Protein AF-0000000085039547 (afdb_homodimer)

Foldseek 3Di:
DPPPPPPPPPPPPPPPPPPDKDFLFAWFWADFAQFKTKIKTKIQAAWWKKKFKDLDPVRDDMWTFTWDDDPPHRMIMTITMDGGHHGQGKMWMWIDGVPDIDDIEIATHFDFLVVQDKAKEWEAEQQAADPVFRLQLLCQQVLNPVVVQCVPPNDDLNVHYAEYEYAENQYQALQDDVRCSPRHRVSNVNPRRYYPYQYAYDVRNVLHVCQVSNHDHDPPADPVDPSQWDWDDHHQEIEIEHEQDPPSDDLVSVLVRVLVVLVVVLVDLRHQEYEYEHAAACADQLAGVSHDVSVVSVQVSQQVSCVVRLRAYEYEYESQAWWWWFADQPGNYIYIYFHDSHHAWSDHPNHDGDQDQGIFDIGRFHHMKMKMWRSHSVKTKIKIWTFTQGHPVDGDRRDTDDMAMAISDAFEWAAKAWDDDAEEAAAQQKHKTFIDATGGPDPPWHFFKKKKFKALDQVRPGTPWIDIHTCFHQDPNDTPNPPPDRRMDITHGHDAFGKMKMWMWTAIRNGHIHDIHDIHMYTHD/DDPPPPPPPPPPPPPPPPPDKDFLFAWFWADFAQFKTKIKTKIQAAWWKKKFKDLDPVRPDMWTFTWDDDPPHRMIMTITMDGGHHGQGKMWMWIDGVPDIDDIEMATHFDFLVVQDKAKEWEAEQQAADPVFRLQLLCQQVLNPVVVQCVPPNDDLNVHYAEYEYQENQYQALQDDVRCSPRHRVSNVNPRRYYPYQYAYDVRNVLHVCQVSNHDHDPPADPVDPSQWDWDDHHQEIEIEHEQDPPSDDLVSVLVRVLVVLVVVLPPLRHQEYEYEHAAACADQLARVSHDVSVVSVQVSQQVSCVVRLRAYEYEYESQAWWWWFADQPGNYIYIYFHDSHHAWSDHPNHDGDQDQGIFDIGRFHHMKMKMWRSHSVKTKIKIWTFTQGHPVDGDRRDTDDMAMAISDAFEWAAKAWDDDAEEAAAQQKHKTFIDATGGPDPPWHFFKKWKFKALDPVRPGTPWIDIHTCFHQDPNDTPNPPPDRRIDITHGHDAQGKMKMWMWTAIRNGHIHPIHDIHMYTHD

Structure (mmCIF, N/CA/C/O backbone):
data_AF-0000000085039547-model_v1
#
loop_
_entity.id
_entity.type
_entity.pdbx_description
1 polymer Metallophosphoesterase
#
loop_
_atom_site.group_PDB
_atom_site.id
_atom_site.type_symbol
_atom_site.label_atom_id
_atom_site.label_alt_id
_atom_site.label_comp_id
_atom_site.label_asym_id
_atom_site.label_entity_id
_atom_site.label_seq_id
_atom_site.pdbx_PDB_ins_code
_atom_site.Cartn_x
_atom_site.Cartn_y
_atom_site.Cartn_z
_atom_site.occupancy
_atom_site.B_iso_or_equiv
_atom_site.auth_seq_id
_atom_site.auth_comp_id
_atom_site.auth_asym_id
_atom_site.auth_atom_id
_atom_site.pdbx_PDB_model_num
ATOM 1 N N . MET A 1 1 ? 60.531 15.797 51.344 1 30.7 1 MET A N 1
ATOM 2 C CA . MET A 1 1 ? 60.062 14.578 50.688 1 30.7 1 MET A CA 1
ATOM 3 C C . MET A 1 1 ? 58.781 14.828 49.938 1 30.7 1 MET A C 1
ATOM 5 O O . MET A 1 1 ? 57.719 15.023 50.531 1 30.7 1 MET A O 1
ATOM 9 N N . GLN A 1 2 ? 58.812 15.539 48.75 1 35.16 2 GLN A N 1
ATOM 10 C CA . GLN A 1 2 ? 57.844 16 47.781 1 35.16 2 GLN A CA 1
ATOM 11 C C . GLN A 1 2 ? 57.125 14.836 47.125 1 35.16 2 GLN A C 1
ATOM 13 O O . GLN A 1 2 ? 57.781 13.961 46.531 1 35.16 2 GLN A O 1
ATOM 18 N N . PHE A 1 3 ? 56.031 14.391 47.719 1 35.25 3 PHE A N 1
ATOM 19 C CA . PHE A 1 3 ? 55.156 13.344 47.219 1 35.25 3 PHE A CA 1
ATOM 20 C C . PHE A 1 3 ? 54.594 13.711 45.844 1 35.25 3 PHE A C 1
ATOM 22 O O . PHE A 1 3 ? 53.906 14.727 45.688 1 35.25 3 PHE A O 1
ATOM 29 N N . LYS A 1 4 ? 55.375 13.398 44.781 1 40.03 4 LYS A N 1
ATOM 30 C CA . LYS A 1 4 ? 54.906 13.461 43.375 1 40.03 4 LYS A CA 1
ATOM 31 C C . LYS A 1 4 ? 53.688 12.578 43.156 1 40.03 4 LYS A C 1
ATOM 33 O O . LYS A 1 4 ? 53.75 11.359 43.312 1 40.03 4 LYS A O 1
ATOM 38 N N . VAL A 1 5 ? 52.406 13.016 43.406 1 36.53 5 VAL A N 1
ATOM 39 C CA . VAL A 1 5 ? 51.156 12.344 43.062 1 36.53 5 VAL A CA 1
ATOM 40 C C . VAL A 1 5 ? 51.062 12.18 41.562 1 36.53 5 VAL A C 1
ATOM 42 O O . VAL A 1 5 ? 51.031 13.164 40.812 1 36.53 5 VAL A O 1
ATOM 45 N N . PHE A 1 6 ? 51.688 11.25 41.031 1 41.06 6 PHE A N 1
ATOM 46 C CA . PHE A 1 6 ? 51.469 10.938 39.625 1 41.06 6 PHE A CA 1
ATOM 47 C C . PHE A 1 6 ? 50.031 10.523 39.375 1 41.06 6 PHE A C 1
ATOM 49 O O . PHE A 1 6 ? 49.562 9.539 39.938 1 41.06 6 PHE A O 1
ATOM 56 N N . LEU A 1 7 ? 49.156 11.461 39 1 41.75 7 LEU A N 1
ATOM 57 C CA . LEU A 1 7 ? 47.844 11.195 38.469 1 41.75 7 LEU A CA 1
ATOM 58 C C . LEU A 1 7 ? 47.906 10.367 37.188 1 41.75 7 LEU A C 1
ATOM 60 O O . LEU A 1 7 ? 48.469 10.828 36.188 1 41.75 7 LEU A O 1
ATOM 64 N N . ALA A 1 8 ? 47.906 9.078 37.25 1 39.12 8 ALA A N 1
ATOM 65 C CA . ALA A 1 8 ? 47.719 8.195 36.125 1 39.12 8 ALA A CA 1
ATOM 66 C C . ALA A 1 8 ? 46.344 8.445 35.469 1 39.12 8 ALA A C 1
ATOM 68 O O . ALA A 1 8 ? 45.312 8.242 36.094 1 39.12 8 ALA A O 1
ATOM 69 N N . LEU A 1 9 ? 46.281 9.297 34.531 1 39 9 LEU A N 1
ATOM 70 C CA . LEU A 1 9 ? 45.125 9.391 33.656 1 39 9 LEU A CA 1
ATOM 71 C C . LEU A 1 9 ? 44.875 8.062 32.938 1 39 9 LEU A C 1
ATOM 73 O O . LEU A 1 9 ? 45.688 7.602 32.156 1 39 9 LEU A O 1
ATOM 77 N N . LEU A 1 10 ? 44.062 7.223 33.625 1 41.88 10 LEU A N 1
ATOM 78 C CA . LEU A 1 10 ? 43.5 6.062 32.906 1 41.88 10 LEU A CA 1
ATOM 79 C C . LEU A 1 10 ? 42.688 6.496 31.703 1 41.88 10 LEU A C 1
ATOM 81 O O . LEU A 1 10 ? 41.656 7.141 31.844 1 41.88 10 LEU A O 1
ATOM 85 N N . PHE A 1 11 ? 43.344 6.555 30.594 1 40.62 11 PHE A N 1
ATOM 86 C CA . PHE A 1 11 ? 42.594 6.637 29.344 1 40.62 11 PHE A CA 1
ATOM 87 C C . PHE A 1 11 ? 41.719 5.422 29.156 1 40.62 11 PHE A C 1
ATOM 89 O O . PHE A 1 11 ? 42.188 4.301 28.984 1 40.62 11 PHE A O 1
ATOM 96 N N . ALA A 1 12 ? 40.5 5.457 29.703 1 44.94 12 ALA A N 1
ATOM 97 C CA . ALA A 1 12 ? 39.5 4.492 29.297 1 44.94 12 ALA A CA 1
ATOM 98 C C . ALA A 1 12 ? 39.312 4.5 27.781 1 44.94 12 ALA A C 1
ATOM 100 O O . ALA A 1 12 ? 38.781 5.465 27.219 1 44.94 12 ALA A O 1
ATOM 101 N N . CYS A 1 13 ? 40.031 3.734 27.062 1 40.38 13 CYS A N 1
ATOM 102 C CA . CYS A 1 13 ? 39.75 3.395 25.672 1 40.38 13 CYS A CA 1
ATOM 103 C C . CYS A 1 13 ? 38.344 2.799 25.562 1 40.38 13 CYS A C 1
ATOM 105 O O . CYS A 1 13 ? 38.094 1.681 26.016 1 40.38 13 CYS A O 1
ATOM 107 N N . PHE A 1 14 ? 37.375 3.623 25.547 1 43.88 14 PHE A N 1
ATOM 108 C CA . PHE A 1 14 ? 36.094 3.113 25.062 1 43.88 14 PHE A CA 1
ATOM 109 C C . PHE A 1 14 ? 36.281 2.395 23.734 1 43.88 14 PHE A C 1
ATOM 111 O O . PHE A 1 14 ? 36.406 3.037 22.688 1 43.88 14 PHE A O 1
ATOM 118 N N . CYS A 1 15 ? 36.75 1.209 23.766 1 39.94 15 CYS A N 1
ATOM 119 C CA . CYS A 1 15 ? 36.562 0.348 22.609 1 39.94 15 CYS A CA 1
ATOM 120 C C . CYS A 1 15 ? 35.125 0.277 22.188 1 39.94 15 CYS A C 1
ATOM 122 O O . CYS A 1 15 ? 34.312 -0.357 22.875 1 39.94 15 CYS A O 1
ATOM 124 N N . SER A 1 16 ? 34.656 1.216 21.516 1 43.53 16 SER A N 1
ATOM 125 C CA . SER A 1 16 ? 33.406 0.926 20.812 1 43.53 16 SER A CA 1
ATOM 126 C C . SER A 1 16 ? 33.438 -0.457 20.172 1 43.53 16 SER A C 1
ATOM 128 O O . SER A 1 16 ? 34.188 -0.686 19.219 1 43.53 16 SER A O 1
ATOM 130 N N . GLN A 1 17 ? 33.25 -1.418 20.906 1 45.31 17 GLN A N 1
ATOM 131 C CA . GLN A 1 17 ? 33.031 -2.709 20.25 1 45.31 17 GLN A CA 1
ATOM 132 C C . GLN A 1 17 ? 32.094 -2.574 19.047 1 45.31 17 GLN A C 1
ATOM 134 O O . GLN A 1 17 ? 30.891 -2.414 19.203 1 45.31 17 GLN A O 1
ATOM 139 N N . SER A 1 18 ? 32.562 -2.023 18.062 1 52.78 18 SER A N 1
ATOM 140 C CA . SER A 1 18 ? 31.828 -2.131 16.797 1 52.78 18 SER A CA 1
ATOM 141 C C . SER A 1 18 ? 31.391 -3.566 16.531 1 52.78 18 SER A C 1
ATOM 143 O O . SER A 1 18 ? 32.219 -4.477 16.469 1 52.78 18 SER A O 1
ATOM 145 N N . MET A 1 19 ? 30.234 -3.992 16.984 1 63.38 19 MET A N 1
ATOM 146 C CA . MET A 1 19 ? 29.781 -5.312 16.562 1 63.38 19 MET A CA 1
ATOM 147 C C . MET A 1 19 ? 30.156 -5.602 15.117 1 63.38 19 MET A C 1
ATOM 149 O O . MET A 1 19 ? 29.984 -4.75 14.242 1 63.38 19 MET A O 1
ATOM 153 N N . ALA A 1 20 ? 30.969 -6.621 14.898 1 77.75 20 ALA A N 1
ATOM 154 C CA . ALA A 1 20 ? 31.453 -7.035 13.578 1 77.75 20 ALA A CA 1
ATOM 155 C C . ALA A 1 20 ? 30.281 -7.207 12.602 1 77.75 20 ALA A C 1
ATOM 157 O O . ALA A 1 20 ? 29.25 -7.77 12.953 1 77.75 20 ALA A O 1
ATOM 158 N N . GLN A 1 21 ? 30.344 -6.605 11.477 1 92.19 21 GLN A N 1
ATOM 159 C CA . GLN A 1 21 ? 29.406 -6.75 10.367 1 92.19 21 GLN A CA 1
ATOM 160 C C . GLN A 1 21 ? 29.094 -8.219 10.094 1 92.19 21 GLN A C 1
ATOM 162 O O . GLN A 1 21 ? 30 -9.062 10.109 1 92.19 21 GLN A O 1
ATOM 167 N N . VAL A 1 22 ? 27.859 -8.594 9.977 1 96.75 22 VAL A N 1
ATOM 168 C CA . VAL A 1 22 ? 27.469 -9.977 9.695 1 96.75 22 VAL A CA 1
ATOM 169 C C . VAL A 1 22 ? 26.438 -10 8.57 1 96.75 22 VAL A C 1
ATOM 171 O O . VAL A 1 22 ? 25.656 -9.062 8.414 1 96.75 22 VAL A O 1
ATOM 174 N N . ILE A 1 23 ? 26.453 -11.055 7.754 1 98.25 23 ILE A N 1
ATOM 175 C CA . ILE A 1 23 ? 25.359 -11.352 6.84 1 98.25 23 ILE A CA 1
ATOM 176 C C . ILE A 1 23 ? 24.219 -12 7.605 1 98.25 23 ILE A C 1
ATOM 178 O O . ILE A 1 23 ? 24.328 -13.141 8.062 1 98.25 23 ILE A O 1
ATOM 182 N N . GLU A 1 24 ? 23.109 -11.297 7.754 1 98.44 24 GLU A N 1
ATOM 183 C CA . GLU A 1 24 ? 21.984 -11.758 8.555 1 98.44 24 GLU A CA 1
ATOM 184 C C . GLU A 1 24 ? 21.047 -12.641 7.738 1 98.44 24 GLU A C 1
ATOM 186 O O . GLU A 1 24 ? 20.5 -13.617 8.25 1 98.44 24 GLU A O 1
ATOM 191 N N . ILE A 1 25 ? 20.734 -12.273 6.531 1 98.75 25 ILE A N 1
ATOM 192 C CA . ILE A 1 25 ? 20.016 -13.086 5.547 1 98.75 25 ILE A CA 1
ATOM 193 C C . ILE A 1 25 ? 20.969 -13.461 4.414 1 98.75 25 ILE A C 1
ATOM 195 O O . ILE A 1 25 ? 21.516 -12.586 3.738 1 98.75 25 ILE A O 1
ATOM 199 N N . LYS A 1 26 ? 21.188 -14.719 4.227 1 98.62 26 LYS A N 1
ATOM 200 C CA . LYS A 1 26 ? 22.078 -15.234 3.189 1 98.62 26 LYS A CA 1
ATOM 201 C C . LYS A 1 26 ? 21.594 -14.836 1.799 1 98.62 26 LYS A C 1
ATOM 203 O O . LYS A 1 26 ? 20.438 -14.445 1.626 1 98.62 26 LYS A O 1
ATOM 208 N N . PRO A 1 27 ? 22.531 -14.891 0.847 1 98.81 27 PRO A N 1
ATOM 209 C CA . PRO A 1 27 ? 22.125 -14.492 -0.498 1 98.81 27 PRO A CA 1
ATOM 210 C C . PRO A 1 27 ? 20.953 -15.328 -1.025 1 98.81 27 PRO A C 1
ATOM 212 O O . PRO A 1 27 ? 20.891 -16.531 -0.772 1 98.81 27 PRO A O 1
ATOM 215 N N . TYR A 1 28 ? 20.094 -14.75 -1.718 1 98.88 28 TYR A N 1
ATOM 216 C CA . TYR A 1 28 ? 18.984 -15.406 -2.4 1 98.88 28 TYR A CA 1
ATOM 217 C C . TYR A 1 28 ? 18.781 -14.82 -3.793 1 98.88 28 TYR A C 1
ATOM 219 O O . TYR A 1 28 ? 19.219 -13.703 -4.074 1 98.88 28 TYR A O 1
ATOM 227 N N . LEU A 1 29 ? 18.172 -15.578 -4.629 1 98.88 29 LEU A N 1
ATOM 228 C CA . LEU A 1 29 ? 18.109 -15.281 -6.055 1 98.88 29 LEU A CA 1
ATOM 229 C C . LEU A 1 29 ? 16.734 -14.758 -6.449 1 98.88 29 LEU A C 1
ATOM 231 O O . LEU A 1 29 ? 15.711 -15.273 -5.984 1 98.88 29 LEU A O 1
ATOM 235 N N . GLN A 1 30 ? 16.781 -13.719 -7.246 1 97.5 30 GLN A N 1
ATOM 236 C CA . GLN A 1 30 ? 15.578 -13.07 -7.766 1 97.5 30 GLN A CA 1
ATOM 237 C C . GLN A 1 30 ? 15.695 -12.812 -9.266 1 97.5 30 GLN A C 1
ATOM 239 O O . GLN A 1 30 ? 16.781 -12.508 -9.766 1 97.5 30 GLN A O 1
ATOM 244 N N . ASP A 1 31 ? 14.609 -12.969 -10 1 98.12 31 ASP A N 1
ATOM 245 C CA . ASP A 1 31 ? 14.438 -12.586 -11.398 1 98.12 31 ASP A CA 1
ATOM 246 C C . ASP A 1 31 ? 15.617 -13.062 -12.242 1 98.12 31 ASP A C 1
ATOM 248 O O . ASP A 1 31 ? 16.266 -12.266 -12.914 1 98.12 31 ASP A O 1
ATOM 252 N N . VAL A 1 32 ? 15.922 -14.344 -12.242 1 98.69 32 VAL A N 1
ATOM 253 C CA . VAL A 1 32 ? 16.984 -14.922 -13.055 1 98.69 32 VAL A CA 1
ATOM 254 C C . VAL A 1 32 ? 16.516 -15.062 -14.5 1 98.69 32 VAL A C 1
ATOM 256 O O . VAL A 1 32 ? 15.531 -15.758 -14.773 1 98.69 32 VAL A O 1
ATOM 259 N N . GLU A 1 33 ? 17.156 -14.43 -15.398 1 98.06 33 GLU A N 1
ATOM 260 C CA . GLU A 1 33 ? 16.891 -14.414 -16.828 1 98.06 33 GLU A CA 1
ATOM 261 C C . GLU A 1 33 ? 17.984 -15.164 -17.594 1 98.06 33 GLU A C 1
ATOM 263 O O . GLU A 1 33 ? 19 -15.547 -17.016 1 98.06 33 GLU A O 1
ATOM 268 N N . PRO A 1 34 ? 17.75 -15.367 -18.875 1 97.5 34 PRO A N 1
ATOM 269 C CA . PRO A 1 34 ? 18.766 -16.078 -19.656 1 97.5 34 PRO A CA 1
ATOM 270 C C . PRO A 1 34 ? 20.109 -15.352 -19.656 1 97.5 34 PRO A C 1
ATOM 272 O O . PRO A 1 34 ? 21.156 -15.984 -19.797 1 97.5 34 PRO A O 1
ATOM 275 N N . ASN A 1 35 ? 20.094 -14.031 -19.391 1 98.06 35 ASN A N 1
ATOM 276 C CA . ASN A 1 35 ? 21.344 -13.297 -19.516 1 98.06 35 ASN A CA 1
ATOM 277 C C . ASN A 1 35 ? 21.625 -12.461 -18.281 1 98.06 35 ASN A C 1
ATOM 279 O O . ASN A 1 35 ? 22.562 -11.648 -18.281 1 98.06 35 ASN A O 1
ATOM 283 N N . SER A 1 36 ? 20.828 -12.594 -17.281 1 98.5 36 SER A N 1
ATOM 284 C CA . SER A 1 36 ? 21.031 -11.797 -16.078 1 98.5 36 SER A CA 1
ATOM 285 C C . SER A 1 36 ? 20.422 -12.469 -14.852 1 98.5 36 SER A C 1
ATOM 287 O O . SER A 1 36 ? 19.625 -13.406 -14.984 1 98.5 36 SER A O 1
ATOM 289 N N . ALA A 1 37 ? 20.828 -12.086 -13.695 1 98.75 37 ALA A N 1
ATOM 290 C CA . ALA A 1 37 ? 20.297 -12.547 -12.414 1 98.75 37 ALA A CA 1
ATOM 291 C C . ALA A 1 37 ? 20.438 -11.469 -11.344 1 98.75 37 ALA A C 1
ATOM 293 O O . ALA A 1 37 ? 21.406 -10.711 -11.344 1 98.75 37 ALA A O 1
ATOM 294 N N . ILE A 1 38 ? 19.516 -11.406 -10.484 1 98.81 38 ILE A N 1
ATOM 295 C CA . ILE A 1 38 ? 19.609 -10.5 -9.344 1 98.81 38 ILE A CA 1
ATOM 296 C C . ILE A 1 38 ? 19.891 -11.305 -8.078 1 98.81 38 ILE A C 1
ATOM 298 O O . ILE A 1 38 ? 19.219 -12.297 -7.797 1 98.81 38 ILE A O 1
ATOM 302 N N . VAL A 1 39 ? 20.875 -10.922 -7.332 1 98.94 39 VAL A N 1
ATOM 303 C CA . VAL A 1 39 ? 21.234 -11.5 -6.039 1 98.94 39 VAL A CA 1
ATOM 304 C C . VAL A 1 39 ? 20.969 -10.484 -4.93 1 98.94 39 VAL A C 1
ATOM 306 O O . VAL A 1 39 ? 21.391 -9.328 -5.027 1 98.94 39 VAL A O 1
ATOM 309 N N . MET A 1 40 ? 20.312 -10.906 -3.904 1 98.94 40 MET A N 1
ATOM 310 C CA . MET A 1 40 ? 20.016 -10.039 -2.766 1 98.94 40 MET A CA 1
ATOM 311 C C . MET A 1 40 ? 20.484 -10.68 -1.463 1 98.94 40 MET A C 1
ATOM 313 O O . MET A 1 40 ? 20.609 -11.898 -1.374 1 98.94 40 MET A O 1
ATOM 317 N N . TRP A 1 41 ? 20.797 -9.93 -0.469 1 98.88 41 TRP A N 1
ATOM 318 C CA . TRP A 1 41 ? 21.125 -10.375 0.881 1 98.88 41 TRP A CA 1
ATOM 319 C C . TRP A 1 41 ? 20.984 -9.227 1.879 1 98.88 41 TRP A C 1
ATOM 321 O O . TRP A 1 41 ? 20.656 -8.102 1.499 1 98.88 41 TRP A O 1
ATOM 331 N N . GLN A 1 42 ? 21.016 -9.516 3.148 1 98.88 42 GLN A N 1
ATOM 332 C CA . GLN A 1 42 ? 20.891 -8.516 4.199 1 98.88 42 GLN A CA 1
ATOM 333 C C . GLN A 1 42 ? 22.094 -8.555 5.148 1 98.88 42 GLN A C 1
ATOM 335 O O . GLN A 1 42 ? 22.547 -9.633 5.543 1 98.88 42 GLN A O 1
ATOM 340 N N . THR A 1 43 ? 22.672 -7.434 5.473 1 98.69 43 THR A N 1
ATOM 341 C CA . THR A 1 43 ? 23.734 -7.328 6.461 1 98.69 43 THR A CA 1
ATOM 342 C C . THR A 1 43 ? 23.312 -6.434 7.621 1 98.69 43 THR A C 1
ATOM 344 O O . THR A 1 43 ? 22.375 -5.641 7.492 1 98.69 43 THR A O 1
ATOM 347 N N . SER A 1 44 ? 24.016 -6.574 8.719 1 98 44 SER A N 1
ATOM 348 C CA . SER A 1 44 ? 23.75 -5.758 9.906 1 98 44 SER A CA 1
ATOM 349 C C . SER A 1 44 ? 24.156 -4.309 9.68 1 98 44 SER A C 1
ATOM 351 O O . SER A 1 44 ? 23.656 -3.402 10.344 1 98 44 SER A O 1
ATOM 353 N N . GLU A 1 45 ? 25.094 -4.082 8.805 1 96.81 45 GLU A N 1
ATOM 354 C CA . GLU A 1 45 ? 25.578 -2.762 8.406 1 96.81 45 GLU A CA 1
ATOM 355 C C . GLU A 1 45 ? 26.453 -2.846 7.16 1 96.81 45 GLU A C 1
ATOM 357 O O . GLU A 1 45 ? 26.781 -3.939 6.691 1 96.81 45 GLU A O 1
ATOM 362 N N . GLY A 1 46 ? 26.797 -1.764 6.637 1 95.88 46 GLY A N 1
ATOM 363 C CA . GLY A 1 46 ? 27.672 -1.702 5.473 1 95.88 46 GLY A CA 1
ATOM 364 C C . GLY A 1 46 ? 26.922 -1.556 4.168 1 95.88 46 GLY A C 1
ATOM 365 O O . GLY A 1 46 ? 25.891 -2.215 3.959 1 95.88 46 GLY A O 1
ATOM 366 N N . GLU A 1 47 ? 27.453 -0.787 3.246 1 94.88 47 GLU A N 1
ATOM 367 C CA . GLU A 1 47 ? 26.688 -0.442 2.053 1 94.88 47 GLU A CA 1
ATOM 368 C C . GLU A 1 47 ? 27.312 -1.066 0.803 1 94.88 47 GLU A C 1
ATOM 370 O O . GLU A 1 47 ? 26.688 -1.082 -0.26 1 94.88 47 GLU A O 1
ATOM 375 N N . GLU A 1 48 ? 28.578 -1.549 0.968 1 96.75 48 GLU A N 1
ATOM 376 C CA . GLU A 1 48 ? 29.203 -2.166 -0.199 1 96.75 48 GLU A CA 1
ATOM 377 C C . GLU A 1 48 ? 28.422 -3.4 -0.649 1 96.75 48 GLU A C 1
ATOM 379 O O . GLU A 1 48 ? 28.094 -4.262 0.166 1 96.75 48 GLU A O 1
ATOM 384 N N . SER A 1 49 ? 28.078 -3.473 -1.861 1 98.12 49 SER A N 1
ATOM 385 C CA . SER A 1 49 ? 27.312 -4.578 -2.424 1 98.12 49 SER A CA 1
ATOM 386 C C . SER A 1 49 ? 28 -5.176 -3.641 1 98.12 49 SER A C 1
ATOM 388 O O . SER A 1 49 ? 27.906 -4.633 -4.746 1 98.12 49 SER A O 1
ATOM 390 N N . ILE A 1 50 ? 28.641 -6.281 -3.389 1 98.69 50 ILE A N 1
ATOM 391 C CA . ILE A 1 50 ? 29.422 -6.895 -4.457 1 98.69 50 ILE A CA 1
ATOM 392 C C . ILE A 1 50 ? 29.016 -8.359 -4.613 1 98.69 50 ILE A C 1
ATOM 394 O O . ILE A 1 50 ? 28.844 -9.07 -3.619 1 98.69 50 ILE A O 1
ATOM 398 N N . VAL A 1 51 ? 28.859 -8.812 -5.848 1 98.94 51 VAL A N 1
ATOM 399 C CA . VAL A 1 51 ? 28.703 -10.227 -6.18 1 98.94 51 VAL A CA 1
ATOM 400 C C . VAL A 1 51 ? 29.875 -10.68 -7.059 1 98.94 51 VAL A C 1
ATOM 402 O O . VAL A 1 51 ? 30.172 -10.055 -8.078 1 98.94 51 VAL A O 1
ATOM 405 N N . GLU A 1 52 ? 30.547 -11.68 -6.629 1 98.88 52 GLU A N 1
ATOM 406 C CA . GLU A 1 52 ? 31.531 -12.391 -7.449 1 98.88 52 GLU A CA 1
ATOM 407 C C . GLU A 1 52 ? 30.938 -13.648 -8.062 1 98.88 52 GLU A C 1
ATOM 409 O O . GLU A 1 52 ? 30.188 -14.375 -7.402 1 98.88 52 GLU A O 1
ATOM 414 N N . TRP A 1 53 ? 31.188 -13.859 -9.359 1 98.81 53 TRP A N 1
ATOM 415 C CA . TRP A 1 53 ? 30.547 -15 -10 1 98.81 53 TRP A CA 1
ATOM 416 C C . TRP A 1 53 ? 31.406 -15.555 -11.125 1 98.81 53 TRP A C 1
ATOM 418 O O . TRP A 1 53 ? 32.375 -14.938 -11.531 1 98.81 53 TRP A O 1
ATOM 428 N N . GLY A 1 54 ? 31.094 -16.703 -11.57 1 98.56 54 GLY A N 1
ATOM 429 C CA . GLY A 1 54 ? 31.781 -17.391 -12.664 1 98.56 54 GLY A CA 1
ATOM 430 C C . GLY A 1 54 ? 31.203 -18.75 -12.953 1 98.56 54 GLY A C 1
ATOM 431 O O . GLY A 1 54 ? 30.219 -19.172 -12.336 1 98.56 54 GLY A O 1
ATOM 432 N N . THR A 1 55 ? 31.812 -19.453 -13.898 1 97.94 55 THR A N 1
ATOM 433 C CA . THR A 1 55 ? 31.359 -20.781 -14.289 1 97.94 55 THR A CA 1
ATOM 434 C C . THR A 1 55 ? 32.094 -21.859 -13.5 1 97.94 55 THR A C 1
ATOM 436 O O . THR A 1 55 ? 31.922 -23.047 -13.758 1 97.94 55 THR A O 1
ATOM 439 N N . SER A 1 56 ? 32.938 -21.422 -12.594 1 97.5 56 SER A N 1
ATOM 440 C CA . SER A 1 56 ? 33.625 -22.312 -11.656 1 97.5 56 SER A CA 1
ATOM 441 C C . SER A 1 56 ? 33.781 -21.641 -10.289 1 97.5 56 SER A C 1
ATOM 443 O O . SER A 1 56 ? 33.562 -20.438 -10.148 1 97.5 56 SER A O 1
ATOM 445 N N . PRO A 1 57 ? 34.094 -22.406 -9.289 1 97.06 57 PRO A N 1
ATOM 446 C CA . PRO A 1 57 ? 34.25 -21.812 -7.957 1 97.06 57 PRO A CA 1
ATOM 447 C C . PRO A 1 57 ? 35.375 -20.75 -7.93 1 97.06 57 PRO A C 1
ATOM 449 O O . PRO A 1 57 ? 35.5 -20.016 -6.941 1 97.06 57 PRO A O 1
ATOM 452 N N . ASN A 1 58 ? 36.156 -20.781 -9.055 1 97.06 58 ASN A N 1
ATOM 453 C CA . ASN A 1 58 ? 37.031 -19.641 -9.227 1 97.06 58 ASN A CA 1
ATOM 454 C C . ASN A 1 58 ? 36.312 -18.438 -9.797 1 97.06 58 ASN A C 1
ATOM 456 O O . ASN A 1 58 ? 36.312 -18.203 -11.008 1 97.06 58 ASN A O 1
ATOM 460 N N . LEU A 1 59 ? 35.656 -17.75 -9.172 1 97.81 59 LEU A N 1
ATOM 461 C CA . LEU A 1 59 ? 34.781 -16.625 -9.484 1 97.81 59 LEU A CA 1
ATOM 462 C C . LEU A 1 59 ? 35.562 -15.516 -10.195 1 97.81 59 LEU A C 1
ATOM 464 O O . LEU A 1 59 ? 36.125 -14.633 -9.547 1 97.81 59 LEU A O 1
ATOM 468 N N . SER A 1 60 ? 35.438 -15.398 -11.461 1 96.56 60 SER A N 1
ATOM 469 C CA . SER A 1 60 ? 36.312 -14.555 -12.273 1 96.56 60 SER A CA 1
ATOM 470 C C . SER A 1 60 ? 35.688 -13.195 -12.539 1 96.56 60 SER A C 1
ATOM 472 O O . SER A 1 60 ? 36.344 -12.289 -13.062 1 96.56 60 SER A O 1
ATOM 474 N N . ASN A 1 61 ? 34.469 -13 -12.242 1 98.38 61 ASN A N 1
ATOM 475 C CA . ASN A 1 61 ? 33.719 -11.773 -12.539 1 98.38 61 ASN A CA 1
ATOM 476 C C . ASN A 1 61 ? 33.219 -11.109 -11.273 1 98.38 61 ASN A C 1
ATOM 478 O O . ASN A 1 61 ? 33.031 -11.773 -10.242 1 98.38 61 ASN A O 1
ATOM 482 N N . THR A 1 62 ? 33.031 -9.82 -11.367 1 98.44 62 THR A N 1
ATOM 483 C CA . THR A 1 62 ? 32.469 -9.055 -10.258 1 98.44 62 THR A CA 1
ATOM 484 C C . THR A 1 62 ? 31.375 -8.094 -10.75 1 98.44 62 THR A C 1
ATOM 486 O O . THR A 1 62 ? 31.484 -7.551 -11.852 1 98.44 62 THR A O 1
ATOM 489 N N . ALA A 1 63 ? 30.359 -7.945 -10 1 98.44 63 ALA A N 1
ATOM 490 C CA . ALA A 1 63 ? 29.328 -6.934 -10.203 1 98.44 63 ALA A CA 1
ATOM 491 C C . ALA A 1 63 ? 29.047 -6.168 -8.914 1 98.44 63 ALA A C 1
ATOM 493 O O . ALA A 1 63 ? 29.141 -6.727 -7.816 1 98.44 63 ALA A O 1
ATOM 494 N N . SER A 1 64 ? 28.734 -4.895 -9.055 1 97.19 64 SER A N 1
ATOM 495 C CA . SER A 1 64 ? 28.359 -4.059 -7.914 1 97.19 64 SER A CA 1
ATOM 496 C C . SER A 1 64 ? 26.891 -3.66 -7.988 1 97.19 64 SER A C 1
ATOM 498 O O . SER A 1 64 ? 26.297 -3.645 -9.07 1 97.19 64 SER A O 1
ATOM 500 N N . GLY A 1 65 ? 26.344 -3.385 -6.859 1 96.44 65 GLY A N 1
ATOM 501 C CA . GLY A 1 65 ? 24.953 -2.967 -6.793 1 96.44 65 GLY A CA 1
ATOM 502 C C . GLY A 1 65 ? 24.703 -1.927 -5.719 1 96.44 65 GLY A C 1
ATOM 503 O O . GLY A 1 65 ? 25.516 -1.032 -5.504 1 96.44 65 GLY A O 1
ATOM 504 N N . THR A 1 66 ? 23.516 -2 -5.172 1 94.88 66 THR A N 1
ATOM 505 C CA . THR A 1 66 ? 23.094 -0.968 -4.23 1 94.88 66 THR A CA 1
ATOM 506 C C . THR A 1 66 ? 22.734 -1.583 -2.883 1 94.88 66 THR A C 1
ATOM 508 O O . THR A 1 66 ? 22.469 -2.785 -2.793 1 94.88 66 THR A O 1
ATOM 511 N N . ALA A 1 67 ? 22.797 -0.824 -1.83 1 96.19 67 ALA A N 1
ATOM 512 C CA . ALA A 1 67 ? 22.328 -1.147 -0.487 1 96.19 67 ALA A CA 1
ATOM 513 C C . ALA A 1 67 ? 21.266 -0.153 -0.027 1 96.19 67 ALA A C 1
ATOM 515 O O . ALA A 1 67 ? 21.344 1.038 -0.336 1 96.19 67 ALA A O 1
ATOM 516 N N . GLU A 1 68 ? 20.281 -0.616 0.676 1 94.56 68 GLU A N 1
ATOM 517 C CA . GLU A 1 68 ? 19.234 0.249 1.212 1 94.56 68 GLU A CA 1
ATOM 518 C C . GLU A 1 68 ? 18.938 -0.081 2.672 1 94.56 68 GLU A C 1
ATOM 520 O O . GLU A 1 68 ? 18.766 -1.249 3.029 1 94.56 68 GLU A O 1
ATOM 525 N N . ALA A 1 69 ? 18.875 0.961 3.506 1 95.12 69 ALA A N 1
ATOM 526 C CA . ALA A 1 69 ? 18.406 0.767 4.875 1 95.12 69 ALA A CA 1
ATOM 527 C C . ALA A 1 69 ? 16.938 0.363 4.895 1 95.12 69 ALA A C 1
ATOM 529 O O . ALA A 1 69 ? 16.125 0.887 4.121 1 95.12 69 ALA A O 1
ATOM 530 N N . ILE A 1 70 ? 16.516 -0.507 5.863 1 95.69 70 ILE A N 1
ATOM 531 C CA . ILE A 1 70 ? 15.18 -1.059 5.727 1 95.69 70 ILE A CA 1
ATOM 532 C C . ILE A 1 70 ? 14.414 -0.897 7.039 1 95.69 70 ILE A C 1
ATOM 534 O O . ILE A 1 70 ? 13.18 -0.942 7.059 1 95.69 70 ILE A O 1
ATOM 538 N N . ASN A 1 71 ? 14.961 -0.667 8.148 1 97.06 71 ASN A N 1
ATOM 539 C CA . ASN A 1 71 ? 14.289 -0.704 9.445 1 97.06 71 ASN A CA 1
ATOM 540 C C . ASN A 1 71 ? 14.656 0.498 10.305 1 97.06 71 ASN A C 1
ATOM 542 O O . ASN A 1 71 ? 14.688 0.4 11.531 1 97.06 71 ASN A O 1
ATOM 546 N N . PHE A 1 72 ? 15.047 1.598 9.703 1 96.25 72 PHE A N 1
ATOM 547 C CA . PHE A 1 72 ? 15.438 2.844 10.352 1 96.25 72 PHE A CA 1
ATOM 548 C C . PHE A 1 72 ? 16.656 2.631 11.234 1 96.25 72 PHE A C 1
ATOM 550 O O . PHE A 1 72 ? 16.75 3.197 12.32 1 96.25 72 PHE A O 1
ATOM 557 N N . ASP A 1 73 ? 17.5 1.7 10.883 1 96.25 73 ASP A N 1
ATOM 558 C CA . ASP A 1 73 ? 18.766 1.406 11.562 1 96.25 73 ASP A CA 1
ATOM 559 C C . ASP A 1 73 ? 19.875 1.101 10.562 1 96.25 73 ASP A C 1
ATOM 561 O O . ASP A 1 73 ? 19.812 1.535 9.414 1 96.25 73 ASP A O 1
ATOM 565 N N . LYS A 1 74 ? 20.922 0.424 11.023 1 96.31 74 LYS A N 1
ATOM 566 C CA . LYS A 1 74 ? 22.109 0.238 10.203 1 96.31 74 LYS A CA 1
ATOM 567 C C . LYS A 1 74 ? 21.953 -0.955 9.266 1 96.31 74 LYS A C 1
ATOM 569 O O . LYS A 1 74 ? 22.781 -1.174 8.375 1 96.31 74 LYS A O 1
ATOM 574 N N . VAL A 1 75 ? 20.891 -1.747 9.438 1 97.81 75 VAL A N 1
ATOM 575 C CA . VAL A 1 75 ? 20.656 -2.945 8.641 1 97.81 75 VAL A CA 1
ATOM 576 C C . VAL A 1 75 ? 20.469 -2.559 7.172 1 97.81 75 VAL A C 1
ATOM 578 O O . VAL A 1 75 ? 19.766 -1.598 6.863 1 97.81 75 VAL A O 1
ATOM 581 N N . GLN A 1 76 ? 21.172 -3.264 6.289 1 97.81 76 GLN A N 1
ATOM 582 C CA . GLN A 1 76 ? 21.125 -2.969 4.859 1 97.81 76 GLN A CA 1
ATOM 583 C C . GLN A 1 76 ? 20.641 -4.18 4.066 1 97.81 76 GLN A C 1
ATOM 585 O O . GLN A 1 76 ? 21.078 -5.309 4.316 1 97.81 76 GLN A O 1
ATOM 590 N N . VAL A 1 77 ? 19.75 -3.992 3.145 1 98.5 77 VAL A N 1
ATOM 591 C CA . VAL A 1 77 ? 19.422 -4.977 2.121 1 98.5 77 VAL A CA 1
ATOM 592 C C . VAL A 1 77 ? 20.172 -4.66 0.832 1 98.5 77 VAL A C 1
ATOM 594 O O . VAL A 1 77 ? 20.172 -3.518 0.364 1 98.5 77 VAL A O 1
ATOM 597 N N . HIS A 1 78 ? 20.828 -5.625 0.31 1 98.5 78 HIS A N 1
ATOM 598 C CA . HIS A 1 78 ? 21.672 -5.453 -0.862 1 98.5 78 HIS A CA 1
ATOM 599 C C . HIS A 1 78 ? 21.031 -6.066 -2.104 1 98.5 78 HIS A C 1
ATOM 601 O O . HIS A 1 78 ? 20.422 -7.141 -2.029 1 98.5 78 HIS A O 1
ATOM 607 N N . THR A 1 79 ? 21.141 -5.395 -3.223 1 98.31 79 THR A N 1
ATOM 608 C CA . THR A 1 79 ? 20.656 -5.855 -4.52 1 98.31 79 THR A CA 1
ATOM 609 C C . THR A 1 79 ? 21.734 -5.688 -5.59 1 98.31 79 THR A C 1
ATOM 611 O O . THR A 1 79 ? 22.203 -4.574 -5.828 1 98.31 79 THR A O 1
ATOM 614 N N . VAL A 1 80 ? 22.125 -6.73 -6.215 1 98.69 80 VAL A N 1
ATOM 615 C CA . VAL A 1 80 ? 23.109 -6.676 -7.293 1 98.69 80 VAL A CA 1
ATOM 616 C C . VAL A 1 80 ? 22.562 -7.422 -8.516 1 98.69 80 VAL A C 1
ATOM 618 O O . VAL A 1 80 ? 22.172 -8.586 -8.414 1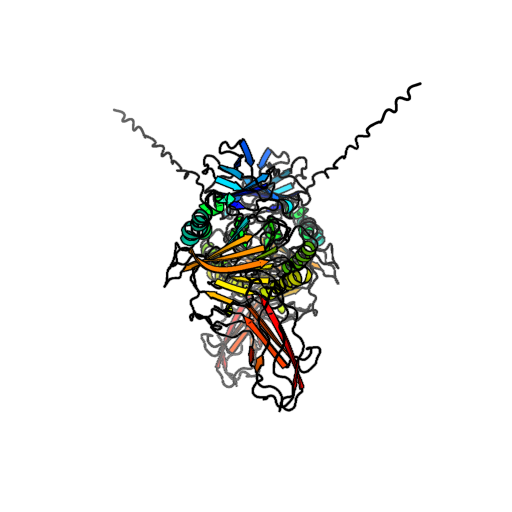 98.69 80 VAL A O 1
ATOM 621 N N . LYS A 1 81 ? 22.516 -6.773 -9.617 1 98.06 81 LYS A N 1
ATOM 622 C CA . LYS A 1 81 ? 22.188 -7.41 -10.891 1 98.06 81 LYS A CA 1
ATOM 623 C C . LYS A 1 81 ? 23.438 -7.816 -11.648 1 98.06 81 LYS A C 1
ATOM 625 O O . LYS A 1 81 ? 24.297 -6.977 -11.945 1 98.06 81 LYS A O 1
ATOM 630 N N . ILE A 1 82 ? 23.516 -9.07 -11.914 1 98.31 82 ILE A N 1
ATOM 631 C CA . ILE A 1 82 ? 24.594 -9.586 -12.766 1 98.31 82 ILE A CA 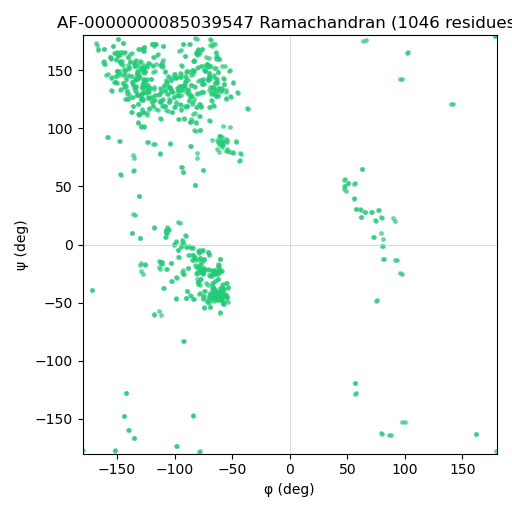1
ATOM 632 C C . ILE A 1 82 ? 24.109 -9.656 -14.211 1 98.31 82 ILE A C 1
ATOM 634 O O . ILE A 1 82 ? 22.984 -10.102 -14.477 1 98.31 82 ILE A O 1
ATOM 638 N N . THR A 1 83 ? 24.922 -9.234 -15.148 1 98.06 83 THR A N 1
ATOM 639 C CA . THR A 1 83 ? 24.562 -9.25 -16.562 1 98.06 83 THR A CA 1
ATOM 640 C C . THR A 1 83 ? 25.625 -9.977 -17.375 1 98.06 83 THR A C 1
ATOM 642 O O . THR A 1 83 ? 26.672 -10.359 -16.844 1 98.06 83 THR A O 1
ATOM 645 N N . GLY A 1 84 ? 25.266 -10.219 -18.641 1 97.75 84 GLY A N 1
ATOM 646 C CA . GLY A 1 84 ? 26.219 -10.867 -19.531 1 97.75 84 GLY A CA 1
ATOM 647 C C . GLY A 1 84 ? 26.281 -12.375 -19.344 1 97.75 84 GLY A C 1
ATOM 648 O O . GLY A 1 84 ? 27.312 -12.992 -19.609 1 97.75 84 GLY A O 1
ATOM 649 N N . LEU A 1 85 ? 25.297 -12.961 -18.828 1 98.38 85 LEU A N 1
ATOM 650 C CA . LEU A 1 85 ? 25.25 -14.398 -18.609 1 98.38 85 LEU A CA 1
ATOM 651 C C . LEU A 1 85 ? 24.828 -15.133 -19.875 1 98.38 85 LEU A C 1
ATOM 653 O O . LEU A 1 85 ? 24.219 -14.531 -20.781 1 98.38 85 LEU A O 1
ATOM 657 N N . ASP A 1 86 ? 25.188 -16.406 -19.922 1 97.56 86 ASP A N 1
ATOM 658 C CA . ASP A 1 86 ? 24.688 -17.281 -20.984 1 97.56 86 ASP A CA 1
ATOM 659 C C . ASP A 1 86 ? 23.453 -18.047 -20.531 1 97.56 86 ASP A C 1
ATOM 661 O O . ASP A 1 86 ? 23.312 -18.375 -19.344 1 97.56 86 ASP A O 1
ATOM 665 N N . ARG A 1 87 ? 22.594 -18.297 -21.453 1 95.56 87 ARG A N 1
ATOM 666 C CA . ARG A 1 87 ? 21.391 -19.031 -21.125 1 95.56 87 ARG A CA 1
ATOM 667 C C . ARG A 1 87 ? 21.703 -20.484 -20.781 1 95.56 87 ARG A C 1
ATOM 669 O O . ARG A 1 87 ? 22.688 -21.031 -21.266 1 95.56 87 ARG A O 1
ATOM 676 N N . PHE A 1 88 ? 20.812 -21.047 -19.969 1 95.38 88 PHE A N 1
ATOM 677 C CA . PHE A 1 88 ? 20.844 -22.453 -19.594 1 95.38 88 PHE A CA 1
ATOM 678 C C . PHE A 1 88 ? 22.25 -22.875 -19.156 1 95.38 88 PHE A C 1
ATOM 680 O O . PHE A 1 88 ? 22.781 -23.875 -19.641 1 95.38 88 PHE A O 1
ATOM 687 N N . THR A 1 89 ? 22.797 -22.109 -18.281 1 97.19 89 THR A N 1
ATOM 688 C CA . THR A 1 89 ? 24.172 -22.281 -17.812 1 97.19 89 THR A CA 1
ATOM 689 C C . THR A 1 89 ? 24.234 -22.188 -16.281 1 97.19 89 THR A C 1
ATOM 691 O O . THR A 1 89 ? 23.562 -21.328 -15.688 1 97.19 89 THR A O 1
ATOM 694 N N . GLU A 1 90 ? 24.969 -23.094 -15.703 1 97.44 90 GLU A N 1
ATOM 695 C CA . GLU A 1 90 ? 25.172 -23.047 -14.258 1 97.44 90 GLU A CA 1
ATOM 696 C C . GLU A 1 90 ? 26.281 -22.062 -13.891 1 97.44 90 GLU A C 1
ATOM 698 O O . GLU A 1 90 ? 27.344 -22.047 -14.523 1 97.44 90 GLU A O 1
ATOM 703 N N . TYR A 1 91 ? 26.094 -21.266 -12.93 1 98.56 91 TYR A N 1
ATOM 704 C CA . TYR A 1 91 ? 27.062 -20.312 -12.422 1 98.56 91 TYR A CA 1
ATOM 705 C C . TYR A 1 91 ? 27.281 -20.5 -10.922 1 98.56 91 TYR A C 1
ATOM 707 O O . TYR A 1 91 ? 26.391 -20.938 -10.203 1 98.56 91 TYR A O 1
ATOM 715 N N . TYR A 1 92 ? 28.484 -20.203 -10.492 1 98.75 92 TYR A N 1
ATOM 716 C CA . TYR A 1 92 ? 28.859 -20.078 -9.086 1 98.75 92 TYR A CA 1
ATOM 717 C C . TYR A 1 92 ? 28.891 -18.609 -8.656 1 98.75 92 TYR A C 1
ATOM 719 O O . TYR A 1 92 ? 29.25 -17.734 -9.453 1 98.75 92 TYR A O 1
ATOM 727 N N . TYR A 1 93 ? 28.531 -18.328 -7.387 1 98.88 93 TYR A N 1
ATOM 728 C CA . TYR A 1 93 ? 28.578 -16.938 -6.957 1 98.88 93 TYR A CA 1
ATOM 729 C C . TYR A 1 93 ? 28.75 -16.844 -5.449 1 98.88 93 TYR A C 1
ATOM 731 O O . TYR A 1 93 ? 28.5 -17.797 -4.723 1 98.88 93 TYR A O 1
ATOM 739 N N . ARG A 1 94 ? 29.203 -15.719 -4.945 1 98.75 94 ARG A N 1
ATOM 740 C CA . ARG A 1 94 ? 29.234 -15.312 -3.543 1 98.75 94 ARG A CA 1
ATOM 741 C C . ARG A 1 94 ? 29.047 -13.805 -3.402 1 98.75 94 ARG A C 1
ATOM 743 O O . ARG A 1 94 ? 29.281 -13.055 -4.348 1 98.75 94 ARG A O 1
ATOM 750 N N . VAL A 1 95 ? 28.609 -13.383 -2.273 1 98.88 95 VAL A N 1
ATOM 751 C CA . VAL A 1 95 ? 28.391 -11.961 -2.029 1 98.88 95 VAL A CA 1
ATOM 752 C C . VAL A 1 95 ? 29.422 -11.445 -1.03 1 98.88 95 VAL A C 1
ATOM 754 O O . VAL A 1 95 ? 29.922 -12.203 -0.202 1 98.88 95 VAL A O 1
ATOM 757 N N . ARG A 1 96 ? 29.688 -10.211 -1.125 1 98.5 96 ARG A N 1
ATOM 758 C CA . ARG A 1 96 ? 30.641 -9.555 -0.241 1 98.5 96 ARG A CA 1
ATOM 759 C C . ARG A 1 96 ? 30.172 -8.156 0.141 1 98.5 96 ARG A C 1
ATOM 761 O O . ARG A 1 96 ? 29.719 -7.395 -0.714 1 98.5 96 ARG A O 1
ATOM 768 N N . THR A 1 97 ? 30.219 -7.848 1.388 1 98.25 97 THR A N 1
ATOM 769 C CA . THR A 1 97 ? 30.047 -6.512 1.954 1 98.25 97 THR A CA 1
ATOM 770 C C . THR A 1 97 ? 31.172 -6.195 2.934 1 98.25 97 THR A C 1
ATOM 772 O O . THR A 1 97 ? 31.219 -6.758 4.031 1 98.25 97 THR A O 1
ATOM 775 N N . GLY A 1 98 ? 32 -5.238 2.551 1 96.44 98 GLY A N 1
ATOM 776 C CA . GLY A 1 98 ? 33.188 -5.039 3.377 1 96.44 98 GLY A CA 1
ATOM 777 C C . GLY A 1 98 ? 34.031 -6.289 3.52 1 96.44 98 GLY A C 1
ATOM 778 O O . GLY A 1 98 ? 34.438 -6.898 2.523 1 96.44 98 GLY A O 1
ATOM 779 N N . ASP A 1 99 ? 34.156 -6.695 4.801 1 95.38 99 ASP A N 1
ATOM 780 C CA . ASP A 1 99 ? 35.031 -7.828 5.066 1 95.38 99 ASP A CA 1
ATOM 781 C C . ASP A 1 99 ? 34.219 -9.125 5.164 1 95.38 99 ASP A C 1
ATOM 783 O O . ASP A 1 99 ? 34.812 -10.211 5.273 1 95.38 99 ASP A O 1
ATOM 787 N N . VAL A 1 100 ? 32.938 -9.016 5.094 1 97.56 100 VAL A N 1
ATOM 788 C CA . VAL A 1 100 ? 32.125 -10.227 5.254 1 97.56 100 VAL A CA 1
ATOM 789 C C . VAL A 1 100 ? 31.812 -10.812 3.883 1 97.56 100 VAL A C 1
ATOM 791 O O . VAL A 1 100 ? 31.438 -10.086 2.957 1 97.56 100 VAL A O 1
ATOM 794 N N . VAL A 1 101 ? 32 -12.125 3.779 1 97.81 101 VAL A N 1
ATOM 795 C CA . VAL A 1 101 ? 31.812 -12.852 2.527 1 97.81 101 VAL A CA 1
ATOM 796 C C . VAL A 1 101 ? 30.969 -14.086 2.779 1 97.81 101 VAL A C 1
ATOM 798 O O . VAL A 1 101 ? 31.078 -14.734 3.824 1 97.81 101 VAL A O 1
ATOM 801 N N . SER A 1 102 ? 30.141 -14.406 1.871 1 98.56 102 SER A N 1
ATOM 802 C CA . SER A 1 102 ? 29.328 -15.609 2.006 1 98.56 102 SER A CA 1
ATOM 803 C C . SER A 1 102 ? 30.062 -16.844 1.471 1 98.56 102 SER A C 1
ATOM 805 O O . SER A 1 102 ? 31.141 -16.719 0.9 1 98.56 102 SER A O 1
ATOM 807 N N . ASP A 1 103 ? 29.422 -18.047 1.718 1 98.31 103 ASP A N 1
ATOM 808 C CA . ASP A 1 103 ? 29.828 -19.25 0.997 1 98.31 103 ASP A CA 1
ATOM 809 C C . ASP A 1 103 ? 29.562 -19.094 -0.502 1 98.31 103 ASP A C 1
ATOM 811 O O . ASP A 1 103 ? 28.906 -18.156 -0.934 1 98.31 103 ASP A O 1
ATOM 815 N N . ILE A 1 104 ? 30.188 -20 -1.237 1 98.69 104 ILE A N 1
ATOM 816 C CA . ILE A 1 104 ? 29.938 -20.031 -2.674 1 98.69 104 ILE A CA 1
ATOM 817 C C . ILE A 1 104 ? 28.688 -20.875 -2.961 1 98.69 104 ILE A C 1
ATOM 819 O O . ILE A 1 104 ? 28.562 -22 -2.479 1 98.69 104 ILE A O 1
ATOM 823 N N . PHE A 1 105 ? 27.75 -20.312 -3.695 1 98.69 105 PHE A N 1
ATOM 824 C CA . PHE A 1 105 ? 26.516 -20.969 -4.113 1 98.69 105 PHE A CA 1
ATOM 825 C C . PHE A 1 105 ? 26.469 -21.094 -5.633 1 98.69 105 PHE A C 1
ATOM 827 O O . PHE A 1 105 ? 27.359 -20.625 -6.332 1 98.69 105 PHE A O 1
ATOM 834 N N . GLN A 1 106 ? 25.453 -21.812 -6.059 1 98.38 106 GLN A N 1
ATOM 835 C CA . GLN A 1 106 ? 25.266 -22 -7.492 1 98.38 106 GLN A CA 1
ATOM 836 C C . GLN A 1 106 ? 23.844 -21.656 -7.914 1 98.38 106 GLN A C 1
ATOM 838 O O . GLN A 1 106 ? 22.906 -21.734 -7.113 1 98.38 106 GLN A O 1
ATOM 843 N N . PHE A 1 107 ? 23.672 -21.234 -9.125 1 98.56 107 PHE A N 1
ATOM 844 C CA . PHE A 1 107 ? 22.359 -21.094 -9.758 1 98.56 107 PHE A CA 1
ATOM 845 C C . PHE A 1 107 ? 22.453 -21.375 -11.25 1 98.56 107 PHE A C 1
ATOM 847 O O . PHE A 1 107 ? 23.547 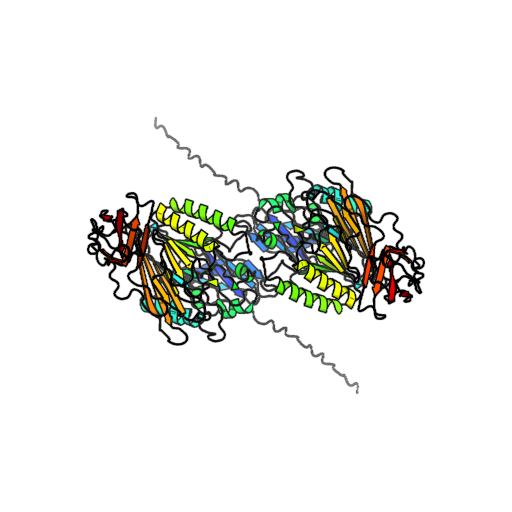-21.484 -11.805 1 98.56 107 PHE A O 1
ATOM 854 N N . LYS A 1 108 ? 21.328 -21.562 -11.867 1 98.31 108 LYS A N 1
ATOM 855 C CA . LYS A 1 108 ? 21.266 -21.875 -13.289 1 98.31 108 LYS A CA 1
ATOM 856 C C . LYS A 1 108 ? 20.328 -20.922 -14.031 1 98.31 108 LYS A C 1
ATOM 858 O O . LYS A 1 108 ? 19.219 -20.656 -13.562 1 98.31 108 LYS A O 1
ATOM 863 N N . THR A 1 109 ? 20.734 -20.344 -15.148 1 98.25 109 THR A N 1
ATOM 864 C CA . THR A 1 109 ? 19.922 -19.453 -15.969 1 98.25 109 THR A CA 1
ATOM 865 C C . THR A 1 109 ? 18.922 -20.25 -16.797 1 98.25 109 THR A C 1
ATOM 867 O O . THR A 1 109 ? 19.156 -21.406 -17.125 1 98.25 109 THR A O 1
ATOM 870 N N . PRO A 1 110 ? 17.812 -19.656 -17.172 1 97.12 110 PRO A N 1
ATOM 871 C CA . PRO A 1 110 ? 16.75 -20.359 -17.906 1 97.12 110 PRO A CA 1
ATOM 872 C C . PRO A 1 110 ? 17.141 -20.656 -19.359 1 97.12 110 PRO A C 1
ATOM 874 O O . PRO A 1 110 ? 17.938 -19.922 -19.938 1 97.12 110 PRO A O 1
ATOM 877 N N . PRO A 1 111 ? 16.5 -21.719 -19.906 1 95.31 111 PRO A N 1
ATOM 878 C CA . PRO A 1 111 ? 16.516 -21.922 -21.359 1 95.31 111 PRO A CA 1
ATOM 879 C C . PRO A 1 111 ? 15.492 -21.062 -22.094 1 95.31 111 PRO A C 1
ATOM 881 O O . PRO A 1 111 ? 14.609 -20.469 -21.453 1 95.31 111 PRO A O 1
ATOM 884 N N . PHE A 1 112 ? 15.625 -20.953 -23.406 1 93.38 112 PHE A N 1
ATOM 885 C CA . PHE A 1 112 ? 14.531 -20.484 -24.25 1 93.38 112 PHE A CA 1
ATOM 886 C C . PHE A 1 112 ? 13.562 -21.625 -24.547 1 93.38 112 PHE A C 1
ATOM 888 O O . PHE A 1 112 ? 13.883 -22.797 -24.312 1 93.38 112 PHE A O 1
ATOM 895 N N . SER A 1 113 ? 12.453 -21.234 -25 1 91.81 113 SER A N 1
ATOM 896 C CA . SER A 1 113 ? 11.453 -22.234 -25.344 1 91.81 113 SER A CA 1
ATOM 897 C C . SER A 1 113 ? 11.953 -23.172 -26.438 1 91.81 113 SER A C 1
ATOM 899 O O . SER A 1 113 ? 11.711 -24.375 -26.391 1 91.81 113 SER A O 1
ATOM 901 N N . ASN A 1 114 ? 12.625 -22.625 -27.406 1 92.88 114 ASN A N 1
ATOM 902 C CA . ASN A 1 114 ? 13.055 -23.406 -28.562 1 92.88 114 ASN A CA 1
ATOM 903 C C . ASN A 1 114 ? 14.156 -24.391 -28.203 1 92.88 114 ASN A C 1
ATOM 905 O O . ASN A 1 114 ? 14.477 -25.281 -29 1 92.88 114 ASN A O 1
ATOM 909 N N . ASP A 1 115 ? 14.664 -24.281 -26.969 1 93.06 115 ASP A N 1
ATOM 910 C CA . ASP A 1 115 ? 15.656 -25.25 -26.531 1 93.06 115 ASP A CA 1
ATOM 911 C C . ASP A 1 115 ? 15 -26.594 -26.203 1 93.06 115 ASP A C 1
ATOM 913 O O . ASP A 1 115 ? 15.68 -27.609 -26.141 1 93.06 115 ASP A O 1
ATOM 917 N N . GLY A 1 116 ? 13.75 -26.594 -25.859 1 94 116 GLY A N 1
ATOM 918 C CA . GLY A 1 116 ? 12.992 -27.812 -25.625 1 94 116 GLY A CA 1
ATOM 919 C C . GLY A 1 116 ? 13.398 -28.531 -24.344 1 94 116 GLY A C 1
ATOM 920 O O . GLY A 1 116 ? 13.297 -29.766 -24.266 1 94 116 GLY A O 1
ATOM 921 N N . GLU A 1 117 ? 13.891 -27.781 -23.344 1 95 117 GLU A N 1
ATOM 922 C CA . GLU A 1 117 ? 14.391 -28.375 -22.109 1 95 117 GLU A CA 1
ATOM 923 C C . GLU A 1 117 ? 13.258 -28.609 -21.109 1 95 117 GLU A C 1
ATOM 925 O O . GLU A 1 117 ? 12.367 -27.766 -20.969 1 95 117 GLU A O 1
ATOM 930 N N . ASP A 1 118 ? 13.281 -29.797 -20.453 1 96.69 118 ASP A N 1
ATOM 931 C CA . ASP A 1 118 ? 12.375 -30.047 -19.344 1 96.69 118 ASP A CA 1
ATOM 932 C C . ASP A 1 118 ? 12.797 -29.281 -18.094 1 96.69 118 ASP A C 1
ATOM 934 O O . ASP A 1 118 ? 13.984 -28.984 -17.922 1 96.69 118 ASP A O 1
ATOM 938 N N . PHE A 1 119 ? 11.898 -28.938 -17.297 1 97.38 119 PHE A N 1
ATOM 939 C CA . PHE A 1 119 ? 12.234 -28.281 -16.047 1 97.38 119 PHE A CA 1
ATOM 940 C C . PHE A 1 119 ? 11.164 -28.547 -14.992 1 97.38 119 PHE A C 1
ATOM 942 O O . PHE A 1 119 ? 10.094 -29.078 -15.305 1 97.38 119 PHE A O 1
ATOM 949 N N . LYS A 1 120 ? 11.516 -28.266 -13.773 1 98.5 120 LYS A N 1
ATOM 950 C CA . LYS A 1 120 ? 10.617 -28.453 -12.641 1 98.5 120 LYS A CA 1
ATOM 951 C C . LYS A 1 120 ? 10.492 -27.172 -11.82 1 98.5 120 LYS A C 1
ATOM 953 O O . LYS A 1 120 ? 11.422 -26.359 -11.773 1 98.5 120 LYS A O 1
ATOM 958 N N . MET A 1 121 ? 9.344 -26.984 -11.227 1 98.62 121 MET A N 1
ATOM 959 C CA . MET A 1 121 ? 9.055 -25.922 -10.273 1 98.62 121 MET A CA 1
ATOM 960 C C . MET A 1 121 ? 8.414 -26.469 -9.008 1 98.62 121 MET A C 1
ATOM 962 O O . MET A 1 121 ? 7.844 -27.562 -9.031 1 98.62 121 MET A O 1
ATOM 966 N N . VAL A 1 122 ? 8.531 -25.734 -8 1 98.94 122 VAL A N 1
ATOM 967 C CA . VAL A 1 122 ? 7.805 -26.078 -6.781 1 98.94 122 VAL A CA 1
ATOM 968 C C . VAL A 1 122 ? 6.922 -24.891 -6.359 1 98.94 122 VAL A C 1
ATOM 970 O O . VAL A 1 122 ? 7.32 -23.734 -6.492 1 98.94 122 VAL A O 1
ATOM 973 N N . ALA A 1 123 ? 5.695 -25.172 -5.996 1 98.94 123 ALA A N 1
ATOM 974 C CA . ALA A 1 123 ? 4.777 -24.188 -5.438 1 98.94 123 ALA A CA 1
ATOM 975 C C . ALA A 1 123 ? 4.383 -24.547 -4.008 1 98.94 123 ALA A C 1
ATOM 977 O O . ALA A 1 123 ? 4.047 -25.703 -3.725 1 98.94 123 ALA A O 1
ATOM 978 N N . MET A 1 124 ? 4.512 -23.641 -3.109 1 98.88 124 MET A N 1
ATOM 979 C CA . MET A 1 124 ? 4.098 -23.797 -1.719 1 98.88 124 MET A CA 1
ATOM 980 C C . MET A 1 124 ? 3.693 -22.453 -1.113 1 98.88 124 MET A C 1
ATOM 982 O O . MET A 1 124 ? 4.18 -21.406 -1.538 1 98.88 124 MET A O 1
ATOM 986 N N . SER A 1 125 ? 2.758 -22.453 -0.171 1 98.62 125 SER A N 1
ATOM 987 C CA . SER A 1 125 ? 2.25 -21.203 0.368 1 98.62 125 SER A CA 1
ATOM 988 C C . SER A 1 125 ? 1.928 -21.328 1.854 1 98.62 125 SER A C 1
ATOM 990 O O . SER A 1 125 ? 2.072 -22.406 2.438 1 98.62 125 SER A O 1
ATOM 992 N N . ASP A 1 126 ? 1.601 -20.234 2.453 1 98.81 126 ASP A N 1
ATOM 993 C CA . ASP A 1 126 ? 1.139 -20.156 3.836 1 98.81 126 ASP A CA 1
ATOM 994 C C . ASP A 1 126 ? 2.154 -20.781 4.789 1 98.81 126 ASP A C 1
ATOM 996 O O . ASP A 1 126 ? 1.811 -21.672 5.578 1 98.81 126 ASP A O 1
ATOM 1000 N N . MET A 1 127 ? 3.393 -20.297 4.641 1 98.75 127 MET A N 1
ATOM 1001 C CA . MET A 1 127 ? 4.457 -20.812 5.496 1 98.75 127 MET A CA 1
ATOM 1002 C C . MET A 1 127 ? 4.578 -20 6.773 1 98.75 127 MET A C 1
ATOM 1004 O O . MET A 1 127 ? 5.52 -20.188 7.547 1 98.75 127 MET A O 1
ATOM 1008 N N . GLN A 1 128 ? 3.633 -19.062 6.996 1 97.69 128 GLN A N 1
ATOM 1009 C CA . GLN A 1 128 ? 3.709 -18.219 8.172 1 97.69 128 GLN A CA 1
ATOM 1010 C C . GLN A 1 128 ? 3.871 -19.047 9.445 1 97.69 128 GLN A C 1
ATOM 1012 O O . GLN A 1 128 ? 3.34 -20.156 9.539 1 97.69 128 GLN A O 1
ATOM 1017 N N . TYR A 1 129 ? 4.508 -18.5 10.391 1 96.94 129 TYR A N 1
ATOM 1018 C CA . TYR A 1 129 ? 4.902 -19.156 11.633 1 96.94 129 TYR A CA 1
ATOM 1019 C C . TYR A 1 129 ? 3.682 -19.578 12.438 1 96.94 129 TYR A C 1
ATOM 1021 O O . TYR A 1 129 ? 2.742 -18.797 12.609 1 96.94 129 TYR A O 1
ATOM 1029 N N . ASP A 1 130 ? 3.713 -20.797 12.781 1 96.5 130 ASP A N 1
ATOM 1030 C CA . ASP A 1 130 ? 2.775 -21.344 13.758 1 96.5 130 ASP A CA 1
ATOM 1031 C C . ASP A 1 130 ? 3.492 -21.734 15.047 1 96.5 130 ASP A C 1
ATOM 1033 O O . ASP A 1 130 ? 4.34 -22.641 15.039 1 96.5 130 ASP A O 1
ATOM 1037 N N . HIS A 1 131 ? 3.074 -21.156 16.203 1 95.81 131 HIS A N 1
ATOM 1038 C CA . HIS A 1 131 ? 3.746 -21.391 17.484 1 95.81 131 HIS A CA 1
ATOM 1039 C C . HIS A 1 131 ? 3.674 -22.859 17.875 1 95.81 131 HIS A C 1
ATOM 1041 O O . HIS A 1 131 ? 4.551 -23.359 18.578 1 95.81 131 HIS A O 1
ATOM 1047 N N . ASN A 1 132 ? 2.646 -23.562 17.469 1 95.75 132 ASN A N 1
ATOM 1048 C CA . ASN A 1 132 ? 2.492 -24.969 17.812 1 95.75 132 ASN A CA 1
ATOM 1049 C C . ASN A 1 132 ? 3.391 -25.859 16.953 1 95.75 132 ASN A C 1
ATOM 1051 O O . ASN A 1 132 ? 3.652 -27.016 17.297 1 95.75 132 ASN A O 1
ATOM 1055 N N . GLN A 1 133 ? 3.816 -25.359 15.789 1 96.75 133 GLN A N 1
ATOM 1056 C CA . GLN A 1 133 ? 4.715 -26.047 14.867 1 96.75 133 GLN A CA 1
ATOM 1057 C C . GLN A 1 133 ? 5.801 -25.109 14.352 1 96.75 133 GLN A C 1
ATOM 1059 O O . GLN A 1 133 ? 5.898 -24.875 13.148 1 96.75 133 GLN A O 1
ATOM 1064 N N . PRO A 1 134 ? 6.645 -24.625 15.211 1 96.94 134 PRO A N 1
ATOM 1065 C CA . PRO A 1 134 ? 7.559 -23.516 14.891 1 96.94 134 PRO A CA 1
ATOM 1066 C C . PRO A 1 134 ? 8.547 -23.875 13.789 1 96.94 134 PRO A C 1
ATOM 1068 O O . PRO A 1 134 ? 9.055 -22.984 13.102 1 96.94 134 PRO A O 1
ATOM 1071 N N . ASP A 1 135 ? 8.875 -25.141 13.539 1 97.31 135 ASP A N 1
ATOM 1072 C CA . ASP A 1 135 ? 9.914 -25.531 12.586 1 97.31 135 ASP A CA 1
ATOM 1073 C C . ASP A 1 135 ? 9.305 -26.125 11.32 1 97.31 135 ASP A C 1
ATOM 1075 O O . ASP A 1 135 ? 10.008 -26.719 10.5 1 97.31 135 ASP A O 1
ATOM 1079 N N . LYS A 1 136 ? 7.996 -25.969 11.156 1 98.31 136 LYS A N 1
ATOM 1080 C CA . LYS A 1 136 ? 7.32 -26.703 10.086 1 98.31 136 LYS A CA 1
ATOM 1081 C C . LYS A 1 136 ? 7.785 -26.219 8.719 1 98.31 136 LYS A C 1
ATOM 1083 O O . LYS A 1 136 ? 8.008 -27.031 7.816 1 98.31 136 LYS A O 1
ATOM 1088 N N . PHE A 1 137 ? 7.844 -24.922 8.539 1 98.69 137 PHE A N 1
ATOM 1089 C CA . PHE A 1 137 ? 8.289 -24.422 7.246 1 98.69 137 PHE A CA 1
ATOM 1090 C C . PHE A 1 137 ? 9.695 -24.922 6.934 1 98.69 137 PHE A C 1
ATOM 1092 O O . PHE A 1 137 ? 9.969 -25.359 5.812 1 98.69 137 PHE A O 1
ATOM 1099 N N . SER A 1 138 ? 10.594 -24.828 7.852 1 98.81 138 SER A N 1
ATOM 1100 C CA . SER A 1 138 ? 11.945 -25.359 7.676 1 98.81 138 SER A CA 1
ATOM 1101 C C . SER A 1 138 ? 11.914 -26.828 7.293 1 98.81 138 SER A C 1
ATOM 1103 O O . SER A 1 138 ? 12.664 -27.266 6.418 1 98.81 138 SER A O 1
ATOM 1105 N N . GLU A 1 139 ? 11.109 -27.594 7.965 1 98.56 139 GLU A N 1
ATOM 1106 C CA . GLU A 1 139 ? 10.977 -29.016 7.668 1 98.56 139 GLU A CA 1
ATOM 1107 C C . GLU A 1 139 ? 10.508 -29.234 6.234 1 98.56 139 GLU A C 1
ATOM 1109 O O . GLU A 1 139 ? 11.07 -30.062 5.516 1 98.56 139 GLU A O 1
ATOM 1114 N N . VAL A 1 140 ? 9.461 -28.516 5.812 1 98.81 140 VAL A N 1
ATOM 1115 C CA . VAL A 1 140 ? 8.898 -28.688 4.477 1 98.81 140 VAL A CA 1
ATOM 1116 C C . VAL A 1 140 ? 9.969 -28.359 3.426 1 98.81 140 VAL A C 1
ATOM 1118 O O . VAL A 1 140 ? 10.047 -29.047 2.396 1 98.81 140 VAL A O 1
ATOM 1121 N N . VAL A 1 141 ? 10.789 -27.359 3.695 1 98.88 141 VAL A N 1
ATOM 1122 C CA . VAL A 1 141 ? 11.812 -26.969 2.732 1 98.88 141 VAL A CA 1
ATOM 1123 C C . VAL A 1 141 ? 12.953 -27.984 2.732 1 98.88 141 VAL A C 1
ATOM 1125 O O . VAL A 1 141 ? 13.266 -28.578 1.696 1 98.88 141 VAL A O 1
ATOM 1128 N N . ASN A 1 142 ? 13.547 -28.266 3.861 1 98.69 142 ASN A N 1
ATOM 1129 C CA . ASN A 1 142 ? 14.805 -29 3.945 1 98.69 142 ASN A CA 1
ATOM 1130 C C . ASN A 1 142 ? 14.578 -30.5 3.887 1 98.69 142 ASN A C 1
ATOM 1132 O O . ASN A 1 142 ? 15.266 -31.219 3.148 1 98.69 142 ASN A O 1
ATOM 1136 N N . GLU A 1 143 ? 13.609 -30.969 4.68 1 98.5 143 GLU A N 1
ATOM 1137 C CA . GLU A 1 143 ? 13.305 -32.375 4.695 1 98.5 143 GLU A CA 1
ATOM 1138 C C . GLU A 1 143 ? 12.273 -32.75 3.633 1 98.5 143 GLU A C 1
ATOM 1140 O O . GLU A 1 143 ? 12.125 -33.906 3.268 1 98.5 143 GLU A O 1
ATOM 1145 N N . GLY A 1 144 ? 11.539 -31.75 3.18 1 98.69 144 GLY A N 1
ATOM 1146 C CA . GLY A 1 144 ? 10.562 -31.969 2.125 1 98.69 144 GLY A CA 1
ATOM 1147 C C . GLY A 1 144 ? 11.125 -31.719 0.735 1 98.69 144 GLY A C 1
ATOM 1148 O O . GLY A 1 144 ? 11.688 -32.625 0.123 1 98.69 144 GLY A O 1
ATOM 1149 N N . VAL A 1 145 ? 11.164 -30.516 0.296 1 98.88 145 VAL A N 1
ATOM 1150 C CA . VAL A 1 145 ? 11.469 -30.109 -1.073 1 98.88 145 VAL A CA 1
ATOM 1151 C C . VAL A 1 145 ? 12.875 -30.578 -1.445 1 98.88 145 VAL A C 1
ATOM 1153 O O . VAL A 1 145 ? 13.055 -31.328 -2.41 1 98.88 145 VAL A O 1
ATOM 1156 N N . ILE A 1 146 ? 13.875 -30.156 -0.704 1 98.69 146 ILE A N 1
ATOM 1157 C CA . ILE A 1 146 ? 15.266 -30.422 -1.058 1 98.69 146 ILE A CA 1
ATOM 1158 C C . ILE A 1 146 ? 15.531 -31.938 -1.022 1 98.69 146 ILE A C 1
ATOM 1160 O O . ILE A 1 146 ? 16.109 -32.5 -1.957 1 98.69 146 ILE A O 1
ATOM 1164 N N . SER A 1 147 ? 15.047 -32.562 0.015 1 98.38 147 SER A N 1
ATOM 1165 C CA . SER A 1 147 ? 15.234 -34 0.144 1 98.38 147 SER A CA 1
ATOM 1166 C C . SER A 1 147 ? 14.523 -34.75 -0.972 1 98.38 147 SER A C 1
ATOM 1168 O O . SER A 1 147 ? 15.055 -35.75 -1.501 1 98.38 147 SER A O 1
ATOM 1170 N N . TYR A 1 148 ? 13.32 -34.375 -1.25 1 98.5 148 TYR A N 1
ATOM 1171 C CA . TYR A 1 148 ? 12.555 -35 -2.324 1 98.5 148 TYR A CA 1
ATOM 1172 C C . TYR A 1 148 ? 13.312 -34.938 -3.643 1 98.5 148 TYR A C 1
ATOM 1174 O O . TYR A 1 148 ? 13.422 -35.938 -4.355 1 98.5 148 TYR A O 1
ATOM 1182 N N . LEU A 1 149 ? 13.828 -33.812 -3.979 1 98.44 149 LEU A N 1
ATOM 1183 C CA . LEU A 1 149 ? 14.539 -33.625 -5.234 1 98.44 149 LEU A CA 1
ATOM 1184 C C . LEU A 1 149 ? 15.82 -34.438 -5.27 1 98.44 149 LEU A C 1
ATOM 1186 O O . LEU A 1 149 ? 16.156 -35.031 -6.305 1 98.44 149 LEU A O 1
ATOM 1190 N N . GLU A 1 150 ? 16.531 -34.438 -4.176 1 97.56 150 GLU A N 1
ATOM 1191 C CA . GLU A 1 150 ? 17.734 -35.25 -4.094 1 97.56 150 GLU A CA 1
ATOM 1192 C C . GLU A 1 150 ? 17.438 -36.719 -4.305 1 97.56 150 GLU A C 1
ATOM 1194 O O . GLU A 1 150 ? 18.156 -37.406 -5.039 1 97.56 150 GLU A O 1
ATOM 1199 N N . LYS A 1 151 ? 16.453 -37.188 -3.664 1 97.44 151 LYS A N 1
ATOM 1200 C CA . LYS A 1 151 ? 16.094 -38.625 -3.719 1 97.44 151 LYS A CA 1
ATOM 1201 C C . LYS A 1 151 ? 15.57 -39 -5.105 1 97.44 151 LYS A C 1
ATOM 1203 O O . LYS A 1 151 ? 15.945 -40.031 -5.641 1 97.44 151 LYS A O 1
ATOM 1208 N N . GLU A 1 152 ? 14.719 -38.188 -5.609 1 96.94 152 GLU A N 1
ATOM 1209 C CA . GLU A 1 152 ? 14.016 -38.562 -6.844 1 96.94 152 GLU A CA 1
ATOM 1210 C C . GLU A 1 152 ? 14.898 -38.312 -8.062 1 96.94 152 GLU A C 1
ATOM 1212 O O . GLU A 1 152 ? 14.789 -39.031 -9.062 1 96.94 152 GLU A O 1
ATOM 1217 N N . PHE A 1 153 ? 15.758 -37.344 -7.973 1 95.5 153 PHE A N 1
ATOM 1218 C CA . PHE A 1 153 ? 16.406 -36.969 -9.211 1 95.5 153 PHE A CA 1
ATOM 1219 C C . PHE A 1 153 ? 17.922 -36.938 -9.039 1 95.5 153 PHE A C 1
ATOM 1221 O O . PHE A 1 153 ? 18.672 -37.031 -10.023 1 95.5 153 PHE A O 1
ATOM 1228 N N . GLY A 1 154 ? 18.453 -36.781 -7.871 1 94.31 154 GLY A N 1
ATOM 1229 C CA . GLY A 1 154 ? 19.875 -36.625 -7.645 1 94.31 154 GLY A CA 1
ATOM 1230 C C . GLY A 1 154 ? 20.469 -35.375 -8.273 1 94.31 154 GLY A C 1
ATOM 1231 O O . GLY A 1 154 ? 19.734 -34.531 -8.766 1 94.31 154 GLY A O 1
ATOM 1232 N N . GLY A 1 155 ? 21.734 -35.125 -8.016 1 92.75 155 GLY A N 1
ATOM 1233 C CA . GLY A 1 155 ? 22.406 -34 -8.633 1 92.75 155 GLY A CA 1
ATOM 1234 C C . GLY A 1 155 ? 22.266 -32.688 -7.844 1 92.75 155 GLY A C 1
ATOM 1235 O O . GLY A 1 155 ? 21.875 -32.719 -6.672 1 92.75 155 GLY A O 1
ATOM 1236 N N . SER A 1 156 ? 22.594 -31.625 -8.594 1 94.56 156 SER A N 1
ATOM 1237 C CA . SER A 1 156 ? 22.578 -30.328 -7.93 1 94.56 156 SER A CA 1
ATOM 1238 C C . SER A 1 156 ? 21.172 -29.734 -7.922 1 94.56 156 SER A C 1
ATOM 1240 O O . SER A 1 156 ? 20.375 -30 -8.828 1 94.56 156 SER A O 1
ATOM 1242 N N . LEU A 1 157 ? 20.875 -29.016 -6.98 1 97.12 157 LEU A N 1
ATOM 1243 C CA . LEU A 1 157 ? 19.562 -28.391 -6.805 1 97.12 157 LEU A CA 1
ATOM 1244 C C . LEU A 1 157 ? 19.219 -27.5 -7.992 1 97.12 157 LEU A C 1
ATOM 1246 O O . LEU A 1 157 ? 18.109 -27.594 -8.547 1 97.12 157 LEU A O 1
ATOM 1250 N N . PRO A 1 158 ? 20.141 -26.656 -8.539 1 96.19 158 PRO A N 1
ATOM 1251 C CA . PRO A 1 158 ? 19.797 -25.797 -9.664 1 96.19 158 PRO A CA 1
ATOM 1252 C C . PRO A 1 158 ? 19.484 -26.578 -10.938 1 96.19 158 PRO A C 1
ATOM 1254 O O . PRO A 1 158 ? 18.766 -26.078 -11.82 1 96.19 158 PRO A O 1
ATOM 1257 N N . ASP A 1 159 ? 19.984 -27.781 -10.992 1 94.62 159 ASP A N 1
ATOM 1258 C CA . ASP A 1 159 ? 19.719 -28.609 -12.164 1 94.62 159 ASP A CA 1
ATOM 1259 C C . ASP A 1 159 ? 18.328 -29.234 -12.078 1 94.62 159 ASP A C 1
ATOM 1261 O O . ASP A 1 159 ? 17.734 -29.609 -13.094 1 94.62 159 ASP A O 1
ATOM 1265 N N . ASN A 1 160 ? 17.875 -29.328 -10.875 1 95.94 160 ASN A N 1
ATOM 1266 C CA . ASN A 1 160 ? 16.641 -30.078 -10.672 1 95.94 160 ASN A CA 1
ATOM 1267 C C . ASN A 1 160 ? 15.445 -29.156 -10.461 1 95.94 160 ASN A C 1
ATOM 1269 O O . ASN A 1 160 ? 14.297 -29.594 -10.562 1 95.94 160 ASN A O 1
ATOM 1273 N N . LEU A 1 161 ? 15.68 -27.938 -10.18 1 98.5 161 LEU A N 1
ATOM 1274 C CA . LEU A 1 161 ? 14.578 -27.047 -9.828 1 98.5 161 LEU A CA 1
ATOM 1275 C C . LEU A 1 161 ? 14.797 -25.656 -10.406 1 98.5 161 LEU A C 1
ATOM 1277 O O . LEU A 1 161 ? 15.805 -25.016 -10.109 1 98.5 161 LEU A O 1
ATOM 1281 N N . ALA A 1 162 ? 13.836 -25.203 -11.148 1 98.12 162 ALA A N 1
ATOM 1282 C CA . ALA A 1 162 ? 13.969 -23.953 -11.914 1 98.12 162 ALA A CA 1
ATOM 1283 C C . ALA A 1 162 ? 13.531 -22.75 -11.086 1 98.12 162 ALA A C 1
ATOM 1285 O O . ALA A 1 162 ? 14.125 -21.672 -11.188 1 98.12 162 ALA A O 1
ATOM 1286 N N . MET A 1 163 ? 12.461 -22.891 -10.305 1 98.25 163 MET A N 1
ATOM 1287 C CA . MET A 1 163 ? 11.945 -21.75 -9.562 1 98.25 163 MET A CA 1
ATOM 1288 C C . MET A 1 163 ? 11.055 -22.203 -8.414 1 98.25 163 MET A C 1
ATOM 1290 O O . MET A 1 163 ? 10.531 -23.312 -8.43 1 98.25 163 MET A O 1
ATOM 1294 N N . VAL A 1 164 ? 10.953 -21.391 -7.449 1 98.88 164 VAL A N 1
ATOM 1295 C CA . VAL A 1 164 ? 10.055 -21.531 -6.309 1 98.88 164 VAL A CA 1
ATOM 1296 C C . VAL A 1 164 ? 8.922 -20.5 -6.41 1 98.88 164 VAL A C 1
ATOM 1298 O O . VAL A 1 164 ? 9.172 -19.297 -6.469 1 98.88 164 VAL A O 1
ATOM 1301 N N . LEU A 1 165 ? 7.676 -20.969 -6.484 1 98.94 165 LEU A N 1
ATOM 1302 C CA . LEU A 1 165 ? 6.496 -20.109 -6.504 1 98.94 165 LEU A CA 1
ATOM 1303 C C . LEU A 1 165 ? 5.824 -20.078 -5.137 1 98.94 165 LEU A C 1
ATOM 1305 O O . LEU A 1 165 ? 5.613 -21.125 -4.516 1 98.94 165 LEU A O 1
ATOM 1309 N N . ILE A 1 166 ? 5.531 -18.875 -4.652 1 98.88 166 ILE A N 1
ATOM 1310 C CA . ILE A 1 166 ? 4.914 -18.734 -3.338 1 98.88 166 ILE A CA 1
ATOM 1311 C C . ILE A 1 166 ? 3.682 -17.828 -3.439 1 98.88 166 ILE A C 1
ATOM 1313 O O . ILE A 1 166 ? 3.791 -16.609 -3.363 1 98.88 166 ILE A O 1
ATOM 1317 N N . PRO A 1 167 ? 2.496 -18.422 -3.459 1 98.75 167 PRO A N 1
ATOM 1318 C CA . PRO A 1 167 ? 1.271 -17.625 -3.531 1 98.75 167 PRO A CA 1
ATOM 1319 C C . PRO A 1 167 ? 0.831 -17.094 -2.168 1 98.75 167 PRO A C 1
ATOM 1321 O O . PRO A 1 167 ? -0.312 -17.312 -1.758 1 98.75 167 PRO A O 1
ATOM 1324 N N . GLY A 1 168 ? 1.701 -16.453 -1.439 1 98.5 168 GLY A N 1
ATOM 1325 C CA . GLY A 1 168 ? 1.32 -15.547 -0.378 1 98.5 168 GLY A CA 1
ATOM 1326 C C . GLY A 1 168 ? 1.445 -16.156 1.008 1 98.5 168 GLY A C 1
ATOM 1327 O O . GLY A 1 168 ? 1.569 -17.359 1.149 1 98.5 168 GLY A O 1
ATOM 1328 N N . ASP A 1 169 ? 1.414 -15.281 2.051 1 98.69 169 ASP A N 1
ATOM 1329 C CA . ASP A 1 169 ? 1.533 -15.531 3.484 1 98.69 169 ASP A CA 1
ATOM 1330 C C . ASP A 1 169 ? 2.902 -16.125 3.824 1 98.69 169 ASP A C 1
ATOM 1332 O O . ASP A 1 169 ? 2.992 -17.234 4.359 1 98.69 169 ASP A O 1
ATOM 1336 N N . LEU A 1 170 ? 3.891 -15.328 3.594 1 98.88 170 LEU A N 1
ATOM 1337 C CA . LEU A 1 170 ? 5.285 -15.695 3.805 1 98.88 170 LEU A CA 1
ATOM 1338 C C . LEU A 1 170 ? 5.648 -15.625 5.285 1 98.88 170 LEU A C 1
ATOM 1340 O O . LEU A 1 170 ? 6.488 -16.391 5.762 1 98.88 170 LEU A O 1
ATOM 1344 N N . VAL A 1 171 ? 5.059 -14.664 5.973 1 98.69 171 VAL A N 1
ATOM 1345 C CA . VAL A 1 171 ? 5.258 -14.461 7.402 1 98.69 171 VAL A CA 1
ATOM 1346 C C . VAL A 1 171 ? 3.904 -14.305 8.094 1 98.69 171 VAL A C 1
ATOM 1348 O O . VAL A 1 171 ? 2.871 -14.172 7.434 1 98.69 171 VAL A O 1
ATOM 1351 N N . GLN A 1 172 ? 3.938 -14.352 9.414 1 98.19 172 GLN A N 1
ATOM 1352 C CA . GLN A 1 172 ? 2.707 -14.219 10.188 1 98.19 172 GLN A CA 1
ATOM 1353 C C . GLN A 1 172 ? 2.23 -12.766 10.219 1 98.19 172 GLN A C 1
ATOM 1355 O O . GLN A 1 172 ? 1.028 -12.5 10.133 1 98.19 172 GLN A O 1
ATOM 1360 N N . THR A 1 173 ? 3.117 -11.906 10.477 1 96.94 173 THR A N 1
ATOM 1361 C CA . THR A 1 173 ? 2.834 -10.477 10.539 1 96.94 173 THR A CA 1
ATOM 1362 C C . THR A 1 173 ? 3.859 -9.68 9.734 1 96.94 173 THR A C 1
ATOM 1364 O O . THR A 1 173 ? 4.949 -9.383 10.227 1 96.94 173 THR A O 1
ATOM 1367 N N . GLY A 1 174 ? 3.418 -9.211 8.555 1 97.12 174 GLY A N 1
ATOM 1368 C CA . GLY A 1 174 ? 4.316 -8.586 7.598 1 97.12 174 GLY A CA 1
ATOM 1369 C C . GLY A 1 174 ? 5.008 -7.348 8.148 1 97.12 174 GLY A C 1
ATOM 1370 O O . GLY A 1 174 ? 6.086 -6.977 7.684 1 97.12 174 GLY A O 1
ATOM 1371 N N . SER A 1 175 ? 4.465 -6.715 9.188 1 96 175 SER A N 1
ATOM 1372 C CA . SER A 1 175 ? 5.023 -5.48 9.727 1 96 175 SER A CA 1
ATOM 1373 C C . SER A 1 175 ? 6.055 -5.773 10.812 1 96 175 SER A C 1
ATOM 1375 O O . SER A 1 175 ? 6.648 -4.848 11.375 1 96 175 SER A O 1
ATOM 1377 N N . LYS A 1 176 ? 6.266 -7.016 11.141 1 97.44 176 LYS A N 1
ATOM 1378 C CA . LYS A 1 176 ? 7.289 -7.387 12.117 1 97.44 176 LYS A CA 1
ATOM 1379 C C . LYS A 1 176 ? 8.594 -7.754 11.422 1 97.44 176 LYS A C 1
ATOM 1381 O O . LYS A 1 176 ? 8.703 -8.828 10.82 1 97.44 176 LYS A O 1
ATOM 1386 N N . PHE A 1 177 ? 9.602 -7.023 11.664 1 98.31 177 PHE A N 1
ATOM 1387 C CA . PHE A 1 177 ? 10.859 -7.078 10.938 1 98.31 177 PHE A CA 1
ATOM 1388 C C . PHE A 1 177 ? 11.547 -8.43 11.133 1 98.31 177 PHE A C 1
ATOM 1390 O O . PHE A 1 177 ? 11.961 -9.062 10.164 1 98.31 177 PHE A O 1
ATOM 1397 N N . TYR A 1 178 ? 11.617 -8.898 12.344 1 98.38 178 TYR A N 1
ATOM 1398 C CA . TYR A 1 178 ? 12.391 -10.086 12.672 1 98.38 178 TYR A CA 1
ATOM 1399 C C . TYR A 1 178 ? 11.812 -11.32 12.008 1 98.38 178 TYR A C 1
ATOM 1401 O O . TYR A 1 178 ? 12.539 -12.297 11.758 1 98.38 178 TYR A O 1
ATOM 1409 N N . GLN A 1 179 ? 10.547 -11.352 11.688 1 98.62 179 GLN A N 1
ATOM 1410 C CA . GLN A 1 179 ? 9.906 -12.539 11.125 1 98.62 179 GLN A CA 1
ATOM 1411 C C . GLN A 1 179 ? 10.438 -12.836 9.727 1 98.62 179 GLN A C 1
ATOM 1413 O O . GLN A 1 179 ? 10.523 -14 9.32 1 98.62 179 GLN A O 1
ATOM 1418 N N . TRP A 1 180 ? 10.789 -11.836 8.977 1 98.81 180 TRP A N 1
ATOM 1419 C CA . TRP A 1 180 ? 11.305 -12.031 7.621 1 98.81 180 TRP A CA 1
ATOM 1420 C C . TRP A 1 180 ? 12.609 -12.812 7.641 1 98.81 180 TRP A C 1
ATOM 1422 O O . TRP A 1 180 ? 12.773 -13.789 6.902 1 98.81 180 TRP A O 1
ATOM 1432 N N . LYS A 1 181 ? 13.516 -12.414 8.508 1 98.69 181 LYS A N 1
ATOM 1433 C CA . LYS A 1 181 ? 14.773 -13.133 8.656 1 98.69 181 LYS A CA 1
ATOM 1434 C C . LYS A 1 181 ? 14.547 -14.508 9.289 1 98.69 181 LYS A C 1
ATOM 1436 O O . LYS A 1 181 ? 14.906 -15.531 8.703 1 98.69 181 LYS A O 1
ATOM 1441 N N . ASP A 1 182 ? 13.883 -14.547 10.445 1 98.62 182 ASP A N 1
ATOM 1442 C CA . ASP A 1 182 ? 13.859 -15.711 11.32 1 98.62 182 ASP A CA 1
ATOM 1443 C C . ASP A 1 182 ? 12.867 -16.766 10.82 1 98.62 182 ASP A C 1
ATOM 1445 O O . ASP A 1 182 ? 13.07 -17.969 11.023 1 98.62 182 ASP A O 1
ATOM 1449 N N . HIS A 1 183 ? 11.805 -16.281 10.203 1 98.69 183 HIS A N 1
ATOM 1450 C CA . HIS A 1 183 ? 10.719 -17.219 9.938 1 98.69 183 HIS A CA 1
ATOM 1451 C C . HIS A 1 183 ? 10.578 -17.5 8.445 1 98.69 183 HIS A C 1
ATOM 1453 O O . HIS A 1 183 ? 9.945 -18.484 8.047 1 98.69 183 HIS A O 1
ATOM 1459 N N . PHE A 1 184 ? 11.164 -16.703 7.621 1 98.81 184 PHE A N 1
ATOM 1460 C CA . PHE A 1 184 ? 10.984 -16.922 6.191 1 98.81 184 PHE A CA 1
ATOM 1461 C C . PHE A 1 184 ? 12.32 -17.234 5.52 1 98.81 184 PHE A C 1
ATOM 1463 O O . PHE A 1 184 ? 12.5 -18.312 4.953 1 98.81 184 PHE A O 1
ATOM 1470 N N . PHE A 1 185 ? 13.305 -16.312 5.59 1 98.88 185 PHE A N 1
ATOM 1471 C CA . PHE A 1 185 ? 14.531 -16.469 4.82 1 98.88 185 PHE A CA 1
ATOM 1472 C C . PHE A 1 185 ? 15.43 -17.531 5.445 1 98.88 185 PHE A C 1
ATOM 1474 O O . PHE A 1 185 ? 15.977 -18.375 4.738 1 98.88 185 PHE A O 1
ATOM 1481 N N . ASN A 1 186 ? 15.586 -17.516 6.758 1 98.56 186 ASN A N 1
ATOM 1482 C CA . ASN A 1 186 ? 16.5 -18.438 7.402 1 98.56 186 ASN A CA 1
ATOM 1483 C C . ASN A 1 186 ? 16.078 -19.891 7.184 1 98.56 186 ASN A C 1
ATOM 1485 O O . ASN A 1 186 ? 16.891 -20.734 6.793 1 98.56 186 ASN A O 1
ATOM 1489 N N . PRO A 1 187 ? 14.805 -20.188 7.367 1 98.69 187 PRO A N 1
ATOM 1490 C CA . PRO A 1 187 ? 14.383 -21.578 7.172 1 98.69 187 PRO A CA 1
ATOM 1491 C C . PRO A 1 187 ? 14.617 -22.062 5.746 1 98.69 187 PRO A C 1
ATOM 1493 O O . PRO A 1 187 ? 14.758 -23.266 5.52 1 98.69 187 PRO A O 1
ATOM 1496 N N . ALA A 1 188 ? 14.711 -21.172 4.77 1 98.81 188 ALA A N 1
ATOM 1497 C CA . ALA A 1 188 ? 14.766 -21.578 3.369 1 98.81 188 ALA A CA 1
ATOM 1498 C C . ALA A 1 188 ? 16.078 -21.156 2.725 1 98.81 188 ALA A C 1
ATOM 1500 O O . ALA A 1 188 ? 16.203 -21.141 1.496 1 98.81 188 ALA A O 1
ATOM 1501 N N . GLU A 1 189 ? 17.062 -20.781 3.465 1 98.44 189 GLU A N 1
ATOM 1502 C CA . GLU A 1 189 ? 18.297 -20.188 2.949 1 98.44 189 GLU A CA 1
ATOM 1503 C C . GLU A 1 189 ? 18.984 -21.109 1.957 1 98.44 189 GLU A C 1
ATOM 1505 O O . GLU A 1 189 ? 19.547 -20.656 0.954 1 98.44 189 GLU A O 1
ATOM 1510 N N . LYS A 1 190 ? 18.969 -22.484 2.168 1 98.44 190 LYS A N 1
ATOM 1511 C CA . LYS A 1 190 ? 19.609 -23.422 1.249 1 98.44 190 LYS A CA 1
ATOM 1512 C C . LYS A 1 190 ? 18.906 -23.438 -0.101 1 98.44 190 LYS A C 1
ATOM 1514 O O . LYS A 1 190 ? 19.547 -23.578 -1.145 1 98.44 190 LYS A O 1
ATOM 1519 N N . LEU A 1 191 ? 17.609 -23.375 -0.055 1 98.88 191 LEU A N 1
ATOM 1520 C CA . LEU A 1 191 ? 16.797 -23.391 -1.269 1 98.88 191 LEU A CA 1
ATOM 1521 C C . LEU A 1 191 ? 16.938 -22.078 -2.031 1 98.88 191 LEU A C 1
ATOM 1523 O O . LEU A 1 191 ? 17.219 -22.078 -3.229 1 98.88 191 LEU A O 1
ATOM 1527 N N . PHE A 1 192 ? 16.797 -20.938 -1.332 1 98.88 192 PHE A N 1
ATOM 1528 C CA . PHE A 1 192 ? 16.703 -19.641 -1.972 1 98.88 192 PHE A CA 1
ATOM 1529 C C . PHE A 1 192 ? 18.078 -19.188 -2.484 1 98.88 192 PHE A C 1
ATOM 1531 O O . PHE A 1 192 ? 18.156 -18.312 -3.35 1 98.88 192 PHE A O 1
ATOM 1538 N N . SER A 1 193 ? 19.172 -19.734 -1.965 1 98.88 193 SER A N 1
ATOM 1539 C CA . SER A 1 193 ? 20.5 -19.359 -2.43 1 98.88 193 SER A CA 1
ATOM 1540 C C . SER A 1 193 ? 20.812 -20.016 -3.773 1 98.88 193 SER A C 1
ATOM 1542 O O . SER A 1 193 ? 21.766 -19.625 -4.457 1 98.88 193 SER A O 1
ATOM 1544 N N . GLU A 1 194 ? 20 -21 -4.117 1 98.81 194 GLU A N 1
ATOM 1545 C CA . GLU A 1 194 ? 20.391 -21.734 -5.32 1 98.81 194 GLU A CA 1
ATOM 1546 C C . GLU A 1 194 ? 19.25 -21.766 -6.34 1 98.81 194 GLU A C 1
ATOM 1548 O O . GLU A 1 194 ? 19.469 -22.094 -7.508 1 98.81 194 GLU A O 1
ATOM 1553 N N . VAL A 1 195 ? 18.062 -21.484 -5.926 1 98.88 195 VAL A N 1
ATOM 1554 C CA . VAL A 1 195 ? 16.891 -21.469 -6.797 1 98.88 195 VAL A CA 1
ATOM 1555 C C . VAL A 1 195 ? 16.141 -20.141 -6.625 1 98.88 195 VAL A C 1
ATOM 1557 O O . VAL A 1 195 ? 15.828 -19.734 -5.504 1 98.88 195 VAL A O 1
ATOM 1560 N N . PRO A 1 196 ? 15.883 -19.406 -7.742 1 98.81 196 PRO A N 1
ATOM 1561 C CA . PRO A 1 196 ? 15.18 -18.125 -7.602 1 98.81 196 PRO A CA 1
ATOM 1562 C C . PRO A 1 196 ? 13.766 -18.297 -7.043 1 98.81 196 PRO A C 1
ATOM 1564 O O . PRO A 1 196 ? 13.062 -19.25 -7.398 1 98.81 196 PRO A O 1
ATOM 1567 N N . VAL A 1 197 ? 13.367 -17.422 -6.168 1 98.81 197 VAL A N 1
ATOM 1568 C CA . VAL A 1 197 ? 12.047 -17.438 -5.539 1 98.81 197 VAL A CA 1
ATOM 1569 C C . VAL A 1 197 ? 11.195 -16.297 -6.082 1 98.81 197 VAL A C 1
ATOM 1571 O O . VAL A 1 197 ? 11.68 -15.172 -6.234 1 98.81 197 VAL A O 1
ATOM 1574 N N . TYR A 1 198 ? 9.938 -16.562 -6.469 1 98.81 198 TYR A N 1
ATOM 1575 C CA . TYR A 1 198 ? 8.977 -15.625 -7.031 1 98.81 198 TYR A CA 1
ATOM 1576 C C . TYR A 1 198 ? 7.691 -15.602 -6.211 1 98.81 198 TYR A C 1
ATOM 1578 O O . TYR A 1 198 ? 6.727 -16.297 -6.543 1 98.81 198 TYR A O 1
ATOM 1586 N N . PRO A 1 199 ? 7.621 -14.766 -5.176 1 98.81 199 PRO A N 1
ATOM 1587 C CA . PRO A 1 199 ? 6.441 -14.711 -4.312 1 98.81 199 PRO A CA 1
ATOM 1588 C C . PRO A 1 199 ? 5.414 -13.688 -4.785 1 98.81 199 PRO A C 1
ATOM 1590 O O . PRO A 1 199 ? 5.707 -12.875 -5.672 1 98.81 199 PRO A O 1
ATOM 1593 N N . VAL A 1 200 ? 4.199 -13.805 -4.324 1 98.5 200 VAL A N 1
ATOM 1594 C CA . VAL A 1 200 ? 3.184 -12.75 -4.336 1 98.5 200 VAL A CA 1
ATOM 1595 C C . VAL A 1 200 ? 2.678 -12.508 -2.918 1 98.5 200 VAL A C 1
ATOM 1597 O O . VAL A 1 200 ? 2.811 -13.367 -2.047 1 98.5 200 VAL A O 1
ATOM 1600 N N . PRO A 1 201 ? 2.197 -11.312 -2.621 1 97.38 201 PRO A N 1
ATOM 1601 C CA . PRO A 1 201 ? 1.792 -11.031 -1.243 1 97.38 201 PRO A CA 1
ATOM 1602 C C . PRO A 1 201 ? 0.46 -11.68 -0.875 1 97.38 201 PRO A C 1
ATOM 1604 O O . PRO A 1 201 ? -0.447 -11.758 -1.709 1 97.38 201 PRO A O 1
ATOM 1607 N N . GLY A 1 202 ? 0.365 -12.227 0.313 1 97.69 202 GLY A N 1
ATOM 1608 C CA . GLY A 1 202 ? -0.892 -12.586 0.951 1 97.69 202 GLY A CA 1
ATOM 1609 C C . GLY A 1 202 ? -1.37 -11.547 1.947 1 97.69 202 GLY A C 1
ATOM 1610 O O . GLY A 1 202 ? -0.84 -10.43 1.994 1 97.69 202 GLY A O 1
ATOM 1611 N N . ASN A 1 203 ? -2.459 -11.852 2.684 1 95.81 203 ASN A N 1
ATOM 1612 C CA . ASN A 1 203 ? -3.016 -10.867 3.609 1 95.81 203 ASN A CA 1
ATOM 1613 C C . ASN A 1 203 ? -2.107 -10.656 4.816 1 95.81 203 ASN A C 1
ATOM 1615 O O . ASN A 1 203 ? -2.141 -9.602 5.445 1 95.81 203 ASN A O 1
ATOM 1619 N N . HIS A 1 204 ? -1.223 -11.578 5.137 1 97.06 204 HIS A N 1
ATOM 1620 C CA . HIS A 1 204 ? -0.359 -11.469 6.309 1 97.06 204 HIS A CA 1
ATOM 1621 C C . HIS A 1 204 ? 0.793 -10.5 6.055 1 97.06 204 HIS A C 1
ATOM 1623 O O . HIS A 1 204 ? 1.423 -10.016 6.996 1 97.06 204 HIS A O 1
ATOM 1629 N N . GLU A 1 205 ? 1.152 -10.266 4.852 1 96.81 205 GLU A N 1
ATOM 1630 C CA . GLU A 1 205 ? 2.217 -9.32 4.543 1 96.81 205 GLU A CA 1
ATOM 1631 C C . GLU A 1 205 ? 1.792 -7.891 4.867 1 96.81 205 GLU A C 1
ATOM 1633 O O . GLU A 1 205 ? 2.637 -7.02 5.09 1 96.81 205 GLU A O 1
ATOM 1638 N N . ARG A 1 206 ? 0.465 -7.59 4.93 1 91.56 206 ARG A N 1
ATOM 1639 C CA . ARG A 1 206 ? -0.143 -6.363 5.434 1 91.56 206 ARG A CA 1
ATOM 1640 C C . ARG A 1 206 ? 0.292 -5.16 4.609 1 91.56 206 ARG A C 1
ATOM 1642 O O . ARG A 1 206 ? 0.408 -4.051 5.133 1 91.56 206 ARG A O 1
ATOM 1649 N N . ASN A 1 207 ? 0.682 -5.422 3.373 1 93.25 207 ASN A N 1
ATOM 1650 C CA . ASN A 1 207 ? 1.182 -4.363 2.5 1 93.25 207 ASN A CA 1
ATOM 1651 C C . ASN A 1 207 ? 2.379 -3.646 3.115 1 93.25 207 ASN A C 1
ATOM 1653 O O . ASN A 1 207 ? 2.568 -2.449 2.898 1 93.25 207 ASN A O 1
ATOM 1657 N N . SER A 1 208 ? 3.162 -4.328 3.906 1 95.06 208 SER A N 1
ATOM 1658 C CA . SER A 1 208 ? 4.336 -3.764 4.566 1 95.06 208 SER A CA 1
ATOM 1659 C C . SER A 1 208 ? 5.449 -3.48 3.566 1 95.06 208 SER A C 1
ATOM 1661 O O . SER A 1 208 ? 5.672 -4.258 2.637 1 95.06 208 SER A O 1
ATOM 1663 N N . VAL A 1 209 ? 6.215 -2.455 3.826 1 95.25 209 VAL A N 1
ATOM 1664 C CA . VAL A 1 209 ? 7.316 -2.066 2.951 1 95.25 209 VAL A CA 1
ATOM 1665 C C . VAL A 1 209 ? 8.359 -3.182 2.904 1 95.25 209 VAL A C 1
ATOM 1667 O O . VAL A 1 209 ? 9.078 -3.328 1.911 1 95.25 209 VAL A O 1
ATOM 1670 N N . TYR A 1 210 ? 8.414 -3.99 3.953 1 97.62 210 TYR A N 1
ATOM 1671 C CA . TYR A 1 210 ? 9.414 -5.047 4.023 1 97.62 210 TYR A CA 1
ATOM 1672 C C . TYR A 1 210 ? 9.281 -6.004 2.842 1 97.62 210 TYR A C 1
ATOM 1674 O O . TYR A 1 210 ? 10.273 -6.355 2.207 1 97.62 210 TYR A O 1
ATOM 1682 N N . TYR A 1 211 ? 8.031 -6.402 2.504 1 97.62 211 TYR A N 1
ATOM 1683 C CA . TYR A 1 211 ? 7.848 -7.262 1.339 1 97.62 211 TYR A CA 1
ATOM 1684 C C . TYR A 1 211 ? 8.438 -6.621 0.088 1 97.62 211 TYR A C 1
ATOM 1686 O O . TYR A 1 211 ? 9.148 -7.277 -0.677 1 97.62 211 TYR A O 1
ATOM 1694 N N . PHE A 1 212 ? 8.234 -5.418 -0.104 1 95.62 212 PHE A N 1
ATOM 1695 C CA . PHE A 1 212 ? 8.578 -4.734 -1.344 1 95.62 212 PHE A CA 1
ATOM 1696 C C . PHE A 1 212 ? 10.062 -4.402 -1.381 1 95.62 212 PHE A C 1
ATOM 1698 O O . PHE A 1 212 ? 10.625 -4.168 -2.453 1 95.62 212 PHE A O 1
ATOM 1705 N N . LYS A 1 213 ? 10.68 -4.402 -0.242 1 96.5 213 LYS A N 1
ATOM 1706 C CA . LYS A 1 213 ? 12.125 -4.16 -0.185 1 96.5 213 LYS A CA 1
ATOM 1707 C C . LYS A 1 213 ? 12.898 -5.469 -0.241 1 96.5 213 LYS A C 1
ATOM 1709 O O . LYS A 1 213 ? 14.039 -5.5 -0.714 1 96.5 213 LYS A O 1
ATOM 1714 N N . TYR A 1 214 ? 12.281 -6.535 0.173 1 98.44 214 TYR A N 1
ATOM 1715 C CA . TYR A 1 214 ? 12.969 -7.816 0.235 1 98.44 214 TYR A CA 1
ATOM 1716 C C . TYR A 1 214 ? 12.945 -8.523 -1.116 1 98.44 214 TYR A C 1
ATOM 1718 O O . TYR A 1 214 ? 13.68 -9.484 -1.338 1 98.44 214 TYR A O 1
ATOM 1726 N N . PHE A 1 215 ? 12.125 -8.062 -2.039 1 98.38 215 PHE A N 1
ATOM 1727 C CA . PHE A 1 215 ? 12.023 -8.789 -3.301 1 98.38 215 PHE A CA 1
ATOM 1728 C C . PHE A 1 215 ? 12.234 -7.848 -4.48 1 98.38 215 PHE A C 1
ATOM 1730 O O . PHE A 1 215 ? 11.797 -6.695 -4.453 1 98.38 215 PHE A O 1
ATOM 1737 N N . SER A 1 216 ? 12.953 -8.297 -5.445 1 97.62 216 SER A N 1
ATOM 1738 C CA . SER A 1 216 ? 13.172 -7.66 -6.738 1 97.62 216 SER A CA 1
ATOM 1739 C C . SER A 1 216 ? 12.633 -8.523 -7.875 1 97.62 216 SER A C 1
ATOM 1741 O O . SER A 1 216 ? 13.391 -9.266 -8.508 1 97.62 216 SER A O 1
ATOM 1743 N N . LEU A 1 217 ? 11.375 -8.367 -8.172 1 98.12 217 LEU A N 1
ATOM 1744 C CA . LEU A 1 217 ? 10.656 -9.195 -9.125 1 98.12 217 LEU A CA 1
ATOM 1745 C C . LEU A 1 217 ? 10.68 -8.57 -10.516 1 98.12 217 LEU A C 1
ATOM 1747 O O . LEU A 1 217 ? 11.188 -7.469 -10.695 1 98.12 217 LEU A O 1
ATOM 1751 N N . PRO A 1 218 ? 10.188 -9.281 -11.531 1 98.12 218 PRO A N 1
ATOM 1752 C CA . PRO A 1 218 ? 10.273 -8.766 -12.898 1 98.12 218 PRO A CA 1
ATOM 1753 C C . PRO A 1 218 ? 9.609 -7.402 -13.055 1 98.12 218 PRO A C 1
ATOM 1755 O O . PRO A 1 218 ? 8.508 -7.184 -12.539 1 98.12 218 PRO A O 1
ATOM 1758 N N . GLU A 1 219 ? 10.227 -6.516 -13.773 1 97 219 GLU A N 1
ATOM 1759 C CA . GLU A 1 219 ? 9.734 -5.16 -13.992 1 97 219 GLU A CA 1
ATOM 1760 C C . GLU A 1 219 ? 8.906 -5.074 -15.266 1 97 219 GLU A C 1
ATOM 1762 O O . GLU A 1 219 ? 9.234 -4.312 -16.172 1 97 219 GLU A O 1
ATOM 1767 N N . ASN A 1 220 ? 7.852 -5.781 -15.281 1 97.75 220 ASN A N 1
ATOM 1768 C CA . ASN A 1 220 ? 7.012 -5.832 -16.469 1 97.75 220 ASN A CA 1
ATOM 1769 C C . ASN A 1 220 ? 5.527 -5.75 -16.109 1 97.75 220 ASN A C 1
ATOM 1771 O O . ASN A 1 220 ? 4.668 -6.07 -16.938 1 97.75 220 ASN A O 1
ATOM 1775 N N . GLY A 1 221 ? 5.242 -5.449 -14.875 1 96.81 221 GLY A N 1
ATOM 1776 C CA . GLY A 1 221 ? 3.902 -5.055 -14.461 1 96.81 221 GLY A CA 1
ATOM 1777 C C . GLY A 1 221 ? 3.621 -3.582 -14.68 1 96.81 221 GLY A C 1
ATOM 1778 O O . GLY A 1 221 ? 4.086 -2.994 -15.664 1 96.81 221 GLY A O 1
ATOM 1779 N N . THR A 1 222 ? 2.795 -3.023 -13.797 1 96 222 THR A N 1
ATOM 1780 C CA . THR A 1 222 ? 2.586 -1.58 -13.773 1 96 222 THR A CA 1
ATOM 1781 C C . THR A 1 222 ? 3.605 -0.905 -12.859 1 96 222 THR A C 1
ATOM 1783 O O . THR A 1 222 ? 3.67 -1.201 -11.664 1 96 222 THR A O 1
ATOM 1786 N N . PRO A 1 223 ? 4.426 -0.008 -13.438 1 96.5 223 PRO A N 1
ATOM 1787 C CA . PRO A 1 223 ? 5.484 0.587 -12.617 1 96.5 223 PRO A CA 1
ATOM 1788 C C . PRO A 1 223 ? 4.953 1.207 -11.328 1 96.5 223 PRO A C 1
ATOM 1790 O O . PRO A 1 223 ? 5.586 1.09 -10.273 1 96.5 223 PRO A O 1
ATOM 1793 N N . ALA A 1 224 ? 3.76 1.84 -11.328 1 96.19 224 ALA A N 1
ATOM 1794 C CA . ALA A 1 224 ? 3.154 2.488 -10.172 1 96.19 224 ALA A CA 1
ATOM 1795 C C . ALA A 1 224 ? 2.871 1.479 -9.062 1 96.19 224 ALA A C 1
ATOM 1797 O O . ALA A 1 224 ? 2.662 1.856 -7.906 1 96.19 224 ALA A O 1
ATOM 1798 N N . TYR A 1 225 ? 2.828 0.213 -9.391 1 95.69 225 TYR A N 1
ATOM 1799 C CA . TYR A 1 225 ? 2.535 -0.865 -8.453 1 95.69 225 TYR A CA 1
ATOM 1800 C C . TYR A 1 225 ? 3.564 -1.983 -8.562 1 95.69 225 TYR A C 1
ATOM 1802 O O . TYR A 1 225 ? 3.215 -3.166 -8.508 1 95.69 225 TYR A O 1
ATOM 1810 N N . ALA A 1 226 ? 4.812 -1.607 -8.695 1 94.69 226 ALA A N 1
ATOM 1811 C CA . ALA A 1 226 ? 5.93 -2.541 -8.797 1 94.69 226 ALA A CA 1
ATOM 1812 C C . ALA A 1 226 ? 5.871 -3.586 -7.684 1 94.69 226 ALA A C 1
ATOM 1814 O O . ALA A 1 226 ? 5.562 -3.264 -6.535 1 94.69 226 ALA A O 1
ATOM 1815 N N . GLU A 1 227 ? 6.164 -4.836 -7.984 1 94.44 227 GLU A N 1
ATOM 1816 C CA . GLU A 1 227 ? 6.27 -5.996 -7.102 1 94.44 227 GLU A CA 1
ATOM 1817 C C . GLU A 1 227 ? 4.898 -6.59 -6.801 1 94.44 227 GLU A C 1
ATOM 1819 O O . GLU A 1 227 ? 4.797 -7.711 -6.301 1 94.44 227 GLU A O 1
ATOM 1824 N N . HIS A 1 228 ? 3.777 -5.855 -7.148 1 96.31 228 HIS A N 1
ATOM 1825 C CA . HIS A 1 228 ? 2.449 -6.391 -6.879 1 96.31 228 HIS A CA 1
ATOM 1826 C C . HIS A 1 228 ? 2.055 -7.438 -7.918 1 96.31 228 HIS A C 1
ATOM 1828 O O . HIS A 1 228 ? 1.402 -8.43 -7.586 1 96.31 228 HIS A O 1
ATOM 1834 N N . TRP A 1 229 ? 2.371 -7.125 -9.172 1 97.69 229 TRP A N 1
ATOM 1835 C CA . TRP A 1 229 ? 2.105 -8.102 -10.219 1 97.69 229 TRP A CA 1
ATOM 1836 C C . TRP A 1 229 ? 3.195 -8.062 -11.289 1 97.69 229 TRP A C 1
ATOM 1838 O O . TRP A 1 229 ? 3.852 -7.035 -11.477 1 97.69 229 TRP A O 1
ATOM 1848 N N . TRP A 1 230 ? 3.395 -9.172 -11.875 1 98.56 230 TRP A N 1
ATOM 1849 C CA . TRP A 1 230 ? 4.504 -9.398 -12.797 1 98.56 230 TRP A CA 1
ATOM 1850 C C . TRP A 1 230 ? 4.309 -10.688 -13.578 1 98.56 230 TRP A C 1
ATOM 1852 O O . TRP A 1 230 ? 3.402 -11.469 -13.281 1 98.56 230 TRP A O 1
ATOM 1862 N N . TYR A 1 231 ? 5.105 -10.891 -14.617 1 98.75 231 TYR A N 1
ATOM 1863 C CA . TYR A 1 231 ? 5.172 -12.211 -15.234 1 98.75 231 TYR A CA 1
ATOM 1864 C C . TYR A 1 231 ? 6.613 -12.609 -15.508 1 98.75 231 TYR A C 1
ATOM 1866 O O . TYR A 1 231 ? 7.508 -11.758 -15.555 1 98.75 231 TYR A O 1
ATOM 1874 N N . LYS A 1 232 ? 6.863 -13.906 -15.594 1 98.38 232 LYS A N 1
ATOM 1875 C CA . LYS A 1 232 ? 8.164 -14.531 -15.82 1 98.38 232 LYS A CA 1
ATOM 1876 C C . LYS A 1 232 ? 8.039 -15.719 -16.766 1 98.38 232 LYS A C 1
ATOM 1878 O O . LYS A 1 232 ? 7.234 -16.625 -16.547 1 98.38 232 LYS A O 1
ATOM 1883 N N . ASP A 1 233 ? 8.836 -15.672 -17.828 1 97.94 233 ASP A N 1
ATOM 1884 C CA . ASP A 1 233 ? 8.875 -16.797 -18.75 1 97.94 233 ASP A CA 1
ATOM 1885 C C . ASP A 1 233 ? 10.031 -17.75 -18.406 1 97.94 233 ASP A C 1
ATOM 1887 O O . ASP A 1 233 ? 11.125 -17.297 -18.062 1 97.94 233 ASP A O 1
ATOM 1891 N N . TYR A 1 234 ? 9.828 -18.984 -18.422 1 97.81 234 TYR A N 1
ATOM 1892 C CA . TYR A 1 234 ? 10.82 -20.047 -18.344 1 97.81 234 TYR A CA 1
ATOM 1893 C C . TYR A 1 234 ? 10.5 -21.156 -19.328 1 97.81 234 TYR A C 1
ATOM 1895 O O . TYR A 1 234 ? 9.523 -21.891 -19.156 1 97.81 234 TYR A O 1
ATOM 1903 N N . GLY A 1 235 ? 11.352 -21.328 -20.312 1 96.94 235 GLY A N 1
ATOM 1904 C CA . GLY A 1 235 ? 11.023 -22.281 -21.375 1 96.94 235 GLY A CA 1
ATOM 1905 C C . GLY A 1 235 ? 9.711 -21.969 -22.062 1 96.94 235 GLY A C 1
ATOM 1906 O O . GLY A 1 235 ? 9.5 -20.844 -22.531 1 96.94 235 GLY A O 1
ATOM 1907 N N . ASN A 1 236 ? 8.867 -22.953 -22.125 1 97.75 236 ASN A N 1
ATOM 1908 C CA . ASN A 1 236 ? 7.605 -22.797 -22.844 1 97.75 236 ASN A CA 1
ATOM 1909 C C . ASN A 1 236 ? 6.465 -22.438 -21.891 1 97.75 236 ASN A C 1
ATOM 1911 O O . ASN A 1 236 ? 5.293 -22.641 -22.219 1 97.75 236 ASN A O 1
ATOM 1915 N N . THR A 1 237 ? 6.77 -21.938 -20.703 1 98.44 237 THR A N 1
ATOM 1916 C CA . THR A 1 237 ? 5.762 -21.641 -19.688 1 98.44 237 THR A CA 1
ATOM 1917 C C . THR A 1 237 ? 5.875 -20.188 -19.219 1 98.44 237 THR A C 1
ATOM 1919 O O . THR A 1 237 ? 6.977 -19.703 -18.953 1 98.44 237 THR A O 1
ATOM 1922 N N . ARG A 1 238 ? 4.789 -19.562 -19.203 1 98.5 238 ARG A N 1
ATOM 1923 C CA . ARG A 1 238 ? 4.711 -18.25 -18.594 1 98.5 238 ARG A CA 1
ATOM 1924 C C . ARG A 1 238 ? 4.102 -18.312 -17.203 1 98.5 238 ARG A C 1
ATOM 1926 O O . ARG A 1 238 ? 2.979 -18.797 -17.031 1 98.5 238 ARG A O 1
ATOM 1933 N N . VAL A 1 239 ? 4.809 -17.734 -16.188 1 98.88 239 VAL A N 1
ATOM 1934 C CA . VAL A 1 239 ? 4.324 -17.609 -14.82 1 98.88 239 VAL A CA 1
ATOM 1935 C C . VAL A 1 239 ? 3.867 -16.172 -14.562 1 98.88 239 VAL A C 1
ATOM 1937 O O . VAL A 1 239 ? 4.562 -15.219 -14.93 1 98.88 239 VAL A O 1
ATOM 1940 N N . ILE A 1 240 ? 2.674 -16.031 -13.977 1 98.94 240 ILE A N 1
ATOM 1941 C CA . ILE A 1 240 ? 2.115 -14.711 -13.695 1 98.94 240 ILE A CA 1
ATOM 1942 C C . ILE A 1 240 ? 1.894 -14.562 -12.188 1 98.94 240 ILE A C 1
ATOM 1944 O O . ILE A 1 240 ? 1.27 -15.422 -11.555 1 98.94 240 ILE A O 1
ATOM 1948 N N . GLY A 1 241 ? 2.494 -13.555 -11.586 1 98.81 241 GLY A N 1
ATOM 1949 C CA . GLY A 1 241 ? 2.211 -13.211 -10.203 1 98.81 241 GLY A CA 1
ATOM 1950 C C . GLY A 1 241 ? 1.193 -12.094 -10.062 1 98.81 241 GLY A C 1
ATOM 1951 O O . GLY A 1 241 ? 1.283 -11.078 -10.75 1 98.81 241 GLY A O 1
ATOM 1952 N N . LEU A 1 242 ? 0.19 -12.289 -9.188 1 98.62 242 LEU A N 1
ATOM 1953 C CA . LEU A 1 242 ? -0.896 -11.336 -8.984 1 98.62 242 LEU A CA 1
ATOM 1954 C C . LEU A 1 242 ? -1.126 -11.078 -7.5 1 98.62 242 LEU A C 1
ATOM 1956 O O . LEU A 1 242 ? -0.858 -11.945 -6.668 1 98.62 242 LEU A O 1
ATOM 1960 N N . ASP A 1 243 ? -1.561 -9.922 -7.191 1 97.25 243 ASP A N 1
ATOM 1961 C CA . ASP A 1 243 ? -1.924 -9.539 -5.832 1 97.25 243 ASP A CA 1
ATOM 1962 C C . ASP A 1 243 ? -3.439 -9.547 -5.645 1 97.25 243 ASP A C 1
ATOM 1964 O O . ASP A 1 243 ? -4.133 -8.664 -6.152 1 97.25 243 ASP A O 1
ATOM 1968 N N . SER A 1 244 ? -3.914 -10.445 -4.812 1 97.06 244 SER A N 1
ATOM 1969 C CA . SER A 1 244 ? -5.359 -10.586 -4.664 1 97.06 244 SER A CA 1
ATOM 1970 C C . SER A 1 244 ? -5.859 -9.852 -3.426 1 97.06 244 SER A C 1
ATOM 1972 O O . SER A 1 244 ? -7.031 -9.977 -3.055 1 97.06 244 SER A O 1
ATOM 1974 N N . ASN A 1 245 ? -4.977 -9.172 -2.693 1 94.25 245 ASN A N 1
ATOM 1975 C CA . ASN A 1 245 ? -5.406 -8.391 -1.538 1 94.25 245 ASN A CA 1
ATOM 1976 C C . ASN A 1 245 ? -6.223 -7.168 -1.956 1 94.25 245 ASN A C 1
ATOM 1978 O O . ASN A 1 245 ? -5.828 -6.434 -2.863 1 94.25 245 ASN A O 1
ATOM 1982 N N . ASP A 1 246 ? -7.27 -6.961 -1.284 1 86.25 246 ASP A N 1
ATOM 1983 C CA . ASP A 1 246 ? -8.117 -5.812 -1.579 1 86.25 246 ASP A CA 1
ATOM 1984 C C . ASP A 1 246 ? -7.707 -4.598 -0.75 1 86.25 246 ASP A C 1
ATOM 1986 O O . ASP A 1 246 ? -7.234 -4.742 0.379 1 86.25 246 ASP A O 1
ATOM 1990 N N . GLY A 1 247 ? -7.824 -3.426 -1.347 1 81.38 247 GLY A N 1
ATOM 1991 C CA . GLY A 1 247 ? -7.629 -2.189 -0.607 1 81.38 247 GLY A CA 1
ATOM 1992 C C . GLY A 1 247 ? -6.219 -1.639 -0.729 1 81.38 247 GLY A C 1
ATOM 1993 O O . GLY A 1 247 ? -5.992 -0.448 -0.504 1 81.38 247 GLY A O 1
ATOM 1994 N N . TYR A 1 248 ? -5.242 -2.525 -1.016 1 77.38 248 TYR A N 1
ATOM 1995 C CA . TYR A 1 248 ? -3.852 -2.092 -1.06 1 77.38 248 TYR A CA 1
ATOM 1996 C C . TYR A 1 248 ? -3.59 -1.223 -2.283 1 77.38 248 TYR A C 1
ATOM 1998 O O . TYR A 1 248 ? -2.795 -0.282 -2.227 1 77.38 248 TYR A O 1
ATOM 2006 N N . ARG A 1 249 ? -4.254 -1.556 -3.346 1 78.62 249 ARG A N 1
ATOM 2007 C CA . ARG A 1 249 ? -4.105 -0.907 -4.645 1 78.62 249 ARG A CA 1
ATOM 2008 C C . ARG A 1 249 ? -5.395 -0.999 -5.453 1 78.62 249 ARG A C 1
ATOM 2010 O O . ARG A 1 249 ? -6.414 -1.476 -4.953 1 78.62 249 ARG A O 1
ATOM 2017 N N . ASP A 1 250 ? -5.273 -0.471 -6.695 1 80.81 250 ASP A N 1
ATOM 2018 C CA . ASP A 1 250 ? -6.438 -0.554 -7.57 1 80.81 250 ASP A CA 1
ATOM 2019 C C . ASP A 1 250 ? -6.465 -1.882 -8.328 1 80.81 250 ASP A C 1
ATOM 2021 O O . ASP A 1 250 ? -5.707 -2.074 -9.281 1 80.81 250 ASP A O 1
ATOM 2025 N N . LEU A 1 251 ? -7.328 -2.777 -7.938 1 87.88 251 LEU A N 1
ATOM 2026 C CA . LEU A 1 251 ? -7.43 -4.105 -8.539 1 87.88 251 LEU A CA 1
ATOM 2027 C C . LEU A 1 251 ? -7.852 -4.008 -10 1 87.88 251 LEU A C 1
ATOM 2029 O O . LEU A 1 251 ? -7.574 -4.914 -10.789 1 87.88 251 LEU A O 1
ATOM 2033 N N . ARG A 1 252 ? -8.5 -2.945 -10.391 1 91.25 252 ARG A N 1
ATOM 2034 C CA . ARG A 1 252 ? -8.922 -2.773 -11.781 1 91.25 252 ARG A CA 1
ATOM 2035 C C . ARG A 1 252 ? -7.719 -2.621 -12.703 1 91.25 252 ARG A C 1
ATOM 2037 O O . ARG A 1 252 ? -7.719 -3.139 -13.82 1 91.25 252 ARG A O 1
ATOM 2044 N N . GLU A 1 253 ? -6.727 -1.932 -12.172 1 92.69 253 GLU A N 1
ATOM 2045 C CA . GLU A 1 253 ? -5.516 -1.752 -12.969 1 92.69 253 GLU A CA 1
ATOM 2046 C C . GLU A 1 253 ? -4.801 -3.082 -13.188 1 92.69 253 GLU A C 1
ATOM 2048 O O . GLU A 1 253 ? -4.266 -3.33 -14.273 1 92.69 253 GLU A O 1
ATOM 2053 N N . GLN A 1 254 ? -4.746 -3.881 -12.219 1 96.62 254 GLN A N 1
ATOM 2054 C CA . GLN A 1 254 ? -4.152 -5.207 -12.352 1 96.62 254 GLN A CA 1
ATOM 2055 C C . GLN A 1 254 ? -4.906 -6.051 -13.375 1 96.62 254 GLN A C 1
ATOM 2057 O O . GLN A 1 254 ? -4.293 -6.734 -14.195 1 96.62 254 GLN A O 1
ATOM 2062 N N . LEU A 1 255 ? -6.285 -6.039 -13.281 1 97.81 255 LEU A N 1
ATOM 2063 C CA . LEU A 1 255 ? -7.105 -6.824 -14.195 1 97.81 255 LEU A CA 1
ATOM 2064 C C . LEU A 1 255 ? -6.887 -6.375 -15.641 1 97.81 255 LEU A C 1
ATOM 2066 O O . LEU A 1 255 ? -6.793 -7.211 -16.547 1 97.81 255 LEU A O 1
ATOM 2070 N N . ASP A 1 256 ? -6.824 -5.047 -15.836 1 97.56 256 ASP A N 1
ATOM 2071 C CA . ASP A 1 256 ? -6.57 -4.52 -17.172 1 97.56 256 ASP A CA 1
ATOM 2072 C C . ASP A 1 256 ? -5.211 -4.973 -17.703 1 97.56 256 ASP A C 1
ATOM 2074 O O . ASP A 1 256 ? -5.082 -5.363 -18.859 1 97.56 256 ASP A O 1
ATOM 2078 N N . TRP A 1 257 ? -4.25 -4.898 -16.812 1 98.25 257 TRP A N 1
ATOM 2079 C CA . TRP A 1 257 ? -2.914 -5.367 -17.172 1 98.25 257 TRP A CA 1
ATOM 2080 C C . TRP A 1 257 ? -2.939 -6.844 -17.547 1 98.25 257 TRP A C 1
ATOM 2082 O O . TRP A 1 257 ? -2.334 -7.246 -18.547 1 98.25 257 TRP A O 1
ATOM 2092 N N . LEU A 1 258 ? -3.625 -7.645 -16.797 1 98.75 258 LEU A N 1
ATOM 2093 C CA . LEU A 1 258 ? -3.703 -9.078 -17.062 1 98.75 258 LEU A CA 1
ATOM 2094 C C . LEU A 1 258 ? -4.344 -9.352 -18.422 1 98.75 258 LEU A C 1
ATOM 2096 O O . LEU A 1 258 ? -3.865 -10.195 -19.172 1 98.75 258 LEU A O 1
ATOM 2100 N N . LYS A 1 259 ? -5.457 -8.695 -18.703 1 98.69 259 LYS A N 1
ATOM 2101 C CA . LYS A 1 259 ? -6.145 -8.867 -19.984 1 98.69 259 LYS A CA 1
ATOM 2102 C C . LYS A 1 259 ? -5.207 -8.578 -21.141 1 98.69 259 LYS A C 1
ATOM 2104 O O . LYS A 1 259 ? -5.172 -9.336 -22.125 1 98.69 259 LYS A O 1
ATOM 2109 N N . GLU A 1 260 ? -4.445 -7.52 -21.031 1 98.69 260 GLU A N 1
ATOM 2110 C CA . GLU A 1 260 ? -3.496 -7.16 -22.078 1 98.69 260 GLU A CA 1
ATOM 2111 C C . GLU A 1 260 ? -2.4 -8.211 -22.203 1 98.69 260 GLU A C 1
ATOM 2113 O O . GLU A 1 260 ? -2.018 -8.586 -23.328 1 98.69 260 GLU A O 1
ATOM 2118 N N . LEU A 1 261 ? -1.892 -8.641 -21.094 1 98.81 261 LEU A N 1
ATOM 2119 C CA . LEU A 1 261 ? -0.848 -9.656 -21.094 1 98.81 261 LEU A CA 1
ATOM 2120 C C . LEU A 1 261 ? -1.34 -10.938 -21.766 1 98.81 261 LEU A C 1
ATOM 2122 O O . LEU A 1 261 ? -0.629 -11.531 -22.578 1 98.81 261 LEU A O 1
ATOM 2126 N N . LEU A 1 262 ? -2.533 -11.375 -21.391 1 98.88 262 LEU A N 1
ATOM 2127 C CA . LEU A 1 262 ? -3.078 -12.602 -21.953 1 98.88 262 LEU A CA 1
ATOM 2128 C C . LEU A 1 262 ? -3.316 -12.453 -23.453 1 98.88 262 LEU A C 1
ATOM 2130 O O . LEU A 1 262 ? -3.074 -13.383 -24.219 1 98.88 262 LEU A O 1
ATOM 2134 N N . ALA A 1 263 ? -3.811 -11.312 -23.859 1 98.62 263 ALA A N 1
ATOM 2135 C CA . ALA A 1 263 ? -3.988 -11.055 -25.297 1 98.62 263 ALA A CA 1
ATOM 2136 C C . ALA A 1 263 ? -2.666 -11.188 -26.047 1 98.62 263 ALA A C 1
ATOM 2138 O O . ALA A 1 263 ? -2.617 -11.766 -27.125 1 98.62 263 ALA A O 1
ATOM 2139 N N . ASP A 1 264 ? -1.628 -10.648 -25.484 1 98.5 264 ASP A N 1
ATOM 2140 C CA . ASP A 1 264 ? -0.303 -10.766 -26.078 1 98.5 264 ASP A CA 1
ATOM 2141 C C . ASP A 1 264 ? 0.179 -12.211 -26.094 1 98.5 264 ASP A C 1
ATOM 2143 O O . ASP A 1 264 ? 0.821 -12.656 -27.047 1 98.5 264 ASP A O 1
ATOM 2147 N N . THR A 1 265 ? -0.081 -12.883 -25.031 1 98.62 265 THR A N 1
ATOM 2148 C CA . THR A 1 265 ? 0.344 -14.273 -24.891 1 98.62 265 THR A CA 1
ATOM 2149 C C . THR A 1 265 ? -0.356 -15.156 -25.906 1 98.62 265 THR A C 1
ATOM 2151 O O . THR A 1 265 ? 0.214 -16.156 -26.375 1 98.62 265 THR A O 1
ATOM 2154 N N . GLU A 1 266 ? -1.576 -14.828 -26.281 1 97.94 266 GLU A N 1
ATOM 2155 C CA . GLU A 1 266 ? -2.318 -15.555 -27.312 1 97.94 266 GLU A CA 1
ATOM 2156 C C . GLU A 1 266 ? -1.524 -15.641 -28.609 1 97.94 266 GLU A C 1
ATOM 2158 O O . GLU A 1 266 ? -1.589 -16.656 -29.312 1 97.94 266 GLU A O 1
ATOM 2163 N N . LYS A 1 267 ? -0.785 -14.609 -28.812 1 97.62 267 LYS A N 1
ATOM 2164 C CA . LYS A 1 267 ? -0.074 -14.5 -30.078 1 97.62 267 LYS A CA 1
ATOM 2165 C C . LYS A 1 267 ? 1.345 -15.047 -29.969 1 97.62 267 LYS A C 1
ATOM 2167 O O . LYS A 1 267 ? 2.08 -15.094 -30.953 1 97.62 267 LYS A O 1
ATOM 2172 N N . ASP A 1 268 ? 1.733 -15.469 -28.859 1 97.56 268 ASP A N 1
ATOM 2173 C CA . ASP A 1 268 ? 3.102 -15.922 -28.625 1 97.56 268 ASP A CA 1
ATOM 2174 C C . ASP A 1 268 ? 3.209 -17.438 -28.75 1 97.56 268 ASP A C 1
ATOM 2176 O O . ASP A 1 268 ? 2.918 -18.172 -27.797 1 97.56 268 ASP A O 1
ATOM 2180 N N . ASP A 1 269 ? 3.799 -17.891 -29.766 1 95.38 269 ASP A N 1
ATOM 2181 C CA . ASP A 1 269 ? 3.883 -19.328 -30.062 1 95.38 269 ASP A CA 1
ATOM 2182 C C . ASP A 1 269 ? 4.961 -20 -29.203 1 95.38 269 ASP A C 1
ATOM 2184 O O . ASP A 1 269 ? 5.051 -21.219 -29.156 1 95.38 269 ASP A O 1
ATOM 2188 N N . ASN A 1 270 ? 5.715 -19.172 -28.484 1 96.38 270 ASN A N 1
ATOM 2189 C CA . ASN A 1 270 ? 6.762 -19.734 -27.625 1 96.38 270 ASN A CA 1
ATOM 2190 C C . ASN A 1 270 ? 6.207 -20.219 -26.297 1 96.38 270 ASN A C 1
ATOM 2192 O O . ASN A 1 270 ? 6.887 -20.922 -25.547 1 96.38 270 ASN A O 1
ATOM 2196 N N . ILE A 1 271 ? 4.98 -19.875 -26.047 1 97.88 271 ILE A N 1
ATOM 2197 C CA . ILE A 1 271 ? 4.398 -20.219 -24.75 1 97.88 271 ILE A CA 1
ATOM 2198 C C . ILE A 1 271 ? 3.324 -21.281 -24.922 1 97.88 271 ILE A C 1
ATOM 2200 O O . ILE A 1 271 ? 2.367 -21.094 -25.688 1 97.88 271 ILE A O 1
ATOM 2204 N N . ASP A 1 272 ? 3.473 -22.406 -24.203 1 97.94 272 ASP A N 1
ATOM 2205 C CA . ASP A 1 272 ? 2.498 -23.484 -24.25 1 97.94 272 ASP A CA 1
ATOM 2206 C C . ASP A 1 272 ? 1.597 -23.469 -23.016 1 97.94 272 ASP A C 1
ATOM 2208 O O . ASP A 1 272 ? 0.445 -23.906 -23.078 1 97.94 272 ASP A O 1
ATOM 2212 N N . PHE A 1 273 ? 2.117 -23.031 -21.875 1 98.62 273 PHE A N 1
ATOM 2213 C CA . PHE A 1 273 ? 1.398 -23.109 -20.609 1 98.62 273 PHE A CA 1
ATOM 2214 C C . PHE A 1 273 ? 1.438 -21.766 -19.875 1 98.62 273 PHE A C 1
ATOM 2216 O O . PHE A 1 273 ? 2.443 -21.062 -19.938 1 98.62 273 PHE A O 1
ATOM 2223 N N . VAL A 1 274 ? 0.36 -21.406 -19.188 1 98.88 274 VAL A N 1
ATOM 2224 C CA . VAL A 1 274 ? 0.289 -20.203 -18.359 1 98.88 274 VAL A CA 1
ATOM 2225 C C . VAL A 1 274 ? -0.054 -20.594 -16.922 1 98.88 274 VAL A C 1
ATOM 2227 O O . VAL A 1 274 ? -1.107 -21.172 -16.656 1 98.88 274 VAL A O 1
ATOM 2230 N N . PHE A 1 275 ? 0.849 -20.312 -16 1 98.88 275 PHE A N 1
ATOM 2231 C CA . PHE A 1 275 ? 0.664 -20.578 -14.578 1 98.88 275 PHE A CA 1
ATOM 2232 C C . PHE A 1 275 ? 0.562 -19.281 -13.789 1 98.88 275 PHE A C 1
ATOM 2234 O O . PHE A 1 275 ? 1.564 -18.594 -13.586 1 98.88 275 PHE A O 1
ATOM 2241 N N . ALA A 1 276 ? -0.638 -18.969 -13.305 1 98.94 276 ALA A N 1
ATOM 2242 C CA . ALA A 1 276 ? -0.813 -17.797 -12.453 1 98.94 276 ALA A CA 1
ATOM 2243 C C . ALA A 1 276 ? -0.723 -18.172 -10.977 1 98.94 276 ALA A C 1
ATOM 2245 O O . ALA A 1 276 ? -0.922 -19.328 -10.609 1 98.94 276 ALA A O 1
ATOM 2246 N N . GLN A 1 277 ? -0.353 -17.25 -10.164 1 98.88 277 GLN A N 1
ATOM 2247 C CA . GLN A 1 277 ? -0.438 -17.406 -8.719 1 98.88 277 GLN A CA 1
ATOM 2248 C C . GLN A 1 277 ? -0.973 -16.141 -8.062 1 98.88 277 GLN A C 1
ATOM 2250 O O . GLN A 1 277 ? -0.667 -15.031 -8.5 1 98.88 277 GLN A O 1
ATOM 2255 N N . LEU A 1 278 ? -1.798 -16.266 -7.105 1 98.75 278 LEU A N 1
ATOM 2256 C CA . LEU A 1 278 ? -2.35 -15.266 -6.195 1 98.75 278 LEU A CA 1
ATOM 2257 C C . LEU A 1 278 ? -2.75 -15.898 -4.867 1 98.75 278 LEU A C 1
ATOM 2259 O O . LEU A 1 278 ? -2.82 -17.125 -4.762 1 98.75 278 LEU A O 1
ATOM 2263 N N . HIS A 1 279 ? -3.092 -15.117 -3.9 1 98.75 279 HIS A N 1
ATOM 2264 C CA . HIS A 1 279 ? -3.164 -15.695 -2.562 1 98.75 279 HIS A CA 1
ATOM 2265 C C . HIS A 1 279 ? -4.559 -16.234 -2.273 1 98.75 279 HIS A C 1
ATOM 2267 O O . HIS A 1 279 ? -4.699 -17.391 -1.834 1 98.75 279 HIS A O 1
ATOM 2273 N N . HIS A 1 280 ? -5.613 -15.562 -2.545 1 98.56 280 HIS A N 1
ATOM 2274 C CA . HIS A 1 280 ? -6.961 -15.883 -2.096 1 98.56 280 HIS A CA 1
ATOM 2275 C C . HIS A 1 280 ? -7.68 -16.766 -3.111 1 98.56 280 HIS A C 1
ATOM 2277 O O . HIS A 1 280 ? -7.57 -16.547 -4.32 1 98.56 280 HIS A O 1
ATOM 2283 N N . PRO A 1 281 ? -8.414 -17.719 -2.656 1 98.38 281 PRO A N 1
ATOM 2284 C CA . PRO A 1 281 ? -9.148 -18.609 -3.566 1 98.38 281 PRO A CA 1
ATOM 2285 C C . PRO A 1 281 ? -10.453 -17.984 -4.07 1 98.38 281 PRO A C 1
ATOM 2287 O O . PRO A 1 281 ? -11.062 -17.172 -3.369 1 98.38 281 PRO A O 1
ATOM 2290 N N . PHE A 1 282 ? -10.883 -18.375 -5.227 1 98.19 282 PHE A N 1
ATOM 2291 C CA . PHE A 1 282 ? -12.242 -18.125 -5.688 1 98.19 282 PHE A CA 1
ATOM 2292 C C . PHE A 1 282 ? -13.242 -18.969 -4.914 1 98.19 282 PHE A C 1
ATOM 2294 O O . PHE A 1 282 ? -14.242 -18.469 -4.41 1 98.19 282 PHE A O 1
ATOM 2301 N N . LYS A 1 283 ? -12.969 -20.266 -4.824 1 98 283 LYS A N 1
ATOM 2302 C CA . LYS A 1 283 ? -13.719 -21.234 -4.031 1 98 283 LYS A CA 1
ATOM 2303 C C . LYS A 1 283 ? -12.805 -22.016 -3.096 1 98 283 LYS A C 1
ATOM 2305 O O . LYS A 1 283 ? -11.664 -22.328 -3.455 1 98 283 LYS A O 1
ATOM 2310 N N . SER A 1 284 ? -13.273 -22.281 -1.885 1 96.62 284 SER A N 1
ATOM 2311 C CA . SER A 1 284 ? -12.5 -23.016 -0.886 1 96.62 284 SER A CA 1
ATOM 2312 C C . SER A 1 284 ? -13.352 -24.047 -0.172 1 96.62 284 SER A C 1
ATOM 2314 O O . SER A 1 284 ? -14.289 -23.703 0.553 1 96.62 284 SER A O 1
ATOM 2316 N N . GLU A 1 285 ? -12.984 -25.25 -0.284 1 96.56 285 GLU A N 1
ATOM 2317 C CA . GLU A 1 285 ? -13.781 -26.328 0.29 1 96.56 285 GLU A CA 1
ATOM 2318 C C . GLU A 1 285 ? -13.57 -26.438 1.798 1 96.56 285 GLU A C 1
ATOM 2320 O O . GLU A 1 285 ? -14.445 -26.906 2.521 1 96.56 285 GLU A O 1
ATOM 2325 N N . LEU A 1 286 ? -12.484 -25.969 2.299 1 96 286 LEU A N 1
ATOM 2326 C CA . LEU A 1 286 ? -12.141 -26.125 3.709 1 96 286 LEU A CA 1
ATOM 2327 C C . LEU A 1 286 ? -12.602 -24.922 4.52 1 96 286 LEU A C 1
ATOM 2329 O O . LEU A 1 286 ? -12.742 -25 5.742 1 96 286 LEU A O 1
ATOM 2333 N N . TRP A 1 287 ? -12.781 -23.781 3.893 1 96.38 287 TRP A N 1
ATOM 2334 C CA . TRP A 1 287 ? -13.055 -22.547 4.617 1 96.38 287 TRP A CA 1
ATOM 2335 C C . TRP A 1 287 ? -13.742 -21.531 3.717 1 96.38 287 TRP A C 1
ATOM 2337 O O . TRP A 1 287 ? -13.078 -20.672 3.109 1 96.38 287 TRP A O 1
ATOM 2347 N N . ILE A 1 288 ? -15.023 -21.469 3.686 1 95.44 288 ILE A N 1
ATOM 2348 C CA . ILE A 1 288 ? -15.836 -20.672 2.773 1 95.44 288 ILE A CA 1
ATOM 2349 C C . ILE A 1 288 ? -15.547 -19.188 2.977 1 95.44 288 ILE A C 1
ATOM 2351 O O . ILE A 1 288 ? -15.453 -18.422 2.008 1 95.44 288 ILE A O 1
ATOM 2355 N N . PRO A 1 289 ? -15.406 -18.703 4.191 1 94.81 289 PRO A N 1
ATOM 2356 C CA . PRO A 1 289 ? -15.164 -17.281 4.406 1 94.81 289 PRO A CA 1
ATOM 2357 C C . PRO A 1 289 ? -13.867 -16.797 3.771 1 94.81 289 PRO A C 1
ATOM 2359 O O . PRO A 1 289 ? -13.656 -15.594 3.617 1 94.81 289 PRO A O 1
ATOM 2362 N N . GLY A 1 290 ? -12.953 -17.688 3.426 1 95.44 290 GLY A N 1
ATOM 2363 C CA . GLY A 1 290 ? -11.695 -17.328 2.799 1 95.44 290 GLY A CA 1
ATOM 2364 C C . GLY A 1 290 ? -11.828 -17.047 1.314 1 95.44 290 GLY A C 1
ATOM 2365 O O . GLY A 1 290 ? -10.875 -16.594 0.677 1 95.44 290 GLY A O 1
ATOM 2366 N N . GLU A 1 291 ? -12.984 -17.266 0.722 1 96.88 291 GLU A N 1
ATOM 2367 C CA . GLU A 1 291 ? -13.203 -17.062 -0.707 1 96.88 291 GLU A CA 1
ATOM 2368 C C . GLU A 1 291 ? -13.195 -15.578 -1.064 1 96.88 291 GLU A C 1
ATOM 2370 O O . GLU A 1 291 ? -13.586 -14.734 -0.254 1 96.88 291 GLU A O 1
ATOM 2375 N N . GLU A 1 292 ? -12.664 -15.273 -2.23 1 95.69 292 GLU A N 1
ATOM 2376 C CA . GLU A 1 292 ? -12.594 -13.898 -2.703 1 95.69 292 GLU A CA 1
ATOM 2377 C C . GLU A 1 292 ? -13.164 -13.766 -4.113 1 95.69 292 GLU A C 1
ATOM 2379 O O . GLU A 1 292 ? -12.664 -14.391 -5.051 1 95.69 292 GLU A O 1
ATOM 2384 N N . ASP A 1 293 ? -14.07 -12.805 -4.324 1 94.5 293 ASP A N 1
ATOM 2385 C CA . ASP A 1 293 ? -14.75 -12.594 -5.598 1 94.5 293 ASP A CA 1
ATOM 2386 C C . ASP A 1 293 ? -13.773 -12.117 -6.672 1 94.5 293 ASP A C 1
ATOM 2388 O O . ASP A 1 293 ? -13.906 -12.477 -7.844 1 94.5 293 ASP A O 1
ATOM 2392 N N . PHE A 1 294 ? -12.859 -11.305 -6.309 1 94.94 294 PHE A N 1
ATOM 2393 C CA . PHE A 1 294 ? -11.898 -10.797 -7.281 1 94.94 294 PHE A CA 1
ATOM 2394 C C . PHE A 1 294 ? -11.148 -11.938 -7.949 1 94.94 294 PHE A C 1
ATOM 2396 O O . PHE A 1 294 ? -10.867 -11.891 -9.148 1 94.94 294 PHE A O 1
ATOM 2403 N N . THR A 1 295 ? -10.766 -12.938 -7.242 1 97.81 295 THR A N 1
ATOM 2404 C CA . THR A 1 295 ? -10.094 -14.102 -7.816 1 97.81 295 THR A CA 1
ATOM 2405 C C . THR A 1 295 ? -10.969 -14.758 -8.883 1 97.81 295 THR A C 1
ATOM 2407 O O . THR A 1 295 ? -10.453 -15.289 -9.867 1 97.81 295 THR A O 1
ATOM 2410 N N . GLY A 1 296 ? -12.273 -14.75 -8.703 1 98.19 296 GLY A N 1
ATOM 2411 C CA . GLY A 1 296 ? -13.188 -15.273 -9.711 1 98.19 296 GLY A CA 1
ATOM 2412 C C . GLY A 1 296 ? -13.039 -14.586 -11.062 1 98.19 296 GLY A C 1
ATOM 2413 O O . GLY A 1 296 ? -13.133 -15.234 -12.102 1 98.19 296 GLY A O 1
ATOM 2414 N N . LYS A 1 297 ? -12.812 -13.281 -11.023 1 97.94 297 LYS A N 1
ATOM 2415 C CA . LYS A 1 297 ? -12.586 -12.539 -12.258 1 97.94 297 LYS A CA 1
ATOM 2416 C C . LYS A 1 297 ? -11.305 -12.992 -12.945 1 97.94 297 LYS A C 1
ATOM 2418 O O . LYS A 1 297 ? -11.25 -13.086 -14.172 1 97.94 297 LYS A O 1
ATOM 2423 N N . ILE A 1 298 ? -10.305 -13.25 -12.141 1 98.56 298 ILE A N 1
ATOM 2424 C CA . ILE A 1 298 ? -9.031 -13.727 -12.672 1 98.56 298 ILE A CA 1
ATOM 2425 C C . ILE A 1 298 ? -9.227 -15.102 -13.312 1 98.56 298 ILE A C 1
ATOM 2427 O O . ILE A 1 298 ? -8.734 -15.352 -14.414 1 98.56 298 ILE A O 1
ATOM 2431 N N . VAL A 1 299 ? -9.922 -15.945 -12.625 1 98.62 299 VAL A N 1
ATOM 2432 C CA . VAL A 1 299 ? -10.195 -17.297 -13.125 1 98.62 299 VAL A CA 1
ATOM 2433 C C . VAL A 1 299 ? -10.922 -17.219 -14.461 1 98.62 299 VAL A C 1
ATOM 2435 O O . VAL A 1 299 ? -10.57 -17.922 -15.406 1 98.62 299 VAL A O 1
ATOM 2438 N N . THR A 1 300 ? -11.875 -16.344 -14.531 1 98.69 300 THR A N 1
ATOM 2439 C CA . THR A 1 300 ? -12.641 -16.172 -15.766 1 98.69 300 THR A CA 1
ATOM 2440 C C . THR A 1 300 ? -11.719 -15.781 -16.922 1 98.69 300 THR A C 1
ATOM 2442 O O . THR A 1 300 ? -11.852 -16.312 -18.031 1 98.69 300 THR A O 1
ATOM 2445 N N . GLU A 1 301 ? -10.82 -14.859 -16.656 1 98.81 301 GLU A N 1
ATOM 2446 C CA . GLU A 1 301 ? -9.883 -14.438 -17.688 1 98.81 301 GLU A CA 1
ATOM 2447 C C . GLU A 1 301 ? -9 -15.594 -18.141 1 98.81 301 GLU A C 1
ATOM 2449 O O . GLU A 1 301 ? -8.742 -15.758 -19.344 1 98.81 301 GLU A O 1
ATOM 2454 N N . LEU A 1 302 ? -8.531 -16.375 -17.266 1 98.88 302 LEU A N 1
ATOM 2455 C CA . LEU A 1 302 ? -7.656 -17.5 -17.578 1 98.88 302 LEU A CA 1
ATOM 2456 C C . LEU A 1 302 ? -8.422 -18.594 -18.312 1 98.88 302 LEU A C 1
ATOM 2458 O O . LEU A 1 302 ? -7.895 -19.203 -19.25 1 98.88 302 LEU A O 1
ATOM 2462 N N . GLU A 1 303 ? -9.625 -18.859 -17.875 1 98.62 303 GLU A N 1
ATOM 2463 C CA . GLU A 1 303 ? -10.492 -19.828 -18.547 1 98.62 303 GLU A CA 1
ATOM 2464 C C . GLU A 1 303 ? -10.727 -19.438 -20 1 98.62 303 GLU A C 1
ATOM 2466 O O . GLU A 1 303 ? -10.547 -20.266 -20.906 1 98.62 303 GLU A O 1
ATOM 2471 N N . GLN A 1 304 ? -11.109 -18.234 -20.188 1 98.56 304 GLN A N 1
ATOM 2472 C CA . GLN A 1 304 ? -11.352 -17.766 -21.531 1 98.56 304 GLN A CA 1
ATOM 2473 C C . GLN A 1 304 ? -10.094 -17.844 -22.391 1 98.56 304 GLN A C 1
ATOM 2475 O O . GLN A 1 304 ? -10.148 -18.25 -23.547 1 98.56 304 GLN A O 1
ATOM 2480 N N . PHE A 1 305 ? -9.008 -17.484 -21.812 1 98.69 305 PHE A N 1
ATOM 2481 C CA . PHE A 1 305 ? -7.719 -17.594 -22.5 1 98.69 305 PHE A CA 1
ATOM 2482 C C . PHE A 1 305 ? -7.445 -19.016 -22.938 1 98.69 305 PHE A C 1
ATOM 2484 O O . PHE A 1 305 ? -7.09 -19.266 -24.094 1 98.69 305 PHE A O 1
ATOM 2491 N N . SER A 1 306 ? -7.59 -19.938 -22 1 98.06 306 SER A N 1
ATOM 2492 C CA . SER A 1 306 ? -7.297 -21.328 -22.281 1 98.06 306 SER A CA 1
ATOM 2493 C C . SER A 1 306 ? -8.211 -21.875 -23.375 1 98.06 306 SER A C 1
ATOM 2495 O O . SER A 1 306 ? -7.766 -22.609 -24.266 1 98.06 306 SER A O 1
ATOM 2497 N N . THR A 1 307 ? -9.43 -21.531 -23.328 1 96.88 307 THR A N 1
ATOM 2498 C CA . THR A 1 307 ? -10.391 -22 -24.328 1 96.88 307 THR A CA 1
ATOM 2499 C C . THR A 1 307 ? -10.078 -21.406 -25.703 1 96.88 307 THR A C 1
ATOM 2501 O O . THR A 1 307 ? -10.086 -22.125 -26.703 1 96.88 307 THR A O 1
ATOM 2504 N N . LYS A 1 308 ? -9.766 -20.156 -25.703 1 97.31 308 LYS A N 1
ATOM 2505 C CA . LYS A 1 308 ? -9.523 -19.438 -26.969 1 97.31 308 LYS A CA 1
ATOM 2506 C C . LYS A 1 308 ? -8.258 -19.953 -27.656 1 97.31 308 LYS A C 1
ATOM 2508 O O . LYS A 1 308 ? -8.211 -20.047 -28.875 1 97.31 308 LYS A O 1
ATOM 2513 N N . THR A 1 309 ? -7.289 -20.297 -26.922 1 97.38 309 THR A N 1
ATOM 2514 C CA . THR A 1 309 ? -5.977 -20.562 -27.5 1 97.38 309 THR A CA 1
ATOM 2515 C C . THR A 1 309 ? -5.676 -22.062 -27.5 1 97.38 309 THR A C 1
ATOM 2517 O O . THR A 1 309 ? -4.777 -22.516 -28.219 1 97.38 309 THR A O 1
ATOM 2520 N N . GLY A 1 310 ? -6.387 -22.797 -26.625 1 95.88 310 GLY A N 1
ATOM 2521 C CA . GLY A 1 310 ? -6.051 -24.203 -26.406 1 95.88 310 GLY A CA 1
ATOM 2522 C C . GLY A 1 310 ? -4.875 -24.391 -25.469 1 95.88 310 GLY A C 1
ATOM 2523 O O . GLY A 1 310 ? -4.465 -25.516 -25.203 1 95.88 310 GLY A O 1
ATOM 2524 N N . LYS A 1 311 ? -4.25 -23.312 -24.953 1 97.5 311 LYS A N 1
ATOM 2525 C CA . LYS A 1 311 ? -3.15 -23.391 -23.984 1 97.5 311 LYS A CA 1
ATOM 2526 C C . LYS A 1 311 ? -3.67 -23.625 -22.578 1 97.5 311 LYS A C 1
ATOM 2528 O O . LYS A 1 311 ? -4.398 -22.797 -22.031 1 97.5 311 LYS A O 1
ATOM 2533 N N . PRO A 1 312 ? -3.281 -24.766 -21.969 1 98.38 312 PRO A N 1
ATOM 2534 C CA . PRO A 1 312 ? -3.727 -25 -20.578 1 98.38 312 PRO A CA 1
ATOM 2535 C C . PRO A 1 312 ? -3.197 -23.953 -19.609 1 98.38 312 PRO A C 1
ATOM 2537 O O . PRO A 1 312 ? -2.092 -23.422 -19.797 1 98.38 312 PRO A O 1
ATOM 2540 N N . SER A 1 313 ? -3.982 -23.688 -18.609 1 98.75 313 SER A N 1
ATOM 2541 C CA . SER A 1 313 ? -3.586 -22.719 -17.578 1 98.75 313 SER A CA 1
ATOM 2542 C C . SER A 1 313 ? -3.857 -23.266 -16.188 1 98.75 313 SER A C 1
ATOM 2544 O O . SER A 1 313 ? -4.594 -24.25 -16.031 1 98.75 313 SER A O 1
ATOM 2546 N N . ILE A 1 314 ? -3.17 -22.719 -15.227 1 98.75 314 ILE A N 1
ATOM 2547 C CA . ILE A 1 314 ? -3.322 -23 -13.805 1 98.75 314 ILE A CA 1
ATOM 2548 C C . ILE A 1 314 ? -3.385 -21.703 -13.023 1 98.75 314 ILE A C 1
ATOM 2550 O O . ILE A 1 314 ? -2.828 -20.688 -13.445 1 98.75 314 ILE A O 1
ATOM 2554 N N . HIS A 1 315 ? -4.121 -21.688 -11.984 1 98.81 315 HIS A N 1
ATOM 2555 C CA . HIS A 1 315 ? -3.82 -20.703 -10.945 1 98.81 315 HIS A CA 1
ATOM 2556 C C . HIS A 1 315 ? -3.549 -21.375 -9.609 1 98.81 315 HIS A C 1
ATOM 2558 O O . HIS A 1 315 ? -4.355 -22.188 -9.141 1 98.81 315 HIS A O 1
ATOM 2564 N N . PHE A 1 316 ? -2.41 -21.047 -9.039 1 98.94 316 PHE A N 1
ATOM 2565 C CA . PHE A 1 316 ? -2.035 -21.484 -7.699 1 98.94 316 PHE A CA 1
ATOM 2566 C C . PHE A 1 316 ? -2.523 -20.469 -6.66 1 98.94 316 PHE A C 1
ATOM 2568 O O . PHE A 1 316 ? -2.492 -19.266 -6.891 1 98.94 316 PHE A O 1
ATOM 2575 N N . PHE A 1 317 ? -2.977 -20.984 -5.523 1 98.81 317 PHE A N 1
ATOM 2576 C CA . PHE A 1 317 ? -3.4 -20.109 -4.441 1 98.81 317 PHE A CA 1
ATOM 2577 C C . PHE A 1 317 ? -3.152 -20.75 -3.084 1 98.81 317 PHE A C 1
ATOM 2579 O O . PHE A 1 317 ? -2.531 -21.812 -3.004 1 98.81 317 PHE A O 1
ATOM 2586 N N . GLY A 1 318 ? -3.426 -20.062 -1.958 1 98.69 318 GLY A N 1
ATOM 2587 C CA . GLY A 1 318 ? -3.352 -20.5 -0.573 1 98.69 318 GLY A CA 1
ATOM 2588 C C . GLY A 1 318 ? -4.465 -19.938 0.291 1 98.69 318 GLY A C 1
ATOM 2589 O O . GLY A 1 318 ? -5.645 -20.047 -0.052 1 98.69 318 GLY A O 1
ATOM 2590 N N . HIS A 1 319 ? -4.137 -19.328 1.421 1 98.31 319 HIS A N 1
ATOM 2591 C CA . HIS A 1 319 ? -5.066 -18.656 2.312 1 98.31 319 HIS A CA 1
ATOM 2592 C C . HIS A 1 319 ? -5.879 -19.656 3.129 1 98.31 319 HIS A C 1
ATOM 2594 O O . HIS A 1 319 ? -6.059 -19.469 4.336 1 98.31 319 HIS A O 1
ATOM 2600 N N . THR A 1 320 ? -6.438 -20.656 2.506 1 97.69 320 THR A N 1
ATOM 2601 C CA . THR A 1 320 ? -6.965 -21.844 3.18 1 97.69 320 THR A CA 1
ATOM 2602 C C . THR A 1 320 ? -5.875 -22.891 3.363 1 97.69 320 THR A C 1
ATOM 2604 O O . THR A 1 320 ? -5.258 -23.328 2.391 1 97.69 320 THR A O 1
ATOM 2607 N N . HIS A 1 321 ? -5.691 -23.297 4.645 1 97.94 321 HIS A N 1
ATOM 2608 C CA . HIS A 1 321 ? -4.512 -24.094 4.965 1 97.94 321 HIS A CA 1
ATOM 2609 C C . HIS A 1 321 ? -4.77 -25.578 4.738 1 97.94 321 HIS A C 1
ATOM 2611 O O . HIS A 1 321 ? -4.977 -26.328 5.695 1 97.94 321 HIS A O 1
ATOM 2617 N N . GLY A 1 322 ? -4.602 -25.984 3.57 1 97.5 322 GLY A N 1
ATOM 2618 C CA . GLY A 1 322 ? -4.727 -27.328 3.051 1 97.5 322 GLY A CA 1
ATOM 2619 C C . GLY A 1 322 ? -4.477 -27.422 1.558 1 97.5 322 GLY A C 1
ATOM 2620 O O . GLY A 1 322 ? -4.168 -26.422 0.912 1 97.5 322 GLY A O 1
ATOM 2621 N N . TYR A 1 323 ? -4.57 -28.641 1.053 1 98.38 323 TYR A N 1
ATOM 2622 C CA . TYR A 1 323 ? -4.391 -28.875 -0.375 1 98.38 323 TYR A CA 1
ATOM 2623 C C . TYR A 1 323 ? -5.73 -29.109 -1.062 1 98.38 323 TYR A C 1
ATOM 2625 O O . TYR A 1 323 ? -6.605 -29.781 -0.511 1 98.38 323 TYR A O 1
ATOM 2633 N N . SER A 1 324 ? -5.918 -28.5 -2.178 1 98.44 324 SER A N 1
ATOM 2634 C CA . SER A 1 324 ? -7.059 -28.812 -3.029 1 98.44 324 SER A CA 1
ATOM 2635 C C . SER A 1 324 ? -6.68 -28.75 -4.504 1 98.44 324 SER A C 1
ATOM 2637 O O . SER A 1 324 ? -5.91 -27.891 -4.926 1 98.44 324 SER A O 1
ATOM 2639 N N . ARG A 1 325 ? -7.145 -29.688 -5.246 1 98.62 325 ARG A N 1
ATOM 2640 C CA . ARG A 1 325 ? -7.074 -29.625 -6.703 1 98.62 325 ARG A CA 1
ATOM 2641 C C . ARG A 1 325 ? -8.469 -29.562 -7.316 1 98.62 325 ARG A C 1
ATOM 2643 O O . ARG A 1 325 ? -9.281 -30.469 -7.133 1 98.62 325 ARG A O 1
ATOM 2650 N N . GLY A 1 326 ? -8.727 -28.516 -7.949 1 98.06 326 GLY A N 1
ATOM 2651 C CA . GLY A 1 326 ? -9.922 -28.328 -8.75 1 98.06 326 GLY A CA 1
ATOM 2652 C C . GLY A 1 326 ? -9.633 -28.109 -10.219 1 98.06 326 GLY A C 1
ATOM 2653 O O . GLY A 1 326 ? -8.469 -28.016 -10.617 1 98.06 326 GLY A O 1
ATOM 2654 N N . GLN A 1 327 ? -10.664 -28.109 -11.047 1 97.75 327 GLN A N 1
ATOM 2655 C CA . GLN A 1 327 ? -10.594 -27.859 -12.484 1 97.75 327 GLN A CA 1
ATOM 2656 C C . GLN A 1 327 ? -11.859 -27.172 -12.984 1 97.75 327 GLN A C 1
ATOM 2658 O O . GLN A 1 327 ? -12.945 -27.406 -12.445 1 97.75 327 GLN A O 1
ATOM 2663 N N . SER A 1 328 ? -11.688 -26.391 -13.992 1 98.06 328 SER A N 1
ATOM 2664 C CA . SER A 1 328 ? -12.844 -25.828 -14.695 1 98.06 328 SER A CA 1
ATOM 2665 C C . SER A 1 328 ? -13.508 -26.875 -15.586 1 98.06 328 SER A C 1
ATOM 2667 O O . SER A 1 328 ? -12.82 -27.688 -16.219 1 98.06 328 SER A O 1
ATOM 2669 N N . ARG A 1 329 ? -14.766 -26.828 -15.648 1 97.56 329 ARG A N 1
ATOM 2670 C CA . ARG A 1 329 ? -15.5 -27.844 -16.406 1 97.56 329 ARG A CA 1
ATOM 2671 C C . ARG A 1 329 ? -15.219 -27.719 -17.891 1 97.56 329 ARG A C 1
ATOM 2673 O O . ARG A 1 329 ? -14.867 -28.703 -18.547 1 97.56 329 ARG A O 1
ATOM 2680 N N . ASP A 1 330 ? -15.289 -26.562 -18.422 1 96.94 330 ASP A N 1
ATOM 2681 C CA . ASP A 1 330 ? -15.312 -26.406 -19.875 1 96.94 330 ASP A CA 1
ATOM 2682 C C . ASP A 1 330 ? -14 -25.828 -20.391 1 96.94 330 ASP A C 1
ATOM 2684 O O . ASP A 1 330 ? -13.914 -25.422 -21.547 1 96.94 330 ASP A O 1
ATOM 2688 N N . HIS A 1 331 ? -13.023 -25.672 -19.531 1 96.62 331 HIS A N 1
ATOM 2689 C CA . HIS A 1 331 ? -11.727 -25.078 -19.859 1 96.62 331 HIS A CA 1
ATOM 2690 C C . HIS A 1 331 ? -10.578 -25.938 -19.328 1 96.62 331 HIS A C 1
ATOM 2692 O O . HIS A 1 331 ? -10.68 -26.5 -18.25 1 96.62 331 HIS A O 1
ATOM 2698 N N . LYS A 1 332 ? -9.477 -26.047 -20.062 1 96.88 332 LYS A N 1
ATOM 2699 C CA . LYS A 1 332 ? -8.281 -26.719 -19.562 1 96.88 332 LYS A CA 1
ATOM 2700 C C . LYS A 1 332 ? -7.547 -25.844 -18.547 1 96.88 332 LYS A C 1
ATOM 2702 O O . LYS A 1 332 ? -6.414 -25.422 -18.797 1 96.88 332 LYS A O 1
ATOM 2707 N N . HIS A 1 333 ? -8.227 -25.609 -17.484 1 98.31 333 HIS A N 1
ATOM 2708 C CA . HIS A 1 333 ? -7.734 -24.766 -16.406 1 98.31 333 HIS A CA 1
ATOM 2709 C C . HIS A 1 333 ? -7.812 -25.469 -15.062 1 98.31 333 HIS A C 1
ATOM 2711 O O . HIS A 1 333 ? -8.883 -25.938 -14.664 1 98.31 333 HIS A O 1
ATOM 2717 N N . LEU A 1 334 ? -6.699 -25.531 -14.383 1 98.75 334 LEU A N 1
ATOM 2718 C CA . LEU A 1 334 ? -6.645 -26.188 -13.078 1 98.75 334 LEU A CA 1
ATOM 2719 C C . LEU A 1 334 ? -6.668 -25.156 -11.961 1 98.75 334 LEU A C 1
ATOM 2721 O O . LEU A 1 334 ? -6.121 -24.047 -12.109 1 98.75 334 LEU A O 1
ATOM 2725 N N . TRP A 1 335 ? -7.316 -25.484 -10.867 1 98.75 335 TRP A N 1
ATOM 2726 C CA . TRP A 1 335 ? -7.324 -24.75 -9.602 1 98.75 335 TRP A CA 1
ATOM 2727 C C . TRP A 1 335 ? -6.512 -25.484 -8.539 1 98.75 335 TRP A C 1
ATOM 2729 O O . TRP A 1 335 ? -6.91 -26.562 -8.078 1 98.75 335 TRP A O 1
ATOM 2739 N N . ILE A 1 336 ? -5.445 -24.906 -8.078 1 98.88 336 ILE A N 1
ATOM 2740 C CA . ILE A 1 336 ? -4.605 -25.703 -7.184 1 98.88 336 ILE A CA 1
ATOM 2741 C C . ILE A 1 336 ? -4.262 -24.875 -5.941 1 98.88 336 ILE A C 1
ATOM 2743 O O . ILE A 1 336 ? -3.525 -23.891 -6.02 1 98.88 336 ILE A O 1
ATOM 2747 N N . ASN A 1 337 ? -4.758 -25.25 -4.793 1 98.81 337 ASN A N 1
ATOM 2748 C CA . ASN A 1 337 ? -4.297 -24.75 -3.502 1 98.81 337 ASN A CA 1
ATOM 2749 C C . ASN A 1 337 ? -3.008 -25.438 -3.064 1 98.81 337 ASN A C 1
ATOM 2751 O O . ASN A 1 337 ? -2.988 -26.656 -2.861 1 98.81 337 ASN A O 1
ATOM 2755 N N . VAL A 1 338 ? -1.979 -24.688 -2.85 1 98.88 338 VAL A N 1
ATOM 2756 C CA . VAL A 1 338 ? -0.682 -25.312 -2.611 1 98.88 338 VAL A CA 1
ATOM 2757 C C . VAL A 1 338 ? -0.309 -25.188 -1.137 1 98.88 338 VAL A C 1
ATOM 2759 O O . VAL A 1 338 ? 0.833 -25.453 -0.753 1 98.88 338 VAL A O 1
ATOM 2762 N N . ALA A 1 339 ? -1.211 -24.766 -0.294 1 98.19 339 ALA A N 1
ATOM 2763 C CA . ALA A 1 339 ? -1.012 -24.594 1.144 1 98.19 339 ALA A CA 1
ATOM 2764 C C . ALA A 1 339 ? -1.131 -25.938 1.869 1 98.19 339 ALA A C 1
ATOM 2766 O O . ALA A 1 339 ? -1.728 -26.875 1.35 1 98.19 339 ALA A O 1
ATOM 2767 N N . SER A 1 340 ? -0.683 -26.109 3.096 1 97.31 340 SER A N 1
ATOM 2768 C CA . SER A 1 340 ? 0.17 -25.172 3.803 1 97.31 340 SER A CA 1
ATOM 2769 C C . SER A 1 340 ? 1.608 -25.672 3.881 1 97.31 340 SER A C 1
ATOM 2771 O O . SER A 1 340 ? 1.849 -26.875 3.953 1 97.31 340 SER A O 1
ATOM 2773 N N . ALA A 1 341 ? 2.506 -24.797 3.807 1 98.62 341 ALA A N 1
ATOM 2774 C CA . ALA A 1 341 ? 3.914 -25.156 3.945 1 98.62 341 ALA A CA 1
ATOM 2775 C C . ALA A 1 341 ? 4.426 -24.844 5.348 1 98.62 341 ALA A C 1
ATOM 2777 O O . ALA A 1 341 ? 5.602 -25.062 5.648 1 98.62 341 ALA A O 1
ATOM 2778 N N . GLY A 1 342 ? 3.629 -24.312 6.254 1 98.12 342 GLY A N 1
ATOM 2779 C CA . GLY A 1 342 ? 4.078 -24.016 7.605 1 98.12 342 GLY A CA 1
ATOM 2780 C C . GLY A 1 342 ? 2.957 -23.594 8.531 1 98.12 342 GLY A C 1
ATOM 2781 O O . GLY A 1 342 ? 2.91 -24 9.695 1 98.12 342 GLY A O 1
ATOM 2782 N N . GLY A 1 343 ? 2.043 -22.828 8.055 1 97.62 343 GLY A N 1
ATOM 2783 C CA . GLY A 1 343 ? 0.944 -22.312 8.852 1 97.62 343 GLY A CA 1
ATOM 2784 C C . GLY A 1 343 ? 0.027 -23.391 9.383 1 97.62 343 GLY A C 1
ATOM 2785 O O . GLY A 1 343 ? -0.008 -24.5 8.852 1 97.62 343 GLY A O 1
ATOM 2786 N N . ALA A 1 344 ? -0.731 -23.078 10.414 1 97.19 344 ALA A N 1
ATOM 2787 C CA . ALA A 1 344 ? -1.609 -24.047 11.078 1 97.19 344 ALA A CA 1
ATOM 2788 C C . ALA A 1 344 ? -2.643 -24.609 10.109 1 97.19 344 ALA A C 1
ATOM 2790 O O . ALA A 1 344 ? -3.338 -23.859 9.422 1 97.19 344 ALA A O 1
ATOM 2791 N N . ILE A 1 345 ? -2.82 -25.891 10.078 1 97 345 ILE A N 1
ATOM 2792 C CA . ILE A 1 345 ? -3.719 -26.578 9.156 1 97 345 ILE A CA 1
ATOM 2793 C C . ILE A 1 345 ? -5.164 -26.219 9.484 1 97 345 ILE A C 1
ATOM 2795 O O . ILE A 1 345 ? -5.539 -26.125 10.656 1 97 345 ILE A O 1
ATOM 2799 N N . ASP A 1 346 ? -5.941 -25.938 8.477 1 96 346 ASP A N 1
ATOM 2800 C CA . ASP A 1 346 ? -7.395 -25.922 8.633 1 96 346 ASP A CA 1
ATOM 2801 C C . ASP A 1 346 ? -7.961 -27.344 8.641 1 96 346 ASP A C 1
ATOM 2803 O O . ASP A 1 346 ? -8.258 -27.906 7.582 1 96 346 ASP A O 1
ATOM 2807 N N . ASN A 1 347 ? -8.18 -27.781 9.758 1 94.25 347 ASN A N 1
ATOM 2808 C CA . ASN A 1 347 ? -8.609 -29.156 9.898 1 94.25 347 ASN A CA 1
ATOM 2809 C C . ASN A 1 347 ? -10.062 -29.344 9.477 1 94.25 347 ASN A C 1
ATOM 2811 O O . ASN A 1 347 ? -10.875 -28.422 9.633 1 94.25 347 ASN A O 1
ATOM 2815 N N . TRP A 1 348 ? -10.367 -30.578 8.961 1 93.69 348 TRP A N 1
ATOM 2816 C CA . TRP A 1 348 ? -11.758 -30.906 8.664 1 93.69 348 TRP A CA 1
ATOM 2817 C C . TRP A 1 348 ? -12.633 -30.719 9.891 1 93.69 348 TRP A C 1
ATOM 2819 O O . TRP A 1 348 ? -12.289 -31.172 10.984 1 93.69 348 TRP A O 1
ATOM 2829 N N . GLY A 1 349 ? -13.727 -30.031 9.719 1 90.31 349 GLY A N 1
ATOM 2830 C CA . GLY A 1 349 ? -14.672 -29.844 10.805 1 90.31 349 GLY A CA 1
ATOM 2831 C C . GLY A 1 349 ? -14.43 -28.562 11.586 1 90.31 349 GLY A C 1
ATOM 2832 O O . GLY A 1 349 ? -15.281 -28.125 12.359 1 90.31 349 GLY A O 1
ATOM 2833 N N . GLU A 1 350 ? -13.352 -27.953 11.414 1 91.19 350 GLU A N 1
ATOM 2834 C CA . GLU A 1 350 ? -13.016 -26.734 12.148 1 91.19 350 GLU A CA 1
ATOM 2835 C C . GLU A 1 350 ? -13.805 -25.531 11.633 1 91.19 350 GLU A C 1
ATOM 2837 O O . GLU A 1 350 ? -14.219 -24.672 12.414 1 91.19 350 GLU A O 1
ATOM 2842 N N . PHE A 1 351 ? -13.969 -25.453 10.305 1 91.81 351 PHE A N 1
ATOM 2843 C CA . PHE A 1 351 ? -14.672 -24.344 9.68 1 91.81 351 PHE A CA 1
ATOM 2844 C C . PHE A 1 351 ? -15.781 -24.859 8.766 1 91.81 351 PHE A C 1
ATOM 2846 O O . PHE A 1 351 ? -15.82 -26.031 8.422 1 91.81 351 PHE A O 1
ATOM 2853 N N . GLU A 1 352 ? -16.641 -23.875 8.398 1 91.75 352 GLU A N 1
ATOM 2854 C CA . GLU A 1 352 ? -17.672 -24.219 7.41 1 91.75 352 GLU A CA 1
ATOM 2855 C C . GLU A 1 352 ? -17.047 -24.484 6.043 1 91.75 352 GLU A C 1
ATOM 2857 O O . GLU A 1 352 ? -16.234 -23.703 5.555 1 91.75 352 GLU A O 1
ATOM 2862 N N . GLY A 1 353 ? -17.312 -25.703 5.445 1 92.56 353 GLY A N 1
ATOM 2863 C CA . GLY A 1 353 ? -16.828 -26.078 4.121 1 92.56 353 GLY A CA 1
ATOM 2864 C C . GLY A 1 353 ? -17.953 -26.375 3.146 1 92.56 353 GLY A C 1
ATOM 2865 O O . GLY A 1 353 ? -19.125 -26.266 3.496 1 92.56 353 GLY A O 1
ATOM 2866 N N . ARG A 1 354 ? -17.578 -26.562 1.947 1 94.94 354 ARG A N 1
ATOM 2867 C CA . ARG A 1 354 ? -18.531 -26.922 0.897 1 94.94 354 ARG A CA 1
ATOM 2868 C C . ARG A 1 354 ? -17.891 -27.844 -0.133 1 94.94 354 ARG A C 1
ATOM 2870 O O . ARG A 1 354 ? -16.75 -27.625 -0.539 1 94.94 354 ARG A O 1
ATOM 2877 N N . ASP A 1 355 ? -18.625 -28.875 -0.451 1 96.44 355 ASP A N 1
ATOM 2878 C CA . ASP A 1 355 ? -18.172 -29.812 -1.479 1 96.44 355 ASP A CA 1
ATOM 2879 C C . ASP A 1 355 ? -18.516 -29.281 -2.875 1 96.44 355 ASP A C 1
ATOM 2881 O O . ASP A 1 355 ? -19.625 -29.484 -3.369 1 96.44 355 ASP A O 1
ATOM 2885 N N . TYR A 1 356 ? -17.609 -28.688 -3.535 1 96.75 356 TYR A N 1
ATOM 2886 C CA . TYR A 1 356 ? -17.828 -28.094 -4.848 1 96.75 356 TYR A CA 1
ATOM 2887 C C . TYR A 1 356 ? -17.562 -29.109 -5.957 1 96.75 356 TYR A C 1
ATOM 2889 O O . TYR A 1 356 ? -16.641 -29.906 -5.859 1 96.75 356 TYR A O 1
ATOM 2897 N N . ASP A 1 357 ? -18.281 -29 -7.113 1 95.38 357 ASP A N 1
ATOM 2898 C CA . ASP A 1 357 ? -18.125 -29.891 -8.266 1 95.38 357 ASP A CA 1
ATOM 2899 C C . ASP A 1 357 ? -16.75 -29.719 -8.906 1 95.38 357 ASP A C 1
ATOM 2901 O O . ASP A 1 357 ? -16.234 -30.641 -9.516 1 95.38 357 ASP A O 1
ATOM 2905 N N . GLU A 1 358 ? -16.188 -28.578 -8.711 1 96.75 358 GLU A N 1
ATOM 2906 C CA . GLU A 1 358 ? -14.938 -28.234 -9.391 1 96.75 358 GLU A CA 1
ATOM 2907 C C . GLU A 1 358 ? -13.75 -28.969 -8.781 1 96.75 358 GLU A C 1
ATOM 2909 O O . GLU A 1 358 ? -12.719 -29.156 -9.438 1 96.75 358 GLU A O 1
ATOM 2914 N N . PHE A 1 359 ? -13.891 -29.391 -7.516 1 97.62 359 PHE A N 1
ATOM 2915 C CA . PHE A 1 359 ? -12.734 -29.953 -6.84 1 97.62 359 PHE A CA 1
ATOM 2916 C C . PHE A 1 359 ? -12.789 -31.484 -6.879 1 97.62 359 PHE A C 1
ATOM 2918 O O . PHE A 1 359 ? -13.859 -32.062 -6.75 1 97.62 359 PHE A O 1
ATOM 2925 N N . THR A 1 360 ? -11.625 -32.094 -7.02 1 97.12 360 THR A N 1
ATOM 2926 C CA . THR A 1 360 ? -11.484 -33.562 -7.047 1 97.12 360 THR A CA 1
ATOM 2927 C C . THR A 1 360 ? -10.82 -34.062 -5.77 1 97.12 360 THR A C 1
ATOM 2929 O O . THR A 1 360 ? -11.125 -35.156 -5.293 1 97.12 360 THR A O 1
ATOM 2932 N N . VAL A 1 361 ? -9.898 -33.312 -5.301 1 97.56 361 VAL A N 1
ATOM 2933 C CA . VAL A 1 361 ? -9.133 -33.719 -4.129 1 97.56 361 VAL A CA 1
ATOM 2934 C C . VAL A 1 361 ? -8.969 -32.562 -3.172 1 97.56 361 VAL A C 1
ATOM 2936 O O . VAL A 1 361 ? -8.492 -31.484 -3.568 1 97.56 361 VAL A O 1
ATOM 2939 N N . THR A 1 362 ? -9.32 -32.719 -1.919 1 97.94 362 THR A N 1
ATOM 2940 C CA . THR A 1 362 ? -9.031 -31.781 -0.839 1 97.94 362 THR A CA 1
ATOM 2941 C C . THR A 1 362 ? -8.469 -32.531 0.376 1 97.94 362 THR A C 1
ATOM 2943 O O . THR A 1 362 ? -9.031 -33.531 0.807 1 97.94 362 THR A O 1
ATOM 2946 N N . GLN A 1 363 ? -7.359 -32.031 0.852 1 96.56 363 GLN A N 1
ATOM 2947 C CA . GLN A 1 363 ? -6.668 -32.656 1.972 1 96.56 363 GLN A CA 1
ATOM 2948 C C . GLN A 1 363 ? -6.191 -31.625 2.98 1 96.56 363 GLN A C 1
ATOM 2950 O O . GLN A 1 363 ? -5.668 -30.578 2.598 1 96.56 363 GLN A O 1
ATOM 2955 N N . ASP A 1 364 ? -6.348 -31.906 4.266 1 97.25 364 ASP A N 1
ATOM 2956 C CA . ASP A 1 364 ? -5.871 -31.031 5.324 1 97.25 364 ASP A CA 1
ATOM 2957 C C . ASP A 1 364 ? -4.484 -31.438 5.805 1 97.25 364 ASP A C 1
ATOM 2959 O O . ASP A 1 364 ? -4.301 -31.797 6.973 1 97.25 364 ASP A O 1
ATOM 2963 N N . GLU A 1 365 ? -3.525 -31.297 4.949 1 97.81 365 GLU A N 1
ATOM 2964 C CA . GLU A 1 365 ? -2.16 -31.734 5.211 1 97.81 365 GLU A CA 1
ATOM 2965 C C . GLU A 1 365 ? -1.145 -30.688 4.797 1 97.81 365 GLU A C 1
ATOM 2967 O O . GLU A 1 365 ? -1.418 -29.859 3.922 1 97.81 365 GLU A O 1
ATOM 2972 N N . TYR A 1 366 ? 0.034 -30.734 5.473 1 98.62 366 TYR A N 1
ATOM 2973 C CA . TYR A 1 366 ? 1.185 -29.953 5.035 1 98.62 366 TYR A CA 1
ATOM 2974 C C . TYR A 1 366 ? 1.792 -30.531 3.766 1 98.62 366 TYR A C 1
ATOM 2976 O O . TYR A 1 366 ? 1.682 -31.734 3.516 1 98.62 366 TYR A O 1
ATOM 2984 N N . GLY A 1 367 ? 2.457 -29.719 3.006 1 98.69 367 GLY A N 1
ATOM 2985 C CA . GLY A 1 367 ? 3.182 -30.234 1.857 1 98.69 367 GLY A CA 1
ATOM 2986 C C . GLY A 1 367 ? 3.537 -29.156 0.844 1 98.69 367 GLY A C 1
ATOM 2987 O O . GLY A 1 367 ? 3.607 -27.984 1.184 1 98.69 367 GLY A O 1
ATOM 2988 N N . PHE A 1 368 ? 3.885 -29.594 -0.372 1 98.88 368 PHE A N 1
ATOM 2989 C CA . PHE A 1 368 ? 4.23 -28.734 -1.507 1 98.88 368 PHE A CA 1
ATOM 2990 C C . PHE A 1 368 ? 3.828 -29.406 -2.82 1 98.88 368 PHE A C 1
ATOM 2992 O O . PHE A 1 368 ? 3.473 -30.578 -2.844 1 98.88 368 PHE A O 1
ATOM 2999 N N . VAL A 1 369 ? 3.773 -28.594 -3.818 1 98.94 369 VAL A N 1
ATOM 3000 C CA . VAL A 1 369 ? 3.371 -29.078 -5.137 1 98.94 369 VAL A CA 1
ATOM 3001 C C . VAL A 1 369 ? 4.555 -29 -6.098 1 98.94 369 VAL A C 1
ATOM 3003 O O . VAL A 1 369 ? 5.141 -27.938 -6.285 1 98.94 369 VAL A O 1
ATOM 3006 N N . MET A 1 370 ? 4.879 -30.156 -6.668 1 98.81 370 MET A N 1
ATOM 3007 C CA . MET A 1 370 ? 5.875 -30.219 -7.738 1 98.81 370 MET A CA 1
ATOM 3008 C C . MET A 1 370 ? 5.207 -30.109 -9.102 1 98.81 370 MET A C 1
ATOM 3010 O O . MET A 1 370 ? 4.164 -30.719 -9.344 1 98.81 370 MET A O 1
ATOM 3014 N N . VAL A 1 371 ? 5.781 -29.312 -9.938 1 98.81 371 VAL A N 1
ATOM 3015 C CA . VAL A 1 371 ? 5.34 -29.219 -11.328 1 98.81 371 VAL A CA 1
ATOM 3016 C C . VAL A 1 371 ? 6.48 -29.625 -12.258 1 98.81 371 VAL A C 1
ATOM 3018 O O . VAL A 1 371 ? 7.551 -29.016 -12.234 1 98.81 371 VAL A O 1
ATOM 3021 N N . SER A 1 372 ? 6.305 -30.594 -13.008 1 98.5 372 SER A N 1
ATOM 3022 C CA . SER A 1 372 ? 7.238 -31 -14.055 1 98.5 372 SER A CA 1
ATOM 3023 C C . SER A 1 372 ? 6.719 -30.594 -15.438 1 98.5 372 SER A C 1
ATOM 3025 O O . SER A 1 372 ? 5.625 -31 -15.828 1 98.5 372 SER A O 1
ATOM 3027 N N . VAL A 1 373 ? 7.461 -29.875 -16.172 1 98.44 373 VAL A N 1
ATOM 3028 C CA . VAL A 1 373 ? 7.066 -29.406 -17.484 1 98.44 373 VAL A CA 1
ATOM 3029 C C . VAL A 1 373 ? 7.949 -30.062 -18.547 1 98.44 373 VAL A C 1
ATOM 3031 O O . VAL A 1 373 ? 9.18 -30.062 -18.438 1 98.44 373 VAL A O 1
ATOM 3034 N N . ASP A 1 374 ? 7.281 -30.609 -19.516 1 96.69 374 ASP A N 1
ATOM 3035 C CA . ASP A 1 374 ? 7.965 -31.141 -20.688 1 96.69 374 ASP A CA 1
ATOM 3036 C C . ASP A 1 374 ? 8.227 -30.047 -21.719 1 96.69 374 ASP A C 1
ATOM 3038 O O . ASP A 1 374 ? 7.289 -29.453 -22.25 1 96.69 374 ASP A O 1
ATOM 3042 N N . GLY A 1 375 ? 9.461 -29.812 -22.078 1 92.56 375 GLY A N 1
ATOM 3043 C CA . GLY A 1 375 ? 9.852 -28.734 -22.953 1 92.56 375 GLY A CA 1
ATOM 3044 C C . GLY A 1 375 ? 9.75 -29.094 -24.422 1 92.56 375 GLY A C 1
ATOM 3045 O O . GLY A 1 375 ? 9.922 -28.234 -25.297 1 92.56 375 GLY A O 1
ATOM 3046 N N . ASN A 1 376 ? 9.391 -30.344 -24.688 1 91.12 376 ASN A N 1
ATOM 3047 C CA . ASN A 1 376 ? 9.234 -30.766 -26.078 1 91.12 376 ASN A CA 1
ATOM 3048 C C . ASN A 1 376 ? 8.016 -30.109 -26.734 1 91.12 376 ASN A C 1
ATOM 3050 O O . ASN A 1 376 ? 6.879 -30.469 -26.422 1 91.12 376 ASN A O 1
ATOM 3054 N N . ARG A 1 377 ? 8.266 -29.359 -27.734 1 90.31 377 ARG A N 1
ATOM 3055 C CA . ARG A 1 377 ? 7.223 -28.516 -28.312 1 90.31 377 ARG A CA 1
ATOM 3056 C C . ARG A 1 377 ? 6.273 -29.344 -29.188 1 90.31 377 ARG A C 1
ATOM 3058 O O . ARG A 1 377 ? 5.176 -28.891 -29.516 1 90.31 377 ARG A O 1
ATOM 3065 N N . LYS A 1 378 ? 6.68 -30.484 -29.547 1 91.69 378 LYS A N 1
ATOM 3066 C CA . LYS A 1 378 ? 5.84 -31.328 -30.391 1 91.69 378 LYS A CA 1
ATOM 3067 C C . LYS A 1 378 ? 4.73 -31.984 -29.594 1 91.69 378 LYS A C 1
ATOM 3069 O O . LYS A 1 378 ? 3.672 -32.312 -30.141 1 91.69 378 LYS A O 1
ATOM 3074 N N . ASP A 1 379 ? 5.016 -32.219 -28.344 1 92.56 379 ASP A N 1
ATOM 3075 C CA . ASP A 1 379 ? 4.027 -32.844 -27.484 1 92.56 379 ASP A CA 1
ATOM 3076 C C . ASP A 1 379 ? 4.148 -32.344 -26.047 1 92.56 379 ASP A C 1
ATOM 3078 O O . ASP A 1 379 ? 4.367 -33.125 -25.125 1 92.56 379 ASP A O 1
ATOM 3082 N N . PRO A 1 380 ? 3.965 -31.047 -25.906 1 96.06 380 PRO A N 1
ATOM 3083 C CA . PRO A 1 380 ? 4.156 -30.438 -24.594 1 96.06 380 PRO A CA 1
ATOM 3084 C C . PRO A 1 380 ? 3.135 -30.922 -23.562 1 96.06 380 PRO A C 1
ATOM 3086 O O . PRO A 1 380 ? 1.963 -31.109 -23.906 1 96.06 380 PRO A O 1
ATOM 3089 N N . LYS A 1 381 ? 3.49 -31.188 -22.328 1 97.88 381 LYS A N 1
ATOM 3090 C CA . LYS A 1 381 ? 2.623 -31.516 -21.203 1 97.88 381 LYS A CA 1
ATOM 3091 C C . LYS A 1 381 ? 3.236 -31.078 -19.891 1 97.88 381 LYS A C 1
ATOM 3093 O O . LYS A 1 381 ? 4.426 -30.75 -19.828 1 97.88 381 LYS A O 1
ATOM 3098 N N . PHE A 1 382 ? 2.523 -30.922 -18.906 1 98.62 382 PHE A N 1
ATOM 3099 C CA . PHE A 1 382 ? 3.027 -30.75 -17.547 1 98.62 382 PHE A CA 1
ATOM 3100 C C . PHE A 1 382 ? 2.348 -31.719 -16.594 1 98.62 382 PHE A C 1
ATOM 3102 O O . PHE A 1 382 ? 1.234 -32.188 -16.859 1 98.62 382 PHE A O 1
ATOM 3109 N N . THR A 1 383 ? 3.02 -32.062 -15.547 1 98.69 383 THR A N 1
ATOM 3110 C CA . THR A 1 383 ? 2.502 -32.906 -14.484 1 98.69 383 THR A CA 1
ATOM 3111 C C . THR A 1 383 ? 2.588 -32.219 -13.133 1 98.69 383 THR A C 1
ATOM 3113 O O . THR A 1 383 ? 3.631 -31.656 -12.781 1 98.69 383 THR A O 1
ATOM 3116 N N . ILE A 1 384 ? 1.507 -32.25 -12.422 1 98.62 384 ILE A N 1
ATOM 3117 C CA . ILE A 1 384 ? 1.431 -31.719 -11.062 1 98.62 384 ILE A CA 1
ATOM 3118 C C . ILE A 1 384 ? 1.431 -32.875 -10.07 1 98.62 384 ILE A C 1
ATOM 3120 O O . ILE A 1 384 ? 0.72 -33.875 -10.258 1 98.62 384 ILE A O 1
ATOM 3124 N N . LYS A 1 385 ? 2.229 -32.719 -9.031 1 98.81 385 LYS A N 1
ATOM 3125 C CA . LYS A 1 385 ? 2.25 -33.719 -7.957 1 98.81 385 LYS A CA 1
ATOM 3126 C C . LYS A 1 385 ? 2.166 -33.031 -6.594 1 98.81 385 LYS A C 1
ATOM 3128 O O . LYS A 1 385 ? 2.928 -32.094 -6.305 1 98.81 385 LYS A O 1
ATOM 3133 N N . ARG A 1 386 ? 1.229 -33.5 -5.785 1 98.88 386 ARG A N 1
ATOM 3134 C CA . ARG A 1 386 ? 1.204 -33.094 -4.383 1 98.88 386 ARG A CA 1
ATOM 3135 C C . ARG A 1 386 ? 2.025 -34.062 -3.521 1 98.88 386 ARG A C 1
ATOM 3137 O O . ARG A 1 386 ? 1.709 -35.25 -3.428 1 98.88 386 ARG A O 1
ATOM 3144 N N . ILE A 1 387 ? 3.027 -33.5 -2.912 1 98.88 387 ILE A N 1
ATOM 3145 C CA . ILE A 1 387 ? 3.859 -34.25 -1.979 1 98.88 387 ILE A CA 1
ATOM 3146 C C . ILE A 1 387 ? 3.523 -33.844 -0.545 1 98.88 387 ILE A C 1
ATOM 3148 O O . ILE A 1 387 ? 3.648 -32.656 -0.179 1 98.88 387 ILE A O 1
ATOM 3152 N N . SER A 1 388 ? 3.148 -34.781 0.241 1 98.69 388 SER A N 1
ATOM 3153 C CA . SER A 1 388 ? 2.568 -34.5 1.55 1 98.69 388 SER A CA 1
ATOM 3154 C C . SER A 1 388 ? 3.572 -34.75 2.668 1 98.69 388 SER A C 1
ATOM 3156 O O . SER A 1 388 ? 4.363 -35.688 2.594 1 98.69 388 SER A O 1
ATOM 3158 N N . ARG A 1 389 ? 3.521 -33.906 3.641 1 98.38 389 ARG A N 1
ATOM 3159 C CA . ARG A 1 389 ? 4.258 -34.094 4.891 1 98.38 389 ARG A CA 1
ATOM 3160 C C . ARG A 1 389 ? 3.322 -34.469 6.031 1 98.38 389 ARG A C 1
ATOM 3162 O O . ARG A 1 389 ? 3.711 -34.406 7.203 1 98.38 389 ARG A O 1
ATOM 3169 N N . GLY A 1 390 ? 2.107 -34.781 5.699 1 97.75 390 GLY A N 1
ATOM 3170 C CA . GLY A 1 390 ? 1.127 -35.188 6.695 1 97.75 390 GLY A CA 1
ATOM 3171 C C . GLY A 1 390 ? 0.508 -34 7.434 1 97.75 390 GLY A C 1
ATOM 3172 O O . GLY A 1 390 ? 0.304 -32.938 6.852 1 97.75 390 GLY A O 1
ATOM 3173 N N . ASN A 1 391 ? -0.116 -34.25 8.578 1 96.38 391 ASN A N 1
ATOM 3174 C CA . ASN A 1 391 ? -0.686 -33.219 9.461 1 96.38 391 ASN A CA 1
ATOM 3175 C C . ASN A 1 391 ? -0.329 -33.5 10.922 1 96.38 391 ASN A C 1
ATOM 3177 O O . ASN A 1 391 ? 0.63 -34.219 11.211 1 96.38 391 ASN A O 1
ATOM 3181 N N . THR A 1 392 ? -0.971 -32.844 11.898 1 94.38 392 THR A N 1
ATOM 3182 C CA . THR A 1 392 ? -0.599 -32.938 13.305 1 94.38 392 THR A CA 1
ATOM 3183 C C . THR A 1 392 ? -1.034 -34.281 13.891 1 94.38 392 THR A C 1
ATOM 3185 O O . THR A 1 392 ? -0.593 -34.656 14.977 1 94.38 392 THR A O 1
ATOM 3188 N N . ILE A 1 393 ? -1.823 -34.969 13.211 1 93.19 393 ILE A N 1
ATOM 3189 C CA . ILE A 1 393 ? -2.34 -36.25 13.672 1 93.19 393 ILE A CA 1
ATOM 3190 C C . ILE A 1 393 ? -1.538 -37.375 13.039 1 93.19 393 ILE A C 1
ATOM 3192 O O . ILE A 1 393 ? -1.157 -38.344 13.727 1 93.19 393 ILE A O 1
ATOM 3196 N N . ALA A 1 394 ? -1.317 -37.281 11.727 1 93.88 394 ALA A N 1
ATOM 3197 C CA . ALA A 1 394 ? -0.604 -38.312 10.969 1 93.88 394 ALA A CA 1
ATOM 3198 C C . ALA A 1 394 ? 0.536 -37.688 10.156 1 93.88 394 ALA A C 1
ATOM 3200 O O . ALA A 1 394 ? 0.299 -36.906 9.234 1 93.88 394 ALA A O 1
ATOM 3201 N N . HIS A 1 395 ? 1.654 -38.062 10.523 1 94.44 395 HIS A N 1
ATOM 3202 C CA . HIS A 1 395 ? 2.84 -37.625 9.797 1 94.44 395 HIS A CA 1
ATOM 3203 C C . HIS A 1 395 ? 3.033 -38.406 8.516 1 94.44 395 HIS A C 1
ATOM 3205 O O . HIS A 1 395 ? 2.736 -39.625 8.469 1 94.44 395 HIS A O 1
ATOM 3211 N N . ARG A 1 396 ? 3.457 -37.781 7.438 1 97 396 ARG A N 1
ATOM 3212 C CA . ARG A 1 396 ? 3.844 -38.406 6.18 1 97 396 ARG A CA 1
ATOM 3213 C C . ARG A 1 396 ? 5.234 -37.938 5.746 1 97 396 ARG A C 1
ATOM 3215 O O . ARG A 1 396 ? 5.625 -36.812 5.988 1 97 396 ARG A O 1
ATOM 3222 N N . GLU A 1 397 ? 5.984 -38.812 5.203 1 97.81 397 GLU A N 1
ATOM 3223 C CA . GLU A 1 397 ? 7.32 -38.5 4.703 1 97.81 397 GLU A CA 1
ATOM 3224 C C . GLU A 1 397 ? 7.332 -38.406 3.18 1 97.81 397 GLU A C 1
ATOM 3226 O O . GLU A 1 397 ? 7.711 -39.375 2.496 1 97.81 397 GLU A O 1
ATOM 3231 N N . ASN A 1 398 ? 7.02 -37.25 2.652 1 98.56 398 ASN A N 1
ATOM 3232 C CA . ASN A 1 398 ? 7.027 -36.969 1.223 1 98.56 398 ASN A CA 1
ATOM 3233 C C . ASN A 1 398 ? 6.246 -38 0.435 1 98.56 398 ASN A C 1
ATOM 3235 O O . ASN A 1 398 ? 6.754 -38.562 -0.534 1 98.56 398 ASN A O 1
ATOM 3239 N N . GLU A 1 399 ? 5.055 -38.188 0.866 1 98.5 399 GLU A N 1
ATOM 3240 C CA . GLU A 1 399 ? 4.18 -39.156 0.188 1 98.5 399 GLU A CA 1
ATOM 3241 C C . GLU A 1 399 ? 3.436 -38.5 -0.969 1 98.5 399 GLU A C 1
ATOM 3243 O O . GLU A 1 399 ? 2.908 -37.375 -0.825 1 98.5 399 GLU A O 1
ATOM 3248 N N . LEU A 1 400 ? 3.486 -39.094 -2.119 1 98.5 400 LEU A N 1
ATOM 3249 C CA . LEU A 1 400 ? 2.67 -38.625 -3.238 1 98.5 400 LEU A CA 1
ATOM 3250 C C . LEU A 1 400 ? 1.187 -38.844 -2.947 1 98.5 400 LEU A C 1
ATOM 3252 O O . LEU A 1 400 ? 0.744 -39.969 -2.721 1 98.5 400 LEU A O 1
ATOM 3256 N N . ARG A 1 401 ? 0.423 -37.75 -2.926 1 97.38 401 ARG A N 1
ATOM 3257 C CA . ARG A 1 401 ? -0.978 -37.844 -2.527 1 97.38 401 ARG A CA 1
ATOM 3258 C C . ARG A 1 401 ? -1.902 -37.531 -3.697 1 97.38 401 ARG A C 1
ATOM 3260 O O . ARG A 1 401 ? -3.09 -37.875 -3.664 1 97.38 401 ARG A O 1
ATOM 3267 N N . ASP A 1 402 ? -1.458 -36.906 -4.672 1 97.88 402 ASP A N 1
ATOM 3268 C CA . ASP A 1 402 ? -2.242 -36.5 -5.836 1 97.88 402 ASP A CA 1
ATOM 3269 C C . ASP A 1 402 ? -1.341 -36.219 -7.039 1 97.88 402 ASP A C 1
ATOM 3271 O O . ASP A 1 402 ? -0.193 -35.812 -6.875 1 97.88 402 ASP A O 1
ATOM 3275 N N . SER A 1 403 ? -1.841 -36.531 -8.219 1 98.19 403 SER A N 1
ATOM 3276 C CA . SER A 1 403 ? -1.084 -36.25 -9.438 1 98.19 403 SER A CA 1
ATOM 3277 C C . SER A 1 403 ? -2.01 -36.094 -10.633 1 98.19 403 SER A C 1
ATOM 3279 O O . SER A 1 403 ? -3.02 -36.781 -10.75 1 98.19 403 SER A O 1
ATOM 3281 N N . ILE A 1 404 ? -1.681 -35.219 -11.539 1 98.19 404 ILE A N 1
ATOM 3282 C CA . ILE A 1 404 ? -2.424 -35.062 -12.781 1 98.19 404 ILE A CA 1
ATOM 3283 C C . ILE A 1 404 ? -1.48 -34.562 -13.883 1 98.19 404 ILE A C 1
ATOM 3285 O O . ILE A 1 404 ? -0.576 -33.75 -13.625 1 98.19 404 ILE A O 1
ATOM 3289 N N . THR A 1 405 ? -1.64 -35.062 -15.023 1 97.94 405 THR A N 1
ATOM 3290 C CA . THR A 1 405 ? -0.916 -34.625 -16.203 1 97.94 405 THR A CA 1
ATOM 3291 C C . THR A 1 405 ? -1.862 -33.938 -17.203 1 97.94 405 THR A C 1
ATOM 3293 O O . THR A 1 405 ? -2.959 -34.469 -17.453 1 97.94 405 THR A O 1
ATOM 3296 N N . VAL A 1 406 ? -1.498 -32.844 -17.734 1 97.94 406 VAL A N 1
ATOM 3297 C CA . VAL A 1 406 ? -2.289 -32.094 -18.734 1 97.94 406 VAL A CA 1
ATOM 3298 C C . VAL A 1 406 ? -1.462 -31.906 -20 1 97.94 406 VAL A C 1
ATOM 3300 O O . VAL A 1 406 ? -0.346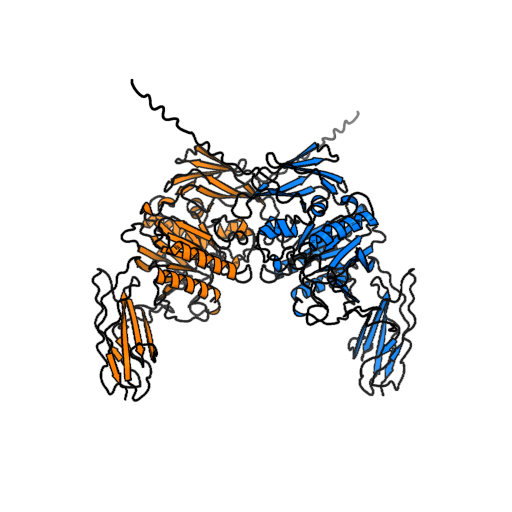 -31.375 -19.938 1 97.94 406 VAL A O 1
ATOM 3303 N N . TRP A 1 407 ? -2.016 -32.312 -21.109 1 96.19 407 TRP A N 1
ATOM 3304 C CA . TRP A 1 407 ? -1.37 -32.156 -22.406 1 96.19 407 TRP A CA 1
ATOM 3305 C C . TRP A 1 407 ? -1.838 -30.891 -23.109 1 96.19 407 TRP A C 1
ATOM 3307 O O . TRP A 1 407 ? -3.014 -30.516 -23.031 1 96.19 407 TRP A O 1
ATOM 3317 N N . ARG A 1 408 ? -0.97 -30.219 -23.828 1 96.38 408 ARG A N 1
ATOM 3318 C CA . ARG A 1 408 ? -1.274 -29 -24.578 1 96.38 408 ARG A CA 1
ATOM 3319 C C . ARG A 1 408 ? -2.158 -29.312 -25.781 1 96.38 408 ARG A C 1
ATOM 3321 O O . ARG A 1 408 ? -3.141 -28.609 -26.031 1 96.38 408 ARG A O 1
ATOM 3328 N N . LYS A 1 409 ? -1.84 -30.297 -26.453 1 92.88 409 LYS A N 1
ATOM 3329 C CA . LYS A 1 409 ? -2.568 -30.641 -27.672 1 92.88 409 LYS A CA 1
ATOM 3330 C C . LYS A 1 409 ? -3.824 -31.453 -27.344 1 92.88 409 LYS A C 1
ATOM 3332 O O . LYS A 1 409 ? -3.857 -32.188 -26.359 1 92.88 409 LYS A O 1
ATOM 3337 N N . GLU A 1 410 ? -4.777 -31.297 -28.156 1 88.12 410 GLU A N 1
ATOM 3338 C CA . GLU A 1 410 ? -6.055 -31.984 -27.953 1 88.12 410 GLU A CA 1
ATOM 3339 C C . GLU A 1 410 ? -5.902 -33.5 -28.109 1 88.12 410 GLU A C 1
ATOM 3341 O O . GLU A 1 410 ? -5.188 -33.969 -28.984 1 88.12 410 GLU A O 1
ATOM 3346 N N . ARG A 1 411 ? -6.461 -34.188 -27.219 1 92.94 411 ARG A N 1
ATOM 3347 C CA . ARG A 1 411 ? -6.512 -35.625 -27.188 1 92.94 411 ARG A CA 1
ATOM 3348 C C . ARG A 1 411 ? -7.91 -36.125 -26.828 1 92.94 411 ARG A C 1
ATOM 3350 O O . ARG A 1 411 ? -8.102 -36.75 -25.781 1 92.94 411 ARG A O 1
ATOM 3357 N N . LYS A 1 412 ? -8.781 -36.031 -27.719 1 96 412 LYS A N 1
ATOM 3358 C CA . LYS A 1 412 ? -10.188 -36.312 -27.438 1 96 412 LYS A CA 1
ATOM 3359 C C . LYS A 1 412 ? -10.453 -37.812 -27.359 1 96 412 LYS A C 1
ATOM 3361 O O . LYS A 1 412 ? -10.094 -38.562 -28.266 1 96 412 LYS A O 1
ATOM 3366 N N . PRO A 1 413 ? -11.117 -38.219 -26.344 1 98 413 PRO A N 1
ATOM 3367 C CA . PRO A 1 413 ? -11.688 -39.594 -26.359 1 98 413 PRO A CA 1
ATOM 3368 C C . PRO A 1 413 ? -12.828 -39.719 -27.375 1 98 413 PRO A C 1
ATOM 3370 O O . PRO A 1 413 ? -13.273 -38.719 -27.953 1 98 413 PRO A O 1
ATOM 3373 N N . SER A 1 414 ? -13.242 -41 -27.531 1 97.94 414 SER A N 1
ATOM 3374 C CA . SER A 1 414 ? -14.383 -41.219 -28.422 1 97.94 414 SER A CA 1
ATOM 3375 C C . SER A 1 414 ? -15.672 -40.719 -27.781 1 97.94 414 SER A C 1
ATOM 3377 O O . SER A 1 414 ? -15.883 -40.844 -26.578 1 97.94 414 SER A O 1
ATOM 3379 N N . ALA A 1 415 ? -16.5 -40.156 -28.625 1 98.31 415 ALA A N 1
ATOM 3380 C CA . ALA A 1 415 ? -17.812 -39.75 -28.125 1 98.31 415 ALA A CA 1
ATOM 3381 C C . ALA A 1 415 ? -18.609 -40.938 -27.625 1 98.31 415 ALA A C 1
ATOM 3383 O O . ALA A 1 415 ? -18.625 -42 -28.266 1 98.31 415 ALA A O 1
ATOM 3384 N N . PRO A 1 416 ? -19.203 -40.812 -26.5 1 98.44 416 PRO A N 1
ATOM 3385 C CA . PRO A 1 416 ? -20.062 -41.938 -26.047 1 98.44 416 PRO A CA 1
ATOM 3386 C C . PRO A 1 416 ? -21.359 -42.031 -26.828 1 98.44 416 PRO A C 1
ATOM 3388 O O . PRO A 1 416 ? -21.766 -41.062 -27.5 1 98.44 416 PRO A O 1
ATOM 3391 N N . GLU A 1 417 ? -21.938 -43.219 -26.719 1 98.25 417 GLU A N 1
ATOM 3392 C CA . GLU A 1 417 ? -23.266 -43.406 -27.297 1 98.25 417 GLU A CA 1
ATOM 3393 C C . GLU A 1 417 ? -24.359 -43.281 -26.25 1 98.25 417 GLU A C 1
ATOM 3395 O O . GLU A 1 417 ? -24.312 -43.938 -25.219 1 98.25 417 GLU A O 1
ATOM 3400 N N . ALA A 1 418 ? -25.266 -42.375 -26.484 1 98.25 418 ALA A N 1
ATOM 3401 C CA . ALA A 1 418 ? -26.438 -42.344 -25.625 1 98.25 418 ALA A CA 1
ATOM 3402 C C . ALA A 1 418 ? -27.328 -43.562 -25.844 1 98.25 418 ALA A C 1
ATOM 3404 O O . ALA A 1 418 ? -27.75 -43.844 -26.969 1 98.25 418 ALA A O 1
ATOM 3405 N N . LEU A 1 419 ? -27.703 -44.188 -24.75 1 98 419 LEU A N 1
ATOM 3406 C CA . LEU A 1 419 ? -28.406 -45.469 -24.906 1 98 419 LEU A CA 1
ATOM 3407 C C . LEU A 1 419 ? -29.859 -45.344 -24.469 1 98 419 LEU A C 1
ATOM 3409 O O . LEU A 1 419 ? -30.766 -45.719 -25.203 1 98 419 LEU A O 1
ATOM 3413 N N . SER A 1 420 ? -30.156 -45 -23.234 1 96.56 420 SER A N 1
ATOM 3414 C CA . SER A 1 420 ? -31.5 -44.906 -22.672 1 96.56 420 SER A CA 1
ATOM 3415 C C . SER A 1 420 ? -31.625 -43.781 -21.672 1 96.56 420 SER A C 1
ATOM 3417 O O . SER A 1 420 ? -30.641 -43.375 -21.062 1 96.56 420 SER A O 1
ATOM 3419 N N . PRO A 1 421 ? -32.719 -43.156 -21.359 1 95.88 421 PRO A N 1
ATOM 3420 C CA . PRO A 1 421 ? -34.031 -43.562 -21.922 1 95.88 421 PRO A CA 1
ATOM 3421 C C . PRO A 1 421 ? -34.25 -42.938 -23.297 1 95.88 421 PRO A C 1
ATOM 3423 O O . PRO A 1 421 ? -33.562 -42 -23.703 1 95.88 421 PRO A O 1
ATOM 3426 N N . SER A 1 422 ? -35.125 -43.562 -24.047 1 93.81 422 SER A N 1
ATOM 3427 C CA . SER A 1 422 ? -35.75 -43.062 -25.281 1 93.81 422 SER A CA 1
ATOM 3428 C C . SER A 1 422 ? -37.219 -43.438 -25.375 1 93.81 422 SER A C 1
ATOM 3430 O O . SER A 1 422 ? -37.625 -44.469 -24.828 1 93.81 422 SER A O 1
ATOM 3432 N N . GLY A 1 423 ? -38 -42.594 -25.953 1 91.25 423 GLY A N 1
ATOM 3433 C CA . GLY A 1 423 ? -39.406 -42.938 -26.156 1 91.25 423 GLY A CA 1
ATOM 3434 C C . GLY A 1 423 ? -40.312 -42.312 -25.141 1 91.25 423 GLY A C 1
ATOM 3435 O O . GLY A 1 423 ? -40.031 -41.219 -24.625 1 91.25 423 GLY A O 1
ATOM 3436 N N . GLU A 1 424 ? -41.5 -42.969 -24.844 1 90.75 424 GLU A N 1
ATOM 3437 C CA . GLU A 1 424 ? -42.531 -42.375 -23.984 1 90.75 424 GLU A CA 1
ATOM 3438 C C . GLU A 1 424 ? -42.625 -43.125 -22.656 1 90.75 424 GLU A C 1
ATOM 3440 O O . GLU A 1 424 ? -42.062 -44.219 -22.516 1 90.75 424 GLU A O 1
ATOM 3445 N N . GLY A 1 425 ? -43.156 -42.406 -21.656 1 91 425 GLY A N 1
ATOM 3446 C CA . GLY A 1 425 ? -43.5 -43.062 -20.406 1 91 425 GLY A CA 1
ATOM 3447 C C . GLY A 1 425 ? -42.375 -43.031 -19.391 1 91 425 GLY A C 1
ATOM 3448 O O . GLY A 1 425 ? -42.312 -43.875 -18.5 1 91 425 GLY A O 1
ATOM 3449 N N . VAL A 1 426 ? -41.469 -42.125 -19.562 1 94.44 426 VAL A N 1
ATOM 3450 C CA . VAL A 1 426 ? -40.375 -42.031 -18.625 1 94.44 426 VAL A CA 1
ATOM 3451 C C . VAL A 1 426 ? -40.844 -41.375 -17.344 1 94.44 426 VAL A C 1
ATOM 3453 O O . VAL A 1 426 ? -41.562 -40.375 -17.375 1 94.44 426 VAL A O 1
ATOM 3456 N N . SER A 1 427 ? -40.406 -41.906 -16.234 1 92.94 427 SER A N 1
ATOM 3457 C CA . SER A 1 427 ? -40.844 -41.438 -14.93 1 92.94 427 SER A CA 1
ATOM 3458 C C . SER A 1 427 ? -40.438 -40 -14.68 1 92.94 427 SER A C 1
ATOM 3460 O O . SER A 1 427 ? -39.344 -39.594 -15.031 1 92.94 427 SER A O 1
ATOM 3462 N N . ILE A 1 428 ? -41.312 -39.156 -14 1 92 428 ILE A N 1
ATOM 3463 C CA . ILE A 1 428 ? -41.031 -37.75 -13.68 1 92 428 ILE A CA 1
ATOM 3464 C C . ILE A 1 428 ? -40.156 -37.688 -12.422 1 92 428 ILE A C 1
ATOM 3466 O O . ILE A 1 428 ? -39.594 -36.625 -12.125 1 92 428 ILE A O 1
ATOM 3470 N N . LYS A 1 429 ? -40.094 -38.75 -11.578 1 89.69 429 LYS A N 1
ATOM 3471 C CA . LYS A 1 429 ? -39.375 -38.75 -10.305 1 89.69 429 LYS A CA 1
ATOM 3472 C C . LYS A 1 429 ? -37.875 -38.844 -10.523 1 89.69 429 LYS A C 1
ATOM 3474 O O . LYS A 1 429 ? -37.094 -38.688 -9.578 1 89.69 429 LYS A O 1
ATOM 3479 N N . GLY A 1 430 ? -37.531 -39 -11.828 1 87.38 430 GLY A N 1
ATOM 3480 C CA . GLY A 1 430 ? -36.125 -39.125 -12.164 1 87.38 430 GLY A CA 1
ATOM 3481 C C . GLY A 1 430 ? -35.844 -40.156 -13.242 1 87.38 430 GLY A C 1
ATOM 3482 O O . GLY A 1 430 ? -36.125 -41.344 -13.062 1 87.38 430 GLY A O 1
ATOM 3483 N N . ALA A 1 431 ? -35.281 -39.688 -14.258 1 91.44 431 ALA A N 1
ATOM 3484 C CA . ALA A 1 431 ? -34.875 -40.562 -15.344 1 91.44 431 ALA A CA 1
ATOM 3485 C C . ALA A 1 431 ? -33.438 -41.031 -15.164 1 91.44 431 ALA A C 1
ATOM 3487 O O . ALA A 1 431 ? -32.594 -40.281 -14.727 1 91.44 431 ALA A O 1
ATOM 3488 N N . VAL A 1 432 ? -33.25 -42.344 -15.43 1 96.06 432 VAL A N 1
ATOM 3489 C CA . VAL A 1 432 ? -31.859 -42.844 -15.43 1 96.06 432 VAL A CA 1
ATOM 3490 C C . VAL A 1 432 ? -31.281 -42.75 -16.844 1 96.06 432 VAL A C 1
ATOM 3492 O O . VAL A 1 432 ? -31.656 -43.531 -17.719 1 96.06 432 VAL A O 1
ATOM 3495 N N . LEU A 1 433 ? -30.391 -41.844 -17 1 97.81 433 LEU A N 1
ATOM 3496 C CA . LEU A 1 433 ? -29.672 -41.719 -18.25 1 97.81 433 LEU A CA 1
ATOM 3497 C C . LEU A 1 433 ? -28.531 -42.719 -18.344 1 97.81 433 LEU A C 1
ATOM 3499 O O . LEU A 1 433 ? -27.75 -42.844 -17.406 1 97.81 433 LEU A O 1
ATOM 3503 N N . LYS A 1 434 ? -28.453 -43.438 -19.406 1 98.19 434 LYS A N 1
ATOM 3504 C CA . LYS A 1 434 ? -27.406 -44.438 -19.594 1 98.19 434 LYS A CA 1
ATOM 3505 C C . LYS A 1 434 ? -26.688 -44.25 -20.922 1 98.19 434 LYS A C 1
ATOM 3507 O O . LYS A 1 434 ? -27.328 -44 -21.953 1 98.19 434 LYS A O 1
ATOM 3512 N N . ALA A 1 435 ? -25.422 -44.312 -20.938 1 98.44 435 ALA A N 1
ATOM 3513 C CA . ALA A 1 435 ? -24.594 -44.188 -22.141 1 98.44 435 ALA A CA 1
ATOM 3514 C C . ALA A 1 435 ? -23.625 -45.344 -22.281 1 98.44 435 ALA A C 1
ATOM 3516 O O . ALA A 1 435 ? -23.484 -46.156 -21.359 1 98.44 435 ALA A O 1
ATOM 3517 N N . GLY A 1 436 ? -23 -45.438 -23.469 1 98.38 436 GLY A N 1
ATOM 3518 C CA . GLY A 1 436 ? -22.047 -46.5 -23.75 1 98.38 436 GLY A CA 1
ATOM 3519 C C . GLY A 1 436 ? -20.766 -46.375 -22.969 1 98.38 436 GLY A C 1
ATOM 3520 O O . GLY A 1 436 ? -20.578 -45.406 -22.203 1 98.38 436 GLY A O 1
ATOM 3521 N N . GLU A 1 437 ? -19.906 -47.344 -23.141 1 98 437 GLU A N 1
ATOM 3522 C CA . GLU A 1 437 ? -18.641 -47.406 -22.406 1 98 437 GLU A CA 1
ATOM 3523 C C . GLU A 1 437 ? -17.656 -46.344 -22.891 1 98 437 GLU A C 1
ATOM 3525 O O . GLU A 1 437 ? -17.719 -45.938 -24.047 1 98 437 GLU A O 1
ATOM 3530 N N . PHE A 1 438 ? -16.766 -45.938 -22.016 1 98.12 438 PHE A N 1
ATOM 3531 C CA . PHE A 1 438 ? -15.664 -45.062 -22.375 1 98.12 438 PHE A CA 1
ATOM 3532 C C . PHE A 1 438 ? -14.68 -45.75 -23.312 1 98.12 438 PHE A C 1
ATOM 3534 O O . PHE A 1 438 ? -14.352 -46.906 -23.125 1 98.12 438 PHE A O 1
ATOM 3541 N N . ASN A 1 439 ? -14.289 -45.094 -24.312 1 97.44 439 ASN A N 1
ATOM 3542 C CA . ASN A 1 439 ? -13.273 -45.531 -25.25 1 97.44 439 ASN A CA 1
ATOM 3543 C C . ASN A 1 439 ? -12.375 -44.406 -25.719 1 97.44 439 ASN A C 1
ATOM 3545 O O . ASN A 1 439 ? -12.828 -43.25 -25.828 1 97.44 439 ASN A O 1
ATOM 3549 N N . SER A 1 440 ? -11.141 -44.688 -25.875 1 96.88 440 SER A N 1
ATOM 3550 C CA . SER A 1 440 ? -10.164 -43.719 -26.344 1 96.88 440 SER A CA 1
ATOM 3551 C C . SER A 1 440 ? -9.062 -44.375 -27.156 1 96.88 440 SER A C 1
ATOM 3553 O O . SER A 1 440 ? -8.688 -45.531 -26.891 1 96.88 440 SER A O 1
ATOM 3555 N N . GLU A 1 441 ? -8.5 -43.656 -28.188 1 95.38 441 GLU A N 1
ATOM 3556 C CA . GLU A 1 441 ? -7.387 -44.188 -28.984 1 95.38 441 GLU A CA 1
ATOM 3557 C C . GLU A 1 441 ? -6.055 -43.969 -28.266 1 95.38 441 GLU A C 1
ATOM 3559 O O . GLU A 1 441 ? -5.035 -44.531 -28.672 1 95.38 441 GLU A O 1
ATOM 3564 N N . PHE A 1 442 ? -6.035 -43.188 -27.266 1 94.25 442 PHE A N 1
ATOM 3565 C CA . PHE A 1 442 ? -4.805 -42.906 -26.547 1 94.25 442 PHE A CA 1
ATOM 3566 C C . PHE A 1 442 ? -4.566 -43.906 -25.438 1 94.25 442 PHE A C 1
ATOM 3568 O O . PHE A 1 442 ? -5.484 -44.25 -24.688 1 94.25 442 PHE A O 1
ATOM 3575 N N . THR A 1 443 ? -3.375 -44.375 -25.375 1 91.75 443 THR A N 1
ATOM 3576 C CA . THR A 1 443 ? -3.01 -45.406 -24.406 1 91.75 443 THR A CA 1
ATOM 3577 C C . THR A 1 443 ? -2.977 -44.844 -22.984 1 91.75 443 THR A C 1
ATOM 3579 O O . THR A 1 443 ? -2.508 -43.719 -22.781 1 91.75 443 THR A O 1
ATOM 3582 N N . GLY A 1 444 ? -3.441 -45.656 -22.062 1 92.69 444 GLY A N 1
ATOM 3583 C CA . GLY A 1 444 ? -3.34 -45.344 -20.656 1 92.69 444 GLY A CA 1
ATOM 3584 C C . GLY A 1 444 ? -4.406 -44.344 -20.203 1 92.69 444 GLY A C 1
ATOM 3585 O O . GLY A 1 444 ? -4.328 -43.812 -19.094 1 92.69 444 GLY A O 1
ATOM 3586 N N . THR A 1 445 ? -5.344 -44.062 -21.031 1 95.75 445 THR A N 1
ATOM 3587 C CA . THR A 1 445 ? -6.41 -43.125 -20.656 1 95.75 445 THR A CA 1
ATOM 3588 C C . THR A 1 445 ? -7.566 -43.875 -19.984 1 95.75 445 THR A C 1
ATOM 3590 O O . THR A 1 445 ? -7.789 -45.062 -20.266 1 95.75 445 THR A O 1
ATOM 3593 N N . PHE A 1 446 ? -8.242 -43.25 -19.094 1 96.62 446 PHE A N 1
ATOM 3594 C CA . PHE A 1 446 ? -9.414 -43.844 -18.453 1 96.62 446 PHE A CA 1
ATOM 3595 C C . PHE A 1 446 ? -10.523 -42.812 -18.312 1 96.62 446 PHE A C 1
ATOM 3597 O O . PHE A 1 446 ? -10.305 -41.625 -18.531 1 96.62 446 PHE A O 1
ATOM 3604 N N . HIS A 1 447 ? -11.75 -43.312 -18.047 1 97.81 447 HIS A N 1
ATOM 3605 C CA . HIS A 1 447 ? -12.953 -42.5 -17.875 1 97.81 447 HIS A CA 1
ATOM 3606 C C . HIS A 1 447 ? -12.883 -41.688 -16.578 1 97.81 447 HIS A C 1
ATOM 3608 O O . HIS A 1 447 ? -13.164 -42.219 -15.5 1 97.81 447 HIS A O 1
ATOM 3614 N N . ALA A 1 448 ? -12.648 -40.344 -16.719 1 97.25 448 ALA A N 1
ATOM 3615 C CA . ALA A 1 448 ? -12.359 -39.594 -15.516 1 97.25 448 ALA A CA 1
ATOM 3616 C C . ALA A 1 448 ? -13.508 -38.625 -15.188 1 97.25 448 ALA A C 1
ATOM 3618 O O . ALA A 1 448 ? -13.594 -38.125 -14.07 1 97.25 448 ALA A O 1
ATOM 3619 N N . ALA A 1 449 ? -14.406 -38.344 -16.109 1 97.75 449 ALA A N 1
ATOM 3620 C CA . ALA A 1 449 ? -15.555 -37.469 -15.812 1 97.75 449 ALA A CA 1
ATOM 3621 C C . ALA A 1 449 ? -16.656 -37.656 -16.859 1 97.75 449 ALA A C 1
ATOM 3623 O O . ALA A 1 449 ? -16.391 -38.125 -17.969 1 97.75 449 ALA A O 1
ATOM 3624 N N . SER A 1 450 ? -17.844 -37.312 -16.469 1 98.44 450 SER A N 1
ATOM 3625 C CA . SER A 1 450 ? -19 -37.25 -17.375 1 98.44 450 SER A CA 1
ATOM 3626 C C . SER A 1 450 ? -19.766 -35.969 -17.203 1 98.44 450 SER A C 1
ATOM 3628 O O . SER A 1 450 ? -19.875 -35.438 -16.078 1 98.44 450 SER A O 1
ATOM 3630 N N . HIS A 1 451 ? -20.25 -35.438 -18.234 1 98.56 451 HIS A N 1
ATOM 3631 C CA . HIS A 1 451 ? -21.094 -34.25 -18.281 1 98.56 451 HIS A CA 1
ATOM 3632 C C . HIS A 1 451 ? -22.422 -34.531 -18.984 1 98.56 451 HIS A C 1
ATOM 3634 O O . HIS A 1 451 ? -22.453 -34.75 -20.188 1 98.56 451 HIS A O 1
ATOM 3640 N N . TRP A 1 452 ? -23.484 -34.469 -18.172 1 98.44 452 TRP A N 1
ATOM 3641 C CA . TRP A 1 452 ? -24.812 -34.812 -18.656 1 98.44 452 TRP A CA 1
ATOM 3642 C C . TRP A 1 452 ? -25.688 -33.594 -18.812 1 98.44 452 TRP A C 1
ATOM 3644 O O . TRP A 1 452 ? -25.641 -32.688 -17.969 1 98.44 452 TRP A O 1
ATOM 3654 N N . GLN A 1 453 ? -26.484 -33.562 -19.891 1 98.38 453 GLN A N 1
ATOM 3655 C CA . GLN A 1 453 ? -27.453 -32.5 -20.078 1 98.38 453 GLN A CA 1
ATOM 3656 C C . GLN A 1 453 ? -28.812 -33.031 -20.5 1 98.38 453 GLN A C 1
ATOM 3658 O O . GLN A 1 453 ? -28.891 -33.969 -21.297 1 98.38 453 GLN A O 1
ATOM 3663 N N . VAL A 1 454 ? -29.875 -32.531 -19.891 1 98.06 454 VAL A N 1
ATOM 3664 C CA . VAL A 1 454 ? -31.266 -32.719 -20.281 1 98.06 454 VAL A CA 1
ATOM 3665 C C . VAL A 1 454 ? -31.922 -31.391 -20.594 1 98.06 454 VAL A C 1
ATOM 3667 O O . VAL A 1 454 ? -31.859 -30.453 -19.781 1 98.06 454 VAL A O 1
ATOM 3670 N N . SER A 1 455 ? -32.5 -31.297 -21.719 1 98.12 455 SER A N 1
ATOM 3671 C CA . SER A 1 455 ? -33.031 -30.016 -22.188 1 98.12 455 SER A CA 1
ATOM 3672 C C . SER A 1 455 ? -34.438 -30.141 -22.703 1 98.12 455 SER A C 1
ATOM 3674 O O . SER A 1 455 ? -34.844 -31.203 -23.156 1 98.12 455 SER A O 1
ATOM 3676 N N . LYS A 1 456 ? -35.125 -29.047 -22.656 1 97.56 456 LYS A N 1
ATOM 3677 C CA . LYS A 1 456 ? -36.469 -28.984 -23.234 1 97.56 456 LYS A CA 1
ATOM 3678 C C . LYS A 1 456 ? -36.438 -28.609 -24.703 1 97.56 456 LYS A C 1
ATOM 3680 O O . LYS A 1 456 ? -37.438 -28.688 -25.406 1 97.56 456 LYS A O 1
ATOM 3685 N N . SER A 1 457 ? -35.312 -28.234 -25.156 1 97.12 457 SER A N 1
ATOM 3686 C CA . SER A 1 457 ? -35.125 -27.891 -26.562 1 97.12 457 SER A CA 1
ATOM 3687 C C . SER A 1 457 ? -33.938 -28.672 -27.172 1 97.12 457 SER A C 1
ATOM 3689 O O . SER A 1 457 ? -32.969 -28.938 -26.484 1 97.12 457 SER A O 1
ATOM 3691 N N . GLU A 1 458 ? -34 -28.938 -28.469 1 95.69 458 GLU A N 1
ATOM 3692 C CA . GLU A 1 458 ? -33 -29.781 -29.141 1 95.69 458 GLU A CA 1
ATOM 3693 C C . GLU A 1 458 ? -31.641 -29.094 -29.203 1 95.69 458 GLU A C 1
ATOM 3695 O O . GLU A 1 458 ? -30.594 -29.75 -29.266 1 95.69 458 GLU A O 1
ATOM 3700 N N . ASP A 1 459 ? -31.672 -27.828 -29.188 1 96.25 459 ASP A N 1
ATOM 3701 C CA . ASP A 1 459 ? -30.422 -27.062 -29.281 1 96.25 459 ASP A CA 1
ATOM 3702 C C . ASP A 1 459 ? -29.766 -26.922 -27.906 1 96.25 459 ASP A C 1
ATOM 3704 O O . ASP A 1 459 ? -28.688 -26.312 -27.797 1 96.25 459 ASP A O 1
ATOM 3708 N N . PHE A 1 460 ? -30.391 -27.422 -26.844 1 97.81 460 PHE A N 1
ATOM 3709 C CA . PHE A 1 460 ? -29.906 -27.469 -25.484 1 97.81 460 PHE A CA 1
ATOM 3710 C C . PHE A 1 460 ? -29.75 -26.062 -24.906 1 97.81 460 PHE A C 1
ATOM 3712 O O . PHE A 1 460 ? -28.906 -25.812 -24.062 1 97.81 460 PHE A O 1
ATOM 3719 N N . GLU A 1 461 ? -30.516 -25.094 -25.359 1 96.88 461 GLU A N 1
ATOM 3720 C CA . GLU A 1 461 ? -30.562 -23.734 -24.812 1 96.88 461 GLU A CA 1
ATOM 3721 C C . GLU A 1 461 ? -31.453 -23.656 -23.578 1 96.88 461 GLU A C 1
ATOM 3723 O O . GLU A 1 461 ? -31.297 -22.75 -22.766 1 96.88 461 GLU A O 1
ATOM 3728 N N . ASN A 1 462 ? -32.344 -24.531 -23.484 1 97 462 ASN A N 1
ATOM 3729 C CA . ASN A 1 462 ? -33.25 -24.578 -22.359 1 97 462 ASN A CA 1
ATOM 3730 C C . ASN A 1 462 ? -33 -25.812 -21.5 1 97 462 ASN A C 1
ATOM 3732 O O . ASN A 1 462 ? -33.844 -26.734 -21.469 1 97 462 ASN A O 1
ATOM 3736 N N . LEU A 1 463 ? -32.031 -25.812 -20.688 1 97.75 463 LEU A N 1
ATOM 3737 C CA . LEU A 1 463 ? -31.641 -26.969 -19.891 1 97.75 463 LEU A CA 1
ATOM 3738 C C . LEU A 1 463 ? -32.594 -27.203 -18.734 1 97.75 463 LEU A C 1
ATOM 3740 O O . LEU A 1 463 ? -32.906 -26.266 -18 1 97.75 463 LEU A O 1
ATOM 3744 N N . ALA A 1 464 ? -33.031 -28.375 -18.578 1 96.75 464 ALA A N 1
ATOM 3745 C CA . ALA A 1 464 ? -33.875 -28.781 -17.453 1 96.75 464 ALA A CA 1
ATOM 3746 C C . ALA A 1 464 ? -33.031 -29.453 -16.375 1 96.75 464 ALA A C 1
ATOM 3748 O O . ALA A 1 464 ? -33.406 -29.484 -15.195 1 96.75 464 ALA A O 1
ATOM 3749 N N . TYR A 1 465 ? -31.938 -30.078 -16.766 1 97 465 TYR A N 1
ATOM 3750 C CA . TYR A 1 465 ? -31.031 -30.781 -15.859 1 97 465 TYR A CA 1
ATOM 3751 C C . TYR A 1 465 ? -29.609 -30.797 -16.406 1 97 465 TYR A C 1
ATOM 3753 O O . TYR A 1 465 ? -29.406 -30.922 -17.625 1 97 465 TYR A O 1
ATOM 3761 N N . GLU A 1 466 ? -28.672 -30.625 -15.578 1 97.69 466 GLU A N 1
ATOM 3762 C CA . GLU A 1 466 ? -27.25 -30.734 -15.914 1 97.69 466 GLU A CA 1
ATOM 3763 C C . GLU A 1 466 ? -26.453 -31.312 -14.758 1 97.69 466 GLU A C 1
ATOM 3765 O O . GLU A 1 466 ? -26.703 -31 -13.594 1 97.69 466 GLU A O 1
ATOM 3770 N N . SER A 1 467 ? -25.547 -32.156 -15.094 1 96.62 467 SER A N 1
ATOM 3771 C CA . SER A 1 467 ? -24.688 -32.781 -14.086 1 96.62 467 SER A CA 1
ATOM 3772 C C . SER A 1 467 ? -23.266 -32.969 -14.617 1 96.62 467 SER A C 1
ATOM 3774 O O . SER A 1 467 ? -23.078 -33.281 -15.797 1 96.62 467 SER A O 1
ATOM 3776 N N . TRP A 1 468 ? -22.312 -32.656 -13.828 1 96.31 468 TRP A N 1
ATOM 3777 C CA . TRP A 1 468 ? -20.891 -32.844 -14.086 1 96.31 468 TRP A CA 1
ATOM 3778 C C . TRP A 1 468 ? -20.234 -33.594 -12.93 1 96.31 468 TRP A C 1
ATOM 3780 O O . TRP A 1 468 ? -20.156 -33.094 -11.812 1 96.31 468 TRP A O 1
ATOM 3790 N N . GLN A 1 469 ? -19.766 -34.844 -13.18 1 94 469 GLN A N 1
ATOM 3791 C CA . GLN A 1 469 ? -19.188 -35.656 -12.125 1 94 469 GLN A CA 1
ATOM 3792 C C . GLN A 1 469 ? -17.797 -36.156 -12.492 1 94 469 GLN A C 1
ATOM 3794 O O . GLN A 1 469 ? -17.531 -36.469 -13.648 1 94 469 GLN A O 1
ATOM 3799 N N . GLN A 1 470 ? -16.922 -36.156 -11.508 1 95.69 470 GLN A N 1
ATOM 3800 C CA . GLN A 1 470 ? -15.578 -36.719 -11.648 1 95.69 470 GLN A CA 1
ATOM 3801 C C . GLN A 1 470 ? -15.516 -38.156 -11.164 1 95.69 470 GLN A C 1
ATOM 3803 O O . GLN A 1 470 ? -16.438 -38.625 -10.492 1 95.69 470 GLN A O 1
ATOM 3808 N N . PHE A 1 471 ? -14.414 -38.812 -11.5 1 95.44 471 PHE A N 1
ATOM 3809 C CA . PHE A 1 471 ? -14.266 -40.219 -11.117 1 95.44 471 PHE A CA 1
ATOM 3810 C C . PHE A 1 471 ? -13.945 -40.344 -9.633 1 95.44 471 PHE A C 1
ATOM 3812 O O . PHE A 1 471 ? -14.086 -41.406 -9.047 1 95.44 471 PHE A O 1
ATOM 3819 N N . GLU A 1 472 ? -13.438 -39.281 -9.062 1 95.69 472 GLU A N 1
ATOM 3820 C CA . GLU A 1 472 ? -13.188 -39.25 -7.621 1 95.69 472 GLU A CA 1
ATOM 3821 C C . GLU A 1 472 ? -13.547 -37.875 -7.047 1 95.69 472 GLU A C 1
ATOM 3823 O O . GLU A 1 472 ? -13.609 -36.875 -7.781 1 95.69 472 GLU A O 1
ATOM 3828 N N . ASN A 1 473 ? -13.867 -37.781 -5.859 1 97 473 ASN A N 1
ATOM 3829 C CA . ASN A 1 473 ? -14.156 -36.625 -5.059 1 97 473 ASN A CA 1
ATOM 3830 C C . ASN A 1 473 ? -13.773 -36.812 -3.596 1 97 473 ASN A C 1
ATOM 3832 O O . ASN A 1 473 ? -14.602 -37.25 -2.785 1 97 473 ASN A O 1
ATOM 3836 N N . TRP A 1 474 ? -12.539 -36.469 -3.326 1 96.44 474 TRP A N 1
ATOM 3837 C CA . TRP A 1 474 ? -12.062 -36.625 -1.952 1 96.44 474 TRP A CA 1
ATOM 3838 C C . TRP A 1 474 ? -12.438 -35.375 -1.128 1 96.44 474 TRP A C 1
ATOM 3840 O O . TRP A 1 474 ? -11.836 -34.312 -1.289 1 96.44 474 TRP A O 1
ATOM 3850 N N . TYR A 1 475 ? -13.375 -35.531 -0.26 1 94.62 475 TYR A N 1
ATOM 3851 C CA . TYR A 1 475 ? -13.914 -34.5 0.632 1 94.62 475 TYR A CA 1
ATOM 3852 C C . TYR A 1 475 ? -14.203 -35.094 2.012 1 94.62 475 TYR A C 1
ATOM 3854 O O . TYR A 1 475 ? -14.812 -36.156 2.131 1 94.62 475 TYR A O 1
ATOM 3862 N N . TYR A 1 476 ? -13.68 -34.406 3.076 1 91.88 476 TYR A N 1
ATOM 3863 C CA . TYR A 1 476 ? -13.852 -34.844 4.457 1 91.88 476 TYR A CA 1
ATOM 3864 C C . TYR A 1 476 ? -13.336 -36.281 4.645 1 91.88 476 TYR A C 1
ATOM 3866 O O . TYR A 1 476 ? -14.031 -37.125 5.203 1 91.88 476 TYR A O 1
ATOM 3874 N N . LYS A 1 477 ? -12.312 -36.625 4.086 1 85.06 477 LYS A N 1
ATOM 3875 C CA . LYS A 1 477 ? -11.523 -37.844 4.254 1 85.06 477 LYS A CA 1
ATOM 3876 C C . LYS A 1 477 ? -12.211 -39.031 3.611 1 85.06 477 LYS A C 1
ATOM 3878 O O . LYS A 1 477 ? -11.945 -40.188 3.977 1 85.06 477 LYS A O 1
ATOM 3883 N N . GLU A 1 478 ? -13.07 -38.688 2.707 1 93.19 478 GLU A N 1
ATOM 3884 C CA . GLU A 1 478 ? -13.75 -39.781 1.984 1 93.19 478 GLU A CA 1
ATOM 3885 C C . GLU A 1 478 ? -13.859 -39.438 0.496 1 93.19 478 GLU A C 1
ATOM 3887 O O . GLU A 1 478 ? -13.992 -38.281 0.112 1 93.19 478 GLU A O 1
ATOM 3892 N N . ASN A 1 479 ? -13.727 -40.531 -0.245 1 96.38 479 ASN A N 1
ATOM 3893 C CA . ASN A 1 479 ? -14.055 -40.406 -1.663 1 96.38 479 ASN A CA 1
ATOM 3894 C C . ASN A 1 479 ? -15.555 -40.5 -1.905 1 96.38 479 ASN A C 1
ATOM 3896 O O . ASN A 1 479 ? -16.109 -41.594 -1.983 1 96.38 479 ASN A O 1
ATOM 3900 N N . ARG A 1 480 ? -16.172 -39.469 -2.176 1 95 480 ARG A N 1
ATOM 3901 C CA . ARG A 1 480 ? -17.625 -39.375 -2.273 1 95 480 ARG A CA 1
ATOM 3902 C C . ARG A 1 480 ? -18.125 -39.938 -3.602 1 95 480 ARG A C 1
ATOM 3904 O O . ARG A 1 480 ? -19.312 -40.188 -3.773 1 95 480 ARG A O 1
ATOM 3911 N N . GLN A 1 481 ? -17.234 -40.156 -4.453 1 94.88 481 GLN A N 1
ATOM 3912 C CA . GLN A 1 481 ? -17.594 -40.719 -5.754 1 94.88 481 GLN A CA 1
ATOM 3913 C C . GLN A 1 481 ? -17.188 -42.188 -5.859 1 94.88 481 GLN A C 1
ATOM 3915 O O . GLN A 1 481 ? -17.219 -42.75 -6.949 1 94.88 481 GLN A O 1
ATOM 3920 N N . LYS A 1 482 ? -16.891 -42.688 -4.773 1 93.5 482 LYS A N 1
ATOM 3921 C CA . LYS A 1 482 ? -16.453 -44.094 -4.777 1 93.5 482 LYS A CA 1
ATOM 3922 C C . LYS A 1 482 ? -17.484 -45 -5.422 1 93.5 482 LYS A C 1
ATOM 3924 O O . LYS A 1 482 ? -18.672 -44.906 -5.09 1 93.5 482 LYS A O 1
ATOM 3929 N N . ASP A 1 483 ? -17.234 -45.812 -6.398 1 90.88 483 ASP A N 1
ATOM 3930 C CA . ASP A 1 483 ? -18.016 -46.844 -7.047 1 90.88 483 ASP A CA 1
ATOM 3931 C C . ASP A 1 483 ? -19.125 -46.25 -7.922 1 90.88 483 ASP A C 1
ATOM 3933 O O . ASP A 1 483 ? -20.062 -46.938 -8.32 1 90.88 483 ASP A O 1
ATOM 3937 N N . ASP A 1 484 ? -19.125 -45.031 -8.055 1 93.06 484 ASP A N 1
ATOM 3938 C CA . ASP A 1 484 ? -20.094 -44.406 -8.953 1 93.06 484 ASP A CA 1
ATOM 3939 C C . ASP A 1 484 ? -19.828 -44.812 -10.406 1 93.06 484 ASP A C 1
ATOM 3941 O O . ASP A 1 484 ? -18.688 -44.75 -10.867 1 93.06 484 ASP A O 1
ATOM 3945 N N . ASP A 1 485 ? -20.844 -45.219 -11.031 1 95.69 485 ASP A N 1
ATOM 3946 C CA . ASP A 1 485 ? -20.75 -45.531 -12.453 1 95.69 485 ASP A CA 1
ATOM 3947 C C . ASP A 1 485 ? -20.906 -44.281 -13.305 1 95.69 485 ASP A C 1
ATOM 3949 O O . ASP A 1 485 ? -22.016 -43.75 -13.438 1 95.69 485 ASP A O 1
ATOM 3953 N N . LEU A 1 486 ? -19.875 -43.812 -14 1 97.5 486 LEU A N 1
ATOM 3954 C CA . LEU A 1 486 ? -19.875 -42.562 -14.75 1 97.5 486 LEU A CA 1
ATOM 3955 C C . LEU A 1 486 ? -20.641 -42.719 -16.062 1 97.5 486 LEU A C 1
ATOM 3957 O O . LEU A 1 486 ? -20.859 -41.75 -16.781 1 97.5 486 LEU A O 1
ATOM 3961 N N . THR A 1 487 ? -21.078 -43.938 -16.375 1 98.06 487 THR A N 1
ATOM 3962 C CA . THR A 1 487 ? -21.766 -44.156 -17.641 1 98.06 487 THR A CA 1
ATOM 3963 C C . THR A 1 487 ? -23.281 -44.031 -17.453 1 98.06 487 THR A C 1
ATOM 3965 O O . THR A 1 487 ? -24.047 -44.219 -18.391 1 98.06 487 THR A O 1
ATOM 3968 N N . ASP A 1 488 ? -23.734 -43.75 -16.328 1 97.31 488 ASP A N 1
ATOM 3969 C CA . ASP A 1 488 ? -25.156 -43.469 -16.109 1 97.31 488 ASP A CA 1
ATOM 3970 C C . ASP A 1 488 ? -25.344 -42.312 -15.117 1 97.31 488 ASP A C 1
ATOM 3972 O O . ASP A 1 488 ? -24.391 -41.875 -14.477 1 97.31 488 ASP A O 1
ATOM 3976 N N . GLU A 1 489 ? -26.484 -41.719 -15.094 1 96.88 489 GLU A N 1
ATOM 3977 C CA . GLU A 1 489 ? -26.844 -40.594 -14.25 1 96.88 489 GLU A CA 1
ATOM 3978 C C . GLU A 1 489 ? -28.344 -40.531 -14.016 1 96.88 489 GLU A C 1
ATOM 3980 O O . GLU A 1 489 ? -29.125 -40.688 -14.961 1 96.88 489 GLU A O 1
ATOM 3985 N N . LYS A 1 490 ? -28.688 -40.344 -12.75 1 95.88 490 LYS A N 1
ATOM 3986 C CA . LYS A 1 490 ? -30.109 -40.156 -12.438 1 95.88 490 LYS A CA 1
ATOM 3987 C C . LYS A 1 490 ? -30.469 -38.688 -12.344 1 95.88 490 LYS A C 1
ATOM 3989 O O . LYS A 1 490 ? -29.812 -37.906 -11.625 1 95.88 490 LYS A O 1
ATOM 3994 N N . THR A 1 491 ? -31.484 -38.281 -13.062 1 96.38 491 THR A N 1
ATOM 3995 C CA . THR A 1 491 ? -31.891 -36.875 -13.039 1 96.38 491 THR A CA 1
ATOM 3996 C C . THR A 1 491 ? -32.719 -36.594 -11.789 1 96.38 491 THR A C 1
ATOM 3998 O O . THR A 1 491 ? -33.156 -37.5 -11.086 1 96.38 491 THR A O 1
ATOM 4001 N N . GLU A 1 492 ? -32.906 -35.312 -11.57 1 95.44 492 GLU A N 1
ATOM 4002 C CA . GLU A 1 492 ? -33.906 -34.875 -10.602 1 95.44 492 GLU A CA 1
ATOM 4003 C C . GLU A 1 492 ? -35.312 -34.969 -11.18 1 95.44 492 GLU A C 1
ATOM 4005 O O . GLU A 1 492 ? -35.5 -35.469 -12.297 1 95.44 492 GLU A O 1
ATOM 4010 N N . ARG A 1 493 ? -36.25 -34.531 -10.352 1 96.19 493 ARG A N 1
ATOM 4011 C CA . ARG A 1 493 ? -37.656 -34.5 -10.812 1 96.19 493 ARG A CA 1
ATOM 4012 C C . ARG A 1 493 ? -37.812 -33.625 -12.047 1 96.19 493 ARG A C 1
ATOM 4014 O O . ARG A 1 493 ? -37.281 -32.531 -12.094 1 96.19 493 ARG A O 1
ATOM 4021 N N . LEU A 1 494 ? -38.531 -34.156 -13.039 1 96.44 494 LEU A N 1
ATOM 4022 C CA . LEU A 1 494 ? -38.781 -33.469 -14.289 1 96.44 494 LEU A CA 1
ATOM 4023 C C . LEU A 1 494 ? -40.281 -33.156 -14.445 1 96.44 494 LEU A C 1
ATOM 4025 O O . LEU A 1 494 ? -41.125 -33.688 -13.695 1 96.44 494 LEU A O 1
ATOM 4029 N N . ASN A 1 495 ? -40.562 -32.281 -15.344 1 96.19 495 ASN A N 1
ATOM 4030 C CA . ASN A 1 495 ? -41.938 -31.906 -15.578 1 96.19 495 ASN A CA 1
ATOM 4031 C C . ASN A 1 495 ? -42.719 -33.062 -16.234 1 96.19 495 ASN A C 1
ATOM 4033 O O . ASN A 1 495 ? -42.188 -33.781 -17.062 1 96.19 495 ASN A O 1
ATOM 4037 N N . PRO A 1 496 ? -44.094 -33.188 -15.836 1 95.62 496 PRO A N 1
ATOM 4038 C CA . PRO A 1 496 ? -44.938 -34.25 -16.453 1 95.62 496 PRO A CA 1
ATOM 4039 C C . PRO A 1 496 ? -45.281 -33.906 -17.906 1 95.62 496 PRO A C 1
ATOM 4041 O O . PRO A 1 496 ? -45.375 -32.75 -18.281 1 95.62 496 PRO A O 1
ATOM 4044 N N . ASN A 1 497 ? -45.531 -34.969 -18.656 1 96.12 497 ASN A N 1
ATOM 4045 C CA . ASN A 1 497 ? -45.969 -34.875 -20.031 1 96.12 497 ASN A CA 1
ATOM 4046 C C . ASN A 1 497 ? -45.125 -33.875 -20.828 1 96.12 497 ASN A C 1
ATOM 4048 O O . ASN A 1 497 ? -45.656 -33 -21.5 1 96.12 497 ASN A O 1
ATOM 4052 N N . THR A 1 498 ? -43.844 -33.969 -20.719 1 97.19 498 THR A N 1
ATOM 4053 C CA . THR A 1 498 ? -42.906 -33.062 -21.375 1 97.19 498 THR A CA 1
ATOM 4054 C C . THR A 1 498 ? -41.875 -33.844 -22.172 1 97.19 498 THR A C 1
ATOM 4056 O O . THR A 1 498 ? -41.344 -34.844 -21.703 1 97.19 498 THR A O 1
ATOM 4059 N N . THR A 1 499 ? -41.531 -33.438 -23.391 1 97.44 499 THR A N 1
ATOM 4060 C CA . THR A 1 499 ? -40.5 -34.031 -24.219 1 97.44 499 THR A CA 1
ATOM 4061 C C . THR A 1 499 ? -39.125 -33.406 -23.875 1 97.44 499 THR A C 1
ATOM 4063 O O . THR A 1 499 ? -39 -32.188 -23.875 1 97.44 499 THR A O 1
ATOM 4066 N N . TYR A 1 500 ? -38.219 -34.25 -23.594 1 98 500 TYR A N 1
ATOM 4067 C CA . TYR A 1 500 ? -36.875 -33.812 -23.266 1 98 500 TYR A CA 1
ATOM 4068 C C . TYR A 1 500 ? -35.844 -34.375 -24.266 1 98 500 TYR A C 1
ATOM 4070 O O . TYR A 1 500 ? -36.062 -35.438 -24.844 1 98 500 TYR A O 1
ATOM 4078 N N . TYR A 1 501 ? -34.812 -33.656 -24.5 1 98.25 501 TYR A N 1
ATOM 4079 C CA . TYR A 1 501 ? -33.625 -34.031 -25.234 1 98.25 501 TYR A CA 1
ATOM 4080 C C . TYR A 1 501 ? -32.438 -34.188 -24.297 1 98.25 501 TYR A C 1
ATOM 4082 O O . TYR A 1 501 ? -32.25 -33.406 -23.359 1 98.25 501 TYR A O 1
ATOM 4090 N N . TRP A 1 502 ? -31.609 -35.281 -24.469 1 98.19 502 TRP A N 1
ATOM 4091 C CA . TRP A 1 502 ? -30.469 -35.406 -23.562 1 98.19 502 TRP A CA 1
ATOM 4092 C C . TRP A 1 502 ? -29.219 -35.875 -24.297 1 98.19 502 TRP A C 1
ATOM 4094 O O . TRP A 1 502 ? -29.328 -36.5 -25.359 1 98.19 502 TRP A O 1
ATOM 4104 N N . ARG A 1 503 ? -28.062 -35.5 -23.797 1 98.5 503 ARG A N 1
ATOM 4105 C CA . ARG A 1 503 ? -26.75 -35.844 -24.328 1 98.5 503 ARG A CA 1
ATOM 4106 C C . ARG A 1 503 ? -25.719 -35.938 -23.219 1 98.5 503 ARG A C 1
ATOM 4108 O O . ARG A 1 503 ? -25.969 -35.531 -22.078 1 98.5 503 ARG A O 1
ATOM 4115 N N . VAL A 1 504 ? -24.578 -36.594 -23.516 1 98.69 504 VAL A N 1
ATOM 4116 C CA . VAL A 1 504 ? -23.484 -36.75 -22.547 1 98.69 504 VAL A CA 1
ATOM 4117 C C . VAL A 1 504 ? -22.141 -36.688 -23.281 1 98.69 504 VAL A C 1
ATOM 4119 O O . VAL A 1 504 ? -22.047 -37.031 -24.453 1 98.69 504 VAL A O 1
ATOM 4122 N N . ARG A 1 505 ? -21.141 -36.156 -22.672 1 98.62 505 ARG A N 1
ATOM 4123 C CA . ARG A 1 505 ? -19.75 -36.25 -23.109 1 98.62 505 ARG A CA 1
ATOM 4124 C C . ARG A 1 505 ? -18.859 -36.75 -21.984 1 98.62 505 ARG A C 1
ATOM 4126 O O . ARG A 1 505 ? -19.188 -36.594 -20.797 1 98.62 505 ARG A O 1
ATOM 4133 N N . TYR A 1 506 ? -17.797 -37.469 -22.359 1 98.62 506 TYR A N 1
ATOM 4134 C CA . TYR A 1 506 ? -16.859 -38.062 -21.422 1 98.62 506 TYR A CA 1
ATOM 4135 C C . TYR A 1 506 ? -15.523 -37.312 -21.453 1 98.62 506 TYR A C 1
ATOM 4137 O O . TYR A 1 506 ? -15.156 -36.719 -22.469 1 98.62 506 TYR A O 1
ATOM 4145 N N . ARG A 1 507 ? -14.867 -37.281 -20.328 1 98 507 ARG A N 1
ATOM 4146 C CA . ARG A 1 507 ? -13.547 -36.688 -20.203 1 98 507 ARG A CA 1
ATOM 4147 C C . ARG A 1 507 ? -12.539 -37.688 -19.656 1 98 507 ARG A C 1
ATOM 4149 O O . ARG A 1 507 ? -12.852 -38.469 -18.75 1 98 507 ARG A O 1
ATOM 4156 N N . ASP A 1 508 ? -11.289 -37.75 -20.203 1 97.5 508 ASP A N 1
ATOM 4157 C CA . ASP A 1 508 ? -10.227 -38.594 -19.641 1 97.5 508 ASP A CA 1
ATOM 4158 C C . ASP A 1 508 ? -9.539 -37.875 -18.469 1 97.5 508 ASP A C 1
ATOM 4160 O O . ASP A 1 508 ? -9.914 -36.781 -18.094 1 97.5 508 ASP A O 1
ATOM 4164 N N . GLN A 1 509 ? -8.562 -38.562 -17.812 1 96.56 509 GLN A N 1
ATOM 4165 C CA . GLN A 1 509 ? -7.926 -38.094 -16.594 1 96.56 509 GLN A CA 1
ATOM 4166 C C . GLN A 1 509 ? -7.012 -36.906 -16.891 1 96.56 509 GLN A C 1
ATOM 4168 O O . GLN A 1 509 ? -6.531 -36.219 -15.969 1 96.56 509 GLN A O 1
ATOM 4173 N N . ASN A 1 510 ? -6.785 -36.531 -18.156 1 96.56 510 ASN A N 1
ATOM 4174 C CA . ASN A 1 510 ? -5.898 -35.438 -18.562 1 96.56 510 ASN A CA 1
ATOM 4175 C C . ASN A 1 510 ? -6.684 -34.219 -19.031 1 96.56 510 ASN A C 1
ATOM 4177 O O . ASN A 1 510 ? -6.141 -33.344 -19.719 1 96.56 510 ASN A O 1
ATOM 4181 N N . LEU A 1 511 ? -7.973 -34.125 -18.766 1 96.19 511 LEU A N 1
ATOM 4182 C CA . LEU A 1 511 ? -8.883 -33 -18.969 1 96.19 511 LEU A CA 1
ATOM 4183 C C . LEU A 1 511 ? -9.273 -32.875 -20.438 1 96.19 511 LEU A C 1
ATOM 4185 O O . LEU A 1 511 ? -9.453 -31.781 -20.953 1 96.19 511 LEU A O 1
ATOM 4189 N N . ASN A 1 512 ? -9.305 -33.938 -21.141 1 96.75 512 ASN A N 1
ATOM 4190 C CA . ASN A 1 512 ? -9.75 -33.938 -22.516 1 96.75 512 ASN A CA 1
ATOM 4191 C C . ASN A 1 512 ? -11.188 -34.406 -22.656 1 96.75 512 ASN A C 1
ATOM 4193 O O . ASN A 1 512 ? -11.484 -35.594 -22.375 1 96.75 512 ASN A O 1
ATOM 4197 N N . TRP A 1 513 ? -12.047 -33.594 -23.141 1 97.31 513 TRP A N 1
ATOM 4198 C CA . TRP A 1 513 ? -13.438 -33.969 -23.375 1 97.31 513 TRP A CA 1
ATOM 4199 C C . TRP A 1 513 ? -13.586 -34.625 -24.734 1 97.31 513 TRP A C 1
ATOM 4201 O O . TRP A 1 513 ? -12.922 -34.25 -25.703 1 97.31 513 TRP A O 1
ATOM 4211 N N . SER A 1 514 ? -14.492 -35.562 -24.797 1 98.06 514 SER A N 1
ATOM 4212 C CA . SER A 1 514 ? -14.984 -36.031 -26.078 1 98.06 514 SER A CA 1
ATOM 4213 C C . SER A 1 514 ? -15.961 -35.062 -26.703 1 98.06 514 SER A C 1
ATOM 4215 O O . SER A 1 514 ? -16.375 -34.094 -26.047 1 98.06 514 SER A O 1
ATOM 4217 N N . ASP A 1 515 ? -16.25 -35.344 -28 1 97.94 515 ASP A N 1
ATOM 4218 C CA . ASP A 1 515 ? -17.453 -34.719 -28.516 1 97.94 515 ASP A CA 1
ATOM 4219 C C . ASP A 1 515 ? -18.688 -35.219 -27.781 1 97.94 515 ASP A C 1
ATOM 4221 O O . ASP A 1 515 ? -18.641 -36.219 -27.062 1 97.94 515 ASP A O 1
ATOM 4225 N N . TRP A 1 516 ? -19.812 -34.469 -27.875 1 98.38 516 TRP A N 1
ATOM 4226 C CA . TRP A 1 516 ? -21.078 -34.875 -27.297 1 98.38 516 TRP A CA 1
ATOM 4227 C C . TRP A 1 516 ? -21.578 -36.156 -27.969 1 98.38 516 TRP A C 1
ATOM 4229 O O . TRP A 1 516 ? -21.312 -36.375 -29.156 1 98.38 516 TRP A O 1
ATOM 4239 N N . SER A 1 517 ? -22.328 -36.938 -27.266 1 98.44 517 SER A N 1
ATOM 4240 C CA . SER A 1 517 ? -23 -38.125 -27.812 1 98.44 517 SER A CA 1
ATOM 4241 C C . SER A 1 517 ? -24.062 -37.719 -28.828 1 98.44 517 SER A C 1
ATOM 4243 O O . SER A 1 517 ? -24.359 -36.531 -28.984 1 98.44 517 SER A O 1
ATOM 4245 N N . ASN A 1 518 ? -24.625 -38.781 -29.516 1 97.69 518 ASN A N 1
ATOM 4246 C CA . ASN A 1 518 ? -25.891 -38.562 -30.188 1 97.69 518 ASN A CA 1
ATOM 4247 C C . ASN A 1 518 ? -26.969 -38.062 -29.219 1 97.69 518 ASN A C 1
ATOM 4249 O O . ASN A 1 518 ? -26.906 -38.344 -28.016 1 97.69 518 ASN A O 1
ATOM 4253 N N . VAL A 1 519 ? -27.922 -37.344 -29.75 1 98.19 519 VAL A N 1
ATOM 4254 C CA . VAL A 1 519 ? -29.016 -36.844 -28.938 1 98.19 519 VAL A CA 1
ATOM 4255 C C . VAL A 1 519 ? -30.141 -37.875 -28.891 1 98.19 519 VAL A C 1
ATOM 4257 O O . VAL A 1 519 ? -30.531 -38.406 -29.922 1 98.19 519 VAL A O 1
ATOM 4260 N N . ARG A 1 520 ? -30.641 -38.125 -27.703 1 97.56 520 ARG A N 1
ATOM 4261 C CA . ARG A 1 520 ? -31.828 -38.969 -27.547 1 97.56 520 ARG A CA 1
ATOM 4262 C C . ARG A 1 520 ? -32.969 -38.156 -26.969 1 97.56 520 ARG A C 1
ATOM 4264 O O . ARG A 1 520 ? -32.75 -37.125 -26.297 1 97.56 520 ARG A O 1
ATOM 4271 N N . THR A 1 521 ? -34.125 -38.719 -27.312 1 97.31 521 THR A N 1
ATOM 4272 C CA . THR A 1 521 ? -35.344 -38 -26.891 1 97.31 521 THR A CA 1
ATOM 4273 C C . THR A 1 521 ? -36.25 -38.938 -26.062 1 97.31 521 THR A C 1
ATOM 4275 O O . THR A 1 521 ? -36.344 -40.125 -26.359 1 97.31 521 THR A O 1
ATOM 4278 N N . PHE A 1 522 ? -36.875 -38.312 -24.984 1 97.19 522 PHE A N 1
ATOM 4279 C CA . PHE A 1 522 ? -37.875 -39.062 -24.234 1 97.19 522 PHE A CA 1
ATOM 4280 C C . PHE A 1 522 ? -38.969 -38.125 -23.75 1 97.19 522 PHE A C 1
ATOM 4282 O O . PHE A 1 522 ? -38.812 -36.906 -23.703 1 97.19 522 PHE A O 1
ATOM 4289 N N . LYS A 1 523 ? -40.094 -38.688 -23.484 1 97.19 523 LYS A N 1
ATOM 4290 C CA . LYS A 1 523 ? -41.25 -37.969 -22.938 1 97.19 523 LYS A CA 1
ATOM 4291 C C . LYS A 1 523 ? -41.625 -38.531 -21.562 1 97.19 523 LYS A C 1
ATOM 4293 O O . LYS A 1 523 ? -41.719 -39.75 -21.391 1 97.19 523 LYS A O 1
ATOM 4298 N N . THR A 1 524 ? -41.844 -37.656 -20.688 1 96.12 524 THR A N 1
ATOM 4299 C CA . THR A 1 524 ? -42.25 -38.062 -19.344 1 96.12 524 THR A CA 1
ATOM 4300 C C . THR A 1 524 ? -43.719 -38.438 -19.297 1 96.12 524 THR A C 1
ATOM 4302 O O . THR A 1 524 ? -44.5 -38.031 -20.172 1 96.12 524 THR A O 1
ATOM 4305 N N . GLU A 1 525 ? -44.094 -39.094 -18.219 1 93.25 525 GLU A N 1
ATOM 4306 C CA . GLU A 1 525 ? -45.5 -39.469 -18 1 93.25 525 GLU A CA 1
ATOM 4307 C C . GLU A 1 525 ? -46.344 -38.25 -17.656 1 93.25 525 GLU A C 1
ATOM 4309 O O . GLU A 1 525 ? -45.844 -37.281 -17.062 1 93.25 525 GLU A O 1
ATOM 4314 N N . MET B 1 1 ? 40.469 -3.053 -70.5 1 31.06 1 MET B N 1
ATOM 4315 C CA . MET B 1 1 ? 40.219 -1.937 -69.562 1 31.06 1 MET B CA 1
ATOM 4316 C C . MET B 1 1 ? 39.312 -2.346 -68.438 1 31.06 1 MET B C 1
ATOM 4318 O O . MET B 1 1 ? 38.156 -2.672 -68.688 1 31.06 1 MET B O 1
ATOM 4322 N N . GLN B 1 2 ? 39.875 -2.969 -67.312 1 35.47 2 GLN B N 1
ATOM 4323 C CA . GLN B 1 2 ? 39.375 -3.574 -66.125 1 35.47 2 GLN B CA 1
ATOM 4324 C C . GLN B 1 2 ? 38.719 -2.525 -65.188 1 35.47 2 GLN B C 1
ATOM 4326 O O . GLN B 1 2 ? 39.344 -1.519 -64.875 1 35.47 2 GLN B O 1
ATOM 4331 N N . PHE B 1 3 ? 37.438 -2.32 -65.375 1 34.44 3 PHE B N 1
ATOM 4332 C CA . PHE B 1 3 ? 36.594 -1.418 -64.625 1 34.44 3 PHE B CA 1
ATOM 4333 C C . PHE B 1 3 ? 36.594 -1.799 -63.125 1 34.44 3 PHE B C 1
ATOM 4335 O O . PHE B 1 3 ? 36.25 -2.924 -62.781 1 34.44 3 PHE B O 1
ATOM 4342 N N . LYS B 1 4 ? 37.562 -1.224 -62.406 1 41.22 4 LYS B N 1
ATOM 4343 C CA . LYS B 1 4 ? 37.656 -1.3 -60.969 1 41.22 4 LYS B CA 1
ATOM 4344 C C . LYS B 1 4 ? 36.406 -0.734 -60.281 1 41.22 4 LYS B C 1
ATOM 4346 O O . LYS B 1 4 ? 36.125 0.459 -60.406 1 41.22 4 LYS B O 1
ATOM 4351 N N . VAL B 1 5 ? 35.25 -1.452 -60.062 1 35.97 5 VAL B N 1
ATOM 4352 C CA . VAL B 1 5 ? 34.062 -1.065 -59.312 1 35.97 5 VAL B CA 1
ATOM 4353 C C . VAL B 1 5 ? 34.438 -0.86 -57.844 1 35.97 5 VAL B C 1
ATOM 4355 O O . VAL B 1 5 ? 34.875 -1.793 -57.188 1 35.97 5 VAL B O 1
ATOM 4358 N N . PHE B 1 6 ? 34.938 0.211 -57.5 1 41.09 6 PHE B N 1
ATOM 4359 C CA . PHE B 1 6 ? 35.156 0.519 -56.094 1 41.09 6 PHE B CA 1
ATOM 4360 C C . PHE B 1 6 ? 33.844 0.592 -55.344 1 41.09 6 PHE B C 1
ATOM 4362 O O . PHE B 1 6 ? 33 1.432 -55.625 1 41.09 6 PHE B O 1
ATOM 4369 N N . LEU B 1 7 ? 33.344 -0.508 -54.781 1 41.97 7 LEU B N 1
ATOM 4370 C CA . LEU B 1 7 ? 32.25 -0.544 -53.812 1 41.97 7 LEU B CA 1
ATOM 4371 C C . LEU B 1 7 ? 32.562 0.297 -52.594 1 41.97 7 LEU B C 1
ATOM 4373 O O . LEU B 1 7 ? 33.5 -0.011 -51.844 1 41.97 7 LEU B O 1
ATOM 4377 N N . ALA B 1 8 ? 32.281 1.556 -52.531 1 38.97 8 ALA B N 1
ATOM 4378 C CA . ALA B 1 8 ? 32.312 2.379 -51.344 1 38.97 8 ALA B CA 1
ATOM 4379 C C . ALA B 1 8 ? 31.328 1.844 -50.281 1 38.97 8 ALA B C 1
ATOM 4381 O O . ALA B 1 8 ? 30.125 1.8 -50.5 1 38.97 8 ALA B O 1
ATOM 4382 N N . LEU B 1 9 ? 31.75 1.046 -49.406 1 39.59 9 LEU B N 1
ATOM 4383 C CA . LEU B 1 9 ? 31.047 0.693 -48.188 1 39.59 9 LEU B CA 1
ATOM 4384 C C . LEU B 1 9 ? 30.703 1.939 -47.375 1 39.59 9 LEU B C 1
ATOM 4386 O O . LEU B 1 9 ? 31.609 2.633 -46.875 1 39.59 9 LEU B O 1
ATOM 4390 N N . LEU B 1 10 ? 29.516 2.504 -47.625 1 42.31 10 LEU B N 1
ATOM 4391 C CA . LEU B 1 10 ? 28.969 3.52 -46.75 1 42.31 10 LEU B CA 1
ATOM 4392 C C . LEU B 1 10 ? 28.781 2.961 -45.344 1 42.31 10 LEU B C 1
ATOM 4394 O O . LEU B 1 10 ? 27.969 2.064 -45.125 1 42.31 10 LEU B O 1
ATOM 4398 N N . PHE B 1 11 ? 29.734 3.135 -44.5 1 41.38 11 PHE B N 1
ATOM 4399 C CA . PHE B 1 11 ? 29.547 2.936 -43.062 1 41.38 11 PHE B CA 1
ATOM 4400 C C . PHE B 1 11 ? 28.484 3.871 -42.531 1 41.38 11 PHE B C 1
ATOM 4402 O O . PHE B 1 11 ? 28.672 5.09 -42.5 1 41.38 11 PHE B O 1
ATOM 4409 N N . ALA B 1 12 ? 27.203 3.477 -42.594 1 46.19 12 ALA B N 1
ATOM 4410 C CA . ALA B 1 12 ? 26.188 4.156 -41.812 1 46.19 12 ALA B CA 1
ATOM 4411 C C . ALA B 1 12 ? 26.562 4.176 -40.344 1 46.19 12 ALA B C 1
ATOM 4413 O O . ALA B 1 12 ? 26.547 3.133 -39.656 1 46.19 12 ALA B O 1
ATOM 4414 N N . CYS B 1 13 ? 27.266 5.129 -39.906 1 41.38 13 CYS B N 1
ATOM 4415 C CA . CYS B 1 13 ? 27.391 5.434 -38.469 1 41.38 13 CYS B CA 1
ATOM 4416 C C . CYS B 1 13 ? 26.031 5.629 -37.844 1 41.38 13 CYS B C 1
ATOM 4418 O O . CYS B 1 13 ? 25.344 6.621 -38.094 1 41.38 13 CYS B O 1
ATOM 4420 N N . PHE B 1 14 ? 25.391 4.582 -37.5 1 44 14 PHE B N 1
ATOM 4421 C CA . PHE B 1 14 ? 24.281 4.758 -36.562 1 44 14 PHE B CA 1
ATOM 4422 C C . PHE B 1 14 ? 24.719 5.598 -35.344 1 44 14 PHE B C 1
ATOM 4424 O O . PHE B 1 14 ? 25.422 5.102 -34.469 1 44 14 PHE B O 1
ATOM 4431 N N . CYS B 1 15 ? 24.766 6.871 -35.531 1 40.06 15 CYS B N 1
ATOM 4432 C CA . CYS B 1 15 ? 24.797 7.742 -34.344 1 40.06 15 CYS B CA 1
ATOM 4433 C C . CYS B 1 15 ? 23.641 7.441 -33.406 1 40.06 15 CYS B C 1
ATOM 4435 O O . CYS B 1 15 ? 22.5 7.777 -33.719 1 40.06 15 CYS B O 1
ATOM 4437 N N . SER B 1 16 ? 23.75 6.461 -32.625 1 43.78 16 SER B N 1
ATOM 4438 C CA . SER B 1 16 ? 22.844 6.445 -31.5 1 43.78 16 SER B CA 1
ATOM 4439 C C . SER B 1 16 ? 22.734 7.828 -30.859 1 43.78 16 SER B C 1
ATOM 4441 O O . SER B 1 16 ? 23.688 8.297 -30.219 1 43.78 16 SER B O 1
ATOM 4443 N N . GLN B 1 17 ? 22.016 8.656 -31.422 1 45.31 17 GLN B N 1
ATOM 4444 C CA . GLN B 1 17 ? 21.719 9.883 -30.688 1 45.31 17 GLN B CA 1
ATOM 4445 C C . GLN B 1 17 ? 21.375 9.578 -29.234 1 45.31 17 GLN B C 1
ATOM 4447 O O . GLN B 1 17 ? 20.281 9.109 -28.938 1 45.31 17 GLN B O 1
ATOM 4452 N N . SER B 1 18 ? 22.281 9.227 -28.484 1 53 18 SER B N 1
ATOM 4453 C CA . SER B 1 18 ? 22.062 9.203 -27.047 1 53 18 SER B CA 1
ATOM 4454 C C . SER B 1 18 ? 21.391 10.484 -26.578 1 53 18 SER B C 1
ATOM 4456 O O . SER B 1 18 ? 21.922 11.578 -26.781 1 53 18 SER B O 1
ATOM 4458 N N . MET B 1 19 ? 20.094 10.586 -26.562 1 63.06 19 MET B N 1
ATOM 4459 C CA . MET B 1 19 ? 19.484 11.75 -25.938 1 63.06 19 MET B CA 1
ATOM 4460 C C . MET B 1 19 ? 20.266 12.195 -24.703 1 63.06 19 MET B C 1
ATOM 4462 O O . MET B 1 19 ? 20.625 11.375 -23.859 1 63.06 19 MET B O 1
ATOM 4466 N N . ALA B 1 20 ? 20.812 13.391 -24.75 1 77 20 ALA B N 1
ATOM 4467 C CA . ALA B 1 20 ? 21.609 13.977 -23.672 1 77 20 ALA B CA 1
ATOM 4468 C C . ALA B 1 20 ? 20.875 13.898 -22.344 1 77 20 ALA B C 1
ATOM 4470 O O . ALA B 1 20 ? 19.672 14.164 -22.266 1 77 20 ALA B O 1
ATOM 4471 N N . GLN B 1 21 ? 21.469 13.367 -21.344 1 92.06 21 GLN B N 1
ATOM 4472 C CA . GLN B 1 21 ? 20.984 13.328 -19.969 1 92.06 21 GLN B CA 1
ATOM 4473 C C . GLN B 1 21 ? 20.438 14.68 -19.531 1 92.06 21 GLN B C 1
ATOM 4475 O O . GLN B 1 21 ? 21.031 15.719 -19.828 1 92.06 21 GLN B O 1
ATOM 4480 N N . VAL B 1 22 ? 19.266 14.75 -18.969 1 96.69 22 VAL B N 1
ATOM 4481 C CA . VAL B 1 22 ? 18.672 16 -18.5 1 96.69 22 VAL B CA 1
ATOM 4482 C C . VAL B 1 22 ? 18.141 15.82 -17.078 1 96.69 22 VAL B C 1
ATOM 4484 O O . VAL B 1 22 ? 17.734 14.719 -16.703 1 96.69 22 VAL B O 1
ATOM 4487 N N . ILE B 1 23 ? 18.188 16.875 -16.281 1 98.25 23 ILE B N 1
ATOM 4488 C CA . ILE B 1 23 ? 17.453 16.922 -15.016 1 98.25 23 ILE B CA 1
ATOM 4489 C C . ILE B 1 23 ? 15.984 17.219 -15.281 1 98.25 23 ILE B C 1
ATOM 4491 O O . ILE B 1 23 ? 15.633 18.328 -15.68 1 98.25 23 ILE B O 1
ATOM 4495 N N . GLU B 1 24 ? 15.133 16.25 -15.062 1 98.44 24 GLU B N 1
ATOM 4496 C CA . GLU B 1 24 ? 13.711 16.375 -15.383 1 98.44 24 GLU B CA 1
ATOM 4497 C C . GLU B 1 24 ? 12.945 17.031 -14.242 1 98.44 24 GLU B C 1
ATOM 4499 O O . GLU B 1 24 ? 12.016 17.812 -14.477 1 98.44 24 GLU B O 1
ATOM 4504 N N . ILE B 1 25 ? 13.18 16.641 -13.023 1 98.75 25 ILE B N 1
ATOM 4505 C CA . ILE B 1 25 ? 12.695 17.297 -11.812 1 98.75 25 ILE B CA 1
ATOM 4506 C C . ILE B 1 25 ? 13.859 17.953 -11.078 1 98.75 25 ILE B C 1
ATOM 4508 O O . ILE B 1 25 ? 14.82 17.281 -10.688 1 98.75 25 ILE B O 1
ATOM 4512 N N . LYS B 1 26 ? 13.797 19.25 -10.914 1 98.62 26 LYS B N 1
ATOM 4513 C CA . LYS B 1 26 ? 14.836 20.016 -10.242 1 98.62 26 LYS B CA 1
ATOM 4514 C C . LYS B 1 26 ? 15.008 19.578 -8.797 1 98.62 26 LYS B C 1
ATOM 4516 O O . LYS B 1 26 ? 14.133 18.906 -8.234 1 98.62 26 LYS B O 1
ATOM 4521 N N . PRO B 1 27 ? 16.172 19.906 -8.242 1 98.81 27 PRO B N 1
ATOM 4522 C CA . PRO B 1 27 ? 16.391 19.484 -6.859 1 98.81 27 PRO B CA 1
ATOM 4523 C C . PRO B 1 27 ? 15.312 20.016 -5.91 1 98.81 27 PRO B C 1
ATOM 4525 O O . PRO B 1 27 ? 14.859 21.156 -6.066 1 98.81 27 PRO B O 1
ATOM 4528 N N . TYR B 1 28 ? 14.938 19.266 -4.992 1 98.88 28 TYR B N 1
ATOM 4529 C CA . TYR B 1 28 ? 14.023 19.656 -3.93 1 98.88 28 TYR B CA 1
ATOM 4530 C C . TYR B 1 28 ? 14.484 19.109 -2.584 1 98.88 28 TYR B C 1
ATOM 4532 O O . TYR B 1 28 ? 15.258 18.156 -2.531 1 98.88 28 TYR B O 1
ATOM 4540 N N . LEU B 1 29 ? 14.039 19.719 -1.544 1 98.88 29 LEU B N 1
ATOM 4541 C CA . LEU B 1 29 ? 14.578 19.484 -0.207 1 98.88 29 LEU B CA 1
ATOM 4542 C C . LEU B 1 29 ? 13.609 18.656 0.628 1 98.88 29 LEU B C 1
ATOM 4544 O O . LEU B 1 29 ? 12.398 18.875 0.583 1 98.88 29 LEU B O 1
ATOM 4548 N N . GLN B 1 30 ? 14.195 17.688 1.299 1 97.44 30 GLN B N 1
ATOM 4549 C CA . GLN B 1 30 ? 13.469 16.797 2.184 1 97.44 30 GLN B CA 1
ATOM 4550 C C . GLN B 1 30 ? 14.18 16.641 3.523 1 97.44 30 GLN B C 1
ATOM 4552 O O . GLN B 1 30 ? 15.414 16.656 3.586 1 97.44 30 GLN B O 1
ATOM 4557 N N . ASP B 1 31 ? 13.422 16.531 4.602 1 98.12 31 ASP B N 1
ATOM 4558 C CA . ASP B 1 31 ? 13.867 16.188 5.945 1 98.12 31 ASP B CA 1
ATOM 4559 C C . ASP B 1 31 ? 15.102 17 6.34 1 98.12 31 ASP B C 1
ATOM 4561 O O . ASP B 1 31 ? 16.141 16.422 6.688 1 98.12 31 ASP B O 1
ATOM 4565 N N . VAL B 1 32 ? 15.062 18.297 6.293 1 98.69 32 VAL B N 1
ATOM 4566 C CA . VAL B 1 32 ? 16.156 19.172 6.695 1 98.69 32 VAL B CA 1
ATOM 4567 C C . VAL B 1 32 ? 16.219 19.266 8.219 1 98.69 32 VAL B C 1
ATOM 4569 O O . VAL B 1 32 ? 15.258 19.688 8.859 1 98.69 32 VAL B O 1
ATOM 4572 N N . GLU B 1 33 ? 17.281 18.859 8.805 1 98 33 GLU B N 1
ATOM 4573 C CA . GLU B 1 33 ? 17.562 18.859 10.234 1 98 33 GLU B CA 1
ATOM 4574 C C . GLU B 1 33 ? 18.625 19.891 10.586 1 98 33 GLU B C 1
ATOM 4576 O O . GLU B 1 33 ? 19.234 20.5 9.703 1 98 33 GLU B O 1
ATOM 4581 N N . PRO B 1 34 ? 18.812 20.094 11.867 1 97.38 34 PRO B N 1
ATOM 4582 C CA . PRO B 1 34 ? 19.828 21.062 12.266 1 97.38 34 PRO B CA 1
ATOM 4583 C C . PRO B 1 34 ? 21.219 20.719 11.75 1 97.38 34 PRO B C 1
ATOM 4585 O O . PRO B 1 34 ? 22.047 21.609 11.555 1 97.38 34 PRO B O 1
ATOM 4588 N N . ASN B 1 35 ? 21.453 19.422 11.445 1 98 35 ASN B N 1
ATOM 4589 C CA . ASN B 1 35 ? 22.812 19.047 11.086 1 98 35 ASN B CA 1
ATOM 4590 C C . ASN B 1 35 ? 22.828 18.25 9.781 1 98 35 ASN B C 1
ATOM 4592 O O . ASN B 1 35 ? 23.875 17.703 9.398 1 98 35 ASN B O 1
ATOM 4596 N N . SER B 1 36 ? 21.734 18.125 9.148 1 98.5 36 SER B N 1
ATOM 4597 C CA . SER B 1 36 ? 21.688 17.344 7.91 1 98.5 36 SER B CA 1
ATOM 4598 C C . SER B 1 36 ? 20.516 17.781 7.027 1 98.5 36 SER B C 1
ATOM 4600 O O . SER B 1 36 ? 19.609 18.484 7.484 1 98.5 36 SER B O 1
ATOM 4602 N N . ALA B 1 37 ? 20.562 17.453 5.785 1 98.75 37 ALA B N 1
ATOM 4603 C CA . ALA B 1 37 ? 19.516 17.703 4.809 1 98.75 37 ALA B CA 1
ATOM 4604 C C . ALA B 1 37 ? 19.516 16.641 3.707 1 98.75 37 ALA B C 1
ATOM 4606 O O . ALA B 1 37 ? 20.594 16.156 3.312 1 98.75 37 ALA B O 1
ATOM 4607 N N . ILE B 1 38 ? 18.406 16.297 3.234 1 98.81 38 ILE B N 1
ATOM 4608 C CA . ILE B 1 38 ? 18.297 15.398 2.094 1 98.81 38 ILE B CA 1
ATOM 4609 C C . ILE B 1 38 ? 17.906 16.188 0.847 1 98.81 38 ILE B C 1
ATOM 4611 O O . ILE B 1 38 ? 16.953 16.969 0.878 1 98.81 38 ILE B O 1
ATOM 4615 N N . VAL B 1 39 ? 18.609 16.031 -0.218 1 98.94 39 VAL B N 1
ATOM 4616 C CA . VAL B 1 39 ? 18.328 16.625 -1.522 1 98.94 39 VAL B CA 1
ATOM 4617 C C . VAL B 1 39 ? 17.953 15.523 -2.516 1 98.94 39 VAL B C 1
ATOM 4619 O O . VAL B 1 39 ? 18.656 14.516 -2.627 1 98.94 39 VAL B O 1
ATOM 4622 N N . MET B 1 40 ? 16.875 15.711 -3.211 1 98.94 40 MET B N 1
ATOM 4623 C CA . MET B 1 40 ? 16.438 14.742 -4.215 1 98.94 40 MET B CA 1
ATOM 4624 C C . MET B 1 40 ? 16.219 15.422 -5.566 1 98.94 40 MET B C 1
ATOM 4626 O O . MET B 1 40 ? 15.992 16.625 -5.629 1 98.94 40 MET B O 1
ATOM 4630 N N . TRP B 1 41 ? 16.328 14.734 -6.641 1 98.88 41 TRP B N 1
ATOM 4631 C CA . TRP B 1 41 ? 16.031 15.18 -7.996 1 98.88 41 TRP B CA 1
ATOM 4632 C C . TRP B 1 41 ? 15.844 13.992 -8.93 1 98.88 41 TRP B C 1
ATOM 4634 O O . TRP B 1 41 ? 15.961 12.844 -8.516 1 98.88 41 TRP B O 1
ATOM 4644 N N . GLN B 1 42 ? 15.344 14.219 -10.117 1 98.88 42 GLN B N 1
ATOM 4645 C CA . GLN B 1 42 ? 15.109 13.172 -11.102 1 98.88 42 GLN B CA 1
ATOM 4646 C C . GLN B 1 42 ? 15.836 13.469 -12.406 1 98.88 42 GLN B C 1
ATOM 4648 O O . GLN B 1 42 ? 15.82 14.609 -12.883 1 98.88 42 GLN B O 1
ATOM 4653 N N . THR B 1 43 ? 16.531 12.516 -12.977 1 98.69 43 THR B N 1
ATOM 4654 C CA . THR B 1 43 ? 17.156 12.633 -14.289 1 98.69 43 THR B CA 1
ATOM 4655 C C . THR B 1 43 ? 16.578 11.609 -15.258 1 98.69 43 THR B C 1
ATOM 4657 O O . THR B 1 43 ? 15.992 10.617 -14.844 1 98.69 43 THR B O 1
ATOM 4660 N N . SER B 1 44 ? 16.781 11.875 -16.516 1 98 44 SER B N 1
ATOM 4661 C CA . SER B 1 44 ? 16.328 10.961 -17.578 1 98 44 SER B CA 1
ATOM 4662 C C . SER B 1 44 ? 17.141 9.68 -17.578 1 98 44 SER B C 1
ATOM 4664 O O . SER B 1 44 ? 16.688 8.641 -18.062 1 98 44 SER B O 1
ATOM 4666 N N . GLU B 1 45 ? 18.359 9.734 -17.109 1 96.75 45 GLU B N 1
ATOM 4667 C CA . GLU B 1 45 ? 19.266 8.602 -16.969 1 96.75 45 GLU B CA 1
ATOM 4668 C C . GLU B 1 45 ? 20.484 8.961 -16.125 1 96.75 45 GLU B C 1
ATOM 4670 O O . GLU B 1 45 ? 20.656 10.117 -15.742 1 96.75 45 GLU B O 1
ATOM 4675 N N . GLY B 1 46 ? 21.266 8.023 -15.828 1 95.88 46 GLY B N 1
ATOM 4676 C CA . GLY B 1 46 ? 22.484 8.242 -15.055 1 95.88 46 GLY B CA 1
ATOM 4677 C C . GLY B 1 46 ? 22.297 7.969 -13.57 1 95.88 46 GLY B C 1
ATOM 4678 O O . GLY B 1 46 ? 21.297 8.367 -12.977 1 95.88 46 GLY B O 1
ATOM 4679 N N . GLU B 1 47 ? 23.297 7.398 -12.938 1 94.88 47 GLU B N 1
ATOM 4680 C CA . GLU B 1 47 ? 23.125 6.926 -11.57 1 94.88 47 GLU B CA 1
ATOM 4681 C C . GLU B 1 47 ? 23.969 7.746 -10.594 1 94.88 47 GLU B C 1
ATOM 4683 O O . GLU B 1 47 ? 23.766 7.656 -9.375 1 94.88 47 GLU B O 1
ATOM 4688 N N . GLU B 1 48 ? 24.938 8.523 -11.18 1 96.81 48 GLU B N 1
ATOM 4689 C CA . GLU B 1 48 ? 25.75 9.336 -10.281 1 96.81 48 GLU B CA 1
ATOM 4690 C C . GLU B 1 48 ? 24.906 10.352 -9.523 1 96.81 48 GLU B C 1
ATOM 4692 O O . GLU B 1 48 ? 24.094 11.062 -10.125 1 96.81 48 GLU B O 1
ATOM 4697 N N . SER B 1 49 ? 25.016 10.398 -8.266 1 98.12 49 SER B N 1
ATOM 4698 C CA . SER B 1 49 ? 24.25 11.297 -7.418 1 98.12 49 SER B CA 1
ATOM 4699 C C . SER B 1 49 ? 25.156 12.109 -6.504 1 98.12 49 SER B C 1
ATOM 4701 O O . SER B 1 49 ? 25.609 11.609 -5.469 1 98.12 49 SER B O 1
ATOM 4703 N N . ILE B 1 50 ? 25.344 13.328 -6.91 1 98.69 50 ILE B N 1
ATOM 4704 C CA . ILE B 1 50 ? 26.281 14.172 -6.164 1 98.69 50 ILE B CA 1
ATOM 4705 C C . ILE B 1 50 ? 25.594 15.492 -5.805 1 98.69 50 ILE B C 1
ATOM 4707 O O . ILE B 1 50 ? 24.906 16.094 -6.629 1 98.69 50 ILE B O 1
ATOM 4711 N N . VAL B 1 51 ? 25.797 15.953 -4.57 1 98.94 51 VAL B N 1
ATOM 4712 C CA . VAL B 1 51 ? 25.422 17.297 -4.137 1 98.94 51 VAL B CA 1
ATOM 4713 C C . VAL B 1 51 ? 26.656 18.062 -3.711 1 98.94 51 VAL B C 1
ATOM 4715 O O . VAL B 1 51 ? 27.453 17.578 -2.902 1 98.94 51 VAL B O 1
ATOM 4718 N N . GLU B 1 52 ? 26.875 19.188 -4.305 1 98.88 52 GLU B N 1
ATOM 4719 C CA . GLU B 1 52 ? 27.875 20.156 -3.857 1 98.88 52 GLU B CA 1
ATOM 4720 C C . GLU B 1 52 ? 27.234 21.25 -3.008 1 98.88 52 GLU B C 1
ATOM 4722 O O . GLU B 1 52 ? 26.141 21.734 -3.326 1 98.88 52 GLU B O 1
ATOM 4727 N N . TRP B 1 53 ? 27.875 21.578 -1.88 1 98.81 53 TRP B N 1
ATOM 4728 C CA . TRP B 1 53 ? 27.219 22.547 -1 1 98.81 53 TRP B CA 1
ATOM 4729 C C . TRP B 1 53 ? 28.266 23.359 -0.226 1 98.81 53 TRP B C 1
ATOM 4731 O O . TRP B 1 53 ? 29.438 23.016 -0.225 1 98.81 53 TRP B O 1
ATOM 4741 N N . GLY B 1 54 ? 27.859 24.422 0.343 1 98.56 54 GLY B N 1
ATOM 4742 C CA . GLY B 1 54 ? 28.688 25.297 1.156 1 98.56 54 GLY B CA 1
ATOM 4743 C C . GLY B 1 54 ? 27.922 26.484 1.701 1 98.56 54 GLY B C 1
ATOM 4744 O O . GLY B 1 54 ? 26.703 26.609 1.495 1 98.56 54 GLY B O 1
ATOM 4745 N N . THR B 1 55 ? 28.641 27.359 2.396 1 97.94 55 THR B N 1
ATOM 4746 C CA . THR B 1 55 ? 28.016 28.547 2.986 1 97.94 55 THR B CA 1
ATOM 4747 C C . THR B 1 55 ? 28.125 29.734 2.041 1 97.94 55 THR B C 1
ATOM 4749 O O . THR B 1 55 ? 27.766 30.859 2.4 1 97.94 55 THR B O 1
ATOM 4752 N N . SER B 1 56 ? 28.672 29.484 0.868 1 97.5 56 SER B N 1
ATOM 4753 C CA . SER B 1 56 ? 28.734 30.453 -0.213 1 97.5 56 SER B CA 1
ATOM 4754 C C . SER B 1 56 ? 28.547 29.797 -1.572 1 97.5 56 SER B C 1
ATOM 4756 O O . SER B 1 56 ? 28.609 28.562 -1.683 1 97.5 56 SER B O 1
ATOM 4758 N N . PRO B 1 57 ? 28.297 30.547 -2.576 1 97.06 57 PRO B N 1
ATOM 4759 C CA . PRO B 1 57 ? 28.125 29.953 -3.904 1 97.06 57 PRO B CA 1
ATOM 4760 C C . PRO B 1 57 ? 29.375 29.203 -4.379 1 97.06 57 PRO B C 1
ATOM 4762 O O . PRO B 1 57 ? 29.328 28.484 -5.383 1 97.06 57 PRO B O 1
ATOM 4765 N N . ASN B 1 58 ? 30.469 29.484 -3.592 1 96.94 58 ASN B N 1
ATOM 4766 C CA . ASN B 1 58 ? 31.641 28.625 -3.807 1 96.94 58 ASN B CA 1
ATOM 4767 C C . ASN B 1 58 ? 31.484 27.297 -3.086 1 96.94 58 ASN B C 1
ATOM 4769 O O . ASN B 1 58 ? 32 27.125 -1.979 1 96.94 58 ASN B O 1
ATOM 4773 N N . LEU B 1 59 ? 30.797 26.469 -3.447 1 97.75 59 LEU B N 1
ATOM 4774 C CA . LEU B 1 59 ? 30.422 25.156 -2.916 1 97.75 59 LEU B CA 1
ATOM 4775 C C . LEU B 1 59 ? 31.656 24.328 -2.58 1 97.75 59 LEU B C 1
ATOM 4777 O O . LEU B 1 59 ? 32.156 23.578 -3.422 1 97.75 59 LEU B O 1
ATOM 4781 N N . SER B 1 60 ? 32.031 24.25 -1.355 1 96.5 60 SER B N 1
ATOM 4782 C CA . SER B 1 60 ? 33.312 23.703 -0.949 1 96.5 60 SER B CA 1
ATOM 4783 C C . SER B 1 60 ? 33.188 22.234 -0.545 1 96.5 60 SER B C 1
ATOM 4785 O O . SER B 1 60 ? 34.219 21.547 -0.336 1 96.5 60 SER B O 1
ATOM 4787 N N . ASN B 1 61 ? 32.031 21.719 -0.4 1 98.38 61 ASN B N 1
ATOM 4788 C CA . ASN B 1 61 ? 31.797 20.359 0.074 1 98.38 61 ASN B CA 1
ATOM 4789 C C . ASN B 1 61 ? 31.047 19.531 -0.958 1 98.38 61 ASN B C 1
ATOM 4791 O O . ASN B 1 61 ? 30.359 20.078 -1.818 1 98.38 61 ASN B O 1
ATOM 4795 N N . THR B 1 62 ? 31.25 18.234 -0.856 1 98.44 62 THR B N 1
ATOM 4796 C CA . THR B 1 62 ? 30.547 17.297 -1.731 1 98.44 62 THR B CA 1
ATOM 4797 C C . THR B 1 62 ? 30 16.125 -0.933 1 98.44 62 THR B C 1
ATOM 4799 O O . THR B 1 62 ? 30.625 15.68 0.035 1 98.44 62 THR B O 1
ATOM 4802 N N . ALA B 1 63 ? 28.844 15.68 -1.288 1 98.5 63 ALA B N 1
ATOM 4803 C CA . ALA B 1 63 ? 28.25 14.453 -0.775 1 98.5 63 ALA B CA 1
ATOM 4804 C C . ALA B 1 63 ? 27.719 13.586 -1.913 1 98.5 63 ALA B C 1
ATOM 4806 O O . ALA B 1 63 ? 27.281 14.094 -2.943 1 98.5 63 ALA B O 1
ATOM 4807 N N . SER B 1 64 ? 27.828 12.281 -1.734 1 97.25 64 SER B N 1
ATOM 4808 C CA . SER B 1 64 ? 27.281 11.328 -2.699 1 97.25 64 SER B CA 1
ATOM 4809 C C . SER B 1 64 ? 26.094 10.57 -2.121 1 97.25 64 SER B C 1
ATOM 4811 O O . SER B 1 64 ? 25.953 10.453 -0.902 1 97.25 64 SER B O 1
ATOM 4813 N N . GLY B 1 65 ? 25.266 10.117 -2.994 1 96.44 65 GLY B N 1
ATOM 4814 C CA . GLY B 1 65 ? 24.094 9.359 -2.578 1 96.44 65 GLY B CA 1
ATOM 4815 C C . GLY B 1 65 ? 23.75 8.234 -3.537 1 96.44 65 GLY B C 1
ATOM 4816 O O . GLY B 1 65 ? 24.625 7.57 -4.082 1 96.44 65 GLY B O 1
ATOM 4817 N N . THR B 1 66 ? 22.469 7.98 -3.625 1 94.88 66 THR B N 1
ATOM 4818 C CA . THR B 1 66 ? 22.016 6.832 -4.398 1 94.88 66 THR B CA 1
ATOM 4819 C C . THR B 1 66 ? 21.047 7.266 -5.492 1 94.88 66 THR B C 1
ATOM 4821 O O . THR B 1 66 ? 20.469 8.359 -5.426 1 94.88 66 THR B O 1
ATOM 4824 N N . ALA B 1 67 ? 20.922 6.492 -6.531 1 96.19 67 ALA B N 1
ATOM 4825 C CA . ALA B 1 67 ? 19.938 6.621 -7.598 1 96.19 67 ALA B CA 1
ATOM 4826 C C . ALA B 1 67 ? 19.062 5.371 -7.695 1 96.19 67 ALA B C 1
ATOM 4828 O O . ALA B 1 67 ? 19.547 4.254 -7.496 1 96.19 67 ALA B O 1
ATOM 4829 N N . GLU B 1 68 ? 17.812 5.539 -7.973 1 94.62 68 GLU B N 1
ATOM 4830 C CA . GLU B 1 68 ? 16.891 4.414 -8.148 1 94.62 68 GLU B CA 1
ATOM 4831 C C . GLU B 1 68 ? 16.031 4.594 -9.383 1 94.62 68 GLU B C 1
ATOM 4833 O O . GLU B 1 68 ? 15.453 5.664 -9.594 1 94.62 68 GLU B O 1
ATOM 4838 N N . ALA B 1 69 ? 15.945 3.537 -10.195 1 95.06 69 ALA B N 1
ATOM 4839 C CA . ALA B 1 69 ? 14.984 3.545 -11.297 1 95.06 69 ALA B CA 1
ATOM 4840 C C . ALA B 1 69 ? 13.555 3.549 -10.773 1 95.06 69 ALA B C 1
ATOM 4842 O O . ALA B 1 69 ? 13.242 2.859 -9.797 1 95.06 69 ALA B O 1
ATOM 4843 N N . ILE B 1 70 ? 12.602 4.258 -11.461 1 95.62 70 ILE B N 1
ATOM 4844 C CA . ILE B 1 70 ? 11.312 4.441 -10.82 1 95.62 70 ILE B CA 1
ATOM 4845 C C . ILE B 1 70 ? 10.188 4.039 -11.773 1 95.62 70 ILE B C 1
ATOM 4847 O O . ILE B 1 70 ? 9.062 3.791 -11.352 1 95.62 70 ILE B O 1
ATOM 4851 N N . ASN B 1 71 ? 10.367 3.889 -13.031 1 97.12 71 ASN B N 1
ATOM 4852 C CA . ASN B 1 71 ? 9.281 3.693 -13.984 1 97.12 71 ASN B CA 1
ATOM 4853 C C . ASN B 1 71 ? 9.609 2.582 -14.984 1 97.12 71 ASN B C 1
ATOM 4855 O O . ASN B 1 71 ? 9.172 2.623 -16.125 1 97.12 71 ASN B O 1
ATOM 4859 N N . PHE B 1 72 ? 10.453 1.638 -14.609 1 96.19 72 PHE B N 1
ATOM 4860 C CA . PHE B 1 72 ? 10.891 0.503 -15.414 1 96.19 72 PHE B CA 1
ATOM 4861 C C . PHE B 1 72 ? 11.617 0.977 -16.672 1 96.19 72 PHE B C 1
ATOM 4863 O O . PHE B 1 72 ? 11.445 0.406 -17.75 1 96.19 72 PHE B O 1
ATOM 4870 N N . ASP B 1 73 ? 12.266 2.105 -16.578 1 96.25 73 ASP B N 1
ATOM 4871 C CA . ASP B 1 73 ? 13.07 2.674 -17.656 1 96.25 73 ASP B CA 1
ATOM 4872 C C . ASP B 1 73 ? 14.344 3.305 -17.109 1 96.25 73 ASP B C 1
ATOM 4874 O O . ASP B 1 73 ? 14.82 2.93 -16.047 1 96.25 73 ASP B O 1
ATOM 4878 N N . LYS B 1 74 ? 14.961 4.215 -17.891 1 96.25 74 LYS B N 1
ATOM 4879 C CA . LYS B 1 74 ? 16.281 4.742 -17.547 1 96.25 74 LYS B CA 1
ATOM 4880 C C . LYS B 1 74 ? 16.156 5.898 -16.562 1 96.25 74 LYS B C 1
ATOM 4882 O O . LYS B 1 74 ? 17.172 6.363 -16.016 1 96.25 74 LYS B O 1
ATOM 4887 N N . VAL B 1 75 ? 14.938 6.387 -16.297 1 97.81 75 VAL B N 1
ATOM 4888 C CA . VAL B 1 75 ? 14.719 7.527 -15.414 1 97.81 75 VAL B CA 1
ATOM 4889 C C . VAL B 1 75 ? 15.164 7.176 -14 1 97.81 75 VAL B C 1
ATOM 4891 O O . VAL B 1 75 ? 14.875 6.086 -13.5 1 97.81 75 VAL B O 1
ATOM 4894 N N . GLN B 1 76 ? 15.938 8.078 -13.398 1 97.81 76 GLN B N 1
ATOM 4895 C CA . GLN B 1 76 ? 16.484 7.84 -12.062 1 97.81 76 GLN B CA 1
ATOM 4896 C C . GLN B 1 76 ? 16.031 8.93 -11.094 1 97.81 76 GLN B C 1
ATOM 4898 O O . GLN B 1 76 ? 16.047 10.109 -11.422 1 97.81 76 GLN B O 1
ATOM 4903 N N . VAL B 1 77 ? 15.602 8.562 -9.93 1 98.5 77 VAL B N 1
ATOM 4904 C CA . VAL B 1 77 ? 15.422 9.477 -8.805 1 98.5 77 VAL B CA 1
ATOM 4905 C C . VAL B 1 77 ? 16.641 9.422 -7.887 1 98.5 77 VAL B C 1
ATOM 4907 O O . VAL B 1 77 ? 17.078 8.336 -7.5 1 98.5 77 VAL B O 1
ATOM 4910 N N . HIS B 1 78 ? 17.172 10.539 -7.582 1 98.5 78 HIS B N 1
ATOM 4911 C CA . HIS B 1 78 ? 18.391 10.648 -6.805 1 98.5 78 HIS B CA 1
ATOM 4912 C C . HIS B 1 78 ? 18.109 11.133 -5.387 1 98.5 78 HIS B C 1
ATOM 4914 O O . HIS B 1 78 ? 17.266 12.016 -5.188 1 98.5 78 HIS B O 1
ATOM 4920 N N . THR B 1 79 ? 18.781 10.562 -4.41 1 98.31 79 THR B N 1
ATOM 4921 C CA . THR B 1 79 ? 18.688 10.945 -3.006 1 98.31 79 THR B CA 1
ATOM 4922 C C . THR B 1 79 ? 20.078 11.109 -2.404 1 98.31 79 THR B C 1
ATOM 4924 O O . THR B 1 79 ? 20.875 10.164 -2.402 1 98.31 79 THR B O 1
ATOM 4927 N N . VAL B 1 80 ? 20.391 12.242 -1.911 1 98.69 80 VAL B N 1
ATOM 4928 C CA . VAL B 1 80 ? 21.672 12.5 -1.261 1 98.69 80 VAL B CA 1
ATOM 4929 C C . VAL B 1 80 ? 21.438 13.141 0.106 1 98.69 80 VAL B C 1
ATOM 4931 O O . VAL B 1 80 ? 20.75 14.156 0.213 1 98.69 80 VAL B O 1
ATOM 4934 N N . LYS B 1 81 ? 21.953 12.555 1.129 1 98.06 81 LYS B N 1
ATOM 4935 C CA . LYS B 1 81 ? 21.953 13.141 2.463 1 98.06 81 LYS B CA 1
ATOM 4936 C C . LYS B 1 81 ? 23.25 13.891 2.74 1 98.06 81 LYS B C 1
ATOM 4938 O O . LYS B 1 81 ? 24.328 13.312 2.682 1 98.06 81 LYS B O 1
ATOM 4943 N N . ILE B 1 82 ? 23.109 15.141 2.998 1 98.31 82 ILE B N 1
ATOM 4944 C CA . ILE B 1 82 ? 24.234 15.953 3.436 1 98.31 82 ILE B CA 1
ATOM 4945 C C . ILE B 1 82 ? 24.297 15.969 4.961 1 98.31 82 ILE B C 1
ATOM 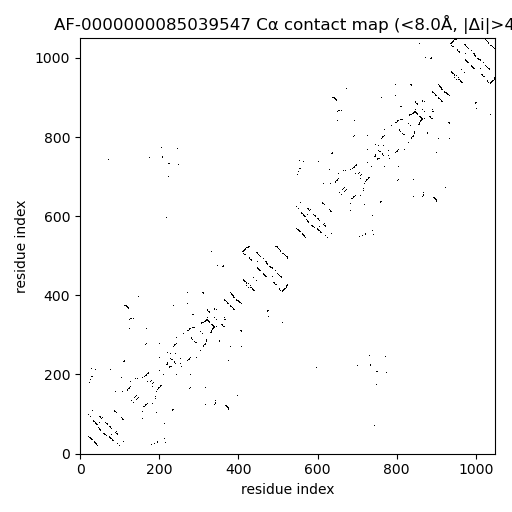4947 O O . ILE B 1 82 ? 23.281 16.125 5.629 1 98.31 82 ILE B O 1
ATOM 4951 N N . THR B 1 83 ? 25.484 15.812 5.523 1 98.06 83 THR B N 1
ATOM 4952 C CA . THR B 1 83 ? 25.656 15.805 6.969 1 98.06 83 THR B CA 1
ATOM 4953 C C . THR B 1 83 ? 26.719 16.812 7.391 1 98.06 83 THR B C 1
ATOM 4955 O O . THR B 1 83 ? 27.375 17.422 6.539 1 98.06 83 THR B O 1
ATOM 4958 N N . GLY B 1 84 ? 26.797 17.016 8.695 1 97.75 84 GLY B N 1
ATOM 4959 C CA . GLY B 1 84 ? 27.797 17.938 9.227 1 97.75 84 GLY B CA 1
ATOM 4960 C C . GLY B 1 84 ? 27.406 19.391 9.094 1 97.75 84 GLY B C 1
ATOM 4961 O O . GLY B 1 84 ? 28.266 20.266 9.008 1 97.75 84 GLY B O 1
ATOM 4962 N N . LEU B 1 85 ? 26.203 19.672 9.008 1 98.31 85 LEU B N 1
ATOM 4963 C CA . LEU B 1 85 ? 25.703 21.047 8.891 1 98.31 85 LEU B CA 1
ATOM 4964 C C . LEU B 1 85 ? 25.594 21.703 10.258 1 98.31 85 LEU B C 1
ATOM 4966 O O . LEU B 1 85 ? 25.531 21.016 11.281 1 98.31 85 LEU B O 1
ATOM 4970 N N . ASP B 1 86 ? 25.609 23.016 10.25 1 97.5 86 ASP B N 1
ATOM 4971 C CA . ASP B 1 86 ? 25.312 23.797 11.453 1 97.5 86 ASP B CA 1
ATOM 4972 C C . ASP B 1 86 ? 23.844 24.203 11.508 1 97.5 86 ASP B C 1
ATOM 4974 O O . ASP B 1 86 ? 23.219 24.438 10.469 1 97.5 86 ASP B O 1
ATOM 4978 N N . ARG B 1 87 ? 23.344 24.266 12.688 1 95.44 87 ARG B N 1
ATOM 4979 C CA . ARG B 1 87 ? 21.953 24.656 12.852 1 95.44 87 ARG B CA 1
ATOM 4980 C C . ARG B 1 87 ? 21.75 26.125 12.492 1 95.44 87 ARG B C 1
ATOM 4982 O O . ARG B 1 87 ? 22.656 26.938 12.625 1 95.44 87 ARG B O 1
ATOM 4989 N N . PHE B 1 88 ? 20.516 26.406 12.078 1 95.19 88 PHE B N 1
ATOM 4990 C CA . PHE B 1 88 ? 20.047 27.75 11.773 1 95.19 88 PHE B CA 1
ATOM 4991 C C . PHE B 1 88 ? 21.047 28.484 10.891 1 95.19 88 PHE B C 1
ATOM 4993 O O . PHE B 1 88 ? 21.438 29.625 11.195 1 95.19 88 PHE B O 1
ATOM 5000 N N . THR B 1 89 ? 21.438 27.844 9.836 1 97.12 89 THR B N 1
ATOM 5001 C CA . THR B 1 89 ? 22.453 28.344 8.906 1 97.12 89 THR B CA 1
ATOM 5002 C C . THR B 1 89 ? 21.984 28.188 7.465 1 97.12 89 THR B C 1
ATOM 5004 O O . THR B 1 89 ? 21.391 27.172 7.098 1 97.12 89 THR B O 1
ATOM 5007 N N . GLU B 1 90 ? 22.219 29.219 6.707 1 97.44 90 GLU B N 1
ATOM 5008 C CA . GLU B 1 90 ? 21.891 29.156 5.285 1 97.44 90 GLU B CA 1
ATOM 5009 C C . GLU B 1 90 ? 23 28.469 4.496 1 97.44 90 GLU B C 1
ATOM 5011 O O . GLU B 1 90 ? 24.188 28.75 4.711 1 97.44 90 GLU B O 1
ATOM 5016 N N . TYR B 1 91 ? 22.688 27.625 3.627 1 98.56 91 TYR B N 1
ATOM 5017 C CA . TYR B 1 91 ? 23.609 26.922 2.76 1 98.56 91 TYR B CA 1
ATOM 5018 C C . TYR B 1 91 ? 23.234 27.094 1.295 1 98.56 91 TYR B C 1
ATOM 5020 O O . TYR B 1 91 ? 22.062 27.25 0.968 1 98.56 91 TYR B O 1
ATOM 5028 N N . TYR B 1 92 ? 24.25 27.078 0.45 1 98.75 92 TYR B N 1
ATOM 5029 C CA . TYR B 1 92 ? 24.109 26.984 -1 1 98.75 92 TYR B CA 1
ATOM 5030 C C . TYR B 1 92 ? 24.359 25.562 -1.484 1 98.75 92 TYR B C 1
ATOM 5032 O O . TYR B 1 92 ? 25.172 24.844 -0.91 1 98.75 92 TYR B O 1
ATOM 5040 N N . TYR B 1 93 ? 23.641 25.141 -2.559 1 98.88 93 TYR B N 1
ATOM 5041 C CA . TYR B 1 93 ? 23.875 23.781 -3.043 1 98.88 93 TYR B CA 1
ATOM 5042 C C . TYR B 1 93 ? 23.516 23.656 -4.516 1 98.88 93 TYR B C 1
ATOM 5044 O O . TYR B 1 93 ? 22.781 24.5 -5.055 1 98.88 93 TYR B O 1
ATOM 5052 N N . ARG B 1 94 ? 24.031 22.656 -5.191 1 98.75 94 ARG B N 1
ATOM 5053 C CA . ARG B 1 94 ? 23.656 22.219 -6.527 1 98.75 94 ARG B CA 1
ATOM 5054 C C . ARG B 1 94 ? 23.812 20.703 -6.664 1 98.75 94 ARG B C 1
ATOM 5056 O O . ARG B 1 94 ? 24.562 20.078 -5.91 1 98.75 94 ARG B O 1
ATOM 5063 N N . VAL B 1 95 ? 23.125 20.125 -7.59 1 98.88 95 VAL B N 1
ATOM 5064 C CA . VAL B 1 95 ? 23.203 18.688 -7.809 1 98.88 95 VAL B CA 1
ATOM 5065 C C . VAL B 1 95 ? 23.891 18.406 -9.133 1 98.88 95 VAL B C 1
ATOM 5067 O O . VAL B 1 95 ? 23.859 19.234 -10.055 1 98.88 95 VAL B O 1
ATOM 5070 N N . ARG B 1 96 ? 24.484 17.297 -9.203 1 98.5 96 ARG B N 1
ATOM 5071 C CA . ARG B 1 96 ? 25.203 16.859 -10.406 1 98.5 96 ARG B CA 1
ATOM 5072 C C . ARG B 1 96 ? 25 15.375 -10.656 1 98.5 96 ARG B C 1
ATOM 5074 O O . ARG B 1 96 ? 25.094 14.562 -9.734 1 98.5 96 ARG B O 1
ATOM 5081 N N . THR B 1 97 ? 24.672 15.016 -11.852 1 98.25 97 THR B N 1
ATOM 5082 C CA . THR B 1 97 ? 24.656 13.656 -12.383 1 98.25 97 THR B CA 1
ATOM 5083 C C . THR B 1 97 ? 25.391 13.594 -13.719 1 98.25 97 THR B C 1
ATOM 5085 O O . THR B 1 97 ? 24.906 14.094 -14.734 1 98.25 97 THR B O 1
ATOM 5088 N N . GLY B 1 98 ? 26.531 12.898 -13.711 1 96.44 98 GLY B N 1
ATOM 5089 C CA . GLY B 1 98 ? 27.344 12.969 -14.914 1 96.44 98 GLY B CA 1
ATOM 5090 C C . GLY B 1 98 ? 27.734 14.383 -15.297 1 96.44 98 GLY B C 1
ATOM 5091 O O . GLY B 1 98 ? 28.281 15.117 -14.477 1 96.44 98 GLY B O 1
ATOM 5092 N N . ASP B 1 99 ? 27.266 14.742 -16.516 1 95.38 99 ASP B N 1
ATOM 5093 C CA . ASP B 1 99 ? 27.672 16.047 -17.016 1 95.38 99 ASP B CA 1
ATOM 5094 C C . ASP B 1 99 ? 26.594 17.094 -16.75 1 95.38 99 ASP B C 1
ATOM 5096 O O . ASP B 1 99 ? 26.797 18.281 -17 1 95.38 99 ASP B O 1
ATOM 5100 N N . VAL B 1 100 ? 25.469 16.672 -16.234 1 97.56 100 VAL B N 1
ATOM 5101 C CA . VAL B 1 100 ? 24.391 17.625 -16.031 1 97.56 100 VAL B CA 1
ATOM 5102 C C . VAL B 1 100 ? 24.453 18.172 -14.609 1 97.56 100 VAL B C 1
ATOM 5104 O O . VAL B 1 100 ? 24.641 17.422 -13.648 1 97.56 100 VAL B O 1
ATOM 5107 N N . VAL B 1 101 ? 24.344 19.5 -14.516 1 97.81 101 VAL B N 1
ATOM 5108 C CA . VAL B 1 101 ? 24.422 20.203 -13.242 1 97.81 101 VAL B CA 1
ATOM 5109 C C . VAL B 1 101 ? 23.25 21.172 -13.109 1 97.81 101 VAL B C 1
ATOM 5111 O O . VAL B 1 101 ? 22.828 21.781 -14.094 1 97.81 101 VAL B O 1
ATOM 5114 N N . SER B 1 102 ? 22.766 21.312 -11.953 1 98.56 102 SER B N 1
ATOM 5115 C CA . SER B 1 102 ? 21.672 22.266 -11.727 1 98.56 102 SER B CA 1
ATOM 5116 C C . SER B 1 102 ? 22.219 23.672 -11.43 1 98.56 102 SER B C 1
ATOM 5118 O O . SER B 1 102 ? 23.438 23.844 -11.297 1 98.56 102 SER B O 1
ATOM 5120 N N . ASP B 1 103 ? 21.25 24.656 -11.375 1 98.31 103 ASP B N 1
ATOM 5121 C CA . ASP B 1 103 ? 21.578 25.953 -10.789 1 98.31 103 ASP B CA 1
ATOM 5122 C C . ASP B 1 103 ? 21.922 25.828 -9.305 1 98.31 103 ASP B C 1
ATOM 5124 O O . ASP B 1 103 ? 21.719 24.766 -8.711 1 98.31 103 ASP B O 1
ATOM 5128 N N . ILE B 1 104 ? 22.516 26.891 -8.797 1 98.69 104 ILE B N 1
ATOM 5129 C CA . ILE B 1 104 ? 22.797 26.922 -7.367 1 98.69 104 ILE B CA 1
ATOM 5130 C C . ILE B 1 104 ? 21.562 27.422 -6.617 1 98.69 104 ILE B C 1
ATOM 5132 O O . ILE B 1 104 ? 20.984 28.469 -6.965 1 98.69 104 ILE B O 1
ATOM 5136 N N . PHE B 1 105 ? 21.125 26.688 -5.625 1 98.69 105 PHE B N 1
ATOM 5137 C CA . PHE B 1 105 ? 20 27.031 -4.762 1 98.69 105 PHE B CA 1
ATOM 5138 C C . PHE B 1 105 ? 20.453 27.203 -3.318 1 98.69 105 PHE B C 1
ATOM 5140 O O . PHE B 1 105 ? 21.641 27.016 -3.012 1 98.69 105 PHE B O 1
ATOM 5147 N N . GLN B 1 106 ? 19.516 27.656 -2.529 1 98.38 106 GLN B N 1
ATOM 5148 C CA . GLN B 1 106 ? 19.812 27.859 -1.116 1 98.38 106 GLN B CA 1
ATOM 5149 C C . GLN B 1 106 ? 18.766 27.188 -0.231 1 98.38 106 GLN B C 1
ATOM 5151 O O . GLN B 1 106 ? 17.625 27 -0.64 1 98.38 106 GLN B O 1
ATOM 5156 N N . PHE B 1 107 ? 19.156 26.781 0.941 1 98.56 107 PHE B N 1
ATOM 5157 C CA . PHE B 1 107 ? 18.25 26.344 1.99 1 98.56 107 PHE B CA 1
ATOM 5158 C C . PHE B 1 107 ? 18.781 26.719 3.367 1 98.56 107 PHE B C 1
ATOM 5160 O O . PHE B 1 107 ? 19.938 27.125 3.496 1 98.56 107 PHE B O 1
ATOM 5167 N N . LYS B 1 108 ? 17.953 26.641 4.355 1 98.31 108 LYS B N 1
ATOM 5168 C CA . LYS B 1 108 ? 18.328 27 5.719 1 98.31 108 LYS B CA 1
ATOM 5169 C C . LYS B 1 108 ? 17.984 25.891 6.699 1 98.31 108 LYS B C 1
ATOM 5171 O O . LYS B 1 108 ? 16.891 25.328 6.652 1 98.31 108 LYS B O 1
ATOM 5176 N N . THR B 1 109 ? 18.906 25.469 7.566 1 98.19 109 THR B N 1
ATOM 5177 C CA . THR B 1 109 ? 18.703 24.438 8.578 1 98.19 109 THR B CA 1
ATOM 5178 C C . THR B 1 109 ? 17.891 25 9.75 1 98.19 109 THR B C 1
ATOM 5180 O O . THR B 1 109 ? 17.922 26.203 10.016 1 98.19 109 THR B O 1
ATOM 5183 N N . PRO B 1 110 ? 17.172 24.172 10.461 1 96.94 110 PRO B N 1
ATOM 5184 C CA . PRO B 1 110 ? 16.312 24.609 11.562 1 96.94 110 PRO B CA 1
ATOM 5185 C C . PRO B 1 110 ? 17.109 25.062 12.781 1 96.94 110 PRO B C 1
ATOM 5187 O O . PRO B 1 110 ? 18.234 24.578 13.008 1 96.94 110 PRO B O 1
ATOM 5190 N N . PRO B 1 111 ? 16.453 25.969 13.586 1 95.06 111 PRO B N 1
ATOM 5191 C CA . PRO B 1 111 ? 16.953 26.234 14.938 1 95.06 111 PRO B CA 1
ATOM 5192 C C . PRO B 1 111 ? 16.516 25.172 15.945 1 95.06 111 PRO B C 1
ATOM 5194 O O . PRO B 1 111 ? 15.641 24.344 15.641 1 95.06 111 PRO B O 1
ATOM 5197 N N . PHE B 1 112 ? 17.125 25.172 17.109 1 93.12 112 PHE B N 1
ATOM 5198 C CA . PHE B 1 112 ? 16.562 24.484 18.266 1 93.12 112 PHE B CA 1
ATOM 5199 C C . PHE B 1 112 ? 15.5 25.344 18.938 1 93.12 112 PHE B C 1
ATOM 5201 O O . PHE B 1 112 ? 15.414 26.547 18.688 1 93.12 112 PHE B O 1
ATOM 5208 N N . SER B 1 113 ? 14.766 24.703 19.75 1 91.25 113 SER B N 1
ATOM 5209 C CA . SER B 1 113 ? 13.734 25.422 20.484 1 91.25 113 SER B CA 1
ATOM 5210 C C . SER B 1 113 ? 14.336 26.5 21.375 1 91.25 113 SER B C 1
ATOM 5212 O O . SER B 1 113 ? 13.789 27.609 21.484 1 91.25 113 SER B O 1
ATOM 5214 N N . ASN B 1 114 ? 15.414 26.203 22 1 92.56 114 ASN B N 1
ATOM 5215 C CA . ASN B 1 114 ? 16.016 27.094 22.969 1 92.56 114 ASN B CA 1
ATOM 5216 C C . ASN B 1 114 ? 16.625 28.328 22.297 1 92.56 114 ASN B C 1
ATOM 5218 O O . ASN B 1 114 ? 16.969 29.297 22.953 1 92.56 114 ASN B O 1
ATOM 5222 N N . ASP B 1 115 ? 16.672 28.281 20.953 1 92.94 115 ASP B N 1
ATOM 5223 C CA . ASP B 1 115 ? 17.156 29.469 20.234 1 92.94 115 ASP B CA 1
ATOM 5224 C C . ASP B 1 115 ? 16.109 30.578 20.219 1 92.94 115 ASP B C 1
ATOM 5226 O O . ASP B 1 115 ? 16.438 31.734 19.969 1 92.94 115 ASP B O 1
ATOM 5230 N N . GLY B 1 116 ? 14.859 30.25 20.359 1 93.88 116 GLY B N 1
ATOM 5231 C CA . GLY B 1 116 ? 13.789 31.219 20.469 1 93.88 116 GLY B CA 1
ATOM 5232 C C . GLY B 1 116 ? 13.516 31.953 19.172 1 93.88 116 GLY B C 1
ATOM 5233 O O . GLY B 1 116 ? 13.078 33.125 19.188 1 93.88 116 GLY B O 1
ATOM 5234 N N . GLU B 1 117 ? 13.797 31.312 18.031 1 94.88 117 GLU B N 1
ATOM 5235 C CA . GLU B 1 117 ? 13.656 31.969 16.719 1 94.88 117 GLU B CA 1
ATOM 5236 C C . GLU B 1 117 ? 12.219 31.844 16.203 1 94.88 117 GLU B C 1
ATOM 5238 O O . GLU B 1 117 ? 11.586 30.812 16.359 1 94.88 117 GLU B O 1
ATOM 5243 N N . ASP B 1 118 ? 11.711 32.969 15.648 1 96.62 118 ASP B N 1
ATOM 5244 C CA . ASP B 1 118 ? 10.438 32.938 14.945 1 96.62 118 ASP B CA 1
ATOM 5245 C C . ASP B 1 118 ? 10.57 32.25 13.594 1 96.62 118 ASP B C 1
ATOM 5247 O O . ASP B 1 118 ? 11.641 32.25 12.992 1 96.62 118 ASP B O 1
ATOM 5251 N N . PHE B 1 119 ? 9.57 31.641 13.156 1 97.31 119 PHE B N 1
ATOM 5252 C CA . PHE B 1 119 ? 9.586 31.031 11.828 1 97.31 119 PHE B CA 1
ATOM 5253 C C . PHE B 1 119 ? 8.18 30.969 11.242 1 97.31 119 PHE B C 1
ATOM 5255 O O . PHE B 1 119 ? 7.195 31.234 11.945 1 97.31 119 PHE B O 1
ATOM 5262 N N . LYS B 1 120 ? 8.133 30.734 9.977 1 98.44 120 LYS B N 1
ATOM 5263 C CA . LYS B 1 120 ? 6.875 30.641 9.242 1 98.44 120 LYS B CA 1
ATOM 5264 C C . LYS B 1 120 ? 6.789 29.328 8.461 1 98.44 120 LYS B C 1
ATOM 5266 O O . LYS B 1 120 ? 7.812 28.781 8.047 1 98.44 120 LYS B O 1
ATOM 5271 N N . MET B 1 121 ? 5.582 28.812 8.312 1 98.62 121 MET B N 1
ATOM 5272 C CA . MET B 1 121 ? 5.254 27.656 7.477 1 98.62 121 MET B CA 1
ATOM 5273 C C . MET B 1 121 ? 4.082 27.969 6.551 1 98.62 121 MET B C 1
ATOM 5275 O O . MET B 1 121 ? 3.301 28.891 6.82 1 98.62 121 MET B O 1
ATOM 5279 N N . VAL B 1 122 ? 4.012 27.25 5.531 1 98.94 122 VAL B N 1
ATOM 5280 C CA . VAL B 1 122 ? 2.838 27.328 4.668 1 98.94 122 VAL B CA 1
ATOM 5281 C C . VAL B 1 122 ? 2.193 25.953 4.531 1 98.94 122 VAL B C 1
ATOM 5283 O O . VAL B 1 122 ? 2.891 24.938 4.453 1 98.94 122 VAL B O 1
ATOM 5286 N N . ALA B 1 123 ? 0.894 25.891 4.648 1 98.94 123 ALA B N 1
ATOM 5287 C CA . ALA B 1 123 ? 0.119 24.672 4.41 1 98.94 123 ALA B CA 1
ATOM 5288 C C . ALA B 1 123 ? -0.841 24.859 3.238 1 98.94 123 ALA B C 1
ATOM 5290 O O . ALA B 1 123 ? -1.534 25.875 3.148 1 98.94 123 ALA B O 1
ATOM 5291 N N . MET B 1 124 ? -0.812 23.969 2.307 1 98.88 124 MET B N 1
ATOM 5292 C CA . MET B 1 124 ? -1.722 23.953 1.165 1 98.88 124 MET B CA 1
ATOM 5293 C C . MET B 1 124 ? -1.961 22.531 0.681 1 98.88 124 MET B C 1
ATOM 5295 O O . MET B 1 124 ? -1.108 21.656 0.857 1 98.88 124 MET B O 1
ATOM 5299 N N . SER B 1 125 ? -3.135 22.234 0.138 1 98.62 125 SER B N 1
ATOM 5300 C CA . SER B 1 125 ? -3.461 20.875 -0.246 1 98.62 125 SER B CA 1
ATOM 5301 C C . SER B 1 125 ? -4.324 20.844 -1.504 1 98.62 125 SER B C 1
ATOM 5303 O O . SER B 1 125 ? -4.68 21.891 -2.045 1 98.62 125 SER B O 1
ATOM 5305 N N . ASP B 1 126 ? -4.555 19.656 -2.002 1 98.81 126 ASP B N 1
ATOM 5306 C CA . ASP B 1 126 ? -5.449 19.406 -3.129 1 98.81 126 ASP B CA 1
ATOM 5307 C C . ASP B 1 126 ? -5.035 20.219 -4.352 1 98.81 126 ASP B C 1
ATOM 5309 O O . ASP B 1 126 ? -5.848 20.953 -4.926 1 98.81 126 ASP B O 1
ATOM 5313 N N . MET B 1 127 ? -3.758 20.062 -4.68 1 98.75 127 MET B N 1
ATOM 5314 C CA .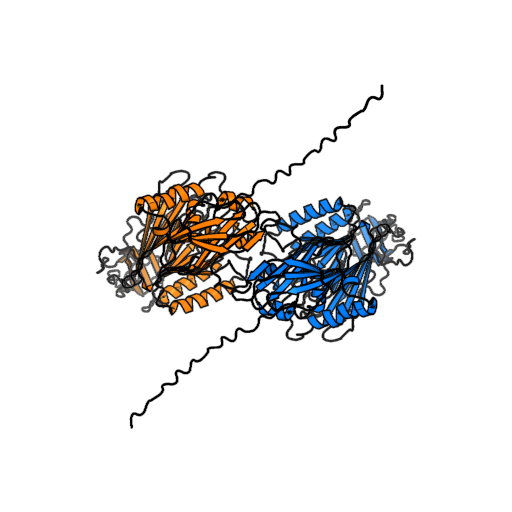 MET B 1 127 ? -3.236 20.797 -5.832 1 98.75 127 MET B CA 1
ATOM 5315 C C . MET B 1 127 ? -3.377 19.969 -7.109 1 98.75 127 MET B C 1
ATOM 5317 O O . MET B 1 127 ? -2.842 20.344 -8.156 1 98.75 127 MET B O 1
ATOM 5321 N N . GLN B 1 128 ? -4.078 18.828 -7.023 1 97.75 128 GLN B N 1
ATOM 5322 C CA . GLN B 1 128 ? -4.219 17.969 -8.195 1 97.75 128 GLN B CA 1
ATOM 5323 C C . GLN B 1 128 ? -4.734 18.75 -9.398 1 97.75 128 GLN B C 1
ATOM 5325 O O . GLN B 1 128 ? -5.52 19.688 -9.242 1 97.75 128 GLN B O 1
ATOM 5330 N N . TYR B 1 129 ? -4.359 18.344 -10.531 1 97.06 129 TYR B N 1
ATOM 5331 C CA . TYR B 1 129 ? -4.613 19.016 -11.797 1 97.06 129 TYR B CA 1
ATOM 5332 C C . TYR B 1 129 ? -6.105 19.078 -12.102 1 97.06 129 TYR B C 1
ATOM 5334 O O . TYR B 1 129 ? -6.809 18.078 -11.969 1 97.06 129 TYR B O 1
ATOM 5342 N N . ASP B 1 130 ? -6.512 20.25 -12.367 1 96.56 130 ASP B N 1
ATOM 5343 C CA . ASP B 1 130 ? -7.844 20.484 -12.922 1 96.56 130 ASP B CA 1
ATOM 5344 C C . ASP B 1 130 ? -7.758 21 -14.359 1 96.56 130 ASP B C 1
ATOM 5346 O O . ASP B 1 130 ? -7.215 22.078 -14.609 1 96.56 130 ASP B O 1
ATOM 5350 N N . HIS B 1 131 ? -8.398 20.281 -15.32 1 95.94 131 HIS B N 1
ATOM 5351 C CA . HIS B 1 131 ? -8.305 20.625 -16.734 1 95.94 131 HIS B CA 1
ATOM 5352 C C . HIS B 1 131 ? -8.883 22 -17 1 95.94 131 HIS B C 1
ATOM 5354 O O . HIS B 1 131 ? -8.477 22.672 -17.953 1 95.94 131 HIS B O 1
ATOM 5360 N N . ASN B 1 132 ? -9.852 22.438 -16.234 1 95.75 132 ASN B N 1
ATOM 5361 C CA . ASN B 1 132 ? -10.469 23.75 -16.422 1 95.75 132 ASN B CA 1
ATOM 5362 C C . ASN B 1 132 ? -9.578 24.875 -15.891 1 95.75 132 ASN B C 1
ATOM 5364 O O . ASN B 1 132 ? -9.766 26.031 -16.25 1 95.75 132 ASN B O 1
ATOM 5368 N N . GLN B 1 133 ? -8.656 24.562 -14.992 1 96.75 133 GLN B N 1
ATOM 5369 C CA . GLN B 1 133 ? -7.688 25.5 -14.422 1 96.75 133 GLN B CA 1
ATOM 5370 C C . GLN B 1 133 ? -6.293 24.875 -14.375 1 96.75 133 GLN B C 1
ATOM 5372 O O . GLN B 1 133 ? -5.711 24.719 -13.305 1 96.75 133 GLN B O 1
ATOM 5377 N N . PRO B 1 134 ? -5.719 24.562 -15.5 1 96.88 134 PRO B N 1
ATOM 5378 C CA . PRO B 1 134 ? -4.508 23.75 -15.586 1 96.88 134 PRO B CA 1
ATOM 5379 C C . PRO B 1 134 ? -3.309 24.391 -14.891 1 96.88 134 PRO B C 1
ATOM 5381 O O . PRO B 1 134 ? -2.381 23.703 -14.477 1 96.88 134 PRO B O 1
ATOM 5384 N N . ASP B 1 135 ? -3.244 25.719 -14.711 1 97.31 135 ASP B N 1
ATOM 5385 C CA . ASP B 1 135 ? -2.066 26.391 -14.172 1 97.31 135 ASP B CA 1
ATOM 5386 C C . ASP B 1 135 ? -2.312 26.875 -12.742 1 97.31 135 ASP B C 1
ATOM 5388 O O . ASP B 1 135 ? -1.534 27.656 -12.203 1 97.31 135 ASP B O 1
ATOM 5392 N N . LYS B 1 136 ? -3.389 26.406 -12.133 1 98.31 136 LYS B N 1
ATOM 5393 C CA . LYS B 1 136 ? -3.797 27 -10.867 1 98.31 136 LYS B CA 1
ATOM 5394 C C . LYS B 1 136 ? -2.768 26.719 -9.773 1 98.31 136 LYS B C 1
ATOM 5396 O O . LYS B 1 136 ? -2.451 27.609 -8.977 1 98.31 136 LYS B O 1
ATOM 5401 N N . PHE B 1 137 ? -2.326 25.484 -9.688 1 98.69 137 PHE B N 1
ATOM 5402 C CA . PHE B 1 137 ? -1.333 25.188 -8.664 1 98.69 137 PHE B CA 1
ATOM 5403 C C . PHE B 1 137 ? -0.083 26.031 -8.852 1 98.69 137 PHE B C 1
ATOM 5405 O O . PHE B 1 137 ? 0.447 26.594 -7.883 1 98.69 137 PHE B O 1
ATOM 5412 N N . SER B 1 138 ? 0.416 26.125 -10.031 1 98.81 138 SER B N 1
ATOM 5413 C CA . SER B 1 138 ? 1.558 26.984 -10.328 1 98.81 138 SER B CA 1
ATOM 5414 C C . SER B 1 138 ? 1.294 28.422 -9.891 1 98.81 138 SER B C 1
ATOM 5416 O O . SER B 1 138 ? 2.174 29.078 -9.328 1 98.81 138 SER B O 1
ATOM 5418 N N . GLU B 1 139 ? 0.139 28.922 -10.195 1 98.56 139 GLU B N 1
ATOM 5419 C CA . GLU B 1 139 ? -0.24 30.281 -9.812 1 98.56 139 GLU B CA 1
ATOM 5420 C C . GLU B 1 139 ? -0.206 30.453 -8.289 1 98.56 139 GLU B C 1
ATOM 5422 O O . GLU B 1 139 ? 0.341 31.422 -7.785 1 98.56 139 GLU B O 1
ATOM 5427 N N . VAL B 1 140 ? -0.805 29.516 -7.562 1 98.81 140 VAL B N 1
ATOM 5428 C CA . VAL B 1 140 ? -0.874 29.594 -6.105 1 98.81 140 VAL B CA 1
ATOM 5429 C C . VAL B 1 140 ? 0.537 29.609 -5.523 1 98.81 140 VAL B C 1
ATOM 5431 O O . VAL B 1 140 ? 0.809 30.328 -4.562 1 98.81 140 VAL B O 1
ATOM 5434 N N . VAL B 1 141 ? 1.436 28.828 -6.113 1 98.88 141 VAL B N 1
ATOM 5435 C CA . VAL B 1 141 ? 2.797 28.75 -5.594 1 98.88 141 VAL B CA 1
ATOM 5436 C C . VAL B 1 141 ? 3.564 30.016 -5.953 1 98.88 141 VAL B C 1
ATOM 5438 O O . VAL B 1 141 ? 4.07 30.719 -5.07 1 98.88 141 VAL B O 1
ATOM 5441 N N . ASN B 1 142 ? 3.627 30.406 -7.203 1 98.69 142 ASN B N 1
ATOM 5442 C CA . ASN B 1 142 ? 4.539 31.422 -7.695 1 98.69 142 ASN B CA 1
ATOM 5443 C C . ASN B 1 142 ? 3.973 32.844 -7.484 1 98.69 142 ASN B C 1
ATOM 5445 O O . ASN B 1 142 ? 4.672 33.719 -7.004 1 98.69 142 ASN B O 1
ATOM 5449 N N . GLU B 1 143 ? 2.701 33 -7.852 1 98.5 143 GLU B N 1
ATOM 5450 C CA . GLU B 1 143 ? 2.064 34.281 -7.691 1 98.5 143 GLU B CA 1
ATOM 5451 C C . GLU B 1 143 ? 1.424 34.438 -6.312 1 98.5 143 GLU B C 1
ATOM 5453 O O . GLU B 1 143 ? 1.133 35.531 -5.863 1 98.5 143 GLU B O 1
ATOM 5458 N N . GLY B 1 144 ? 1.184 33.312 -5.688 1 98.69 144 GLY B N 1
ATOM 5459 C CA . GLY B 1 144 ? 0.63 33.312 -4.344 1 98.69 144 GLY B CA 1
ATOM 5460 C C . GLY B 1 144 ? 1.693 33.281 -3.262 1 98.69 144 GLY B C 1
ATOM 5461 O O . GLY B 1 144 ? 2.186 34.344 -2.848 1 98.69 144 GLY B O 1
ATOM 5462 N N . VAL B 1 145 ? 2.193 32.125 -2.928 1 98.81 145 VAL B N 1
ATOM 5463 C CA . VAL B 1 145 ? 3.059 31.891 -1.777 1 98.81 145 VAL B CA 1
ATOM 5464 C C . VAL B 1 145 ? 4.336 32.719 -1.91 1 98.81 145 VAL B C 1
ATOM 5466 O O . VAL B 1 145 ? 4.656 33.531 -1.034 1 98.81 145 VAL B O 1
ATOM 5469 N N . ILE B 1 146 ? 5.078 32.531 -2.975 1 98.69 146 ILE B N 1
ATOM 5470 C CA . ILE B 1 146 ? 6.383 33.156 -3.129 1 98.69 146 ILE B CA 1
ATOM 5471 C C . ILE B 1 146 ? 6.227 34.688 -3.18 1 98.69 146 ILE B C 1
ATOM 5473 O O . ILE B 1 146 ? 6.941 35.406 -2.49 1 98.69 146 ILE B O 1
ATOM 5477 N N . SER B 1 147 ? 5.266 35.125 -3.943 1 98.31 147 SER B N 1
ATOM 5478 C CA . SER B 1 147 ? 5.027 36.562 -4.062 1 98.31 147 SER B CA 1
ATOM 5479 C C . SER B 1 147 ? 4.594 37.156 -2.73 1 98.31 147 SER B C 1
ATOM 5481 O O . SER B 1 147 ? 5.012 38.25 -2.377 1 98.31 147 SER B O 1
ATOM 5483 N N . TYR B 1 148 ? 3.713 36.5 -2.066 1 98.5 148 TYR B N 1
ATOM 5484 C CA . TYR B 1 148 ? 3.252 36.938 -0.761 1 98.5 148 TYR B CA 1
ATOM 5485 C C . TYR B 1 148 ? 4.426 37.156 0.194 1 98.5 148 TYR B C 1
ATOM 5487 O O . TYR B 1 148 ? 4.523 38.156 0.866 1 98.5 148 TYR B O 1
ATOM 5495 N N . LEU B 1 149 ? 5.281 36.219 0.267 1 98.44 149 LEU B N 1
ATOM 5496 C CA . LEU B 1 149 ? 6.422 36.25 1.174 1 98.44 149 LEU B CA 1
ATOM 5497 C C . LEU B 1 149 ? 7.371 37.375 0.791 1 98.44 149 LEU B C 1
ATOM 5499 O O . LEU B 1 149 ? 7.902 38.094 1.662 1 98.44 149 LEU B O 1
ATOM 5503 N N . GLU B 1 150 ? 7.625 37.5 -0.479 1 97.5 150 GLU B N 1
ATOM 5504 C CA . GLU B 1 150 ? 8.484 38.594 -0.952 1 97.5 150 GLU B CA 1
ATOM 5505 C C . GLU B 1 150 ? 7.914 39.969 -0.578 1 97.5 150 GLU B C 1
ATOM 5507 O O . GLU B 1 150 ? 8.641 40.844 -0.113 1 97.5 150 GLU B O 1
ATOM 5512 N N . LYS B 1 151 ? 6.684 40.125 -0.799 1 97.44 151 LYS B N 1
ATOM 5513 C CA . LYS B 1 151 ? 6.023 41.406 -0.554 1 97.44 151 LYS B CA 1
ATOM 5514 C C . LYS B 1 151 ? 5.957 41.719 0.939 1 97.44 151 LYS B C 1
ATOM 5516 O O . LYS B 1 151 ? 6.215 42.844 1.357 1 97.44 151 LYS B O 1
ATOM 5521 N N . GLU B 1 152 ? 5.574 40.75 1.675 1 96.88 152 GLU B N 1
ATOM 5522 C CA . GLU B 1 152 ? 5.301 40.969 3.092 1 96.88 152 GLU B CA 1
ATOM 5523 C C . GLU B 1 152 ? 6.594 41.031 3.9 1 96.88 152 GLU B C 1
ATOM 5525 O O . GLU B 1 152 ? 6.672 41.75 4.906 1 96.88 152 GLU B O 1
ATOM 5530 N N . PHE B 1 153 ? 7.566 40.312 3.459 1 95.5 153 PHE B N 1
ATOM 5531 C CA . PHE B 1 153 ? 8.703 40.156 4.359 1 95.5 153 PHE B CA 1
ATOM 5532 C C . PHE B 1 153 ? 10.008 40.531 3.654 1 95.5 153 PHE B C 1
ATOM 5534 O O . PHE B 1 153 ? 11.008 40.812 4.305 1 95.5 153 PHE B O 1
ATOM 5541 N N . GLY B 1 154 ? 10.094 40.438 2.377 1 94.44 154 GLY B N 1
ATOM 5542 C CA . GLY B 1 154 ? 11.336 40.656 1.649 1 94.44 154 GLY B CA 1
ATOM 5543 C C . GLY B 1 154 ? 12.398 39.594 1.96 1 94.44 154 GLY B C 1
ATOM 5544 O O . GLY B 1 154 ? 12.117 38.594 2.605 1 94.44 154 GLY B O 1
ATOM 5545 N N . GLY B 1 155 ? 13.523 39.688 1.277 1 92.81 155 GLY B N 1
ATOM 5546 C CA . GLY B 1 155 ? 14.633 38.781 1.556 1 92.81 155 GLY B CA 1
ATOM 5547 C C . GLY B 1 155 ? 14.539 37.469 0.804 1 92.81 155 GLY B C 1
ATOM 5548 O O . GLY B 1 155 ? 13.766 37.344 -0.153 1 92.81 155 GLY B O 1
ATOM 5549 N N . SER B 1 156 ? 15.367 36.531 1.325 1 94.62 156 SER B N 1
ATOM 5550 C CA . SER B 1 156 ? 15.43 35.25 0.646 1 94.62 156 SER B CA 1
ATOM 5551 C C . SER B 1 156 ? 14.312 34.312 1.115 1 94.62 156 SER B C 1
ATOM 5553 O O . SER B 1 156 ? 13.852 34.438 2.252 1 94.62 156 SER B O 1
ATOM 5555 N N . LEU B 1 157 ? 13.898 33.5 0.317 1 97.12 157 LEU B N 1
ATOM 5556 C CA . LEU B 1 157 ? 12.812 32.562 0.595 1 97.12 157 LEU B CA 1
ATOM 5557 C C . LEU B 1 157 ? 13.156 31.672 1.782 1 97.12 157 LEU B C 1
ATOM 5559 O O . LEU B 1 157 ? 12.352 31.5 2.697 1 97.12 157 LEU B O 1
ATOM 5563 N N . PRO B 1 158 ? 14.406 31.109 1.923 1 96.25 158 PRO B N 1
ATOM 5564 C CA . PRO B 1 15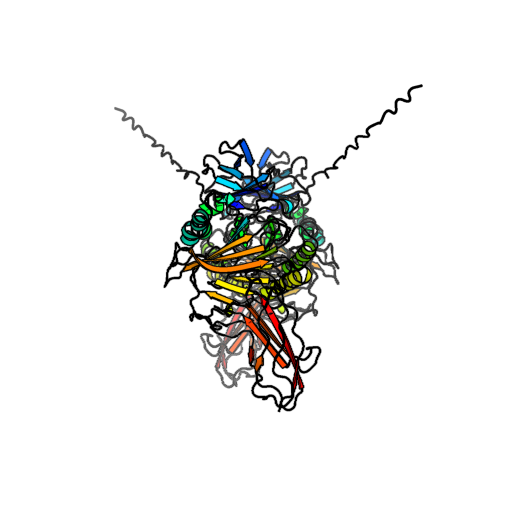8 ? 14.719 30.25 3.059 1 96.25 158 PRO B CA 1
ATOM 5565 C C . PRO B 1 158 ? 14.695 30.984 4.395 1 96.25 158 PRO B C 1
ATOM 5567 O O . PRO B 1 158 ? 14.484 30.359 5.441 1 96.25 158 PRO B O 1
ATOM 5570 N N . ASP B 1 159 ? 14.859 32.281 4.316 1 94.69 159 ASP B N 1
ATOM 5571 C CA . ASP B 1 159 ? 14.82 33.062 5.543 1 94.69 159 ASP B CA 1
ATOM 5572 C C . ASP B 1 159 ? 13.375 33.312 5.98 1 94.69 159 ASP B C 1
ATOM 5574 O O . ASP B 1 159 ? 13.117 33.562 7.16 1 94.69 159 ASP B O 1
ATOM 5578 N N . ASN B 1 160 ? 12.516 33.219 5.02 1 95.94 160 ASN B N 1
ATOM 5579 C CA . ASN B 1 160 ? 11.141 33.625 5.301 1 95.94 160 ASN B CA 1
ATOM 5580 C C . ASN B 1 160 ? 10.227 32.438 5.496 1 95.94 160 ASN B C 1
ATOM 5582 O O . ASN B 1 160 ? 9.125 32.562 6.027 1 95.94 160 ASN B O 1
ATOM 5586 N N . LEU B 1 161 ? 10.648 31.297 5.102 1 98.5 161 LEU B N 1
ATOM 5587 C CA . LEU B 1 161 ? 9.758 30.141 5.133 1 98.5 161 LEU B CA 1
ATOM 5588 C C . LEU B 1 161 ? 10.516 28.875 5.523 1 98.5 161 LEU B C 1
ATOM 5590 O O . LEU B 1 161 ? 11.484 28.5 4.855 1 98.5 161 LEU B O 1
ATOM 5594 N N . ALA B 1 162 ? 10.039 28.234 6.535 1 98.12 162 ALA B N 1
ATOM 5595 C CA . ALA B 1 162 ? 10.75 27.109 7.145 1 98.12 162 ALA B CA 1
ATOM 5596 C C . ALA B 1 162 ? 10.367 25.781 6.473 1 98.12 162 ALA B C 1
ATOM 5598 O O . ALA B 1 162 ? 11.203 24.906 6.305 1 98.12 162 ALA B O 1
ATOM 5599 N N . MET B 1 163 ? 9.078 25.609 6.137 1 98.25 163 MET B N 1
ATOM 5600 C CA . MET B 1 163 ? 8.641 24.328 5.574 1 98.25 163 MET B CA 1
ATOM 5601 C C . MET B 1 163 ? 7.316 24.484 4.84 1 98.25 163 MET B C 1
ATOM 5603 O O . MET B 1 163 ? 6.562 25.422 5.102 1 98.25 163 MET B O 1
ATOM 5607 N N . VAL B 1 164 ? 7.086 23.625 3.941 1 98.88 164 VAL B N 1
ATOM 5608 C CA . VAL B 1 164 ? 5.836 23.484 3.205 1 98.88 164 VAL B CA 1
ATOM 5609 C C . VAL B 1 164 ? 5.117 22.219 3.654 1 98.88 164 VAL B C 1
ATOM 5611 O O . VAL B 1 164 ? 5.668 21.125 3.566 1 98.88 164 VAL B O 1
ATOM 5614 N N . LEU B 1 165 ? 3.904 22.359 4.191 1 98.94 165 LEU B N 1
ATOM 5615 C CA . LEU B 1 165 ? 3.076 21.219 4.598 1 98.94 165 LEU B CA 1
ATOM 5616 C C . LEU B 1 165 ? 1.987 20.953 3.564 1 98.94 165 LEU B C 1
ATOM 5618 O O . LEU B 1 165 ? 1.307 21.875 3.115 1 98.94 165 LEU B O 1
ATOM 5622 N N . ILE B 1 166 ? 1.861 19.688 3.154 1 98.88 166 ILE B N 1
ATOM 5623 C CA . ILE B 1 166 ? 0.869 19.328 2.146 1 98.88 166 ILE B CA 1
ATOM 5624 C C . ILE B 1 166 ? 0.029 18.156 2.641 1 98.88 166 ILE B C 1
ATOM 5626 O O . ILE B 1 166 ? 0.41 17 2.467 1 98.88 166 ILE B O 1
ATOM 5630 N N . PRO B 1 167 ? -1.177 18.422 3.111 1 98.75 167 PRO B N 1
ATOM 5631 C CA . PRO B 1 167 ? -2.047 17.328 3.582 1 98.75 167 PRO B CA 1
ATOM 5632 C C . PRO B 1 167 ? -2.795 16.641 2.445 1 98.75 167 PRO B C 1
ATOM 5634 O O . PRO B 1 167 ? -4.023 16.531 2.486 1 98.75 167 PRO B O 1
ATOM 5637 N N . GLY B 1 168 ? -2.121 16.234 1.421 1 98.56 168 GLY B N 1
ATOM 5638 C CA . GLY B 1 168 ? -2.609 15.195 0.521 1 98.56 168 GLY B CA 1
ATOM 5639 C C . GLY B 1 168 ? -3.148 15.75 -0.785 1 98.56 168 GLY B C 1
ATOM 5640 O O . GLY B 1 168 ? -3.396 16.953 -0.901 1 98.56 168 GLY B O 1
ATOM 5641 N N . ASP B 1 169 ? -3.332 14.852 -1.79 1 98.69 169 ASP B N 1
ATOM 5642 C CA . ASP B 1 169 ? -3.803 15.062 -3.156 1 98.69 169 ASP B CA 1
ATOM 5643 C C . ASP B 1 169 ? -2.844 15.961 -3.934 1 98.69 169 ASP B C 1
ATOM 5645 O O . ASP B 1 169 ? -3.232 17.031 -4.406 1 98.69 169 ASP B O 1
ATOM 5649 N N . LEU B 1 170 ? -1.679 15.445 -4.113 1 98.88 170 LEU B N 1
ATOM 5650 C CA . LEU B 1 170 ? -0.593 16.156 -4.789 1 98.88 170 LEU B CA 1
ATOM 5651 C C . LEU B 1 170 ? -0.776 16.094 -6.305 1 98.88 170 LEU B C 1
ATOM 5653 O O . LEU B 1 170 ? -0.374 17.031 -7.012 1 98.88 170 LEU B O 1
ATOM 5657 N N . VAL B 1 171 ? -1.304 15 -6.781 1 98.69 171 VAL B N 1
ATOM 5658 C CA . VAL B 1 171 ? -1.587 14.781 -8.195 1 98.69 171 VAL B CA 1
ATOM 5659 C C . VAL B 1 171 ? -3.01 14.258 -8.367 1 98.69 171 VAL B C 1
ATOM 5661 O O . VAL B 1 171 ? -3.67 13.906 -7.383 1 98.69 171 VAL B O 1
ATOM 5664 N N . GLN B 1 172 ? -3.465 14.25 -9.609 1 98.19 172 GLN B N 1
ATOM 5665 C CA . GLN B 1 172 ? -4.812 13.773 -9.891 1 98.19 172 GLN B CA 1
ATOM 5666 C C . GLN B 1 172 ? -4.887 12.25 -9.82 1 98.19 172 GLN B C 1
ATOM 5668 O O . GLN B 1 172 ? -5.871 11.695 -9.328 1 98.19 172 GLN B O 1
ATOM 5673 N N . THR B 1 173 ? -3.961 11.617 -10.414 1 96.94 173 THR B N 1
ATOM 5674 C CA . THR B 1 173 ? -3.879 10.164 -10.445 1 96.94 173 THR B CA 1
ATOM 5675 C C . THR B 1 173 ? -2.467 9.695 -10.094 1 96.94 173 THR B C 1
ATOM 5677 O O . THR B 1 173 ? -1.592 9.656 -10.961 1 96.94 173 THR B O 1
ATOM 5680 N N . GLY B 1 174 ? -2.324 9.172 -8.859 1 97.12 174 GLY B N 1
ATOM 5681 C CA . GLY B 1 174 ? -1.016 8.836 -8.32 1 97.12 174 GLY B CA 1
ATOM 5682 C C . GLY B 1 174 ? -0.278 7.797 -9.141 1 97.12 174 GLY B C 1
ATOM 5683 O O . GLY B 1 174 ? 0.953 7.738 -9.125 1 97.12 174 GLY B O 1
ATOM 5684 N N . SER B 1 175 ? -0.98 7 -9.945 1 95.94 175 SER B N 1
ATOM 5685 C CA . SER B 1 175 ? -0.354 5.93 -10.719 1 95.94 175 SER B CA 1
ATOM 5686 C C . SER B 1 175 ? 0.106 6.426 -12.086 1 95.94 175 SER B C 1
ATOM 5688 O O . SER B 1 175 ? 0.671 5.66 -12.867 1 95.94 175 SER B O 1
ATOM 5690 N N . LYS B 1 176 ? -0.146 7.668 -12.406 1 97.44 176 LYS B N 1
ATOM 5691 C CA . LYS B 1 176 ? 0.333 8.242 -13.656 1 97.44 176 LYS B CA 1
ATOM 5692 C C . LYS B 1 176 ? 1.665 8.961 -13.461 1 97.44 176 LYS B C 1
ATOM 5694 O O . LYS B 1 176 ? 1.709 10.055 -12.891 1 97.44 176 LYS B O 1
ATOM 5699 N N . PHE B 1 177 ? 2.666 8.484 -14.078 1 98.25 177 PHE B N 1
ATOM 5700 C CA . PHE B 1 177 ? 4.047 8.891 -13.852 1 98.25 177 PHE B CA 1
ATOM 5701 C C . PHE B 1 177 ? 4.254 10.359 -14.211 1 98.25 177 PHE B C 1
ATOM 5703 O O . PHE B 1 177 ? 4.816 11.125 -13.43 1 98.25 177 PHE B O 1
ATOM 5710 N N . TYR B 1 178 ? 3.764 10.789 -15.336 1 98.31 178 TYR B N 1
ATOM 5711 C CA . TYR B 1 178 ? 4.047 12.117 -15.867 1 98.31 178 TYR B CA 1
ATOM 5712 C C . TYR B 1 178 ? 3.453 13.203 -14.977 1 98.31 178 TYR B C 1
ATOM 5714 O O . TYR B 1 178 ? 3.938 14.336 -14.961 1 98.31 178 TYR B O 1
ATOM 5722 N N . GLN B 1 179 ? 2.414 12.922 -14.227 1 98.62 179 GLN B N 1
ATOM 5723 C CA . GLN B 1 179 ? 1.743 13.93 -13.414 1 98.62 179 GLN B CA 1
ATOM 5724 C C . GLN B 1 179 ? 2.646 14.414 -12.289 1 98.62 179 GLN B C 1
ATOM 5726 O O . GLN B 1 179 ? 2.572 15.578 -11.883 1 98.62 179 GLN B O 1
ATOM 5731 N N . TRP B 1 180 ? 3.482 13.57 -11.766 1 98.81 180 TRP B N 1
ATOM 5732 C CA . TRP B 1 180 ? 4.379 13.953 -10.672 1 98.81 180 TRP B CA 1
ATOM 5733 C C . TRP B 1 180 ? 5.348 15.039 -11.125 1 98.81 180 TRP B C 1
ATOM 5735 O O . TRP B 1 180 ? 5.508 16.062 -10.445 1 98.81 180 TRP B O 1
ATOM 5745 N N . LYS B 1 181 ? 5.957 14.844 -12.281 1 98.69 181 LYS B N 1
ATOM 5746 C CA . LYS B 1 181 ? 6.852 15.859 -12.836 1 98.69 181 LYS B CA 1
ATOM 5747 C C . LYS B 1 181 ? 6.074 17.094 -13.273 1 98.69 181 LYS B C 1
ATOM 5749 O O . LYS B 1 181 ? 6.336 18.203 -12.805 1 98.69 181 LYS B O 1
ATOM 5754 N N . ASP B 1 182 ? 5.039 16.906 -14.117 1 98.56 182 ASP B N 1
ATOM 5755 C CA . ASP B 1 182 ? 4.41 17.984 -14.867 1 98.56 182 ASP B CA 1
ATOM 5756 C C . ASP B 1 182 ? 3.436 18.781 -13.992 1 98.56 182 ASP B C 1
ATOM 5758 O O . ASP B 1 182 ? 3.242 19.969 -14.195 1 98.56 182 ASP B O 1
ATOM 5762 N N . HIS B 1 183 ? 2.824 18.078 -13.055 1 98.69 183 HIS B N 1
ATOM 5763 C CA . HIS B 1 183 ? 1.704 18.719 -12.375 1 98.69 183 HIS B CA 1
ATOM 5764 C C . HIS B 1 183 ? 2.045 19.016 -10.922 1 98.69 183 HIS B C 1
ATOM 5766 O O . HIS B 1 183 ? 1.368 19.828 -10.281 1 98.69 183 HIS B O 1
ATOM 5772 N N . PHE B 1 184 ? 3.074 18.438 -10.398 1 98.81 184 PHE B N 1
ATOM 5773 C CA . PHE B 1 184 ? 3.369 18.672 -8.992 1 98.81 184 PHE B CA 1
ATOM 5774 C C . PHE B 1 184 ? 4.73 19.344 -8.828 1 98.81 184 PHE B C 1
ATOM 5776 O O . PHE B 1 184 ? 4.824 20.453 -8.32 1 98.81 184 PHE B O 1
ATOM 5783 N N . PHE B 1 185 ? 5.824 18.688 -9.289 1 98.88 185 PHE B N 1
ATOM 5784 C CA . PHE B 1 185 ? 7.168 19.188 -9.008 1 98.88 185 PHE B CA 1
ATOM 5785 C C . PHE B 1 185 ? 7.48 20.406 -9.859 1 98.88 185 PHE B C 1
ATOM 5787 O O . PHE B 1 185 ? 8.008 21.406 -9.359 1 98.88 185 PHE B O 1
ATOM 5794 N N . ASN B 1 186 ? 7.156 20.375 -11.141 1 98.56 186 ASN B N 1
ATOM 5795 C CA . ASN B 1 186 ? 7.512 21.484 -12.023 1 98.56 186 ASN B CA 1
ATOM 5796 C C . ASN B 1 186 ? 6.84 22.781 -11.602 1 98.56 186 ASN B C 1
ATOM 5798 O O . ASN B 1 186 ? 7.492 23.812 -11.5 1 98.56 186 ASN B O 1
ATOM 5802 N N . PRO B 1 187 ? 5.551 22.734 -11.305 1 98.69 187 PRO B N 1
ATOM 5803 C CA . PRO B 1 187 ? 4.895 23.984 -10.914 1 98.69 187 PRO B CA 1
ATOM 5804 C C . PRO B 1 187 ? 5.488 24.578 -9.641 1 98.69 187 PRO B C 1
ATOM 5806 O O . PRO B 1 187 ? 5.395 25.797 -9.43 1 98.69 187 PRO B O 1
ATOM 5809 N N . ALA B 1 188 ? 6.145 23.797 -8.812 1 98.81 188 ALA B N 1
ATOM 5810 C CA . ALA B 1 188 ? 6.594 24.266 -7.508 1 98.81 188 ALA B CA 1
ATOM 5811 C C . ALA B 1 188 ? 8.117 24.219 -7.398 1 98.81 188 ALA B C 1
ATOM 5813 O O . ALA B 1 188 ? 8.664 24.297 -6.297 1 98.81 188 ALA B O 1
ATOM 5814 N N . GLU B 1 189 ? 8.836 24.078 -8.453 1 98.44 189 GLU B N 1
ATOM 5815 C CA . GLU B 1 189 ? 10.273 23.828 -8.445 1 98.44 189 GLU B CA 1
ATOM 5816 C C . GLU B 1 189 ? 11.023 24.953 -7.727 1 98.44 189 GLU B C 1
ATOM 5818 O O . GLU B 1 189 ? 11.992 24.703 -7.012 1 98.44 189 GLU B O 1
ATOM 5823 N N . LYS B 1 190 ? 10.578 26.266 -7.852 1 98.44 190 LYS B N 1
ATOM 5824 C CA . LYS B 1 190 ? 11.242 27.375 -7.18 1 98.44 190 LYS B CA 1
ATOM 5825 C C . LYS B 1 190 ? 11.086 27.281 -5.664 1 98.44 190 LYS B C 1
ATOM 5827 O O . LYS B 1 190 ? 12.008 27.625 -4.918 1 98.44 190 LYS B O 1
ATOM 5832 N N . LEU B 1 191 ? 9.922 26.891 -5.25 1 98.88 191 LEU B N 1
ATOM 5833 C CA . LEU B 1 191 ? 9.625 26.766 -3.826 1 98.88 191 LEU B CA 1
ATOM 5834 C C . LEU B 1 191 ? 10.352 25.562 -3.227 1 98.88 191 LEU B C 1
ATOM 5836 O O . LEU B 1 191 ? 11.047 25.688 -2.217 1 98.88 191 LEU B O 1
ATOM 5840 N N . PHE B 1 192 ? 10.273 24.391 -3.887 1 98.88 192 PHE B N 1
ATOM 5841 C CA . PHE B 1 192 ? 10.742 23.141 -3.32 1 98.88 192 PHE B CA 1
ATOM 5842 C C . PHE B 1 192 ? 12.266 23.078 -3.35 1 98.88 192 PHE B C 1
ATOM 5844 O O . PHE B 1 192 ? 12.875 22.297 -2.611 1 98.88 192 PHE B O 1
ATOM 5851 N N . SER B 1 193 ? 12.922 23.844 -4.199 1 98.81 193 SER B N 1
ATOM 5852 C CA . SER B 1 193 ? 14.383 23.859 -4.258 1 98.81 193 SER B CA 1
ATOM 5853 C C . SER B 1 193 ? 14.977 24.641 -3.086 1 98.81 193 SER B C 1
ATOM 5855 O O . SER B 1 193 ? 16.172 24.516 -2.801 1 98.81 193 SER B O 1
ATOM 5857 N N . GLU B 1 194 ? 14.125 25.391 -2.42 1 98.81 194 GLU B N 1
ATOM 5858 C CA . GLU B 1 194 ? 14.711 26.266 -1.4 1 98.81 194 GLU B CA 1
ATOM 5859 C C . GLU B 1 194 ? 14.047 26.047 -0.044 1 98.81 194 GLU B C 1
ATOM 5861 O O . GLU B 1 194 ? 14.57 26.469 0.986 1 98.81 194 GLU B O 1
ATOM 5866 N N . VAL B 1 195 ? 12.914 25.453 -0.02 1 98.88 195 VAL B N 1
ATOM 5867 C CA . VAL B 1 195 ? 12.172 25.172 1.208 1 98.88 195 VAL B CA 1
ATOM 5868 C C . VAL B 1 195 ? 11.773 23.703 1.255 1 98.88 195 VAL B C 1
ATOM 5870 O O . VAL B 1 195 ? 11.188 23.188 0.304 1 98.88 195 VAL B O 1
ATOM 5873 N N . PRO B 1 196 ? 12.125 22.984 2.355 1 98.81 196 PRO B N 1
ATOM 5874 C CA . PRO B 1 196 ? 11.766 21.562 2.418 1 98.81 196 PRO B CA 1
ATOM 5875 C C . PRO B 1 196 ? 10.258 21.328 2.412 1 98.81 196 PRO B C 1
ATOM 5877 O O . PRO B 1 196 ? 9.508 22.094 3.039 1 98.81 196 PRO B O 1
ATOM 5880 N N . VAL B 1 197 ? 9.805 20.344 1.688 1 98.81 197 VAL B N 1
ATOM 5881 C CA . VAL B 1 197 ? 8.398 20 1.57 1 98.81 197 VAL B CA 1
ATOM 5882 C C . VAL B 1 197 ? 8.117 18.703 2.326 1 98.81 197 VAL B C 1
ATOM 5884 O O . VAL B 1 197 ? 8.883 17.75 2.238 1 98.81 197 VAL B O 1
ATOM 5887 N N . TYR B 1 198 ? 7.059 18.672 3.162 1 98.81 198 TYR B N 1
ATOM 5888 C CA . TYR B 1 198 ? 6.633 17.547 3.984 1 98.81 198 TYR B CA 1
ATOM 5889 C C . TYR B 1 198 ? 5.188 17.156 3.678 1 98.81 198 TYR B C 1
ATOM 5891 O O . TYR B 1 198 ? 4.262 17.609 4.359 1 98.81 198 TYR B O 1
ATOM 5899 N N . PRO B 1 199 ? 4.973 16.281 2.699 1 98.81 199 PRO B N 1
ATOM 5900 C CA . PRO B 1 199 ? 3.613 15.883 2.318 1 98.81 199 PRO B CA 1
ATOM 5901 C C . PRO B 1 199 ? 3.121 14.648 3.078 1 98.81 199 PRO B C 1
ATOM 5903 O O . PRO B 1 199 ? 3.904 13.992 3.766 1 98.81 199 PRO B O 1
ATOM 5906 N N . VAL B 1 200 ? 1.829 14.43 3.088 1 98.5 200 VAL B N 1
ATOM 5907 C CA . VAL B 1 200 ? 1.19 13.156 3.412 1 98.5 200 VAL B CA 1
ATOM 5908 C C . VAL B 1 200 ? 0.292 12.727 2.258 1 98.5 200 VAL B C 1
ATOM 5910 O O . VAL B 1 200 ? -0.123 13.547 1.439 1 98.5 200 VAL B O 1
ATOM 5913 N N . PRO B 1 201 ? 0.072 11.43 2.092 1 97.38 201 PRO B N 1
ATOM 5914 C CA . PRO B 1 201 ? -0.715 10.984 0.939 1 97.38 201 PRO B CA 1
ATOM 5915 C C . PRO B 1 201 ? -2.209 11.258 1.104 1 97.38 201 PRO B C 1
ATOM 5917 O O . PRO B 1 201 ? -2.744 11.133 2.209 1 97.38 201 PRO B O 1
ATOM 5920 N N . GLY B 1 202 ? -2.863 11.711 0.068 1 97.62 202 GLY B N 1
ATOM 5921 C CA . GLY B 1 202 ? -4.312 11.711 -0.058 1 97.62 202 GLY B CA 1
ATOM 5922 C C . GLY B 1 202 ? -4.84 10.531 -0.862 1 97.62 202 GLY B C 1
ATOM 5923 O O . GLY B 1 202 ? -4.102 9.594 -1.149 1 97.62 202 GLY B O 1
ATOM 5924 N N . ASN B 1 203 ? -6.156 10.523 -1.146 1 95.81 203 ASN B N 1
ATOM 5925 C CA . ASN B 1 203 ? -6.742 9.398 -1.856 1 95.81 203 ASN B CA 1
ATOM 5926 C C . ASN B 1 203 ? -6.305 9.359 -3.318 1 95.81 203 ASN B C 1
ATOM 5928 O O . ASN B 1 203 ? -6.273 8.297 -3.938 1 95.81 203 ASN B O 1
ATOM 5932 N N . HIS B 1 204 ? -5.871 10.453 -3.896 1 97.06 204 HIS B N 1
ATOM 5933 C CA . HIS B 1 204 ? -5.488 10.508 -5.301 1 97.06 204 HIS B CA 1
ATOM 5934 C C . HIS B 1 204 ? -4.121 9.875 -5.527 1 97.06 204 HIS B C 1
ATOM 5936 O O . HIS B 1 204 ? -3.775 9.516 -6.652 1 97.06 204 HIS B O 1
ATOM 5942 N N . GLU B 1 205 ? -3.311 9.805 -4.547 1 96.75 205 GLU B N 1
ATOM 5943 C CA . GLU B 1 205 ? -2.002 9.172 -4.684 1 96.75 205 GLU B CA 1
ATOM 5944 C C . GLU B 1 205 ? -2.141 7.668 -4.902 1 96.75 205 GLU B C 1
ATOM 5946 O O . GLU B 1 205 ? -1.24 7.031 -5.453 1 96.75 205 GLU B O 1
ATOM 5951 N N . ARG B 1 206 ? -3.277 7.039 -4.496 1 91.38 206 ARG B N 1
ATOM 5952 C CA . ARG B 1 206 ? -3.689 5.672 -4.797 1 91.38 206 ARG B CA 1
ATOM 5953 C C . ARG B 1 206 ? -2.688 4.664 -4.246 1 91.38 206 ARG B C 1
ATOM 5955 O O . ARG B 1 206 ? -2.482 3.6 -4.832 1 91.38 206 ARG B O 1
ATOM 5962 N N . ASN B 1 207 ? -1.957 5.074 -3.238 1 93.06 207 ASN B N 1
ATOM 5963 C CA . ASN B 1 207 ? -0.92 4.23 -2.652 1 93.06 207 ASN B CA 1
ATOM 5964 C C . ASN B 1 207 ? 0.115 3.812 -3.693 1 93.06 207 ASN B C 1
ATOM 5966 O O . ASN B 1 207 ? 0.676 2.717 -3.611 1 93.06 207 ASN B O 1
ATOM 5970 N N . SER B 1 208 ? 0.354 4.629 -4.684 1 95 208 SER B N 1
ATOM 5971 C CA . SER B 1 208 ? 1.315 4.344 -5.746 1 95 208 SER B CA 1
ATOM 5972 C C . SER B 1 208 ? 2.748 4.398 -5.223 1 95 208 SER B C 1
ATOM 5974 O O . SER B 1 208 ? 3.08 5.246 -4.391 1 95 208 SER B O 1
ATOM 5976 N N . VAL B 1 209 ? 3.607 3.596 -5.781 1 95.25 209 VAL B N 1
ATOM 5977 C CA . VAL B 1 209 ? 5.008 3.539 -5.375 1 95.25 209 VAL B CA 1
ATOM 5978 C C . VAL B 1 209 ? 5.68 4.883 -5.652 1 95.25 209 VAL B C 1
ATOM 5980 O O . VAL B 1 209 ? 6.641 5.254 -4.973 1 95.25 209 VAL B O 1
ATOM 5983 N N . TYR B 1 210 ? 5.145 5.629 -6.613 1 97.56 210 TYR B N 1
ATOM 5984 C CA . TYR B 1 210 ? 5.754 6.902 -6.984 1 97.56 210 TYR B CA 1
ATOM 5985 C C . TYR B 1 210 ? 5.816 7.848 -5.789 1 97.56 210 TYR B C 1
ATOM 5987 O O . TYR B 1 210 ? 6.852 8.461 -5.531 1 97.56 210 TYR B O 1
ATOM 5995 N N . TYR B 1 211 ? 4.699 7.938 -5.012 1 97.56 211 TYR B N 1
ATOM 5996 C CA . TYR B 1 211 ? 4.73 8.773 -3.818 1 97.56 211 TYR B CA 1
ATOM 5997 C C . TYR B 1 211 ? 5.867 8.367 -2.893 1 97.56 211 TYR B C 1
ATOM 5999 O O . TYR B 1 211 ? 6.613 9.219 -2.4 1 97.56 211 TYR B O 1
ATOM 6007 N N . PHE B 1 212 ? 6.062 7.16 -2.695 1 95.5 212 PHE B N 1
ATOM 6008 C CA . PHE B 1 212 ? 6.992 6.645 -1.696 1 95.5 212 PHE B CA 1
ATOM 6009 C C . PHE B 1 212 ? 8.422 6.703 -2.211 1 95.5 212 PHE B C 1
ATOM 6011 O O . PHE B 1 212 ? 9.375 6.672 -1.425 1 95.5 212 PHE B O 1
ATOM 6018 N N . LYS B 1 213 ? 8.57 6.812 -3.486 1 96.38 213 LYS B N 1
ATOM 6019 C CA . LYS B 1 213 ? 9.906 6.938 -4.066 1 96.38 213 LYS B CA 1
ATOM 6020 C C . LYS B 1 213 ? 10.297 8.406 -4.234 1 96.38 213 LYS B C 1
ATOM 6022 O O . LYS B 1 213 ? 11.484 8.742 -4.203 1 96.38 213 LYS B O 1
ATOM 6027 N N . TYR B 1 214 ? 9.312 9.258 -4.344 1 98.38 214 TYR B N 1
ATOM 6028 C CA . TYR B 1 214 ? 9.586 10.672 -4.59 1 98.38 214 TYR B CA 1
ATOM 6029 C C . TYR B 1 214 ? 9.867 11.406 -3.287 1 98.38 214 TYR B C 1
ATOM 6031 O O . TYR B 1 214 ? 10.367 12.539 -3.299 1 98.38 214 TYR B O 1
ATOM 6039 N N . PHE B 1 215 ? 9.578 10.797 -2.154 1 98.31 215 PHE B N 1
ATOM 6040 C CA . PHE B 1 215 ? 9.766 11.531 -0.908 1 98.31 215 PHE B CA 1
ATOM 6041 C C . PHE B 1 215 ? 10.617 10.727 0.067 1 98.31 215 PHE B C 1
ATOM 6043 O O . PHE B 1 215 ? 10.516 9.5 0.128 1 98.31 215 PHE B O 1
ATOM 6050 N N . SER B 1 216 ? 11.492 11.391 0.742 1 97.56 216 SER B N 1
ATOM 6051 C CA . SER B 1 216 ? 12.305 10.883 1.844 1 97.56 216 SER B CA 1
ATOM 6052 C C . SER B 1 216 ? 12.016 11.641 3.137 1 97.56 216 SER B C 1
ATOM 6054 O O . SER B 1 216 ? 12.742 12.57 3.498 1 97.56 216 SER B O 1
ATOM 6056 N N . LEU B 1 217 ? 11.023 11.188 3.842 1 98.06 217 LEU B N 1
ATOM 6057 C CA . LEU B 1 217 ? 10.508 11.859 5.031 1 98.06 217 LEU B CA 1
ATOM 6058 C C . LEU B 1 217 ? 11.18 11.32 6.289 1 98.06 217 LEU B C 1
ATOM 6060 O O . LEU B 1 217 ? 11.984 10.383 6.223 1 98.06 217 LEU B O 1
ATOM 6064 N N . PRO B 1 218 ? 10.93 11.938 7.441 1 98.12 218 PRO B N 1
ATOM 6065 C CA . PRO B 1 218 ? 11.633 11.531 8.656 1 98.12 218 PRO B CA 1
ATOM 6066 C C . PRO B 1 218 ? 11.43 10.047 8.984 1 98.12 218 PRO B C 1
ATOM 6068 O O . PRO B 1 218 ? 10.312 9.539 8.883 1 98.12 218 PRO B O 1
ATOM 6071 N N . GLU B 1 219 ? 12.469 9.375 9.383 1 97 219 GLU B N 1
ATOM 6072 C CA . GLU B 1 219 ? 12.445 7.949 9.703 1 97 219 GLU B CA 1
ATOM 6073 C C . GLU B 1 219 ? 12.18 7.719 11.188 1 97 219 GLU B C 1
ATOM 6075 O O . GLU B 1 219 ? 13 7.113 11.883 1 97 219 GLU B O 1
ATOM 6080 N N . ASN B 1 220 ? 11.055 8.133 11.609 1 97.75 220 ASN B N 1
ATOM 6081 C CA . ASN B 1 220 ? 10.719 8.023 13.023 1 97.75 220 ASN B CA 1
ATOM 6082 C C . ASN B 1 220 ? 9.281 7.551 13.227 1 97.75 220 ASN B C 1
ATOM 6084 O O . ASN B 1 220 ? 8.719 7.68 14.312 1 97.75 220 ASN B O 1
ATOM 6088 N N . GLY B 1 221 ? 8.656 7.129 12.164 1 96.81 221 GLY B N 1
ATOM 6089 C CA . GLY B 1 221 ? 7.402 6.391 12.242 1 96.81 221 GLY B CA 1
ATOM 6090 C C . GLY B 1 221 ? 7.598 4.906 12.477 1 96.81 221 GLY B C 1
ATOM 6091 O O . GLY B 1 221 ? 8.508 4.5 13.203 1 96.81 221 GLY B O 1
ATOM 6092 N N . THR B 1 222 ? 6.695 4.121 11.914 1 96 222 THR B N 1
ATOM 6093 C CA . THR B 1 222 ? 6.859 2.672 11.891 1 96 222 THR B CA 1
ATOM 6094 C C . THR B 1 222 ? 7.621 2.232 10.641 1 96 222 THR B C 1
ATOM 6096 O O . THR B 1 222 ? 7.176 2.477 9.516 1 96 222 THR B O 1
ATOM 6099 N N . PRO B 1 223 ? 8.789 1.602 10.852 1 96.56 223 PRO B N 1
ATOM 6100 C CA . PRO B 1 223 ? 9.602 1.256 9.68 1 96.56 223 PRO B CA 1
ATOM 6101 C C . PRO B 1 223 ? 8.82 0.461 8.633 1 96.56 223 PRO B C 1
ATOM 6103 O O . PRO B 1 223 ? 8.984 0.686 7.434 1 96.56 223 PRO B O 1
ATOM 6106 N N . ALA B 1 224 ? 7.91 -0.453 9.039 1 96.31 224 ALA B N 1
ATOM 6107 C CA . ALA B 1 224 ? 7.113 -1.29 8.141 1 96.31 224 ALA B CA 1
ATOM 6108 C C . ALA B 1 224 ? 6.207 -0.44 7.258 1 96.31 224 ALA B C 1
ATOM 6110 O O . ALA B 1 224 ? 5.711 -0.912 6.23 1 96.31 224 ALA B O 1
ATOM 6111 N N . TYR B 1 225 ? 5.961 0.779 7.633 1 95.69 225 TYR B N 1
ATOM 6112 C CA . TYR B 1 225 ? 5.09 1.701 6.91 1 95.69 225 TYR B CA 1
ATOM 6113 C C . TYR B 1 225 ? 5.773 3.049 6.707 1 95.69 225 TYR B C 1
ATOM 6115 O O . TYR B 1 225 ? 5.137 4.098 6.832 1 95.6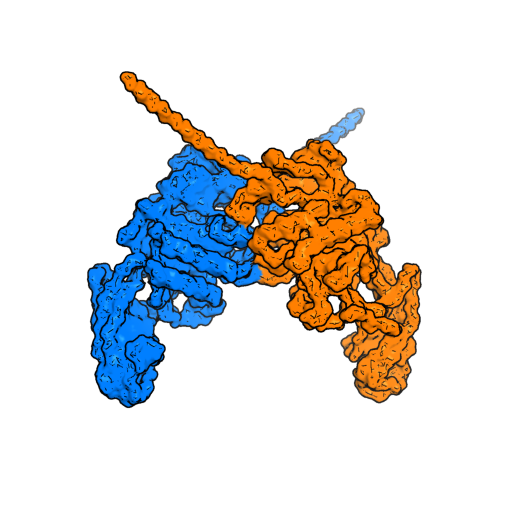9 225 TYR B O 1
ATOM 6123 N N . ALA B 1 226 ? 7.027 3.016 6.371 1 94.62 226 ALA B N 1
ATOM 6124 C CA . ALA B 1 226 ? 7.832 4.207 6.113 1 94.62 226 ALA B CA 1
ATOM 6125 C C . ALA B 1 226 ? 7.121 5.148 5.145 1 94.62 226 ALA B C 1
ATOM 6127 O O . ALA B 1 226 ? 6.512 4.703 4.172 1 94.62 226 ALA B O 1
ATOM 6128 N N . GLU B 1 227 ? 7.191 6.441 5.375 1 94.25 227 GLU B N 1
ATOM 6129 C CA . GLU B 1 227 ? 6.68 7.543 4.562 1 94.25 227 GLU B CA 1
ATOM 6130 C C . GLU B 1 227 ? 5.191 7.766 4.801 1 94.25 227 GLU B C 1
ATOM 6132 O O . GLU B 1 227 ? 4.645 8.805 4.426 1 94.25 227 GLU B O 1
ATOM 6137 N N . HIS B 1 228 ? 4.488 6.785 5.492 1 96.25 228 HIS B N 1
ATOM 6138 C CA . HIS B 1 228 ? 3.062 6.961 5.734 1 96.25 228 HIS B CA 1
ATOM 6139 C C . HIS B 1 228 ? 2.814 7.918 6.895 1 96.25 228 HIS B C 1
ATOM 6141 O O . HIS B 1 228 ? 1.862 8.703 6.867 1 96.25 228 HIS B O 1
ATOM 6147 N N . TRP B 1 229 ? 3.613 7.754 7.949 1 97.62 229 TRP B N 1
ATOM 6148 C CA . TRP B 1 229 ? 3.502 8.68 9.07 1 97.62 229 TRP B CA 1
ATOM 6149 C C . TRP B 1 229 ? 4.871 8.969 9.68 1 97.62 229 TRP B C 1
ATOM 6151 O O . TRP B 1 229 ? 5.789 8.148 9.578 1 97.62 229 TRP B O 1
ATOM 6161 N N . TRP B 1 230 ? 4.98 10.125 10.195 1 98.56 230 TRP B N 1
ATOM 6162 C CA . TRP B 1 230 ? 6.254 10.664 10.664 1 98.56 230 TRP B CA 1
ATOM 6163 C C . TRP B 1 230 ? 6.031 11.906 11.531 1 98.56 230 TRP B C 1
ATOM 6165 O O . TRP B 1 230 ? 4.91 12.414 11.617 1 98.56 230 TRP B O 1
ATOM 6175 N N . TYR B 1 231 ? 7.066 12.352 12.227 1 98.75 231 TYR B N 1
ATOM 6176 C CA . TYR B 1 231 ? 7.012 13.672 12.836 1 98.75 231 TYR B CA 1
ATOM 6177 C C . TYR B 1 231 ? 8.305 14.438 12.602 1 98.75 231 TYR B C 1
ATOM 6179 O O . TYR B 1 231 ? 9.336 13.844 12.281 1 98.75 231 TYR B O 1
ATOM 6187 N N . LYS B 1 232 ? 8.234 15.758 12.648 1 98.31 232 LYS B N 1
ATOM 6188 C CA . LYS B 1 232 ? 9.328 16.703 12.43 1 98.31 232 LYS B CA 1
ATOM 6189 C C . LYS B 1 232 ? 9.258 17.859 13.414 1 98.31 232 LYS B C 1
ATOM 6191 O O . LYS B 1 232 ? 8.227 18.531 13.531 1 98.31 232 LYS B O 1
ATOM 6196 N N . ASP B 1 233 ? 10.359 18.078 14.109 1 97.88 233 ASP B N 1
ATOM 6197 C CA . ASP B 1 233 ? 10.438 19.219 15.008 1 97.88 233 ASP B CA 1
ATOM 6198 C C . ASP B 1 233 ? 11.117 20.406 14.32 1 97.88 233 ASP B C 1
ATOM 6200 O O . ASP B 1 233 ? 12.086 20.234 13.586 1 97.88 233 ASP B O 1
ATOM 6204 N N . TYR B 1 234 ? 10.633 21.547 14.461 1 97.75 234 TYR B N 1
ATOM 6205 C CA . TYR B 1 234 ? 11.227 22.828 14.086 1 97.75 234 TYR B CA 1
ATOM 6206 C C . TYR B 1 234 ? 11.008 23.859 15.172 1 97.75 234 TYR B C 1
ATOM 6208 O O . TYR B 1 234 ? 9.875 24.297 15.398 1 97.75 234 TYR B O 1
ATOM 6216 N N . GLY B 1 235 ? 12.078 24.297 15.789 1 96.81 235 GLY B N 1
ATOM 6217 C CA . GLY B 1 235 ? 11.914 25.188 16.938 1 96.81 235 GLY B CA 1
ATOM 6218 C C . GLY B 1 235 ? 11.062 24.578 18.031 1 96.81 235 GLY B C 1
ATOM 6219 O O . GLY B 1 235 ? 11.328 23.453 18.484 1 96.81 235 GLY B O 1
ATOM 6220 N N . ASN B 1 236 ? 10.086 25.312 18.453 1 97.69 236 ASN B N 1
ATOM 6221 C CA . ASN B 1 236 ? 9.242 24.875 19.562 1 97.69 236 ASN B CA 1
ATOM 6222 C C . ASN B 1 236 ? 7.973 24.188 19.062 1 97.69 236 ASN B C 1
ATOM 6224 O O . ASN B 1 236 ? 6.98 24.125 19.797 1 97.69 236 ASN B O 1
ATOM 6228 N N . THR B 1 237 ? 7.945 23.734 17.828 1 98.44 237 THR B N 1
ATOM 6229 C CA . THR B 1 237 ? 6.754 23.141 17.219 1 98.44 237 THR B CA 1
ATOM 6230 C C . THR B 1 237 ? 7.051 21.75 16.672 1 98.44 237 THR B C 1
ATOM 6232 O O . THR B 1 237 ? 8.07 21.547 16.016 1 98.44 237 THR B O 1
ATOM 6235 N N . ARG B 1 238 ? 6.23 20.875 17.031 1 98.5 238 ARG B N 1
ATOM 6236 C CA . ARG B 1 238 ? 6.281 19.547 16.422 1 98.5 238 ARG B CA 1
ATOM 6237 C C . ARG B 1 238 ? 5.215 19.391 15.344 1 98.5 238 ARG B C 1
ATOM 6239 O O . ARG B 1 238 ? 4.023 19.562 15.609 1 98.5 238 ARG B O 1
ATOM 6246 N N . VAL B 1 239 ? 5.633 18.969 14.125 1 98.88 239 VAL B N 1
ATOM 6247 C CA . VAL B 1 239 ? 4.738 18.656 13.016 1 98.88 239 VAL B CA 1
ATOM 6248 C C . VAL B 1 239 ? 4.602 17.141 12.875 1 98.88 239 VAL B C 1
ATOM 6250 O O . VAL B 1 239 ? 5.598 16.406 12.922 1 98.88 239 VAL B O 1
ATOM 6253 N N . ILE B 1 240 ? 3.354 16.672 12.742 1 98.94 240 ILE B N 1
ATOM 6254 C CA . ILE B 1 240 ? 3.084 15.25 12.609 1 98.94 240 ILE B CA 1
ATOM 6255 C C . ILE B 1 240 ? 2.381 14.977 11.281 1 98.94 240 ILE B C 1
ATOM 6257 O O . ILE B 1 240 ? 1.374 15.609 10.961 1 98.94 240 ILE B O 1
ATOM 6261 N N . GLY B 1 241 ? 2.959 14.125 10.461 1 98.81 241 GLY B N 1
ATOM 6262 C CA . GLY B 1 241 ? 2.295 13.648 9.258 1 98.81 241 GLY B CA 1
ATOM 6263 C C . GLY B 1 241 ? 1.613 12.305 9.438 1 98.81 241 GLY B C 1
ATOM 6264 O O . GLY B 1 241 ? 2.199 11.375 10 1 98.81 241 GLY B O 1
ATOM 6265 N N . LEU B 1 242 ? 0.351 12.195 8.992 1 98.56 242 LEU B N 1
ATOM 6266 C CA . LEU B 1 242 ? -0.455 10.992 9.148 1 98.56 242 LEU B CA 1
ATOM 6267 C C . LEU B 1 242 ? -1.128 10.617 7.832 1 98.56 242 LEU B C 1
ATOM 6269 O O . LEU B 1 242 ? -1.406 11.484 7 1 98.56 242 LEU B O 1
ATOM 6273 N N . ASP B 1 243 ? -1.335 9.367 7.648 1 97.19 243 ASP B N 1
ATOM 6274 C CA . ASP B 1 243 ? -2.049 8.844 6.488 1 97.19 243 ASP B CA 1
ATOM 6275 C C . ASP B 1 243 ? -3.48 8.453 6.855 1 97.19 243 ASP B C 1
ATOM 6277 O O . ASP B 1 243 ? -3.699 7.453 7.547 1 97.19 243 ASP B O 1
ATOM 6281 N N . SER B 1 244 ? -4.438 9.164 6.289 1 97 244 SER B N 1
ATOM 6282 C CA . SER B 1 244 ? -5.824 8.93 6.672 1 97 244 SER B CA 1
ATOM 6283 C C . SER B 1 244 ? -6.531 8.031 5.664 1 97 244 SER B C 1
ATOM 6285 O O . SER B 1 244 ? -7.746 7.84 5.734 1 97 244 SER B O 1
ATOM 6287 N N . ASN B 1 245 ? -5.82 7.539 4.633 1 94.12 245 ASN B N 1
ATOM 6288 C CA . ASN B 1 245 ? -6.418 6.617 3.676 1 94.12 245 ASN B CA 1
ATOM 6289 C C . ASN B 1 245 ? -6.676 5.25 4.301 1 94.12 245 ASN B C 1
ATOM 6291 O O . ASN B 1 245 ? -5.785 4.668 4.922 1 94.12 245 ASN B O 1
ATOM 6295 N N . ASP B 1 246 ? -7.812 4.773 4.082 1 86.31 246 ASP B N 1
ATOM 6296 C CA . ASP B 1 246 ? -8.172 3.465 4.625 1 86.31 246 ASP B CA 1
ATOM 6297 C C . ASP B 1 246 ? -7.816 2.348 3.645 1 86.31 246 ASP B C 1
ATOM 6299 O O . ASP B 1 246 ? -7.871 2.539 2.428 1 86.31 246 ASP B O 1
ATOM 6303 N N . GLY B 1 247 ? -7.383 1.212 4.184 1 81.12 247 GLY B N 1
ATOM 6304 C CA . GLY B 1 247 ? -7.188 0.023 3.369 1 81.12 247 GLY B CA 1
ATOM 6305 C C . GLY B 1 247 ? -5.746 -0.177 2.941 1 81.12 247 GLY B C 1
ATOM 6306 O O . GLY B 1 247 ? -5.34 -1.291 2.604 1 81.12 247 GLY B O 1
ATOM 6307 N N . TYR B 1 248 ? -4.977 0.919 2.881 1 77.38 248 TYR B N 1
ATOM 6308 C CA . TYR B 1 248 ? -3.605 0.821 2.389 1 77.38 248 TYR B CA 1
ATOM 6309 C C . TYR B 1 248 ? -2.709 0.135 3.412 1 77.38 248 TYR B C 1
ATOM 6311 O O . TYR B 1 248 ? -1.763 -0.567 3.047 1 77.38 248 TYR B O 1
ATOM 6319 N N . ARG B 1 249 ? -3.018 0.363 4.648 1 78.38 249 ARG B N 1
ATOM 6320 C CA . ARG B 1 249 ? -2.252 -0.132 5.789 1 78.38 249 ARG B CA 1
ATOM 6321 C C . ARG B 1 249 ? -3.146 -0.328 7.004 1 78.38 249 ARG B C 1
ATOM 6323 O O . ARG B 1 249 ? -4.363 -0.16 6.922 1 78.38 249 ARG B O 1
ATOM 6330 N N . ASP B 1 250 ? -2.453 -0.744 8.094 1 81 250 ASP B N 1
ATOM 6331 C CA . ASP B 1 250 ? -3.209 -0.903 9.336 1 81 250 ASP B CA 1
ATOM 6332 C C . ASP B 1 250 ? -3.287 0.414 10.102 1 81 250 ASP B C 1
ATOM 6334 O O . ASP B 1 250 ? -2.311 0.829 10.734 1 81 250 ASP B O 1
ATOM 6338 N N . LEU B 1 251 ? -4.414 1.047 10.086 1 88.31 251 LEU B N 1
ATOM 6339 C CA . LEU B 1 251 ? -4.613 2.338 10.734 1 88.31 251 LEU B CA 1
ATOM 6340 C C . LEU B 1 251 ? -4.465 2.211 12.25 1 88.31 251 LEU B C 1
ATOM 6342 O O . LEU B 1 251 ? -4.18 3.195 12.93 1 88.31 251 LEU B O 1
ATOM 6346 N N . ARG B 1 252 ? -4.656 1.042 12.789 1 91.31 252 ARG B N 1
ATOM 6347 C CA . ARG B 1 252 ? -4.496 0.84 14.227 1 91.31 252 ARG B CA 1
ATOM 6348 C C . ARG B 1 252 ? -3.045 1.037 14.656 1 91.31 252 ARG B C 1
ATOM 6350 O O . ARG B 1 252 ? -2.775 1.584 15.727 1 91.31 252 ARG B O 1
ATOM 6357 N N . GLU B 1 253 ? -2.178 0.587 13.773 1 92.81 253 GLU B N 1
ATOM 6358 C CA . GLU B 1 253 ? -0.759 0.757 14.07 1 92.81 253 GLU B CA 1
ATOM 6359 C C . GLU B 1 253 ? -0.371 2.234 14.086 1 92.81 253 GLU B C 1
ATOM 6361 O O . GLU B 1 253 ? 0.433 2.662 14.914 1 92.81 253 GLU B O 1
ATOM 6366 N N . GLN B 1 254 ? -0.872 2.971 13.188 1 96.56 254 GLN B N 1
ATOM 6367 C CA . GLN B 1 254 ? -0.627 4.41 13.164 1 96.56 254 GLN B CA 1
ATOM 6368 C C . GLN B 1 254 ? -1.154 5.082 14.422 1 96.56 254 GLN B C 1
ATOM 6370 O O . GLN B 1 254 ? -0.484 5.941 15.008 1 96.56 254 GLN B O 1
ATOM 6375 N N . LEU B 1 255 ? -2.414 4.715 14.828 1 97.81 255 LEU B N 1
ATOM 6376 C CA . LEU B 1 255 ? -3.023 5.309 16.016 1 97.81 255 LEU B CA 1
ATOM 6377 C C . LEU B 1 255 ? -2.199 5.004 17.266 1 97.81 255 LEU B C 1
ATOM 6379 O O . LEU B 1 255 ? -2.002 5.879 18.109 1 97.81 255 LEU B O 1
ATOM 6383 N N . ASP B 1 256 ? -1.74 3.752 17.375 1 97.56 256 ASP B N 1
ATOM 6384 C CA . ASP B 1 256 ? -0.901 3.371 18.5 1 97.56 256 ASP B CA 1
ATOM 6385 C C . ASP B 1 256 ? 0.394 4.18 18.516 1 97.56 256 ASP B C 1
ATOM 6387 O O . ASP B 1 256 ? 0.828 4.641 19.578 1 97.56 256 ASP B O 1
ATOM 6391 N N . TRP B 1 257 ? 0.964 4.301 17.344 1 98.25 257 TRP B N 1
ATOM 6392 C CA . TRP B 1 257 ? 2.172 5.109 17.234 1 98.25 257 TRP B CA 1
ATOM 6393 C C . TRP B 1 257 ? 1.91 6.547 17.656 1 98.25 257 TRP B C 1
ATOM 6395 O O . TRP B 1 257 ? 2.707 7.141 18.391 1 98.25 257 TRP B O 1
ATOM 6405 N N . LEU B 1 258 ? 0.823 7.113 17.234 1 98.75 258 LEU B N 1
ATOM 6406 C CA . LEU B 1 258 ? 0.48 8.492 17.578 1 98.75 258 LEU B CA 1
ATOM 6407 C C . LEU B 1 258 ? 0.322 8.656 19.078 1 98.75 258 LEU B C 1
ATOM 6409 O O . LEU B 1 258 ? 0.807 9.633 19.656 1 98.75 258 LEU B O 1
ATOM 6413 N N . LYS B 1 259 ? -0.412 7.762 19.719 1 98.69 259 LYS B N 1
ATOM 6414 C CA . LYS B 1 259 ? -0.613 7.82 21.156 1 98.69 259 LYS B CA 1
ATOM 6415 C C . LYS B 1 259 ? 0.722 7.836 21.906 1 98.69 259 LYS B C 1
ATOM 6417 O O . LYS B 1 259 ? 0.91 8.617 22.844 1 98.69 259 LYS B O 1
ATOM 6422 N N . GLU B 1 260 ? 1.633 6.992 21.469 1 98.69 260 GLU B N 1
ATOM 6423 C CA . GLU B 1 260 ? 2.953 6.938 22.094 1 98.69 260 GLU B CA 1
ATOM 6424 C C . GLU B 1 260 ? 3.721 8.242 21.859 1 98.69 260 GLU B C 1
ATOM 6426 O O . GLU B 1 260 ? 4.371 8.75 22.781 1 98.69 260 GLU B O 1
ATOM 6431 N N . LEU B 1 261 ? 3.666 8.719 20.672 1 98.81 261 LEU B N 1
ATOM 6432 C CA . LEU B 1 261 ? 4.348 9.969 20.344 1 98.81 261 LEU B CA 1
ATOM 6433 C C . LEU B 1 261 ? 3.818 11.117 21.203 1 98.81 261 LEU B C 1
ATOM 6435 O O . LEU B 1 261 ? 4.598 11.906 21.734 1 98.81 261 LEU B O 1
ATOM 6439 N N . LEU B 1 262 ? 2.508 11.219 21.297 1 98.88 262 LEU B N 1
ATOM 6440 C CA . LEU B 1 262 ? 1.908 12.297 22.078 1 98.88 262 LEU B CA 1
ATOM 6441 C C . LEU B 1 262 ? 2.268 12.164 23.547 1 98.88 262 LEU B C 1
ATOM 6443 O O . LEU B 1 262 ? 2.52 13.164 24.219 1 98.88 262 LEU B O 1
ATOM 6447 N N . ALA B 1 263 ? 2.262 10.961 24.062 1 98.62 263 ALA B N 1
ATOM 6448 C CA . ALA B 1 263 ? 2.678 10.734 25.438 1 98.62 263 ALA B CA 1
ATOM 6449 C C . ALA B 1 263 ? 4.102 11.234 25.672 1 98.62 263 ALA B C 1
ATOM 6451 O O . ALA B 1 263 ? 4.391 11.852 26.703 1 98.62 263 ALA B O 1
ATOM 6452 N N . ASP B 1 264 ? 4.965 10.945 24.766 1 98.44 264 ASP B N 1
ATOM 6453 C CA . ASP B 1 264 ? 6.344 11.414 24.844 1 98.44 264 ASP B CA 1
ATOM 6454 C C . ASP B 1 264 ? 6.41 12.938 24.75 1 98.44 264 ASP B C 1
ATOM 6456 O O . ASP B 1 264 ? 7.219 13.578 25.422 1 98.44 264 ASP B O 1
ATOM 6460 N N . THR B 1 265 ? 5.633 13.469 23.891 1 98.62 265 THR B N 1
ATOM 6461 C CA . THR B 1 265 ? 5.609 14.914 23.672 1 98.62 265 THR B CA 1
ATOM 6462 C C . THR B 1 265 ? 5.121 15.641 24.906 1 98.62 265 THR B C 1
ATOM 6464 O O . THR B 1 265 ? 5.551 16.766 25.188 1 98.62 265 THR B O 1
ATOM 6467 N N . GLU B 1 266 ? 4.25 15.031 25.688 1 97.88 266 GLU B N 1
ATOM 6468 C CA . GLU B 1 266 ? 3.764 15.594 26.938 1 97.88 266 GLU B CA 1
ATOM 6469 C C . GLU B 1 266 ? 4.922 15.945 27.875 1 97.88 266 GLU B C 1
ATOM 6471 O O . GLU B 1 266 ? 4.863 16.938 28.594 1 97.88 266 GLU B O 1
ATOM 6476 N N . LYS B 1 267 ? 5.914 15.141 27.75 1 97.56 267 LYS B N 1
ATOM 6477 C CA . LYS B 1 267 ? 7.035 15.273 28.672 1 97.56 267 LYS B CA 1
ATOM 6478 C C . LYS B 1 267 ? 8.133 16.156 28.078 1 97.56 267 LYS B C 1
ATOM 6480 O O . LYS B 1 267 ? 9.133 16.438 28.75 1 97.56 267 LYS B O 1
ATOM 6485 N N . ASP B 1 268 ? 7.977 16.609 26.938 1 97.5 268 ASP B N 1
ATOM 6486 C CA . ASP B 1 268 ? 9.008 17.375 26.25 1 97.5 268 ASP B CA 1
ATOM 6487 C C . ASP B 1 268 ? 8.766 18.875 26.391 1 97.5 268 ASP B C 1
ATOM 6489 O O . ASP B 1 268 ? 7.98 19.469 25.656 1 97.5 268 ASP B O 1
ATOM 6493 N N . ASP B 1 269 ? 9.547 19.516 27.156 1 95.25 269 ASP B N 1
ATOM 6494 C CA . ASP B 1 269 ? 9.359 20.938 27.469 1 95.25 269 ASP B CA 1
ATOM 6495 C C . ASP B 1 269 ? 9.859 21.812 26.328 1 95.25 269 ASP B C 1
ATOM 6497 O O . ASP B 1 269 ? 9.609 23.016 26.312 1 95.25 269 ASP B O 1
ATOM 6501 N N . ASN B 1 270 ? 10.477 21.188 25.328 1 96.25 270 ASN B N 1
ATOM 6502 C CA . ASN B 1 270 ? 10.969 21.953 24.188 1 96.25 270 ASN B CA 1
ATOM 6503 C C . ASN B 1 270 ? 9.875 22.203 23.172 1 96.25 270 ASN B C 1
ATOM 6505 O O . ASN B 1 270 ? 10.039 23.031 22.266 1 96.25 270 ASN B O 1
ATOM 6509 N N . ILE B 1 271 ? 8.773 21.547 23.344 1 97.81 271 ILE B N 1
ATOM 6510 C CA . ILE B 1 271 ? 7.699 21.656 22.359 1 97.81 271 ILE B CA 1
ATOM 6511 C C . ILE B 1 271 ? 6.527 22.438 22.969 1 97.81 271 ILE B C 1
ATOM 6513 O O . ILE B 1 271 ? 5.988 22.047 24 1 97.81 271 ILE B O 1
ATOM 6517 N N . ASP B 1 272 ? 6.113 23.516 22.281 1 97.94 272 ASP B N 1
ATOM 6518 C CA . ASP B 1 272 ? 4.98 24.312 22.734 1 97.94 272 ASP B CA 1
ATOM 6519 C C . ASP B 1 272 ? 3.734 24.016 21.906 1 97.94 272 ASP B C 1
ATOM 6521 O O . ASP B 1 272 ? 2.611 24.141 22.391 1 97.94 272 ASP B O 1
ATOM 6525 N N . PHE B 1 273 ? 3.91 23.672 20.641 1 98.62 273 PHE B N 1
ATOM 6526 C CA . PHE B 1 273 ? 2.791 23.5 19.719 1 98.62 273 PHE B CA 1
ATOM 6527 C C . PHE B 1 273 ? 2.906 22.172 18.953 1 98.62 273 PHE B C 1
ATOM 6529 O O . PHE B 1 273 ? 4.008 21.75 18.609 1 98.62 273 PHE B O 1
ATOM 6536 N N . VAL B 1 274 ? 1.777 21.516 18.672 1 98.88 274 VAL B N 1
ATOM 6537 C CA . VAL B 1 274 ? 1.72 20.297 17.875 1 98.88 274 VAL B CA 1
ATOM 6538 C C . VAL B 1 274 ? 0.802 20.516 16.672 1 98.88 274 VAL B C 1
ATOM 6540 O O . VAL B 1 274 ? -0.385 20.812 16.828 1 98.88 274 VAL B O 1
ATOM 6543 N N . PHE B 1 275 ? 1.354 20.438 15.477 1 98.88 275 PHE B N 1
ATOM 6544 C CA . PHE B 1 275 ? 0.612 20.594 14.227 1 98.88 275 PHE B CA 1
ATOM 6545 C C . PHE B 1 275 ? 0.566 19.266 13.469 1 98.88 275 PHE B C 1
ATOM 6547 O O . PHE B 1 275 ? 1.566 18.844 12.883 1 98.88 275 PHE B O 1
ATOM 6554 N N . ALA B 1 276 ? -0.605 18.625 13.43 1 98.94 276 ALA B N 1
ATOM 6555 C CA . ALA B 1 276 ? -0.772 17.406 12.648 1 98.94 276 ALA B CA 1
ATOM 6556 C C . ALA B 1 276 ? -1.316 17.719 11.258 1 98.94 276 ALA B C 1
ATOM 6558 O O . ALA B 1 276 ? -1.922 18.781 11.039 1 98.94 276 ALA B O 1
ATOM 6559 N N . GLN B 1 277 ? -1.051 16.906 10.328 1 98.88 277 GLN B N 1
ATOM 6560 C CA . GLN B 1 277 ? -1.687 16.969 9.016 1 98.88 277 GLN B CA 1
ATOM 6561 C C . GLN B 1 277 ? -2.082 15.57 8.539 1 98.88 277 GLN B C 1
ATOM 6563 O O . GLN B 1 277 ? -1.368 14.594 8.781 1 98.88 277 GLN B O 1
ATOM 6568 N N . LEU B 1 278 ? -3.191 15.422 7.945 1 98.75 278 LEU B N 1
ATOM 6569 C CA . LEU B 1 278 ? -3.76 14.273 7.25 1 98.75 278 LEU B CA 1
ATOM 6570 C C . LEU B 1 278 ? -4.758 14.727 6.184 1 98.75 278 LEU B C 1
ATOM 6572 O O . LEU B 1 278 ? -5.16 15.891 6.16 1 98.75 278 LEU B O 1
ATOM 6576 N N . HIS B 1 279 ? -5.215 13.828 5.367 1 98.75 279 HIS B N 1
ATOM 6577 C CA . HIS B 1 279 ? -5.902 14.305 4.172 1 98.75 279 HIS B CA 1
ATOM 6578 C C . HIS B 1 279 ? -7.398 14.461 4.426 1 98.75 279 HIS B C 1
ATOM 6580 O O . HIS B 1 279 ? -7.977 15.508 4.113 1 98.75 279 HIS B O 1
ATOM 6586 N N . HIS B 1 280 ? -8.07 13.547 5.023 1 98.56 280 HIS B N 1
ATOM 6587 C CA . HIS B 1 280 ? -9.531 13.5 5.102 1 98.56 280 HIS B CA 1
ATOM 6588 C C . HIS B 1 280 ? -10.039 14.211 6.348 1 98.56 280 HIS B C 1
ATOM 6590 O O . HIS B 1 280 ? -9.453 14.086 7.426 1 98.56 280 HIS B O 1
ATOM 6596 N N . PRO B 1 281 ? -11.102 14.938 6.234 1 98.38 281 PRO B N 1
ATOM 6597 C CA . PRO B 1 281 ? -11.664 15.641 7.387 1 98.38 281 PRO B CA 1
ATOM 6598 C C . PRO B 1 281 ? -12.492 14.734 8.289 1 98.38 281 PRO B C 1
ATOM 6600 O O . PRO B 1 281 ? -13.094 13.766 7.812 1 98.38 281 PRO B O 1
ATOM 6603 N N . PHE B 1 282 ? -12.57 15.07 9.547 1 98.19 282 PHE B N 1
ATOM 6604 C CA . PHE B 1 282 ? -13.57 14.5 10.445 1 98.19 282 PHE B CA 1
ATOM 6605 C C . PHE B 1 282 ? -14.961 15.039 10.125 1 98.19 282 PHE B C 1
ATOM 6607 O O . PHE B 1 282 ? -15.914 14.266 10 1 98.19 282 PHE B O 1
ATOM 6614 N N . LYS B 1 283 ? -15.07 16.359 10.016 1 97.94 283 LYS B N 1
ATOM 6615 C CA . LYS B 1 283 ? -16.281 17.062 9.586 1 97.94 283 LYS B CA 1
ATOM 6616 C C . LYS B 1 283 ? -15.977 18 8.422 1 97.94 283 LYS B C 1
ATOM 6618 O O . LYS B 1 283 ? -14.906 18.609 8.359 1 97.94 283 LYS B O 1
ATOM 6623 N N . SER B 1 284 ? -16.906 18.062 7.469 1 96.62 284 SER B N 1
ATOM 6624 C CA . SER B 1 284 ? -16.75 18.922 6.289 1 96.62 284 SER B CA 1
ATOM 6625 C C . SER B 1 284 ? -18.031 19.672 5.977 1 96.62 284 SER B C 1
ATOM 6627 O O . SER B 1 284 ? -19.047 19.062 5.621 1 96.62 284 SER B O 1
ATOM 6629 N N . GLU B 1 285 ? -17.984 20.953 6.012 1 96.5 285 GLU B N 1
ATOM 6630 C CA . GLU B 1 285 ? -19.172 21.75 5.816 1 96.5 285 GLU B CA 1
ATOM 6631 C C . GLU B 1 285 ? -19.562 21.828 4.34 1 96.5 285 GLU B C 1
ATOM 6633 O O . GLU B 1 285 ? -20.734 22.016 4 1 96.5 285 GLU B O 1
ATOM 6638 N N . LEU B 1 286 ? -18.625 21.641 3.451 1 96.06 286 LEU B N 1
ATOM 6639 C CA . LEU B 1 286 ? -18.875 21.812 2.023 1 96.06 286 LEU B CA 1
ATOM 6640 C C . LEU B 1 286 ? -19.266 20.484 1.374 1 96.06 286 LEU B C 1
ATOM 6642 O O . LEU B 1 286 ? -19.844 20.469 0.284 1 96.06 286 LEU B O 1
ATOM 6646 N N . TRP B 1 287 ? -18.922 19.375 1.985 1 96.44 287 TRP B N 1
ATOM 6647 C CA . TRP B 1 287 ? -19.109 18.078 1.346 1 96.44 287 TRP B CA 1
ATOM 6648 C C . TRP B 1 287 ? -19.141 16.953 2.383 1 96.44 287 TRP B C 1
ATOM 6650 O O . TRP B 1 287 ? -18.109 16.344 2.672 1 96.44 287 TRP B O 1
ATOM 6660 N N . ILE B 1 288 ? -20.266 16.562 2.865 1 95.44 288 ILE B N 1
ATOM 6661 C CA . ILE B 1 288 ? -20.469 15.633 3.971 1 95.44 288 ILE B CA 1
ATOM 6662 C C . ILE B 1 288 ? -19.891 14.266 3.605 1 95.44 288 ILE B C 1
ATOM 6664 O O . ILE B 1 288 ? -19.281 13.602 4.438 1 95.44 288 ILE B O 1
ATOM 6668 N N . PRO B 1 289 ? -20.078 13.789 2.398 1 94.81 289 PRO B N 1
ATOM 6669 C CA . PRO B 1 289 ? -19.578 12.461 2.041 1 94.81 289 PRO B CA 1
ATOM 6670 C C . PRO B 1 289 ? -18.062 12.359 2.143 1 94.81 289 PRO B C 1
ATOM 6672 O O . PRO B 1 289 ? -17.5 11.258 2.152 1 94.81 289 PRO B O 1
ATOM 6675 N N . GLY B 1 290 ? -17.344 13.461 2.188 1 95.44 290 GLY B N 1
ATOM 6676 C CA . GLY B 1 290 ? -15.898 13.461 2.301 1 95.44 290 GLY B CA 1
ATOM 6677 C C . GLY B 1 290 ? -15.406 13.227 3.719 1 95.44 290 GLY B C 1
ATOM 6678 O O . GLY B 1 290 ? -14.211 13.055 3.949 1 95.44 290 GLY B O 1
ATOM 6679 N N . GLU B 1 291 ? -16.281 13.172 4.691 1 96.94 291 GLU B N 1
ATOM 6680 C CA . GLU B 1 291 ? -15.922 12.992 6.094 1 96.94 291 GLU B CA 1
ATOM 6681 C C . GLU B 1 291 ? -15.406 11.578 6.355 1 96.94 291 GLU B C 1
ATOM 6683 O O . GLU B 1 291 ? -15.828 10.625 5.695 1 96.94 291 GLU B O 1
ATOM 6688 N N . GLU B 1 292 ? -14.438 11.477 7.238 1 95.62 292 GLU B N 1
ATOM 6689 C CA . GLU B 1 292 ? -13.859 10.18 7.594 1 95.62 292 GLU B CA 1
ATOM 6690 C C . GLU B 1 292 ? -13.836 9.984 9.102 1 95.62 292 GLU B C 1
ATOM 6692 O O . GLU B 1 292 ? -13.211 10.758 9.828 1 95.62 292 GLU B O 1
ATOM 6697 N N . ASP B 1 293 ? -14.344 8.836 9.586 1 94.44 293 ASP B N 1
ATOM 6698 C CA . ASP B 1 293 ? -14.438 8.523 11.008 1 94.44 293 ASP B CA 1
ATOM 6699 C C . ASP B 1 293 ? -13.055 8.367 11.633 1 94.44 293 ASP B C 1
ATOM 6701 O O . ASP B 1 293 ? -12.852 8.734 12.797 1 94.44 293 ASP B O 1
ATOM 6705 N N . PHE B 1 294 ? -12.156 7.801 10.93 1 94.88 294 PHE B N 1
ATOM 6706 C CA . PHE B 1 294 ? -10.82 7.598 11.469 1 94.88 294 PHE B CA 1
ATOM 6707 C C . PHE B 1 294 ? -10.195 8.922 11.883 1 94.88 294 PHE B C 1
ATOM 6709 O O . PHE B 1 294 ? -9.5 9 12.898 1 94.88 294 PHE B O 1
ATOM 6716 N N . THR B 1 295 ? -10.359 9.961 11.133 1 97.75 295 THR B N 1
ATOM 6717 C CA . THR B 1 295 ? -9.852 11.273 11.484 1 97.75 295 THR B CA 1
ATOM 6718 C C . THR B 1 295 ? -10.414 11.742 12.82 1 97.75 295 THR B C 1
ATOM 6720 O O . THR B 1 295 ? -9.734 12.43 13.586 1 97.75 295 THR B O 1
ATOM 6723 N N . GLY B 1 296 ? -11.648 11.391 13.125 1 98.19 296 GLY B N 1
ATOM 6724 C CA . GLY B 1 296 ? -12.234 11.703 14.414 1 98.19 296 GLY B CA 1
ATOM 6725 C C . GLY B 1 296 ? -11.445 11.148 15.586 1 98.19 296 GLY B C 1
ATOM 6726 O O . GLY B 1 296 ? -11.32 11.797 16.625 1 98.19 296 GLY B O 1
ATOM 6727 N N . LYS B 1 297 ? -10.922 9.945 15.398 1 97.94 297 LYS B N 1
ATOM 6728 C CA . LYS B 1 297 ? -10.086 9.344 16.438 1 97.94 297 LYS B CA 1
ATOM 6729 C C . LYS B 1 297 ? -8.797 10.141 16.641 1 97.94 297 LYS B C 1
ATOM 6731 O O . LYS B 1 297 ? -8.336 10.305 17.766 1 97.94 297 LYS B O 1
ATOM 6736 N N . ILE B 1 298 ? -8.258 10.602 15.547 1 98.56 298 ILE B N 1
ATOM 6737 C CA . ILE B 1 298 ? -7.047 11.414 15.609 1 98.56 298 ILE B CA 1
ATOM 6738 C C . ILE B 1 298 ? -7.34 12.727 16.344 1 98.56 298 ILE B C 1
ATOM 6740 O O . ILE B 1 298 ? -6.566 13.141 17.203 1 98.56 298 ILE B O 1
ATOM 6744 N N . VAL B 1 299 ? -8.43 13.32 16 1 98.62 299 VAL B N 1
ATOM 6745 C CA . VAL B 1 299 ? -8.844 14.578 16.625 1 98.62 299 VAL B CA 1
ATOM 6746 C C . VAL B 1 299 ? -9 14.383 18.125 1 98.62 299 VAL B C 1
ATOM 6748 O O . VAL B 1 299 ? -8.523 15.195 18.922 1 98.62 299 VAL B O 1
ATOM 6751 N N . THR B 1 300 ? -9.602 13.305 18.484 1 98.69 300 THR B N 1
ATOM 6752 C CA . THR B 1 300 ? -9.805 13 19.906 1 98.69 300 THR B CA 1
ATOM 6753 C C . THR B 1 300 ? -8.461 12.914 20.625 1 98.69 300 THR B C 1
ATOM 6755 O O . THR B 1 300 ? -8.312 13.445 21.734 1 98.69 300 THR B O 1
ATOM 6758 N N . GLU B 1 301 ? -7.508 12.242 20.016 1 98.81 301 GLU B N 1
ATOM 6759 C CA . GLU B 1 301 ? -6.188 12.125 20.625 1 98.81 301 GLU B CA 1
ATOM 6760 C C . GLU B 1 301 ? -5.527 13.492 20.781 1 98.81 301 GLU B C 1
ATOM 6762 O O . GLU B 1 301 ? -4.906 13.773 21.812 1 98.81 301 GLU B O 1
ATOM 6767 N N . LEU B 1 302 ? -5.629 14.32 19.828 1 98.88 302 LEU B N 1
ATOM 6768 C CA . LEU B 1 302 ? -5.016 15.641 19.859 1 98.88 302 LEU B CA 1
ATOM 6769 C C . LEU B 1 302 ? -5.719 16.531 20.875 1 98.88 302 LEU B C 1
ATOM 6771 O O . LEU B 1 302 ? -5.066 17.312 21.578 1 98.88 302 LEU B O 1
ATOM 6775 N N . GLU B 1 303 ? -7.023 16.469 20.906 1 98.62 303 GLU B N 1
ATOM 6776 C CA . GLU B 1 303 ? -7.805 17.219 21.891 1 98.62 303 GLU B CA 1
ATOM 6777 C C . GLU B 1 303 ? -7.395 16.859 23.312 1 98.62 303 GLU B C 1
ATOM 6779 O O . GLU B 1 303 ? -7.125 17.75 24.141 1 98.62 303 GLU B O 1
ATOM 6784 N N . GLN B 1 304 ? -7.375 15.617 23.562 1 98.5 304 GLN B N 1
ATOM 6785 C CA . GLN B 1 304 ? -6.984 15.148 24.891 1 98.5 304 GLN B CA 1
ATOM 6786 C C . GLN B 1 304 ? -5.566 15.594 25.234 1 98.5 304 GLN B C 1
ATOM 6788 O O . GLN B 1 304 ? -5.301 16.016 26.359 1 98.5 304 GLN B O 1
ATOM 6793 N N . PHE B 1 305 ? -4.707 15.492 24.297 1 98.69 305 PHE B N 1
ATOM 6794 C CA . PHE B 1 305 ? -3.33 15.945 24.484 1 98.69 305 PHE B CA 1
ATOM 6795 C C . PHE B 1 305 ? -3.287 17.422 24.859 1 98.69 305 PHE B C 1
ATOM 6797 O O . PHE B 1 305 ? -2.617 17.797 25.828 1 98.69 305 PHE B O 1
ATOM 6804 N N . SER B 1 306 ? -3.99 18.219 24.078 1 98.06 306 SER B N 1
ATOM 6805 C CA . SER B 1 306 ? -3.977 19.656 24.312 1 98.06 306 SER B CA 1
ATOM 6806 C C . SER B 1 306 ? -4.547 20 25.688 1 98.06 306 SER B C 1
ATOM 6808 O O . SER B 1 306 ? -4.016 20.875 26.375 1 98.06 306 SER B O 1
ATOM 6810 N N . THR B 1 307 ? -5.57 19.359 26.047 1 96.81 307 THR B N 1
ATOM 6811 C CA . THR B 1 307 ? -6.199 19.625 27.344 1 96.81 307 THR B CA 1
ATOM 6812 C C . THR B 1 307 ? -5.277 19.203 28.484 1 96.81 307 THR B C 1
ATOM 6814 O O . THR B 1 307 ? -5.117 19.938 29.453 1 96.81 307 THR B O 1
ATOM 6817 N N . LYS B 1 308 ? -4.676 18.062 28.328 1 97.25 308 LYS B N 1
ATOM 6818 C CA . LYS B 1 308 ? -3.828 17.5 29.375 1 97.25 308 LYS B CA 1
ATOM 6819 C C . LYS B 1 308 ? -2.58 18.359 29.594 1 97.25 308 LYS B C 1
ATOM 6821 O O . LYS B 1 308 ? -2.115 18.516 30.719 1 97.25 308 LYS B O 1
ATOM 6826 N N . THR B 1 309 ? -2.051 18.891 28.578 1 97.31 309 THR B N 1
ATOM 6827 C CA . THR B 1 309 ? -0.728 19.5 28.656 1 97.31 309 THR B CA 1
ATOM 6828 C C . THR B 1 309 ? -0.832 21.031 28.625 1 97.31 309 THR B C 1
ATOM 6830 O O . THR B 1 309 ? 0.115 21.719 28.984 1 97.31 309 THR B O 1
ATOM 6833 N N . GLY B 1 310 ? -1.976 21.531 28.094 1 95.81 310 GLY B N 1
ATOM 6834 C CA . GLY B 1 310 ? -2.104 22.953 27.844 1 95.81 310 GLY B CA 1
ATOM 6835 C C . GLY B 1 310 ? -1.43 23.391 26.547 1 95.81 310 GLY B C 1
ATOM 6836 O O . GLY B 1 310 ? -1.452 24.578 26.203 1 95.81 310 GLY B O 1
ATOM 6837 N N . LYS B 1 311 ? -0.783 22.484 25.797 1 97.44 311 LYS B N 1
ATOM 6838 C CA . LYS B 1 311 ? -0.157 22.797 24.516 1 97.44 311 LYS B CA 1
ATOM 6839 C C . LYS B 1 311 ? -1.19 22.812 23.391 1 97.44 311 LYS B C 1
ATOM 6841 O O . LYS B 1 311 ? -1.827 21.797 23.094 1 97.44 311 LYS B O 1
ATOM 6846 N N . PRO B 1 312 ? -1.349 23.984 22.734 1 98.31 312 PRO B N 1
ATOM 6847 C CA . PRO B 1 312 ? -2.299 24.031 21.609 1 98.31 312 PRO B CA 1
ATOM 6848 C C . PRO B 1 312 ? -1.906 23.094 20.469 1 98.31 312 PRO B C 1
ATOM 6850 O O . PRO B 1 312 ? -0.716 22.891 20.219 1 98.31 312 PRO B O 1
ATOM 6853 N N . SER B 1 313 ? -2.902 22.594 19.797 1 98.75 313 SER B N 1
ATOM 6854 C CA . SER B 1 313 ? -2.674 21.719 18.656 1 98.75 313 SER B CA 1
ATOM 6855 C C . SER B 1 313 ? -3.555 22.109 17.484 1 98.75 313 SER B C 1
ATOM 6857 O O . SER B 1 313 ? -4.523 22.859 17.641 1 98.75 313 SER B O 1
ATOM 6859 N N . ILE B 1 314 ? -3.148 21.719 16.312 1 98.75 314 ILE B N 1
ATOM 6860 C CA . ILE B 1 314 ? -3.869 21.891 15.055 1 98.75 314 ILE B CA 1
ATOM 6861 C C . ILE B 1 314 ? -3.871 20.562 14.281 1 98.75 314 ILE B C 1
ATOM 6863 O O . ILE B 1 314 ? -2.965 19.75 14.438 1 98.75 314 ILE B O 1
ATOM 6867 N N . HIS B 1 315 ? -4.898 20.312 13.57 1 98.81 315 HIS B N 1
ATOM 6868 C CA . HIS B 1 315 ? -4.75 19.391 12.453 1 98.81 315 HIS B CA 1
ATOM 6869 C C . HIS B 1 315 ? -5.156 20.047 11.141 1 98.81 315 HIS B C 1
ATOM 6871 O O . HIS B 1 315 ? -6.254 20.594 11.031 1 98.81 315 HIS B O 1
ATOM 6877 N N . PHE B 1 316 ? -4.258 20 10.188 1 98.94 316 PHE B N 1
ATOM 6878 C CA . PHE B 1 316 ? -4.508 20.438 8.82 1 98.94 316 PHE B CA 1
ATOM 6879 C C . PHE B 1 316 ? -5.07 19.297 7.977 1 98.94 316 PHE B C 1
ATOM 6881 O O . PHE B 1 316 ? -4.656 18.141 8.125 1 98.94 316 PHE B O 1
ATOM 6888 N N . PHE B 1 317 ? -6.012 19.625 7.105 1 98.81 317 PHE B N 1
ATOM 6889 C CA . PHE B 1 317 ? -6.559 18.609 6.211 1 98.81 317 PHE B CA 1
ATOM 6890 C C . PHE B 1 317 ? -6.988 19.234 4.887 1 98.81 317 PHE B C 1
ATOM 6892 O O . PHE B 1 317 ? -6.73 20.406 4.641 1 98.81 317 PHE B O 1
ATOM 6899 N N . GLY B 1 318 ? -7.457 18.438 3.9 1 98.69 318 GLY B N 1
ATOM 6900 C CA . GLY B 1 318 ? -8 18.812 2.604 1 98.69 318 GLY B CA 1
ATOM 6901 C C . GLY B 1 318 ? -9.172 17.938 2.176 1 98.69 318 GLY B C 1
ATOM 6902 O O . GLY B 1 318 ? -10.133 17.766 2.926 1 98.69 318 GLY B O 1
ATOM 6903 N N . HIS B 1 319 ? -9.117 17.375 0.965 1 98.38 319 HIS B N 1
ATOM 6904 C CA . HIS B 1 319 ? -10.109 16.453 0.438 1 98.38 319 HIS B CA 1
ATOM 6905 C C . HIS B 1 319 ? -11.383 17.172 0.017 1 98.38 319 HIS B C 1
ATOM 6907 O O . HIS B 1 319 ? -11.93 16.891 -1.051 1 98.38 319 HIS B O 1
ATOM 6913 N N . THR B 1 320 ? -11.922 18.031 0.85 1 97.69 320 THR B N 1
ATOM 6914 C CA . THR B 1 320 ? -12.938 19.016 0.468 1 97.69 320 THR B CA 1
ATOM 6915 C C . THR B 1 320 ? -12.281 20.297 -0.046 1 97.69 320 THR B C 1
ATOM 6917 O O . THR B 1 320 ? -11.484 20.906 0.658 1 97.69 320 THR B O 1
ATOM 6920 N N . HIS B 1 321 ? -12.672 20.656 -1.297 1 97.94 321 HIS B N 1
ATOM 6921 C CA . HIS B 1 321 ? -11.93 21.719 -1.979 1 97.94 321 HIS B CA 1
ATOM 6922 C C . HIS B 1 321 ? -12.461 23.094 -1.605 1 97.94 321 HIS B C 1
ATOM 6924 O O . HIS B 1 321 ? -13.18 23.719 -2.385 1 97.94 321 HIS B O 1
ATOM 6930 N N . GLY B 1 322 ? -11.992 23.594 -0.552 1 97.5 322 GLY B N 1
ATOM 6931 C CA . GLY B 1 322 ? -12.266 24.891 0.044 1 97.5 322 GLY B CA 1
ATOM 6932 C C . GLY B 1 322 ? -11.523 25.109 1.349 1 97.5 322 GLY B C 1
ATOM 6933 O O . GLY B 1 322 ? -10.758 24.25 1.789 1 97.5 322 GLY B O 1
ATOM 6934 N N . TYR B 1 323 ? -11.742 26.281 1.907 1 98.31 323 TYR B N 1
ATOM 6935 C CA . TYR B 1 323 ? -11.125 26.641 3.186 1 98.31 323 TYR B CA 1
ATOM 6936 C C . TYR B 1 323 ? -12.148 26.562 4.316 1 98.31 323 TYR B C 1
ATOM 6938 O O . TYR B 1 323 ? -13.305 26.953 4.145 1 98.31 323 TYR B O 1
ATOM 6946 N N . SER B 1 324 ? -11.75 25.969 5.395 1 98.44 324 SER B N 1
ATOM 6947 C CA . SER B 1 324 ? -12.555 26.016 6.613 1 98.44 324 SER B CA 1
ATOM 6948 C C . SER B 1 324 ? -11.672 26.141 7.852 1 98.44 324 SER B C 1
ATOM 6950 O O . SER B 1 324 ? -10.609 25.516 7.93 1 98.44 324 SER B O 1
ATOM 6952 N N . ARG B 1 325 ? -12.055 26.969 8.742 1 98.62 325 ARG B N 1
ATOM 6953 C CA . ARG B 1 325 ? -11.461 27 10.078 1 98.62 325 ARG B CA 1
ATOM 6954 C C . ARG B 1 325 ? -12.477 26.609 11.141 1 98.62 325 ARG B C 1
ATOM 6956 O O . ARG B 1 325 ? -13.508 27.266 11.305 1 98.62 325 ARG B O 1
ATOM 6963 N N . GLY B 1 326 ? -12.211 25.547 11.773 1 98.06 326 GLY B N 1
ATOM 6964 C CA . GLY B 1 326 ? -12.953 25.109 12.938 1 98.06 326 GLY B CA 1
ATOM 6965 C C . GLY B 1 326 ? -12.109 25.047 14.195 1 98.06 326 GLY B C 1
ATOM 6966 O O . GLY B 1 326 ? -10.906 25.312 14.156 1 98.06 326 GLY B O 1
ATOM 6967 N N . GLN B 1 327 ? -12.742 24.797 15.336 1 97.69 327 GLN B N 1
ATOM 6968 C CA . GLN B 1 327 ? -12.109 24.656 16.641 1 97.69 327 GLN B CA 1
ATOM 6969 C C . GLN B 1 327 ? -12.891 23.703 17.531 1 97.69 327 GLN B C 1
ATOM 6971 O O . GLN B 1 327 ? -14.117 23.594 17.422 1 97.69 327 GLN B O 1
ATOM 6976 N N . SER B 1 328 ? -12.164 23.047 18.375 1 98.06 328 SER B N 1
ATOM 6977 C CA . SER B 1 328 ? -12.812 22.25 19.422 1 98.06 328 SER B CA 1
ATOM 6978 C C . SER B 1 328 ? -13.352 23.125 20.531 1 98.06 328 SER B C 1
ATOM 6980 O O . SER B 1 328 ? -12.719 24.125 20.906 1 98.06 328 SER B O 1
ATOM 6982 N N . ARG B 1 329 ? -14.461 22.781 21.031 1 97.5 329 ARG B N 1
ATOM 6983 C CA . ARG B 1 329 ? -15.102 23.609 22.047 1 97.5 329 ARG B CA 1
ATOM 6984 C C . ARG B 1 329 ? -14.281 23.641 23.328 1 97.5 329 ARG B C 1
ATOM 6986 O O . ARG B 1 329 ? -13.977 24.719 23.859 1 97.5 329 ARG B O 1
ATOM 6993 N N . ASP B 1 330 ? -13.875 22.531 23.797 1 96.88 330 ASP B N 1
ATOM 6994 C CA . ASP B 1 330 ? -13.344 22.438 25.156 1 96.88 330 ASP B CA 1
ATOM 6995 C C . ASP B 1 330 ? -11.836 22.234 25.141 1 96.88 330 ASP B C 1
ATOM 6997 O O . ASP B 1 330 ? -11.234 21.938 26.172 1 96.88 330 ASP B O 1
ATOM 7001 N N . HIS B 1 331 ? -11.211 22.297 23.984 1 96.56 331 HIS B N 1
ATOM 7002 C CA . HIS B 1 331 ? -9.781 22.062 23.797 1 96.56 331 HIS B CA 1
ATOM 7003 C C . HIS B 1 331 ? -9.156 23.141 22.938 1 96.56 331 HIS B C 1
ATOM 7005 O O . HIS B 1 331 ? -9.773 23.625 21.984 1 96.56 331 HIS B O 1
ATOM 7011 N N . LYS B 1 332 ? -7.93 23.578 23.219 1 96.88 332 LYS B N 1
ATOM 7012 C CA . LYS B 1 332 ? -7.211 24.5 22.359 1 96.88 332 LYS B CA 1
ATOM 7013 C C . LYS B 1 332 ? -6.684 23.781 21.109 1 96.88 332 LYS B C 1
ATOM 7015 O O . LYS B 1 332 ? -5.473 23.672 20.922 1 96.88 332 LYS B O 1
ATOM 7020 N N . HIS B 1 333 ? -7.621 23.328 20.344 1 98.31 333 HIS B N 1
ATOM 7021 C CA . HIS B 1 333 ? -7.348 22.578 19.141 1 98.31 333 HIS B CA 1
ATOM 7022 C C . HIS B 1 333 ? -8.078 23.172 17.938 1 98.31 333 HIS B C 1
ATOM 7024 O O . HIS B 1 333 ? -9.297 23.344 17.969 1 98.31 333 HIS B O 1
ATOM 7030 N N . LEU B 1 334 ? -7.336 23.5 16.922 1 98.75 334 LEU B N 1
ATOM 7031 C CA . LEU B 1 334 ? -7.918 24.078 15.711 1 98.75 334 LEU B CA 1
ATOM 7032 C C . LEU B 1 334 ? -8.078 23.031 14.625 1 98.75 334 LEU B C 1
ATOM 7034 O O . LEU B 1 334 ? -7.254 22.109 14.516 1 98.75 334 LEU B O 1
ATOM 7038 N N . TRP B 1 335 ? -9.141 23.109 13.852 1 98.75 335 TRP B N 1
ATOM 7039 C CA . TRP B 1 335 ? -9.422 22.344 12.641 1 98.75 335 TRP B CA 1
ATOM 7040 C C . TRP B 1 335 ? -9.258 23.203 11.398 1 98.75 335 TRP B C 1
ATOM 7042 O O . TRP B 1 335 ? -10.055 24.109 11.148 1 98.75 335 TRP B O 1
ATOM 7052 N N . ILE B 1 336 ? -8.312 22.906 10.562 1 98.88 336 ILE B N 1
ATOM 7053 C CA . ILE B 1 336 ? -8.07 23.844 9.461 1 98.88 336 ILE B CA 1
ATOM 7054 C C . ILE B 1 336 ? -8.008 23.078 8.141 1 98.88 336 ILE B C 1
ATOM 7056 O O . ILE B 1 336 ? -7.062 22.328 7.898 1 98.88 336 ILE B O 1
ATOM 7060 N N . ASN B 1 337 ? -8.953 23.234 7.273 1 98.81 337 ASN B N 1
ATOM 7061 C CA . ASN B 1 337 ? -8.875 22.812 5.879 1 98.81 337 ASN B CA 1
ATOM 7062 C C . ASN B 1 337 ? -8.047 23.797 5.043 1 98.81 337 ASN B C 1
ATOM 7064 O O . ASN B 1 337 ? -8.414 24.953 4.906 1 98.81 337 ASN B O 1
ATOM 7068 N N . VAL B 1 338 ? -7.016 23.328 4.445 1 98.88 338 VAL B N 1
ATOM 7069 C CA . VAL B 1 338 ? -6.09 24.25 3.789 1 98.88 338 VAL B CA 1
ATOM 7070 C C . VAL B 1 338 ? -6.25 24.141 2.273 1 98.88 338 VAL B C 1
ATOM 7072 O O . VAL B 1 338 ? -5.434 24.688 1.521 1 98.88 338 VAL B O 1
ATOM 7075 N N . ALA B 1 339 ? -7.242 23.453 1.778 1 98.25 339 ALA B N 1
ATOM 7076 C CA . ALA B 1 339 ? -7.535 23.281 0.359 1 98.25 339 ALA B CA 1
ATOM 7077 C C . ALA B 1 339 ? -8.234 24.5 -0.215 1 98.25 339 ALA B C 1
ATOM 7079 O O . ALA B 1 339 ? -8.828 25.297 0.526 1 98.25 339 ALA B O 1
ATOM 7080 N N . SER B 1 340 ? -8.328 24.734 -1.515 1 97.38 340 SER B N 1
ATOM 7081 C CA . SER B 1 340 ? -7.574 24 -2.523 1 97.38 340 SER B CA 1
ATOM 7082 C C . SER B 1 340 ? -6.441 24.844 -3.09 1 97.38 340 SER B C 1
ATOM 7084 O O . SER B 1 340 ? -6.559 26.078 -3.186 1 97.38 340 SER B O 1
ATOM 7086 N N . ALA B 1 341 ? -5.391 24.234 -3.381 1 98.62 341 ALA B N 1
ATOM 7087 C CA . ALA B 1 341 ? -4.27 24.938 -4 1 98.62 341 ALA B CA 1
ATOM 7088 C C . ALA B 1 341 ? -4.23 24.688 -5.504 1 98.62 341 ALA B C 1
ATOM 7090 O O . ALA B 1 341 ? -3.35 25.203 -6.203 1 98.62 341 ALA B O 1
ATOM 7091 N N . GLY B 1 342 ? -5.141 23.922 -6.094 1 98.12 342 GLY B N 1
ATOM 7092 C CA . GLY B 1 342 ? -5.148 23.688 -7.527 1 98.12 342 GLY B CA 1
ATOM 7093 C C . GLY B 1 342 ? -6.379 22.953 -8.008 1 98.12 342 GLY B C 1
ATOM 7094 O O . GLY B 1 342 ? -6.941 23.266 -9.055 1 98.12 342 GLY B O 1
ATOM 7095 N N . GLY B 1 343 ? -6.832 22.016 -7.266 1 97.62 343 GLY B N 1
ATOM 7096 C CA . GLY B 1 343 ? -7.977 21.188 -7.637 1 97.62 343 GLY B CA 1
ATOM 7097 C C . GLY B 1 343 ? -9.266 21.984 -7.758 1 97.62 343 GLY B C 1
ATOM 7098 O O . GLY B 1 343 ? -9.383 23.062 -7.191 1 97.62 343 GLY B O 1
ATOM 7099 N N . ALA B 1 344 ? -10.234 21.438 -8.469 1 97.19 344 ALA B N 1
ATOM 7100 C CA . ALA B 1 344 ? -11.5 22.109 -8.727 1 97.19 344 ALA B CA 1
ATOM 7101 C C . ALA B 1 344 ? -12.227 22.438 -7.43 1 97.19 344 ALA B C 1
ATOM 7103 O O . ALA B 1 344 ? -12.422 21.562 -6.578 1 97.19 344 ALA B O 1
ATOM 7104 N N . ILE B 1 345 ? -12.703 23.641 -7.27 1 97 345 ILE B N 1
ATOM 7105 C CA . ILE B 1 345 ? -13.359 24.125 -6.062 1 97 345 ILE B CA 1
ATOM 7106 C C . ILE B 1 345 ? -14.688 23.391 -5.863 1 97 345 ILE B C 1
ATOM 7108 O O . ILE B 1 345 ? -15.414 23.156 -6.828 1 97 345 ILE B O 1
ATOM 7112 N N . ASP B 1 346 ? -14.953 22.969 -4.668 1 95.88 346 ASP B N 1
ATOM 7113 C CA . ASP B 1 346 ? -16.312 22.578 -4.293 1 95.88 346 ASP B CA 1
ATOM 7114 C C . ASP B 1 346 ? -17.188 23.797 -4.027 1 95.88 346 ASP B C 1
ATOM 7116 O O . ASP B 1 346 ? -17.203 24.328 -2.91 1 95.88 346 ASP B O 1
ATOM 7120 N N . ASN B 1 347 ? -17.891 24.109 -4.969 1 94.06 347 ASN B N 1
ATOM 7121 C CA . ASN B 1 347 ? -18.688 25.328 -4.879 1 94.06 347 ASN B CA 1
ATOM 7122 C C . ASN B 1 347 ? -19.891 25.156 -3.953 1 94.06 347 ASN B C 1
ATOM 7124 O O . ASN B 1 347 ? -20.438 24.047 -3.846 1 94.06 347 ASN B O 1
ATOM 7128 N N . TRP B 1 348 ? -20.281 26.297 -3.309 1 93.56 348 TRP B N 1
ATOM 7129 C CA . TRP B 1 348 ? -21.516 26.266 -2.516 1 93.56 348 TRP B CA 1
ATOM 7130 C C . TRP B 1 348 ? -22.688 25.797 -3.355 1 93.56 348 TRP B C 1
ATOM 7132 O O . TRP B 1 348 ? -22.891 26.266 -4.48 1 93.56 348 TRP B O 1
ATOM 7142 N N . GLY B 1 349 ? -23.438 24.891 -2.826 1 90.06 349 GLY B N 1
ATOM 7143 C CA . GLY B 1 349 ? -24.641 24.406 -3.508 1 90.06 349 GLY B CA 1
ATOM 7144 C C . GLY B 1 349 ? -24.375 23.188 -4.379 1 90.06 349 GLY B C 1
ATOM 7145 O O . GLY B 1 349 ? -25.312 22.516 -4.812 1 90.06 349 GLY B O 1
ATOM 7146 N N . GLU B 1 350 ? -23.188 22.875 -4.637 1 91 350 GLU B N 1
ATOM 7147 C CA . GLU B 1 350 ? -22.828 21.75 -5.496 1 91 350 GLU B CA 1
ATOM 7148 C C . GLU B 1 350 ? -23.062 20.406 -4.785 1 91 350 GLU B C 1
ATOM 7150 O O . GLU B 1 350 ? -23.484 19.438 -5.406 1 91 350 GLU B O 1
ATOM 7155 N N . PHE B 1 351 ? -22.719 20.375 -3.498 1 91.75 351 PHE B N 1
ATOM 7156 C CA . PHE B 1 351 ? -22.844 19.141 -2.715 1 91.75 351 PHE B CA 1
ATOM 7157 C C . PHE B 1 351 ? -23.641 19.391 -1.442 1 91.75 351 PHE B C 1
ATOM 7159 O O . PHE B 1 351 ? -23.859 20.547 -1.058 1 91.75 351 PHE B O 1
ATOM 7166 N N . GLU B 1 352 ? -24.031 18.25 -0.827 1 91.62 352 GLU B N 1
ATOM 7167 C CA . GLU B 1 352 ? -24.688 18.359 0.474 1 91.62 352 GLU B CA 1
ATOM 7168 C C . GLU B 1 352 ? -23.703 18.859 1.539 1 91.62 352 GLU B C 1
ATOM 7170 O O . GLU B 1 352 ? -22.594 18.312 1.669 1 91.62 352 GLU B O 1
ATOM 7175 N N . GLY B 1 353 ? -24.031 19.984 2.24 1 92.56 353 GLY B N 1
ATOM 7176 C CA . GLY B 1 353 ? -23.219 20.547 3.32 1 92.56 353 GLY B CA 1
ATOM 7177 C C . GLY B 1 353 ? -23.953 20.594 4.645 1 92.56 353 GLY B C 1
ATOM 7178 O O . GLY B 1 353 ? -25.109 20.172 4.738 1 92.56 353 GLY B O 1
ATOM 7179 N N . ARG B 1 354 ? -23.234 20.938 5.633 1 95 354 ARG B N 1
ATOM 7180 C CA . ARG B 1 354 ? -23.797 21.094 6.969 1 95 354 ARG B CA 1
ATOM 7181 C C . ARG B 1 354 ? -23.094 22.188 7.746 1 95 354 ARG B C 1
ATOM 7183 O O . ARG B 1 354 ? -21.859 22.297 7.703 1 95 354 ARG B O 1
ATOM 7190 N N . ASP B 1 355 ? -23.875 23.031 8.352 1 96.38 355 ASP B N 1
ATOM 7191 C CA . ASP B 1 355 ? -23.344 24.094 9.203 1 96.38 355 ASP B CA 1
ATOM 7192 C C . ASP B 1 355 ? -23.016 23.562 10.602 1 96.38 355 ASP B C 1
ATOM 7194 O O . ASP B 1 355 ? -23.891 23.516 11.469 1 96.38 355 ASP B O 1
ATOM 7198 N N . TYR B 1 356 ? -21.828 23.25 10.859 1 96.69 356 TYR B N 1
ATOM 7199 C CA . TYR B 1 356 ? -21.406 22.688 12.141 1 96.69 356 TYR B CA 1
ATOM 7200 C C . TYR B 1 356 ? -21.016 23.781 13.125 1 96.69 356 TYR B C 1
ATOM 7202 O O . TYR B 1 356 ? -20.422 24.781 12.742 1 96.69 356 TYR B O 1
ATOM 7210 N N . ASP B 1 357 ? -21.234 23.547 14.461 1 95.31 357 ASP B N 1
ATOM 7211 C CA . ASP B 1 357 ? -20.906 24.5 15.523 1 95.31 357 ASP B CA 1
ATOM 7212 C C . ASP B 1 357 ? -19.391 24.719 15.617 1 95.31 357 ASP B C 1
ATOM 7214 O O . ASP B 1 357 ? -18.938 25.781 16.047 1 95.31 357 ASP B O 1
ATOM 7218 N N . GLU B 1 358 ? -18.656 23.75 15.164 1 96.75 358 GLU B N 1
ATOM 7219 C CA . GLU B 1 358 ? -17.203 23.766 15.344 1 96.75 358 GLU B CA 1
ATOM 7220 C C . GLU B 1 358 ? -16.547 24.75 14.383 1 96.75 358 GLU B C 1
ATOM 7222 O O . GLU B 1 358 ? -15.438 25.219 14.625 1 96.75 358 GLU B O 1
ATOM 7227 N N . PHE B 1 359 ? -17.234 25.047 13.273 1 97.62 359 PHE B N 1
ATOM 7228 C CA . PHE B 1 359 ? -16.594 25.875 12.25 1 97.62 359 PHE B CA 1
ATOM 7229 C C . PHE B 1 359 ? -17.016 27.328 12.383 1 97.62 359 PHE B C 1
ATOM 7231 O O . PHE B 1 359 ? -18.172 27.625 12.688 1 97.62 359 PHE B O 1
ATOM 7238 N N . THR B 1 360 ? -16.078 28.25 12.109 1 97.06 360 THR B N 1
ATOM 7239 C CA . THR B 1 360 ? -16.312 29.688 12.148 1 97.06 360 THR B CA 1
ATOM 7240 C C . THR B 1 360 ? -16.297 30.281 10.742 1 97.06 360 THR B C 1
ATOM 7242 O O . THR B 1 360 ? -17.031 31.234 10.453 1 97.06 360 THR B O 1
ATOM 7245 N N . VAL B 1 361 ? -15.445 29.766 9.945 1 97.56 361 VAL B N 1
ATOM 7246 C CA . VAL B 1 361 ? -15.281 30.312 8.602 1 97.56 361 VAL B CA 1
ATOM 7247 C C . VAL B 1 361 ? -15.172 29.172 7.59 1 97.56 361 VAL B C 1
ATOM 7249 O O . VAL B 1 361 ? -14.328 28.281 7.734 1 97.56 361 VAL B O 1
ATOM 7252 N N . THR B 1 362 ? -15.984 29.172 6.559 1 97.88 362 THR B N 1
ATOM 7253 C CA . THR B 1 362 ? -15.867 28.281 5.402 1 97.88 362 THR B CA 1
ATOM 7254 C C . THR B 1 362 ? -15.992 29.078 4.105 1 97.88 362 THR B C 1
ATOM 7256 O O . THR B 1 362 ? -16.906 29.891 3.949 1 97.88 362 THR B O 1
ATOM 7259 N N . GLN B 1 363 ? -15.039 28.875 3.244 1 96.56 363 GLN B N 1
ATOM 7260 C CA . GLN B 1 363 ? -14.977 29.609 1.982 1 96.56 363 GLN B CA 1
ATOM 7261 C C . GLN B 1 363 ? -14.641 28.672 0.823 1 96.56 363 GLN B C 1
ATOM 7263 O O . GLN B 1 363 ? -13.766 27.812 0.944 1 96.56 363 GLN B O 1
ATOM 7268 N N . ASP B 1 364 ? -15.312 28.828 -0.299 1 97.19 364 ASP B N 1
ATOM 7269 C CA . ASP B 1 364 ? -15.039 28.047 -1.5 1 97.19 364 ASP B CA 1
ATOM 7270 C C . ASP B 1 364 ? -14.07 28.781 -2.424 1 97.19 364 ASP B C 1
ATOM 7272 O O . ASP B 1 364 ? -14.406 29.094 -3.562 1 97.19 364 ASP B O 1
ATOM 7276 N N . GLU B 1 365 ? -12.859 28.938 -1.972 1 97.81 365 GLU B N 1
ATOM 7277 C CA . GLU B 1 365 ? -11.844 29.703 -2.682 1 97.81 365 GLU B CA 1
ATOM 7278 C C . GLU B 1 365 ? -10.516 28.953 -2.715 1 97.81 365 GLU B C 1
ATOM 7280 O O . GLU B 1 365 ? -10.234 28.125 -1.839 1 97.81 365 GLU B O 1
ATOM 7285 N N . TYR B 1 366 ? -9.711 29.25 -3.764 1 98.62 366 TYR B N 1
ATOM 7286 C CA . TYR B 1 366 ? -8.32 28.812 -3.805 1 98.62 366 TYR B CA 1
ATOM 7287 C C . TYR B 1 366 ? -7.473 29.594 -2.811 1 98.62 366 TYR B C 1
ATOM 7289 O O . TYR B 1 366 ? -7.789 30.75 -2.48 1 98.62 366 TYR B O 1
ATOM 7297 N N . GLY B 1 367 ? -6.391 29.016 -2.379 1 98.69 367 GLY B N 1
ATOM 7298 C CA . GLY B 1 367 ? -5.461 29.766 -1.541 1 98.69 367 GLY B CA 1
ATOM 7299 C C . GLY B 1 367 ? -4.504 28.859 -0.775 1 98.69 367 GLY B C 1
ATOM 7300 O O . GLY B 1 367 ? -4.254 27.734 -1.178 1 98.69 367 GLY B O 1
ATOM 7301 N N . PHE B 1 368 ? -3.875 29.422 0.258 1 98.88 368 PHE B N 1
ATOM 7302 C CA . PHE B 1 368 ? -2.939 28.75 1.151 1 98.88 368 PHE B CA 1
ATOM 7303 C C . PHE B 1 368 ? -3.002 29.344 2.551 1 98.88 368 PHE B C 1
ATOM 7305 O O . PHE B 1 368 ? -3.609 30.406 2.756 1 98.88 368 PHE B O 1
ATOM 7312 N N . VAL B 1 369 ? -2.488 28.609 3.467 1 98.94 369 VAL B N 1
ATOM 7313 C CA . VAL B 1 369 ? -2.5 29.031 4.863 1 98.94 369 VAL B CA 1
ATOM 7314 C C . VAL B 1 369 ? -1.073 29.312 5.332 1 98.94 369 VAL B C 1
ATOM 7316 O O . VAL B 1 369 ? -0.208 28.438 5.246 1 98.94 369 VAL B O 1
ATOM 7319 N N . MET B 1 370 ? -0.877 30.531 5.809 1 98.81 370 MET B N 1
ATOM 7320 C CA . MET B 1 370 ? 0.386 30.875 6.449 1 98.81 370 MET B CA 1
ATOM 7321 C C . MET B 1 370 ? 0.306 30.672 7.961 1 98.81 370 MET B C 1
ATOM 7323 O O . MET B 1 370 ? -0.702 31.016 8.586 1 98.81 370 MET B O 1
ATOM 7327 N N . VAL B 1 371 ? 1.331 30.094 8.492 1 98.81 371 VAL B N 1
ATOM 7328 C CA . VAL B 1 371 ? 1.456 29.953 9.938 1 98.81 371 VAL B CA 1
ATOM 7329 C C . VAL B 1 371 ? 2.713 30.688 10.414 1 98.81 371 VAL B C 1
ATOM 7331 O O . VAL B 1 371 ? 3.822 30.359 9.984 1 98.81 371 VAL B O 1
ATOM 7334 N N . SER B 1 372 ? 2.564 31.625 11.227 1 98.5 372 SER B N 1
ATOM 7335 C CA . SER B 1 372 ? 3.682 32.281 11.891 1 98.5 372 SER B CA 1
ATOM 7336 C C . SER B 1 372 ? 3.807 31.844 13.344 1 98.5 372 SER B C 1
ATOM 7338 O O . SER B 1 372 ? 2.863 31.984 14.117 1 98.5 372 SER B O 1
ATOM 7340 N N . VAL B 1 373 ? 4.93 31.375 13.719 1 98.38 373 VAL B N 1
ATOM 7341 C CA . VAL B 1 373 ? 5.168 30.891 15.07 1 98.38 373 VAL B CA 1
ATOM 7342 C C . VAL B 1 373 ? 6.176 31.797 15.781 1 98.38 373 VAL B C 1
ATOM 7344 O O . VAL B 1 373 ? 7.234 32.094 15.234 1 98.38 373 VAL B O 1
ATOM 7347 N N . ASP B 1 374 ? 5.773 32.219 16.953 1 96.56 374 ASP B N 1
ATOM 7348 C CA . ASP B 1 374 ? 6.672 32.969 17.828 1 96.56 374 ASP B CA 1
ATOM 7349 C C . ASP B 1 374 ? 7.551 32 18.641 1 96.56 374 ASP B C 1
ATOM 7351 O O . ASP B 1 374 ? 7.051 31.219 19.438 1 96.56 374 ASP B O 1
ATOM 7355 N N . GLY B 1 375 ? 8.852 32.125 18.531 1 92.38 375 GLY B N 1
ATOM 7356 C CA . GLY B 1 375 ? 9.789 31.203 19.172 1 92.38 375 GLY B CA 1
ATOM 7357 C C . GLY B 1 375 ? 10.133 31.609 20.594 1 92.38 375 GLY B C 1
ATOM 7358 O O . GLY B 1 375 ? 10.828 30.875 21.297 1 92.38 375 GLY B O 1
ATOM 7359 N N . ASN B 1 376 ? 9.578 32.719 21.031 1 90.88 376 ASN B N 1
ATOM 7360 C CA . ASN B 1 376 ? 9.82 33.156 22.391 1 90.88 376 ASN B CA 1
ATOM 7361 C C . ASN B 1 376 ? 9.141 32.25 23.406 1 90.88 376 ASN B C 1
ATOM 7363 O O . ASN B 1 376 ? 7.918 32.281 23.547 1 90.88 376 ASN B O 1
ATOM 7367 N N . ARG B 1 377 ? 9.922 31.641 24.219 1 89.94 377 ARG B N 1
ATOM 7368 C CA . ARG B 1 377 ? 9.422 30.594 25.094 1 89.94 377 ARG B CA 1
ATOM 7369 C C . ARG B 1 377 ? 8.664 31.172 26.281 1 89.94 377 ARG B C 1
ATOM 7371 O O . ARG B 1 377 ? 7.922 30.453 26.953 1 89.94 377 ARG B O 1
ATOM 7378 N N . LYS B 1 378 ? 8.859 32.406 26.531 1 91.44 378 LYS B N 1
ATOM 7379 C CA . LYS B 1 378 ? 8.195 33.031 27.672 1 91.44 378 LYS B CA 1
ATOM 7380 C C . LYS B 1 378 ? 6.738 33.344 27.359 1 91.44 378 LYS B C 1
ATOM 7382 O O . LYS B 1 378 ? 5.898 33.406 28.25 1 91.44 378 LYS B O 1
ATOM 7387 N N . ASP B 1 379 ? 6.473 33.594 26.094 1 92.25 379 ASP B N 1
ATOM 7388 C CA . ASP B 1 379 ? 5.109 33.906 25.672 1 92.25 379 ASP B CA 1
ATOM 7389 C C . ASP B 1 379 ? 4.84 33.375 24.266 1 92.25 379 ASP B C 1
ATOM 7391 O O . ASP B 1 379 ? 4.5 34.125 23.359 1 92.25 379 ASP B O 1
ATOM 7395 N N . PRO B 1 380 ? 4.965 32.062 24.125 1 95.94 380 PRO B N 1
ATOM 7396 C CA . PRO B 1 380 ? 4.824 31.469 22.797 1 95.94 380 PRO B CA 1
ATOM 7397 C C . PRO B 1 380 ? 3.416 31.625 22.234 1 95.94 380 PRO B C 1
ATOM 7399 O O . PRO B 1 380 ? 2.434 31.516 22.969 1 95.94 380 PRO B O 1
ATOM 7402 N N . LYS B 1 381 ? 3.229 31.922 20.969 1 97.81 381 LYS B N 1
ATOM 7403 C CA . LYS B 1 381 ? 1.962 31.969 20.234 1 97.81 381 LYS B CA 1
ATOM 7404 C C . LYS B 1 381 ? 2.154 31.641 18.766 1 97.81 381 LYS B C 1
ATOM 7406 O O . LYS B 1 381 ? 3.281 31.641 18.266 1 97.81 381 LYS B O 1
ATOM 7411 N N . PHE B 1 382 ? 1.199 31.266 18.109 1 98.62 382 PHE B N 1
ATOM 7412 C CA . PHE B 1 382 ? 1.214 31.156 16.656 1 98.62 382 PHE B CA 1
ATOM 7413 C C . PHE B 1 382 ? 0.012 31.875 16.047 1 98.62 382 PHE B C 1
ATOM 7415 O O . PHE B 1 382 ? -1.011 32.062 16.703 1 98.62 382 PHE B O 1
ATOM 7422 N N . THR B 1 383 ? 0.161 32.344 14.844 1 98.69 383 THR B N 1
ATOM 7423 C CA . THR B 1 383 ? -0.901 32.969 14.078 1 98.69 383 THR B CA 1
ATOM 7424 C C . THR B 1 383 ? -1.129 32.25 12.758 1 98.69 383 THR B C 1
ATOM 7426 O O . THR B 1 383 ? -0.177 31.953 12.023 1 98.69 383 THR B O 1
ATOM 7429 N N . ILE B 1 384 ? -2.365 31.953 12.484 1 98.62 384 ILE B N 1
ATOM 7430 C CA . ILE B 1 384 ? -2.785 31.375 11.219 1 98.62 384 ILE B CA 1
ATOM 7431 C C . ILE B 1 384 ? -3.438 32.438 10.344 1 98.62 384 ILE B C 1
ATOM 7433 O O . ILE B 1 384 ? -4.258 33.219 10.828 1 98.62 384 ILE B O 1
ATOM 7437 N N . LYS B 1 385 ? -3.045 32.469 9.078 1 98.81 385 LYS B N 1
ATOM 7438 C CA . LYS B 1 385 ? -3.664 33.375 8.117 1 98.81 385 LYS B CA 1
ATOM 7439 C C . LYS B 1 385 ? -4.059 32.625 6.84 1 98.81 385 LYS B C 1
ATOM 7441 O O . LYS B 1 385 ? -3.242 31.891 6.258 1 98.81 385 LYS B O 1
ATOM 7446 N N . ARG B 1 386 ? -5.32 32.812 6.449 1 98.88 386 ARG B N 1
ATOM 7447 C CA . ARG B 1 386 ? -5.742 32.344 5.133 1 98.88 386 ARG B CA 1
ATOM 7448 C C . ARG B 1 386 ? -5.555 33.406 4.078 1 98.88 386 ARG B C 1
ATOM 7450 O O . ARG B 1 386 ? -6.172 34.469 4.164 1 98.88 386 ARG B O 1
ATOM 7457 N N . ILE B 1 387 ? -4.727 33.094 3.125 1 98.88 387 ILE B N 1
ATOM 7458 C CA . ILE B 1 387 ? -4.504 34 1.993 1 98.88 387 ILE B CA 1
ATOM 7459 C C . ILE B 1 387 ? -5.219 33.469 0.758 1 98.88 387 ILE B C 1
ATOM 7461 O O . ILE B 1 387 ? -4.938 32.344 0.315 1 98.88 387 ILE B O 1
ATOM 7465 N N . SER B 1 388 ? -6.074 34.219 0.195 1 98.69 388 SER B N 1
ATOM 7466 C CA . SER B 1 388 ? -6.992 33.75 -0.83 1 98.69 388 SER B CA 1
ATOM 7467 C C . SER B 1 388 ? -6.555 34.188 -2.221 1 98.69 388 SER B C 1
ATOM 7469 O O . SER B 1 388 ? -6.051 35.312 -2.391 1 98.69 388 SER B O 1
ATOM 7471 N N . ARG B 1 389 ? -6.742 33.312 -3.154 1 98.38 389 ARG B N 1
ATOM 7472 C CA . ARG B 1 389 ? -6.57 33.594 -4.574 1 98.38 389 ARG B CA 1
ATOM 7473 C C . ARG B 1 389 ? -7.914 33.656 -5.289 1 98.38 389 ARG B C 1
ATOM 7475 O O . ARG B 1 389 ? -7.969 33.656 -6.52 1 98.38 389 ARG B O 1
ATOM 7482 N N . GLY B 1 390 ? -8.969 33.688 -4.527 1 97.75 390 GLY B N 1
ATOM 7483 C CA . GLY B 1 390 ? -10.305 33.781 -5.086 1 97.75 390 GLY B CA 1
ATOM 7484 C C . GLY B 1 390 ? -10.828 32.438 -5.605 1 97.75 390 GLY B C 1
ATOM 7485 O O . GLY B 1 390 ? -10.531 31.391 -5.043 1 97.75 390 GLY B O 1
ATOM 7486 N N . ASN B 1 391 ? -11.852 32.469 -6.434 1 96.31 391 ASN B N 1
ATOM 7487 C CA . ASN B 1 391 ? -12.422 31.297 -7.102 1 96.31 391 ASN B CA 1
ATOM 7488 C C . ASN B 1 391 ? -12.695 31.578 -8.578 1 96.31 391 ASN B C 1
ATOM 7490 O O . ASN B 1 391 ? -12.117 32.5 -9.156 1 96.31 391 ASN B O 1
ATOM 7494 N N . THR B 1 392 ? -13.453 30.734 -9.289 1 94.38 392 THR B N 1
ATOM 7495 C CA . THR B 1 392 ? -13.648 30.844 -10.734 1 94.38 392 THR B CA 1
ATOM 7496 C C . THR B 1 392 ? -14.594 32 -11.062 1 94.38 392 THR B C 1
ATOM 7498 O O . THR B 1 392 ? -14.672 32.438 -12.211 1 94.38 392 THR B O 1
ATOM 7501 N N . ILE B 1 393 ? -15.234 32.5 -10.109 1 93.25 393 ILE B N 1
ATOM 7502 C CA . ILE B 1 393 ? -16.188 33.594 -10.289 1 93.25 393 ILE B CA 1
ATOM 7503 C C . ILE B 1 393 ? -15.531 34.906 -9.938 1 93.25 393 ILE B C 1
ATOM 7505 O O . ILE B 1 393 ? -15.68 35.906 -10.672 1 93.25 393 ILE B O 1
ATOM 7509 N N . ALA B 1 394 ? -14.828 34.938 -8.805 1 93.75 394 ALA B N 1
ATOM 7510 C CA . ALA B 1 394 ? -14.172 36.156 -8.32 1 93.75 394 ALA B CA 1
ATOM 7511 C C . ALA B 1 394 ? -12.703 35.875 -7.996 1 93.75 394 ALA B C 1
ATOM 7513 O O . ALA B 1 394 ? -12.391 35.094 -7.09 1 93.75 394 ALA B O 1
ATOM 7514 N N . HIS B 1 395 ? -11.922 36.5 -8.703 1 94.31 395 HIS B N 1
ATOM 7515 C CA . HIS B 1 395 ? -10.484 36.406 -8.469 1 94.31 395 HIS B CA 1
ATOM 7516 C C . HIS B 1 395 ? -10.055 37.312 -7.301 1 94.31 395 HIS B C 1
ATOM 7518 O O . HIS B 1 395 ? -10.609 38.375 -7.102 1 94.31 395 HIS B O 1
ATOM 7524 N N . ARG B 1 396 ? -9.141 36.844 -6.477 1 96.88 396 ARG B N 1
ATOM 7525 C CA . ARG B 1 396 ? -8.5 37.625 -5.41 1 96.88 396 ARG B CA 1
ATOM 7526 C C . ARG B 1 396 ? -6.98 37.562 -5.523 1 96.88 396 ARG B C 1
ATOM 7528 O O . ARG B 1 396 ? -6.426 36.531 -5.938 1 96.88 396 ARG B O 1
ATOM 7535 N N . GLU B 1 397 ? -6.336 38.594 -5.258 1 97.75 397 GLU B N 1
ATOM 7536 C CA . GLU B 1 397 ? -4.875 38.656 -5.281 1 97.75 397 GLU B CA 1
ATOM 7537 C C . GLU B 1 397 ? -4.301 38.656 -3.869 1 97.75 397 GLU B C 1
ATOM 7539 O O . GLU B 1 397 ? -3.965 39.719 -3.322 1 97.75 397 GLU B O 1
ATOM 7544 N N . ASN B 1 398 ? -4.09 37.469 -3.326 1 98.56 398 ASN B N 1
ATOM 7545 C CA . ASN B 1 398 ? -3.498 37.281 -2.01 1 98.56 398 ASN B CA 1
ATOM 7546 C C . ASN B 1 398 ? -4.188 38.125 -0.946 1 98.56 398 ASN B C 1
ATOM 7548 O O . ASN B 1 398 ? -3.529 38.844 -0.201 1 98.56 398 ASN B O 1
ATOM 7552 N N . GLU B 1 399 ? -5.453 37.969 -0.906 1 98.5 399 GLU B N 1
ATOM 7553 C CA . GLU B 1 399 ? -6.242 38.719 0.084 1 98.5 399 GLU B CA 1
ATOM 7554 C C . GLU B 1 399 ? -6.328 37.938 1.398 1 98.5 399 GLU B C 1
ATOM 7556 O O . GLU B 1 399 ? -6.578 36.75 1.401 1 98.5 399 GLU B O 1
ATOM 7561 N N . LEU B 1 400 ? -6.023 38.594 2.482 1 98.5 400 LEU B N 1
ATOM 7562 C CA . LEU B 1 400 ? -6.242 38 3.797 1 98.5 400 LEU B CA 1
ATOM 7563 C C . LEU B 1 400 ? -7.73 37.812 4.066 1 98.5 400 LEU B C 1
ATOM 7565 O O . LEU B 1 400 ? -8.492 38.781 4.07 1 98.5 400 LEU B O 1
ATOM 7569 N N . ARG B 1 401 ? -8.148 36.562 4.266 1 97.31 401 ARG B N 1
ATOM 7570 C CA . ARG B 1 401 ? -9.578 36.281 4.402 1 97.31 401 ARG B CA 1
ATOM 7571 C C . ARG B 1 401 ? -9.906 35.812 5.809 1 97.31 401 ARG B C 1
ATOM 7573 O O . ARG B 1 401 ? -11.07 35.812 6.219 1 97.31 401 ARG B O 1
ATOM 7580 N N . ASP B 1 402 ? -8.992 35.344 6.531 1 97.88 402 ASP B N 1
ATOM 7581 C CA . ASP B 1 402 ? -9.18 34.812 7.879 1 97.88 402 ASP B CA 1
ATOM 7582 C C . ASP B 1 402 ? -7.871 34.844 8.664 1 97.88 402 ASP B C 1
ATOM 7584 O O . ASP B 1 402 ? -6.793 34.719 8.078 1 97.88 402 ASP B O 1
ATOM 7588 N N . SER B 1 403 ? -7.973 35.062 9.953 1 98.25 403 SER B N 1
ATOM 7589 C CA . SER B 1 403 ? -6.789 35.062 10.805 1 98.25 403 SER B CA 1
ATOM 7590 C C . SER B 1 403 ? -7.148 34.719 12.25 1 98.25 403 SER B C 1
ATOM 7592 O O . SER B 1 403 ? -8.195 35.125 12.75 1 98.25 403 SER B O 1
ATOM 7594 N N . ILE B 1 404 ? -6.305 34 12.938 1 98.19 404 ILE B N 1
ATOM 7595 C CA . ILE B 1 404 ? -6.48 33.688 14.352 1 98.19 404 ILE B CA 1
ATOM 7596 C C . ILE B 1 404 ? -5.117 33.531 15.016 1 98.19 404 ILE B C 1
ATOM 7598 O O . ILE B 1 404 ? -4.191 32.969 14.406 1 98.19 404 ILE B O 1
ATOM 7602 N N . THR B 1 405 ? -4.984 34.031 16.172 1 97.94 405 THR B N 1
ATOM 7603 C CA . THR B 1 405 ? -3.797 33.844 16.984 1 97.94 405 THR B CA 1
ATOM 7604 C C . THR B 1 405 ? -4.121 33 18.219 1 97.94 405 THR B C 1
ATOM 7606 O O . THR B 1 405 ? -5.148 33.219 18.875 1 97.94 405 THR B O 1
ATOM 7609 N N . VAL B 1 406 ? -3.311 32.031 18.547 1 97.94 406 VAL B N 1
ATOM 7610 C CA . VAL B 1 406 ? -3.482 31.188 19.719 1 97.94 406 VAL B CA 1
ATOM 7611 C C . VAL B 1 406 ? -2.234 31.25 20.594 1 97.94 406 VAL B C 1
ATOM 7613 O O . VAL B 1 406 ? -1.12 31.031 20.109 1 97.94 406 VAL B O 1
ATOM 7616 N N . TRP B 1 407 ? -2.441 31.562 21.859 1 96.12 407 TRP B N 1
ATOM 7617 C CA . TRP B 1 407 ? -1.356 31.641 22.828 1 96.12 407 TRP B CA 1
ATOM 7618 C C . TRP B 1 407 ? -1.207 30.312 23.578 1 96.12 407 TRP B C 1
ATOM 7620 O O . TRP B 1 407 ? -2.201 29.656 23.906 1 96.12 407 TRP B O 1
ATOM 7630 N N . ARG B 1 408 ? 0.006 29.922 23.906 1 96.25 408 ARG B N 1
ATOM 7631 C CA . ARG B 1 408 ? 0.308 28.719 24.656 1 96.25 408 ARG B CA 1
ATOM 7632 C C . ARG B 1 408 ? -0.144 28.844 26.109 1 96.25 408 ARG B C 1
ATOM 7634 O O . ARG B 1 408 ? -0.751 27.922 26.656 1 96.25 408 ARG B O 1
ATOM 7641 N N . LYS B 1 409 ? 0.133 29.906 26.672 1 92.81 409 LYS B N 1
ATOM 7642 C CA . LYS B 1 409 ? -0.19 30.109 28.078 1 92.81 409 LYS B CA 1
ATOM 7643 C C . LYS B 1 409 ? -1.638 30.562 28.25 1 92.81 409 LYS B C 1
ATOM 7645 O O . LYS B 1 409 ? -2.188 31.25 27.375 1 92.81 409 LYS B O 1
ATOM 7650 N N . GLU B 1 410 ? -2.193 30.203 29.312 1 87.94 410 GLU B N 1
ATOM 7651 C CA . GLU B 1 410 ? -3.588 30.531 29.609 1 87.94 410 GLU B CA 1
ATOM 7652 C C . GLU B 1 410 ? -3.777 32.031 29.781 1 87.94 410 GLU B C 1
ATOM 7654 O O . GLU B 1 410 ? -2.945 32.688 30.406 1 87.94 410 GLU B O 1
ATOM 7659 N N . ARG B 1 411 ? -4.75 32.531 29.203 1 92.88 411 ARG B N 1
ATOM 7660 C CA . ARG B 1 411 ? -5.18 33.938 29.281 1 92.88 411 ARG B CA 1
ATOM 7661 C C . ARG B 1 411 ? -6.691 34.031 29.453 1 92.88 411 ARG B C 1
ATOM 7663 O O . ARG B 1 411 ? -7.398 34.5 28.578 1 92.88 411 ARG B O 1
ATOM 7670 N N . LYS B 1 412 ? -7.141 33.781 30.609 1 96 412 LYS B N 1
ATOM 7671 C CA . LYS B 1 412 ? -8.57 33.656 30.859 1 96 412 LYS B CA 1
ATOM 7672 C C . LYS B 1 412 ? -9.227 35.031 30.938 1 96 412 LYS B C 1
ATOM 7674 O O . LYS B 1 412 ? -8.773 35.906 31.703 1 96 412 LYS B O 1
ATOM 7679 N N . PRO B 1 413 ? -10.289 35.25 30.25 1 98 413 PRO B N 1
ATOM 7680 C CA . PRO B 1 413 ? -11.141 36.406 30.531 1 98 413 PRO B CA 1
ATOM 7681 C C . PRO B 1 413 ? -11.836 36.281 31.891 1 98 413 PRO B C 1
ATOM 7683 O O . PRO B 1 413 ? -11.781 35.25 32.531 1 98 413 PRO B O 1
ATOM 7686 N N . SER B 1 414 ? -12.461 37.438 32.25 1 97.94 414 SER B N 1
ATOM 7687 C CA . SER B 1 414 ? -13.234 37.406 33.5 1 97.94 414 SER B CA 1
ATOM 7688 C C . SER B 1 414 ? -14.492 36.531 33.344 1 97.94 414 SER B C 1
ATOM 7690 O O . SER B 1 414 ? -15.141 36.562 32.281 1 97.94 414 SER B O 1
ATOM 7692 N N . ALA B 1 415 ? -14.805 35.812 34.406 1 98.31 415 ALA B N 1
ATOM 7693 C CA . ALA B 1 415 ? -16.047 35.062 34.375 1 98.31 415 ALA B CA 1
ATOM 7694 C C . ALA B 1 415 ? -17.25 36 34.25 1 98.31 415 ALA B C 1
ATOM 7696 O O . ALA B 1 415 ? -17.312 37.062 34.906 1 98.31 415 ALA B O 1
ATOM 7697 N N . PRO B 1 416 ? -18.156 35.688 33.406 1 98.5 416 PRO B N 1
ATOM 7698 C CA . PRO B 1 416 ? -19.375 36.5 33.312 1 98.5 416 PRO B CA 1
ATOM 7699 C C . PRO B 1 416 ? -20.281 36.344 34.531 1 98.5 416 PRO B C 1
ATOM 7701 O O . PRO B 1 416 ? -20.172 35.344 35.25 1 98.5 416 PRO B O 1
ATOM 7704 N N . GLU B 1 417 ? -21.141 37.312 34.688 1 98.25 417 GLU B N 1
ATOM 7705 C CA . GLU B 1 417 ? -22.172 37.219 35.719 1 98.25 417 GLU B CA 1
ATOM 7706 C C . GLU B 1 417 ? -23.5 36.75 35.125 1 98.25 417 GLU B C 1
ATOM 7708 O O . GLU B 1 417 ? -24 37.344 34.156 1 98.25 417 GLU B O 1
ATOM 7713 N N . ALA B 1 418 ? -24.016 35.656 35.594 1 98.25 418 ALA B N 1
ATOM 7714 C CA . ALA B 1 418 ? -25.359 35.25 35.219 1 98.25 418 ALA B CA 1
ATOM 7715 C C . ALA B 1 418 ? -26.391 36.219 35.812 1 98.25 418 ALA B C 1
ATOM 7717 O O . ALA B 1 418 ? -26.438 36.438 37 1 98.25 418 ALA B O 1
ATOM 7718 N N . LEU B 1 419 ? -27.281 36.688 34.938 1 98 419 LEU B N 1
ATOM 7719 C CA . LEU B 1 419 ? -28.172 37.781 35.406 1 98 419 LEU B CA 1
ATOM 7720 C C . LEU B 1 419 ? -29.609 37.281 35.469 1 98 419 LEU B C 1
ATOM 7722 O O . LEU B 1 419 ? -30.266 37.406 36.531 1 98 419 LEU B O 1
ATOM 7726 N N . SER B 1 420 ? -30.219 36.781 34.406 1 96.69 420 SER B N 1
ATOM 7727 C CA . SER B 1 420 ? -31.609 36.344 34.375 1 96.69 420 SER B CA 1
ATOM 7728 C C . SER B 1 420 ? -31.797 35.156 33.438 1 96.69 420 SER B C 1
ATOM 7730 O O . SER B 1 420 ? -31 34.969 32.5 1 96.69 420 SER B O 1
ATOM 7732 N N . PRO B 1 421 ? -32.719 34.281 33.5 1 96.06 421 PRO B N 1
ATOM 7733 C CA . PRO B 1 421 ? -33.781 34.344 34.5 1 96.06 421 PRO B CA 1
ATOM 7734 C C . PRO B 1 421 ? -33.344 33.75 35.844 1 96.06 421 PRO B C 1
ATOM 7736 O O . PRO B 1 421 ? -32.344 33.062 35.906 1 96.06 421 PRO B O 1
ATOM 7739 N N . SER B 1 422 ? -34.062 34.156 36.875 1 94.06 422 SER B N 1
ATOM 7740 C CA . SER B 1 422 ? -34.031 33.562 38.219 1 94.06 422 SER B CA 1
ATOM 7741 C C . SER B 1 422 ? -35.438 33.562 38.844 1 94.06 422 SER B C 1
ATOM 7743 O O . SER B 1 422 ? -36.25 34.438 38.531 1 94.06 422 SER B O 1
ATOM 7745 N N . GLY B 1 423 ? -35.719 32.625 39.656 1 91.88 423 GLY B N 1
ATOM 7746 C CA . GLY B 1 423 ? -37 32.594 40.344 1 91.88 423 GLY B CA 1
ATOM 7747 C C . GLY B 1 423 ? -38 31.703 39.688 1 91.88 423 GLY B C 1
ATOM 7748 O O . GLY B 1 423 ? -37.656 30.703 39.062 1 91.88 423 GLY B O 1
ATOM 7749 N N . GLU B 1 424 ? -39.344 32.031 39.875 1 91.75 424 GLU B N 1
ATOM 7750 C CA . GLU B 1 424 ? -40.406 31.156 39.406 1 91.75 424 GLU B CA 1
ATOM 7751 C C . GLU B 1 424 ? -41.156 31.781 38.219 1 91.75 424 GLU B C 1
ATOM 7753 O O . GLU B 1 424 ? -41 32.969 37.938 1 91.75 424 GLU B O 1
ATOM 7758 N N . GLY B 1 425 ? -41.812 30.906 37.469 1 91.25 425 GLY B N 1
ATOM 7759 C CA . GLY B 1 425 ? -42.75 31.375 36.438 1 91.25 425 GLY B CA 1
ATOM 7760 C C . GLY B 1 425 ? -42.062 31.594 35.094 1 91.25 425 GLY B C 1
ATOM 7761 O O . GLY B 1 425 ? -42.562 32.406 34.281 1 91.25 425 GLY B O 1
ATOM 7762 N N . VAL B 1 426 ? -40.969 30.953 34.906 1 94.88 426 VAL B N 1
ATOM 7763 C CA . VAL B 1 426 ? -40.281 31.094 33.625 1 94.88 426 VAL B CA 1
ATOM 7764 C C . VAL B 1 426 ? -41 30.266 32.562 1 94.88 426 VAL B C 1
ATOM 7766 O O . VAL B 1 426 ? -41.375 29.125 32.781 1 94.88 426 VAL B O 1
ATOM 7769 N N . SER B 1 427 ? -41.125 30.844 31.391 1 93.38 427 SER B N 1
ATOM 7770 C CA . SER B 1 427 ? -41.875 30.219 30.312 1 93.38 427 SER B CA 1
ATOM 7771 C C . SER B 1 427 ? -41.25 28.922 29.859 1 93.38 427 SER B C 1
ATOM 7773 O O . SER B 1 427 ? -40 28.828 29.781 1 93.38 427 SER B O 1
ATOM 7775 N N . ILE B 1 428 ? -42.031 27.875 29.5 1 92.75 428 ILE B N 1
ATOM 7776 C CA . ILE B 1 428 ? -41.531 26.578 29.047 1 92.75 428 ILE B CA 1
ATOM 7777 C C . ILE B 1 428 ? -41.188 26.656 27.562 1 92.75 428 ILE B C 1
ATOM 7779 O O . ILE B 1 428 ? -40.5 25.781 27.016 1 92.75 428 ILE B O 1
ATOM 7783 N N . LYS B 1 429 ? -41.688 27.656 26.812 1 90.12 429 LYS B N 1
ATOM 7784 C CA . LYS B 1 429 ? -41.5 27.781 25.375 1 90.12 429 LYS B CA 1
ATOM 7785 C C . LYS B 1 429 ? -40.094 28.281 25.047 1 90.12 429 LYS B C 1
ATOM 7787 O O . LYS B 1 429 ? -39.688 28.312 23.875 1 90.12 429 LYS B O 1
ATOM 7792 N N . GLY B 1 430 ? -39.375 28.594 26.141 1 87.88 430 GLY B N 1
ATOM 7793 C CA . GLY B 1 430 ? -38 29.078 25.953 1 87.88 430 GLY B CA 1
ATOM 7794 C C . GLY B 1 430 ? -37.625 30.188 26.922 1 87.88 430 GLY B C 1
ATOM 7795 O O . GLY B 1 430 ? -38.25 31.25 26.906 1 87.88 430 GLY B O 1
ATOM 7796 N N . ALA B 1 431 ? -36.656 29.922 27.641 1 91.81 431 ALA B N 1
ATOM 7797 C CA . ALA B 1 431 ? -36.125 30.938 28.562 1 91.81 431 ALA B CA 1
ATOM 7798 C C . ALA B 1 431 ? -35.031 31.75 27.891 1 91.81 431 ALA B C 1
ATOM 7800 O O . ALA B 1 431 ? -34.219 31.203 27.141 1 91.81 431 ALA B O 1
ATOM 7801 N N . VAL B 1 432 ? -35.094 33.062 28.125 1 96.25 432 VAL B N 1
ATOM 7802 C CA . VAL B 1 432 ? -33.969 33.906 27.656 1 96.25 432 VAL B CA 1
ATOM 7803 C C . VAL B 1 432 ? -32.938 34.031 28.766 1 96.25 432 VAL B C 1
ATOM 7805 O O . VAL B 1 432 ? -33.156 34.75 29.75 1 96.25 432 VAL B O 1
ATOM 7808 N N . LEU B 1 433 ? -31.844 33.375 28.547 1 97.88 433 LEU B N 1
ATOM 7809 C CA . LEU B 1 433 ? -30.719 33.5 29.469 1 97.88 433 LEU B CA 1
ATOM 7810 C C . LEU B 1 433 ? -29.922 34.781 29.188 1 97.88 433 LEU B C 1
ATOM 7812 O O . LEU B 1 433 ? -29.594 35.062 28.031 1 97.88 433 LEU B O 1
ATOM 7816 N N . LYS B 1 434 ? -29.656 35.531 30.172 1 98.19 434 LYS B N 1
ATOM 7817 C CA . LYS B 1 434 ? -28.906 36.781 30.031 1 98.19 434 LYS B CA 1
ATOM 7818 C C . LYS B 1 434 ? -27.734 36.812 31.016 1 98.19 434 LYS B C 1
ATOM 7820 O O . LYS B 1 434 ? -27.891 36.469 32.188 1 98.19 434 LYS B O 1
ATOM 7825 N N . ALA B 1 435 ? -26.594 37.219 30.578 1 98.44 435 ALA B N 1
ATOM 7826 C CA . ALA B 1 435 ? -25.406 37.344 31.391 1 98.44 435 ALA B CA 1
ATOM 7827 C C . ALA B 1 435 ? -24.766 38.719 31.234 1 98.44 435 ALA B C 1
ATOM 7829 O O . ALA B 1 435 ? -25.156 39.5 30.359 1 98.44 435 ALA B O 1
ATOM 7830 N N . GLY B 1 436 ? -23.812 39.031 32.125 1 98.38 436 GLY B N 1
ATOM 7831 C CA . GLY B 1 436 ? -23.125 40.312 32.094 1 98.38 436 GLY B CA 1
ATOM 7832 C C . GLY B 1 436 ? -22.219 40.469 30.891 1 98.38 436 GLY B C 1
ATOM 7833 O O . GLY B 1 436 ? -22.078 39.562 30.078 1 98.38 436 GLY B O 1
ATOM 7834 N N . GLU B 1 437 ? -21.641 41.656 30.797 1 98 437 GLU B N 1
ATOM 7835 C CA . GLU B 1 437 ? -20.781 42 29.672 1 98 437 GLU B CA 1
ATOM 7836 C C . GLU B 1 437 ? -19.453 41.25 29.734 1 98 437 GLU B C 1
ATOM 7838 O O . GLU B 1 437 ? -18.984 40.906 30.812 1 98 437 GLU B O 1
ATOM 7843 N N . PHE B 1 438 ? -18.859 41.031 28.578 1 98.12 438 PHE B N 1
ATOM 7844 C CA . PHE B 1 438 ? -17.531 40.469 28.469 1 98.12 438 PHE B CA 1
ATOM 7845 C C . PHE B 1 438 ? -16.484 41.438 29.031 1 98.12 438 PHE B C 1
ATOM 7847 O O . PHE B 1 438 ? -16.547 42.625 28.781 1 98.12 438 PHE B O 1
ATOM 7854 N N . ASN B 1 439 ? -15.602 40.938 29.812 1 97.38 439 ASN B N 1
ATOM 7855 C CA . ASN B 1 439 ? -14.477 41.719 30.344 1 97.38 439 ASN B CA 1
ATOM 7856 C C . ASN B 1 439 ? -13.211 40.844 30.406 1 97.38 439 ASN B C 1
ATOM 7858 O O . ASN B 1 439 ? -13.289 39.625 30.609 1 97.38 439 ASN B O 1
ATOM 7862 N N . SER B 1 440 ? -12.117 41.438 30.125 1 96.94 440 SER B N 1
ATOM 7863 C CA . SER B 1 440 ? -10.828 40.781 30.172 1 96.94 440 SER B CA 1
ATOM 7864 C C . SER B 1 440 ? -9.711 41.719 30.562 1 96.94 440 SER B C 1
ATOM 7866 O O . SER B 1 440 ? -9.758 42.906 30.234 1 96.94 440 SER B O 1
ATOM 7868 N N . GLU B 1 441 ? -8.656 41.25 31.312 1 95.44 441 GLU B N 1
ATOM 7869 C CA . GLU B 1 441 ? -7.504 42.062 31.688 1 95.44 441 GLU B CA 1
ATOM 7870 C C . GLU B 1 441 ? -6.512 42.156 30.531 1 95.44 441 GLU B C 1
ATOM 7872 O O . GLU B 1 441 ? -5.602 43 30.562 1 95.44 441 GLU B O 1
ATOM 7877 N N . PHE B 1 442 ? -6.645 41.375 29.547 1 94.25 442 PHE B N 1
ATOM 7878 C CA . PHE B 1 442 ? -5.719 41.344 28.422 1 94.25 442 PHE B CA 1
ATOM 7879 C C . PHE B 1 442 ? -6.156 42.312 27.344 1 94.25 442 PHE B C 1
ATOM 7881 O O . PHE B 1 442 ? -7.328 42.344 26.969 1 94.25 442 PHE B O 1
ATOM 7888 N N . THR B 1 443 ? -5.23 43.094 26.891 1 91.75 443 THR B N 1
ATOM 7889 C CA . THR B 1 443 ? -5.508 44.156 25.906 1 91.75 443 THR B CA 1
ATOM 7890 C C . THR B 1 443 ? -5.824 43.531 24.547 1 91.75 443 THR B C 1
ATOM 7892 O O . THR B 1 443 ? -5.184 42.562 24.125 1 91.75 443 THR B O 1
ATOM 7895 N N . GLY B 1 444 ? -6.781 44.156 23.891 1 92.56 444 GLY B N 1
ATOM 7896 C CA . GLY B 1 444 ? -7.098 43.781 22.516 1 92.56 444 GLY B CA 1
ATOM 7897 C C . GLY B 1 444 ? -7.98 42.562 22.422 1 92.56 444 GLY B C 1
ATOM 7898 O O . GLY B 1 444 ? -8.18 42 21.328 1 92.56 444 GLY B O 1
ATOM 7899 N N . THR B 1 445 ? -8.445 42.031 23.516 1 95.75 445 THR B N 1
ATOM 7900 C CA . THR B 1 445 ? -9.312 40.875 23.484 1 95.75 445 THR B CA 1
ATOM 7901 C C . THR B 1 445 ? -10.773 41.281 23.328 1 95.75 445 THR B C 1
ATOM 7903 O O . THR B 1 445 ? -11.172 42.375 23.734 1 95.75 445 THR B O 1
ATOM 7906 N N . PHE B 1 446 ? -11.547 40.469 22.688 1 96.62 446 PHE B N 1
ATOM 7907 C CA . PHE B 1 446 ? -12.977 40.719 22.547 1 96.62 446 PHE B CA 1
ATOM 7908 C C . PHE B 1 446 ? -13.773 39.438 22.766 1 96.62 446 PHE B C 1
ATOM 7910 O O . PHE B 1 446 ? -13.195 38.344 22.828 1 96.62 446 PHE B O 1
ATOM 7917 N N . HIS B 1 447 ? -15.102 39.594 22.969 1 97.81 447 HIS B N 1
ATOM 7918 C CA . HIS B 1 447 ? -16.031 38.469 23.188 1 97.81 447 HIS B CA 1
ATOM 7919 C C . HIS B 1 447 ? -16.234 37.656 21.922 1 97.81 447 HIS B C 1
ATOM 7921 O O . HIS B 1 447 ? -17 38.031 21.047 1 97.81 447 HIS B O 1
ATOM 7927 N N . ALA B 1 448 ? -15.625 36.438 21.922 1 97.25 448 ALA B N 1
ATOM 7928 C CA . ALA B 1 448 ? -15.602 35.719 20.656 1 97.25 448 ALA B CA 1
ATOM 7929 C C . ALA B 1 448 ? -16.5 34.5 20.719 1 97.25 448 ALA B C 1
ATOM 7931 O O . ALA B 1 448 ? -16.859 33.906 19.672 1 97.25 448 ALA B O 1
ATOM 7932 N N . ALA B 1 449 ? -16.922 34 21.891 1 97.75 449 ALA B N 1
ATOM 7933 C CA . ALA B 1 449 ? -17.828 32.875 21.969 1 97.75 449 ALA B CA 1
ATOM 7934 C C . ALA B 1 449 ? -18.5 32.812 23.344 1 97.75 449 ALA B C 1
ATOM 7936 O O . ALA B 1 449 ? -17.984 33.375 24.312 1 97.75 449 ALA B O 1
ATOM 7937 N N . SER B 1 450 ? -19.625 32.156 23.391 1 98.44 450 SER B N 1
ATOM 7938 C CA . SER B 1 450 ? -20.312 31.859 24.641 1 98.44 450 SER B CA 1
ATOM 7939 C C . SER B 1 450 ? -20.734 30.406 24.688 1 98.44 450 SER B C 1
ATOM 7941 O O . SER B 1 450 ? -21.109 29.812 23.672 1 98.44 450 SER B O 1
ATOM 7943 N N . HIS B 1 451 ? -20.688 29.812 25.797 1 98.56 451 HIS B N 1
ATOM 7944 C CA . HIS B 1 451 ? -21.109 28.453 26.094 1 98.56 451 HIS B CA 1
ATOM 7945 C C . HIS B 1 451 ? -22.125 28.422 27.219 1 98.56 451 HIS B C 1
ATOM 7947 O O . HIS B 1 451 ? -21.781 28.703 28.375 1 98.56 451 HIS B O 1
ATOM 7953 N N . TRP B 1 452 ? -23.359 28.062 26.844 1 98.44 452 TRP B N 1
ATOM 7954 C CA . TRP B 1 452 ? -24.469 28.094 27.781 1 98.44 452 TRP B CA 1
ATOM 7955 C C . TRP B 1 452 ? -24.875 26.688 28.188 1 98.44 452 TRP B C 1
ATOM 7957 O O . TRP B 1 452 ? -24.922 25.781 27.344 1 98.44 452 TRP B O 1
ATOM 7967 N N . GLN B 1 453 ? -25.219 26.516 29.469 1 98.38 453 GLN B N 1
ATOM 7968 C CA . GLN B 1 453 ? -25.734 25.234 29.953 1 98.38 453 GLN B CA 1
ATOM 7969 C C . GLN B 1 453 ? -26.953 25.438 30.859 1 98.38 453 GLN B C 1
ATOM 7971 O O . GLN B 1 453 ? -26.969 26.359 31.672 1 98.38 453 GLN B O 1
ATOM 7976 N N . VAL B 1 454 ? -27.984 24.656 30.641 1 98.12 454 VAL B N 1
ATOM 7977 C CA . VAL B 1 454 ? -29.156 24.531 31.5 1 98.12 454 VAL B CA 1
ATOM 7978 C C . VAL B 1 454 ? -29.297 23.078 31.969 1 98.12 454 VAL B C 1
ATOM 7980 O O . VAL B 1 454 ? -29.297 22.156 31.141 1 98.12 454 VAL B O 1
ATOM 7983 N N . SER B 1 455 ? -29.406 22.875 33.219 1 98.19 455 SER B N 1
ATOM 7984 C CA . SER B 1 455 ? -29.359 21.531 33.781 1 98.19 455 SER B CA 1
ATOM 7985 C C . SER B 1 455 ? -30.5 21.312 34.781 1 98.19 455 SER B C 1
ATOM 7987 O O . SER B 1 455 ? -30.969 22.266 35.406 1 98.19 455 SER B O 1
ATOM 7989 N N . LYS B 1 456 ? -30.859 20.109 34.906 1 97.56 456 LYS B N 1
ATOM 7990 C CA . LYS B 1 456 ? -31.844 19.734 35.938 1 97.56 456 LYS B CA 1
ATOM 7991 C C . LYS B 1 456 ? -31.172 19.453 37.281 1 97.56 456 LYS B C 1
ATOM 7993 O O . LYS B 1 456 ? -31.859 19.297 38.281 1 97.56 456 LYS B O 1
ATOM 7998 N N . SER B 1 457 ? -29.922 19.391 37.312 1 97.19 457 SER B N 1
ATOM 7999 C CA . SER B 1 457 ? -29.156 19.188 38.531 1 97.19 457 SER B CA 1
ATOM 8000 C C . SER B 1 457 ? -28.094 20.25 38.688 1 97.19 457 SER B C 1
ATOM 8002 O O . SER B 1 457 ? -27.516 20.734 37.719 1 97.19 457 SER B O 1
ATOM 8004 N N . GLU B 1 458 ? -27.734 20.578 39.938 1 95.69 458 GLU B N 1
ATOM 8005 C CA . GLU B 1 458 ? -26.812 21.656 40.25 1 95.69 458 GLU B CA 1
ATOM 8006 C C . GLU B 1 458 ? -25.391 21.344 39.781 1 95.69 458 GLU B C 1
ATOM 8008 O O . GLU B 1 458 ? -24.609 22.25 39.5 1 95.69 458 GLU B O 1
ATOM 8013 N N . ASP B 1 459 ? -25.109 20.094 39.719 1 96.25 459 ASP B N 1
ATOM 8014 C CA . ASP B 1 459 ? -23.75 19.688 39.344 1 96.25 459 ASP B CA 1
ATOM 8015 C C . ASP B 1 459 ? -23.609 19.641 37.812 1 96.25 459 ASP B C 1
ATOM 8017 O O . ASP B 1 459 ? -22.531 19.328 37.281 1 96.25 459 ASP B O 1
ATOM 8021 N N . PHE B 1 460 ? -24.688 19.922 37.062 1 97.81 460 PHE B N 1
ATOM 8022 C CA . PHE B 1 460 ? -24.75 20.031 35.594 1 97.81 460 PHE B CA 1
ATOM 8023 C C . PHE B 1 460 ? -24.469 18.672 34.969 1 97.81 460 PHE B C 1
ATOM 8025 O O . PHE B 1 460 ? -23.953 18.609 33.844 1 97.81 460 PHE B O 1
ATOM 8032 N N . GLU B 1 461 ? -24.734 17.578 35.594 1 96.88 461 GLU B N 1
ATOM 8033 C CA . GLU B 1 461 ? -24.625 16.219 35.062 1 96.88 461 GLU B CA 1
ATOM 8034 C C . GLU B 1 461 ? -25.844 15.859 34.219 1 96.88 461 GLU B C 1
ATOM 8036 O O . GLU B 1 461 ? -25.766 14.984 33.344 1 96.88 461 GLU B O 1
ATOM 8041 N N . ASN B 1 462 ? -26.906 16.469 34.469 1 97 462 ASN B N 1
ATOM 8042 C CA . ASN B 1 462 ? -28.141 16.234 33.75 1 97 462 ASN B CA 1
ATOM 8043 C C . ASN B 1 462 ? -28.547 17.453 32.906 1 97 462 ASN B C 1
ATOM 8045 O O . ASN B 1 462 ? -29.516 18.125 33.219 1 97 462 ASN B O 1
ATOM 8049 N N . LEU B 1 463 ? -27.969 17.656 31.828 1 97.75 463 LEU B N 1
ATOM 8050 C CA . LEU B 1 463 ? -28.172 18.828 31 1 97.75 463 LEU B CA 1
ATOM 8051 C C . LEU B 1 463 ? -29.5 18.75 30.266 1 97.75 463 LEU B C 1
ATOM 8053 O O . LEU B 1 463 ? -29.812 17.734 29.656 1 97.75 463 LEU B O 1
ATOM 8057 N N . ALA B 1 464 ? -30.25 19.781 30.328 1 96.88 464 ALA B N 1
ATOM 8058 C CA . ALA B 1 464 ? -31.5 19.906 29.594 1 96.88 464 ALA B CA 1
ATOM 8059 C C . ALA B 1 464 ? -31.297 20.719 28.312 1 96.88 464 ALA B C 1
ATOM 8061 O O . ALA B 1 464 ? -32.062 20.594 27.359 1 96.88 464 ALA B O 1
ATOM 8062 N N . TYR B 1 465 ? -30.328 21.609 28.328 1 97.12 465 TYR B N 1
ATOM 8063 C CA . TYR B 1 465 ? -30.031 22.484 27.188 1 97.12 465 TYR B CA 1
ATOM 8064 C C . TYR B 1 465 ? -28.562 22.891 27.203 1 97.12 465 TYR B C 1
ATOM 8066 O O . TYR B 1 465 ? -27.984 23.109 28.266 1 97.12 465 TYR B O 1
ATOM 8074 N N . GLU B 1 466 ? -27.953 22.922 26.094 1 97.69 466 GLU B N 1
ATOM 8075 C CA . GLU B 1 466 ? -26.594 23.391 25.906 1 97.69 466 GLU B CA 1
ATOM 8076 C C . GLU B 1 466 ? -26.422 24.094 24.562 1 97.69 466 GLU B C 1
ATOM 8078 O O . GLU B 1 466 ? -26.984 23.672 23.562 1 97.69 466 GLU B O 1
ATOM 8083 N N . SER B 1 467 ? -25.703 25.156 24.594 1 96.69 467 SER B N 1
ATOM 8084 C CA . SER B 1 467 ? -25.453 25.922 23.375 1 96.69 467 SER B CA 1
ATOM 8085 C C . SER B 1 467 ? -24.031 26.5 23.375 1 96.69 467 SER B C 1
ATOM 8087 O O . SER B 1 467 ? -23.516 26.906 24.422 1 96.69 467 SER B O 1
ATOM 8089 N N . TRP B 1 468 ? -23.375 26.391 22.297 1 96.25 468 TRP B N 1
ATOM 8090 C CA . TRP B 1 468 ? -22.062 26.969 22.031 1 96.25 468 TRP B CA 1
ATOM 8091 C C . TRP B 1 468 ? -22.078 27.797 20.766 1 96.25 468 TRP B C 1
ATOM 8093 O O . TRP B 1 468 ? -22.297 27.266 19.672 1 96.25 468 TRP B O 1
ATOM 8103 N N . GLN B 1 469 ? -21.891 29.125 20.875 1 94.06 469 GLN B N 1
ATOM 8104 C CA . GLN B 1 469 ? -21.953 30.016 19.719 1 94.06 469 GLN B CA 1
ATOM 8105 C C . GLN B 1 469 ? -20.688 30.859 19.594 1 94.06 469 GLN B C 1
ATOM 8107 O O . GLN B 1 469 ? -20.125 31.297 20.609 1 94.06 469 GLN B O 1
ATOM 8112 N N . GLN B 1 470 ? -20.25 31.047 18.375 1 95.69 470 GLN B N 1
ATOM 8113 C CA . GLN B 1 470 ? -19.141 31.922 18.062 1 95.69 470 GLN B CA 1
ATOM 8114 C C . GLN B 1 470 ? -19.609 33.312 17.641 1 95.69 470 GLN B C 1
ATOM 8116 O O . GLN B 1 470 ? -20.797 33.5 17.359 1 95.69 470 GLN B O 1
ATOM 8121 N N . PHE B 1 471 ? -18.672 34.281 17.594 1 95.44 471 PHE B N 1
ATOM 8122 C CA . PHE B 1 471 ? -19.031 35.625 17.25 1 95.44 471 PHE B CA 1
ATOM 8123 C C . PHE B 1 471 ? -19.297 35.75 15.758 1 95.44 471 PHE B C 1
ATOM 8125 O O . PHE B 1 471 ? -19.922 36.719 15.312 1 95.44 471 PHE B O 1
ATOM 8132 N N . GLU B 1 472 ? -18.781 34.844 14.984 1 95.75 472 GLU B N 1
ATOM 8133 C CA . GLU B 1 472 ? -19.062 34.781 13.555 1 95.75 472 GLU B CA 1
ATOM 8134 C C . GLU B 1 472 ? -19.25 33.344 13.086 1 95.75 472 GLU B C 1
ATOM 8136 O O . GLU B 1 472 ? -18.797 32.406 13.75 1 95.75 472 GLU B O 1
ATOM 8141 N N . ASN B 1 473 ? -19.953 33.125 12.102 1 96.94 473 ASN B N 1
ATOM 8142 C CA . ASN B 1 473 ? -20.203 31.875 11.406 1 96.94 473 ASN B CA 1
ATOM 8143 C C . ASN B 1 473 ? -20.422 32.094 9.914 1 96.94 473 ASN B C 1
ATOM 8145 O O . ASN B 1 473 ? -21.562 32.281 9.477 1 96.94 473 ASN B O 1
ATOM 8149 N N . TRP B 1 474 ? -19.328 32.062 9.203 1 96.44 474 TRP B N 1
ATOM 8150 C CA . TRP B 1 474 ? -19.422 32.25 7.758 1 96.44 474 TRP B CA 1
ATOM 8151 C C . TRP B 1 474 ? -19.734 30.938 7.062 1 96.44 474 TRP B C 1
ATOM 8153 O O . TRP B 1 474 ? -18.875 30.062 6.941 1 96.44 474 TRP B O 1
ATOM 8163 N N . TYR B 1 475 ? -20.938 30.797 6.598 1 94.62 475 TYR B N 1
ATOM 8164 C CA . TYR B 1 475 ? -21.484 29.625 5.91 1 94.62 475 TYR B CA 1
ATOM 8165 C C . TYR B 1 475 ? -22.375 30.047 4.754 1 94.62 475 TYR B C 1
ATOM 8167 O O . TYR B 1 475 ? -23.234 30.906 4.914 1 94.62 475 TYR B O 1
ATOM 8175 N N . TYR B 1 476 ? -22.125 29.469 3.547 1 91.94 476 TYR B N 1
ATOM 8176 C CA . TYR B 1 476 ? -22.875 29.797 2.342 1 91.94 476 TYR B CA 1
ATOM 8177 C C . TYR B 1 476 ? -22.828 31.281 2.047 1 91.94 476 TYR B C 1
ATOM 8179 O O . TYR B 1 476 ? -23.859 31.922 1.81 1 91.94 476 TYR B O 1
ATOM 8187 N N . LYS B 1 477 ? -21.797 31.906 2.223 1 85.12 477 LYS B N 1
ATOM 8188 C CA . LYS B 1 477 ? -21.453 33.281 1.846 1 85.12 477 LYS B CA 1
ATOM 8189 C C . LYS B 1 477 ? -22.141 34.281 2.754 1 85.12 477 LYS B C 1
ATOM 8191 O O . LYS B 1 477 ? -22.297 35.438 2.389 1 85.12 477 LYS B O 1
ATOM 8196 N N . GLU B 1 478 ? -22.531 33.781 3.867 1 93.06 478 GLU B N 1
ATOM 8197 C CA . GLU B 1 478 ? -23.156 34.688 4.836 1 93.06 478 GLU B CA 1
ATOM 8198 C C . GLU B 1 478 ? -22.625 34.406 6.246 1 93.06 478 GLU B C 1
ATOM 8200 O O . GLU B 1 478 ? -22.312 33.281 6.594 1 93.06 478 GLU B O 1
ATOM 8205 N N . ASN B 1 479 ? -22.531 35.531 6.941 1 96.38 479 ASN B N 1
ATOM 8206 C CA . ASN B 1 479 ? -22.281 35.406 8.375 1 96.38 479 ASN B CA 1
ATOM 8207 C C . ASN B 1 479 ? -23.578 35.125 9.141 1 96.38 479 ASN B C 1
ATOM 8209 O O . ASN B 1 479 ? -24.328 36.031 9.469 1 96.38 479 ASN B O 1
ATOM 8213 N N . ARG B 1 480 ? -23.766 33.969 9.555 1 95 480 ARG B N 1
ATOM 8214 C CA . ARG B 1 480 ? -25.016 33.531 10.164 1 95 480 ARG B CA 1
ATOM 8215 C C . ARG B 1 480 ? -25.125 34 11.602 1 95 480 ARG B C 1
ATOM 8217 O O . ARG B 1 480 ? -26.203 33.969 12.203 1 95 480 ARG B O 1
ATOM 8224 N N . GLN B 1 481 ? -24.094 34.469 12.102 1 94.81 481 GLN B N 1
ATOM 8225 C CA . GLN B 1 481 ? -24.094 35 13.469 1 94.81 481 GLN B CA 1
ATOM 8226 C C . GLN B 1 481 ? -24.062 36.5 13.492 1 94.81 481 GLN B C 1
ATOM 8228 O O . GLN B 1 481 ? -23.844 37.125 14.539 1 94.81 481 GLN B O 1
ATOM 8233 N N . LYS B 1 482 ? -24.297 37.031 12.383 1 93.44 482 LYS B N 1
ATOM 8234 C CA . LYS B 1 482 ? -24.266 38.469 12.289 1 93.44 482 LYS B CA 1
ATOM 8235 C C . LYS B 1 482 ? -25.203 39.125 13.305 1 93.44 482 LYS B C 1
ATOM 8237 O O . LYS B 1 482 ? -26.375 38.719 13.406 1 93.44 482 LYS B O 1
ATOM 8242 N N . ASP B 1 483 ? -24.844 40.031 14.172 1 90.88 483 ASP B N 1
ATOM 8243 C CA . ASP B 1 483 ? -25.594 40.875 15.102 1 90.88 483 ASP B CA 1
ATOM 8244 C C . ASP B 1 483 ? -26.109 40.062 16.281 1 90.88 483 ASP B C 1
ATOM 8246 O O . ASP B 1 483 ? -26.984 40.5 17.016 1 90.88 483 ASP B O 1
ATOM 8250 N N . ASP B 1 484 ? -25.734 38.875 16.359 1 93 484 ASP B N 1
ATOM 8251 C CA . ASP B 1 484 ? -26.125 38.062 17.516 1 93 484 ASP B CA 1
ATOM 8252 C C . ASP B 1 484 ? -25.453 38.594 18.781 1 93 484 ASP B C 1
ATOM 8254 O O . ASP B 1 484 ? -24.266 38.875 18.812 1 93 484 ASP B O 1
ATOM 8258 N N . ASP B 1 485 ? -26.25 38.781 19.75 1 95.62 485 ASP B N 1
ATOM 8259 C CA . ASP B 1 485 ? -25.734 39.156 21.062 1 95.62 485 ASP B CA 1
ATOM 8260 C C . ASP B 1 485 ? -25.266 37.938 21.844 1 95.62 485 ASP B C 1
ATOM 8262 O O . ASP B 1 485 ? -26.062 37.156 22.328 1 95.62 485 ASP B O 1
ATOM 8266 N N . LEU B 1 486 ? -23.969 37.812 22.109 1 97.5 486 LEU B N 1
ATOM 8267 C CA . LEU B 1 486 ? -23.391 36.625 22.75 1 97.5 486 LEU B CA 1
ATOM 8268 C C . LEU B 1 486 ? -23.641 36.656 24.266 1 97.5 486 LEU B C 1
ATOM 8270 O O . LEU B 1 486 ? -23.344 35.688 24.953 1 97.5 486 LEU B O 1
ATOM 8274 N N . THR B 1 487 ? -24.234 37.75 24.766 1 98.12 487 THR B N 1
ATOM 8275 C CA . THR B 1 487 ? -24.469 37.844 26.188 1 98.12 487 THR B CA 1
ATOM 8276 C C . THR B 1 487 ? -25.859 37.312 26.547 1 98.12 487 THR B C 1
ATOM 8278 O O . THR B 1 487 ? -26.266 37.344 27.719 1 98.12 487 THR B O 1
ATOM 8281 N N . ASP B 1 488 ? -26.594 36.875 25.641 1 97.38 488 ASP B N 1
ATOM 8282 C CA . ASP B 1 488 ? -27.875 36.219 25.938 1 97.38 488 ASP B CA 1
ATOM 8283 C C . ASP B 1 488 ? -28.109 35.031 25.016 1 97.38 488 ASP B C 1
ATOM 8285 O O . ASP B 1 488 ? -27.359 34.812 24.062 1 97.38 488 ASP B O 1
ATOM 8289 N N . GLU B 1 489 ? -28.984 34.156 25.375 1 96.94 489 GLU B N 1
ATOM 8290 C CA . GLU B 1 489 ? -29.312 32.938 24.656 1 96.94 489 GLU B CA 1
ATOM 8291 C C . GLU B 1 489 ? -30.734 32.469 24.969 1 96.94 489 GLU B C 1
ATOM 8293 O O . GLU B 1 489 ? -31.141 32.469 26.141 1 96.94 489 GLU B O 1
ATOM 8298 N N . LYS B 1 490 ? -31.453 32.156 23.906 1 96.06 490 LYS B N 1
ATOM 8299 C CA . LYS B 1 490 ? -32.781 31.594 24.109 1 96.06 490 LYS B CA 1
ATOM 8300 C C . LYS B 1 490 ? -32.75 30.078 24.078 1 96.06 490 LYS B C 1
ATOM 8302 O O . LYS B 1 490 ? -32.25 29.469 23.141 1 96.06 490 LYS B O 1
ATOM 8307 N N . THR B 1 491 ? -33.312 29.469 25.094 1 96.56 491 THR B N 1
ATOM 8308 C CA . THR B 1 491 ? -33.344 28 25.141 1 96.56 491 THR B CA 1
ATOM 8309 C C . THR B 1 491 ? -34.438 27.453 24.266 1 96.56 491 THR B C 1
ATOM 8311 O O . THR B 1 491 ? -35.312 28.188 23.797 1 96.56 491 THR B O 1
ATOM 8314 N N . GLU B 1 492 ? -34.344 26.172 24.078 1 95.62 492 GLU B N 1
ATOM 8315 C CA . GLU B 1 492 ? -35.5 25.438 23.5 1 95.62 492 GLU B CA 1
ATOM 8316 C C . GLU B 1 492 ? -36.562 25.188 24.562 1 95.62 492 GLU B C 1
ATOM 8318 O O . GLU B 1 492 ? -36.469 25.672 25.688 1 95.62 492 GLU B O 1
ATOM 8323 N N . ARG B 1 493 ? -37.625 24.484 24.094 1 96.31 493 ARG B N 1
ATOM 8324 C CA . ARG B 1 493 ? -38.688 24.156 25.016 1 96.31 493 ARG B CA 1
ATOM 8325 C C . ARG B 1 493 ? -38.188 23.328 26.188 1 96.31 493 ARG B C 1
ATOM 8327 O O . ARG B 1 493 ? -37.406 22.391 26 1 96.31 493 ARG B O 1
ATOM 8334 N N . LEU B 1 494 ? -38.625 23.703 27.391 1 96.56 494 LEU B N 1
ATOM 8335 C CA . LEU B 1 494 ? -38.219 23.031 28.625 1 96.56 494 LEU B CA 1
ATOM 8336 C C . LEU B 1 494 ? -39.438 22.359 29.281 1 96.56 494 LEU B C 1
ATOM 8338 O O . LEU B 1 494 ? -40.562 22.625 28.922 1 96.56 494 LEU B O 1
ATOM 8342 N N . ASN B 1 495 ? -39.125 21.469 30.172 1 96.31 495 ASN B N 1
ATOM 8343 C CA . ASN B 1 495 ? -40.219 20.781 30.875 1 96.31 495 ASN B CA 1
ATOM 8344 C C . ASN B 1 495 ? -40.969 21.719 31.812 1 96.31 495 ASN B C 1
ATOM 8346 O O . ASN B 1 495 ? -40.344 22.594 32.438 1 96.31 495 ASN B O 1
ATOM 8350 N N . PRO B 1 496 ? -42.375 21.484 31.938 1 95.81 496 PRO B N 1
ATOM 8351 C CA . PRO B 1 496 ? -43.156 22.312 32.844 1 95.81 496 PRO B CA 1
ATOM 8352 C C . PRO B 1 496 ? -42.875 21.984 34.312 1 95.81 496 PRO B C 1
ATOM 8354 O O . PRO B 1 496 ? -42.531 20.844 34.656 1 95.81 496 PRO B O 1
ATOM 8357 N N . ASN B 1 497 ? -43.094 22.969 35.156 1 96.31 497 ASN B N 1
ATOM 8358 C CA . ASN B 1 497 ? -43 22.828 36.594 1 96.31 497 ASN B CA 1
ATOM 8359 C C . ASN B 1 497 ? -41.688 22.125 37 1 96.31 497 ASN B C 1
ATOM 8361 O O . ASN B 1 497 ? -41.719 21.172 37.75 1 96.31 497 ASN B O 1
ATOM 8365 N N . THR B 1 498 ? -40.594 22.531 36.438 1 97.25 498 THR B N 1
ATOM 8366 C CA . THR B 1 498 ? -39.312 21.922 36.656 1 97.25 498 THR B CA 1
ATOM 8367 C C . THR B 1 498 ? -38.281 22.984 37.094 1 97.25 498 THR B C 1
ATOM 8369 O O . THR B 1 498 ? -38.25 24.078 36.5 1 97.25 498 THR B O 1
ATOM 8372 N N . THR B 1 499 ? -37.469 22.75 38.094 1 97.56 499 THR B N 1
ATOM 8373 C CA . THR B 1 499 ? -36.375 23.609 38.531 1 97.56 499 THR B CA 1
ATOM 8374 C C . THR B 1 499 ? -35.125 23.344 37.688 1 97.56 499 THR B C 1
ATOM 8376 O O . THR B 1 499 ? -34.688 22.203 37.594 1 97.56 499 THR B O 1
ATOM 8379 N N . TYR B 1 500 ? -34.625 24.391 37.125 1 98.06 500 TYR B N 1
ATOM 8380 C CA . TYR B 1 500 ? -33.406 24.297 36.344 1 98.06 500 TYR B CA 1
ATOM 8381 C C . TYR B 1 500 ? -32.281 25.125 36.938 1 98.06 500 TYR B C 1
ATOM 8383 O O . TYR B 1 500 ? -32.531 26.125 37.594 1 98.06 500 TYR B O 1
ATOM 8391 N N . TYR B 1 501 ? -31.094 24.703 36.75 1 98.31 501 TYR B N 1
ATOM 8392 C CA . TYR B 1 501 ? -29.844 25.422 37.031 1 98.31 501 TYR B CA 1
ATOM 8393 C C . TYR B 1 501 ? -29.156 25.828 35.719 1 98.31 501 TYR B C 1
ATOM 8395 O O . TYR B 1 501 ? -29.141 25.062 34.75 1 98.31 501 TYR B O 1
ATOM 8403 N N . TRP B 1 502 ? -28.609 27.078 35.625 1 98.19 502 TRP B N 1
ATOM 8404 C CA . TRP B 1 502 ? -27.953 27.438 34.375 1 98.19 502 TRP B CA 1
ATOM 8405 C C . TRP B 1 502 ? -26.688 28.25 34.656 1 98.19 502 TRP B C 1
ATOM 8407 O O . TRP B 1 502 ? -26.562 28.875 35.719 1 98.19 502 TRP B O 1
ATOM 8417 N N . ARG B 1 503 ? -25.719 28.156 33.781 1 98.56 503 ARG B N 1
ATOM 8418 C CA . ARG B 1 503 ? -24.453 28.859 33.844 1 98.56 503 ARG B CA 1
ATOM 8419 C C . ARG B 1 503 ? -23.938 29.172 32.438 1 98.56 503 ARG B C 1
ATOM 8421 O O . ARG B 1 503 ? -24.469 28.641 31.438 1 98.56 503 ARG B O 1
ATOM 8428 N N . VAL B 1 504 ? -22.984 30.094 32.344 1 98.69 504 VAL B N 1
ATOM 8429 C CA . VAL B 1 504 ? -22.391 30.484 31.047 1 98.69 504 VAL B CA 1
ATOM 8430 C C . VAL B 1 504 ? -20.906 30.781 31.25 1 98.69 504 VAL B C 1
ATOM 8432 O O . VAL B 1 504 ? -20.484 31.219 32.312 1 98.69 504 VAL B O 1
ATOM 8435 N N . ARG B 1 505 ? -20.094 30.516 30.312 1 98.69 505 ARG B N 1
ATOM 8436 C CA . ARG B 1 505 ? -18.719 30.969 30.219 1 98.69 505 ARG B CA 1
ATOM 8437 C C . ARG B 1 505 ? -18.438 31.641 28.875 1 98.69 505 ARG B C 1
ATOM 8439 O O . ARG B 1 505 ? -19.109 31.328 27.891 1 98.69 505 ARG B O 1
ATOM 8446 N N . TYR B 1 506 ? -17.531 32.594 28.875 1 98.62 506 TYR B N 1
ATOM 8447 C CA . TYR B 1 506 ? -17.156 33.344 27.688 1 98.62 506 TYR B CA 1
ATOM 8448 C C . TYR B 1 506 ? -15.766 32.969 27.203 1 98.62 506 TYR B C 1
ATOM 8450 O O . TYR B 1 506 ? -14.93 32.531 28 1 98.62 506 TYR B O 1
ATOM 8458 N N . ARG B 1 507 ? -15.562 33.062 25.938 1 98 507 ARG B N 1
ATOM 8459 C CA . ARG B 1 507 ? -14.266 32.812 25.312 1 98 507 ARG B CA 1
ATOM 8460 C C . ARG B 1 507 ? -13.812 34.031 24.484 1 98 507 ARG B C 1
ATOM 8462 O O . ARG B 1 507 ? -14.609 34.656 23.781 1 98 507 ARG B O 1
ATOM 8469 N N . ASP B 1 508 ? -12.508 34.438 24.562 1 97.44 508 ASP B N 1
ATOM 8470 C CA . ASP B 1 508 ? -11.969 35.469 23.703 1 97.44 508 ASP B CA 1
ATOM 8471 C C . ASP B 1 508 ? -11.594 34.938 22.328 1 97.44 508 ASP B C 1
ATOM 8473 O O . ASP B 1 508 ? -11.781 33.719 22.062 1 97.44 508 ASP B O 1
ATOM 8477 N N . GLN B 1 509 ? -11.125 35.812 21.391 1 96.5 509 GLN B N 1
ATOM 8478 C CA . GLN B 1 509 ? -10.859 35.438 20.016 1 96.5 509 GLN B CA 1
ATOM 8479 C C . GLN B 1 509 ? -9.633 34.531 19.906 1 96.5 509 GLN B C 1
ATOM 8481 O O . GLN B 1 509 ? -9.367 33.969 18.844 1 96.5 509 GLN B O 1
ATOM 8486 N N . ASN B 1 510 ? -8.867 34.281 20.984 1 96.56 510 ASN B N 1
ATOM 8487 C CA . ASN B 1 510 ? -7.656 33.5 21 1 96.56 510 ASN B CA 1
ATOM 8488 C C . ASN B 1 510 ? -7.891 32.125 21.656 1 96.56 510 ASN B C 1
ATOM 8490 O O . ASN B 1 510 ? -6.938 31.453 22.047 1 96.56 510 ASN B O 1
ATOM 8494 N N . LEU B 1 511 ? -9.125 31.703 21.875 1 96.06 511 LEU B N 1
ATOM 8495 C CA . LEU B 1 511 ? -9.578 30.406 22.344 1 96.06 511 LEU B CA 1
ATOM 8496 C C . LEU B 1 511 ? -9.375 30.266 23.844 1 96.06 511 LEU B C 1
ATOM 8498 O O . LEU B 1 511 ? -9.086 29.172 24.344 1 96.06 511 LEU B O 1
ATOM 8502 N N . ASN B 1 512 ? -9.43 31.297 24.562 1 96.75 512 ASN B N 1
ATOM 8503 C CA . ASN B 1 512 ? -9.328 31.25 26.016 1 96.75 512 ASN B CA 1
ATOM 8504 C C . ASN B 1 512 ? -10.695 31.359 26.672 1 96.75 512 ASN B C 1
ATOM 8506 O O . ASN B 1 512 ? -11.352 32.406 26.578 1 96.75 512 ASN B O 1
ATOM 8510 N N . TRP B 1 513 ? -11.086 30.344 27.391 1 97.31 513 TRP B N 1
ATOM 8511 C CA . TRP B 1 513 ? -12.344 30.375 28.125 1 97.31 513 TRP B CA 1
ATOM 8512 C C . TRP B 1 513 ? -12.172 31.047 29.469 1 97.31 513 TRP B C 1
ATOM 8514 O O . TRP B 1 513 ? -11.125 30.906 30.125 1 97.31 513 TRP B O 1
ATOM 8524 N N . SER B 1 514 ? -13.195 31.719 29.891 1 98.06 514 SER B N 1
ATOM 8525 C CA . SER B 1 514 ? -13.305 32.125 31.281 1 98.06 514 SER B CA 1
ATOM 8526 C C . SER B 1 514 ? -13.711 30.938 32.156 1 98.06 514 SER B C 1
ATOM 8528 O O . SER B 1 514 ? -14.07 29.875 31.672 1 98.06 514 SER B O 1
ATOM 8530 N N . ASP B 1 515 ? -13.578 31.203 33.5 1 97.94 515 ASP B N 1
ATOM 8531 C CA . ASP B 1 515 ? -14.328 30.328 34.375 1 97.94 515 ASP B CA 1
ATOM 8532 C C . ASP B 1 515 ? -15.828 30.453 34.156 1 97.94 515 ASP B C 1
ATOM 8534 O O . ASP B 1 515 ? -16.281 31.406 33.5 1 97.94 515 ASP B O 1
ATOM 8538 N N . TRP B 1 516 ? -16.594 29.453 34.625 1 98.38 516 TRP B N 1
ATOM 8539 C CA . TRP B 1 516 ? -18.047 29.531 34.531 1 98.38 516 TRP B CA 1
ATOM 8540 C C . TRP B 1 516 ? -18.594 30.656 35.406 1 98.38 516 TRP B C 1
ATOM 8542 O O . TRP B 1 516 ? -17.984 31 36.438 1 98.38 516 TRP B O 1
ATOM 8552 N N . SER B 1 517 ? -19.719 31.203 35.031 1 98.44 517 SER B N 1
ATOM 8553 C CA . SER B 1 517 ? -20.422 32.188 35.844 1 98.44 517 SER B CA 1
ATOM 8554 C C . SER B 1 517 ? -20.906 31.578 37.156 1 98.44 517 SER B C 1
ATOM 8556 O O . SER B 1 517 ? -20.812 30.359 37.375 1 98.44 517 SER B O 1
ATOM 8558 N N . ASN B 1 518 ? -21.438 32.5 38.031 1 97.69 518 ASN B N 1
ATOM 8559 C CA . ASN B 1 518 ? -22.281 31.984 39.125 1 97.69 518 ASN B CA 1
ATOM 8560 C C . ASN B 1 518 ? -23.469 31.203 38.562 1 97.69 518 ASN B C 1
ATOM 8562 O O . ASN B 1 518 ? -23.891 31.422 37.438 1 97.69 518 ASN B O 1
ATOM 8566 N N . VAL B 1 519 ? -23.953 30.281 39.375 1 98.19 519 VAL B N 1
ATOM 8567 C CA . VAL B 1 519 ? -25.109 29.469 38.969 1 98.19 519 VAL B CA 1
ATOM 8568 C C . VAL B 1 519 ? -26.406 30.172 39.375 1 98.19 519 VAL B C 1
ATOM 8570 O O . VAL B 1 519 ? -26.516 30.656 40.5 1 98.19 519 VAL B O 1
ATOM 8573 N N . ARG B 1 520 ? -27.312 30.266 38.469 1 97.62 520 ARG B N 1
ATOM 8574 C CA . ARG B 1 520 ? -28.656 30.75 38.75 1 97.62 520 ARG B CA 1
ATOM 8575 C C . ARG B 1 520 ? -29.703 29.641 38.594 1 97.62 520 ARG B C 1
ATOM 8577 O O . ARG B 1 520 ? -29.484 28.688 37.844 1 97.62 520 ARG B O 1
ATOM 8584 N N . THR B 1 521 ? -30.766 29.906 39.344 1 97.38 521 THR B N 1
ATOM 8585 C CA . THR B 1 521 ? -31.828 28.906 39.344 1 97.38 521 THR B CA 1
ATOM 8586 C C . THR B 1 521 ? -33.156 29.531 38.938 1 97.38 521 THR B C 1
ATOM 8588 O O . THR B 1 521 ? -33.469 30.656 39.312 1 97.38 521 THR B O 1
ATOM 8591 N N . PHE B 1 522 ? -33.938 28.719 38.156 1 97.31 522 PHE B N 1
ATOM 8592 C CA . PHE B 1 522 ? -35.281 29.141 37.844 1 97.31 522 PHE B CA 1
ATOM 8593 C C . PHE B 1 522 ? -36.219 27.953 37.719 1 97.31 522 PHE B C 1
ATOM 8595 O O . PHE B 1 522 ? -35.781 26.812 37.562 1 97.31 522 PHE B O 1
ATOM 8602 N N . LYS B 1 523 ? -37.469 28.188 37.906 1 97.31 523 LYS B N 1
ATOM 8603 C CA . LYS B 1 523 ? -38.5 27.172 37.75 1 97.31 523 LYS B CA 1
ATOM 8604 C C . LYS B 1 523 ? -39.469 27.531 36.656 1 97.31 523 LYS B C 1
ATOM 8606 O O . LYS B 1 523 ? -39.938 28.672 36.562 1 97.31 523 LYS B O 1
ATOM 8611 N N . THR B 1 524 ? -39.781 26.609 35.875 1 96.38 524 THR B N 1
ATOM 8612 C CA . THR B 1 524 ? -40.719 26.844 34.781 1 96.38 524 THR B CA 1
ATOM 8613 C C . THR B 1 524 ? -42.156 26.797 35.281 1 96.38 524 THR B C 1
ATOM 8615 O O . THR B 1 524 ? -42.438 26.266 36.344 1 96.38 524 THR B O 1
ATOM 8618 N N . GLU B 1 525 ? -43.031 27.328 34.438 1 93.44 525 GLU B N 1
ATOM 8619 C CA . GLU B 1 525 ? -44.469 27.297 34.719 1 93.44 525 GLU B CA 1
ATOM 8620 C C . GLU B 1 525 ? -45.031 25.891 34.656 1 93.44 525 GLU B C 1
ATOM 8622 O O . GLU B 1 525 ? -44.531 25.062 33.875 1 93.44 525 GLU B O 1
#

InterPro domains:
  IPR003961 Fibronectin type III [cd00063] (29-96)
  IPR004843 Calcineurin-like, phosphoesterase domain [PF00149] (121-323)
  IPR008963 Purple acid phosphatase-like, N-terminal [SSF49363] (22-111)
  IPR013783 Immunoglobulin-like fold [G3DSA:2.60.40.10] (428-525)
  IPR015914 Purple acid phosphatase, N-terminal [PF16656] (29-109)
  IPR029052 Metallo-dependent phosphatase-like [G3DSA:3.60.21.10] (117-410)
  IPR029052 Metallo-dependent phosphatase-like [SSF56300] (116-378)
  IPR036116 Fibronectin type III superfamily [SSF49265] (480-524)
  IPR039331 Purple acid phosphatase-like [PTHR22953] (28-372)
  IPR061277 Rha78A-like, N-terminal immunoglobulin domain [PF25788] (469-524)

pLDDT: mean 94.87, std 10.69, range [30.7, 98.94]

Secondary structure (DSSP, 8-state):
----------------------EEEEEEEE---SSEEEEEEEESS----EEEEESSSS--EEEE-EEEE-SSSS-EEEEEEEESPPTT-EEEEEEEETTEEPPPEEEEPPPPGGGT--EEEEE-------TTSTTHHHIIIIIIIIHHHHHHH-S-HHHH--EEEEES--SS-TT-HHHIIIIIIGGGHHHHTTS-EEEE--GGGTT-HHHHHH----S-S-GGGTTTSEEEEETTEEEEE----SSSS-HHHHHHHHHHHHHHHHT-TT--EEEEE-SS-SS-SS-GGG--HHHHHHHHHHHHHHHHH---EEEEE-SSSSEEEEE-SSSSEEEEEE--SSSPP--TTTS-----TTEEEEE--EEEEEEEE---TTS-EEEEEEEEEE-SSSEEEEEEEEEEEEESS--PPPPPPEEE--EEEE-TT--EEEE-----SSTT--EEEEEEEEESSTTSSSEEEEEEEES--EETTEETTTT--TTEEE-----TT-EEEEEEEEEETTSPBPPPPPPEEEEE-/----------------------EEEEEEEES--SSEEEEEEEESS----EEEEESSSS--EEEE-EEEE-SSSS-EEEEEEEESPPTT-EEEEEEEETTEEPPPEEEEPPPPGGGT--EEEEE-------TTSTTHHHHIIIIIIIHHHHHHH-S-HHHH--EEEEES--SS-TT-HHHIIIIIIGGGHHHHTTS-EEEE--GGGTT-HHHHHH----S-S-GGGTTTSEEEEETTEEEEE----SSSS-HHHHHHHHHHHHHHHHT-TT--EEEEE-SS-SS-SS-GGG--HHHHHHHHHHHHHHHHH---EEEEE-SSSSEEEEE-SSSSEEEEEE--SSSPP--TTTS-----TTEEEEE--EEEEEEEE---TTS-EEEEEEEEEE-SSSEEEEEEEEEEEEESS--PPPPPPEEE--EEEE-TT--EEEE-----SSTT--EEEEEEEEESSTTS-SEEEEEEEES--EETTEETTTT--TTEEE-----TT-EEEEEEEEEETTSPBPPPPPPEEEEE-

Nearest PDB structures (foldseek):
  3w5n-assembly1_A  TM=7.021E-01  e=1.352E-04  Streptomyces avermitilis MA-4680 = NBRC 14893
  6i60-assembly1_A  TM=6.940E-01  e=3.721E-04  Dictyoglomus thermophilum H-6-12
  5wyd-assembly1_E-3  TM=5.794E-01  e=4.178E-03  Pseudomonas aeruginosa PAO1
  5wyb-assembly1_B  TM=5.738E-01  e=1.087E-02  Pseudomonas aeruginosa PA14
  2ibg-assembly4_D  TM=4.040E-01  e=8.178E-04  Drosophila melanogaster

Sequence (1050 aa):
MQFKVFLALLFACFCSQSMAQVIEIKPYLQDVEPNSAIVMWQTSEGEESIVEWGTSPNLSNTASGTAEAINFDKVQVHTVKITGLDRFTEYYYRVRTGDVVSDIFQFKTPPFSNDGEDFKMVAMSDMQYDHNQPDKFSEVVNEGVISYLEKEFGGSLPDNLAMVLIPGDLVQTGSKFYQWKDHFFNPAEKLFSEVPVYPVPGNHERNSVYYFKYFSLPENGTPAYAEHWWYKDYGNTRVIGLDSNDGYRDLREQLDWLKELLADTEKDDNIDFVFAQLHHPFKSELWIPGEEDFTGKIVTELEQFSTKTGKPSIHFFGHTHGYSRGQSRDHKHLWINVASAGGAIDNWGEFEGRDYDEFTVTQDEYGFVMVSVDGNRKDPKFTIKRISRGNTIAHRENELRDSITVWRKERKPSAPEALSPSGEGVSIKGAVLKAGEFNSEFTGTFHAASHWQVSKSEDFENLAYESWQQFENWYYKENRQKDDDLTDEKTERLNPNTTYYWRVRYRDQNLNWSDWSNVRTFKTEMQFKVFLALLFACFCSQSMAQVIEIKPYLQDVEPNSAIVMWQTSEGEESIVEWGTSPNLSNTASGTAEAINFDKVQVHTVKITGLDRFTEYYYRVRTGDVVSDIFQFKTPPFSNDGEDFKMVAMSDMQYDHNQPDKFSEVVNEGVISYLEKEFGGSLPDNLAMVLIPGDLVQTGSKFYQWKDHFFNPAEKLFSEVPVYPVPGNHERNSVYYFKYFSLPENGTPAYAEHWWYKDYGNTRVIGLDSNDGYRDLREQLDWLKELLADTEKDDNIDFVFAQLHHPFKSELWIPGEEDFTGKIVTELEQFSTKTGKPSIHFFGHTHGYSRGQSRDHKHLWINVASAGGAIDNWGEFEGRDYDEFTVTQDEYGFVMVSVDGNRKDPKFTIKRISRGNTIAHRENELRDSITVWRKERKPSAPEALSPSGEGVSIKGAVLKAGEFNSEFTGTFHAASHWQVSKSEDFENLAYESWQQFENWYYKENRQKDDDLTDEKTERLNPNTTYYWRVRYRDQNLNWSDWSNVRTFKTE

Organism: Cyclobacterium marinum (strain ATCC 25205 / DSM 745 / LMG 13164 / NCIMB 1802) (NCBI:txid880070)

Solvent-accessible surface area (backbone atoms only — not comparable to full-atom values): 52684 Å² total; per-residue (Å²): 136,84,79,78,77,75,78,78,78,76,76,76,74,75,69,73,74,68,77,75,67,44,74,72,35,65,53,30,33,20,57,62,34,38,37,30,35,30,43,32,34,26,25,53,38,69,57,54,29,36,39,35,26,29,79,39,93,71,48,77,41,77,35,65,45,44,48,40,69,65,63,79,53,60,36,16,42,30,47,29,63,44,70,86,46,57,54,58,36,65,34,24,34,32,44,36,39,83,92,42,66,57,70,80,39,42,34,50,26,35,50,53,31,92,68,36,55,65,50,26,36,37,34,33,10,26,28,12,70,19,89,94,42,71,58,37,33,32,41,41,39,54,68,30,54,51,40,47,45,42,72,74,66,41,80,55,64,40,80,57,33,62,35,38,38,25,19,11,20,56,32,61,51,31,61,43,70,65,40,50,44,69,52,36,45,58,45,34,37,78,53,29,38,26,24,31,51,54,64,23,53,24,75,30,30,51,74,16,46,50,62,62,69,76,50,63,60,48,82,68,46,53,49,33,47,64,68,42,30,27,55,48,77,50,34,32,32,36,36,34,35,32,54,63,60,77,48,47,51,64,67,65,58,53,53,52,50,48,54,53,50,51,58,54,48,70,72,34,86,56,50,50,36,39,41,34,28,22,10,47,26,53,73,39,50,62,32,48,88,60,38,30,72,69,40,42,56,52,49,50,55,48,33,52,50,13,56,74,66,46,32,34,29,35,38,37,18,14,83,50,30,16,30,33,40,29,40,48,90,88,25,50,28,39,37,35,33,26,6,8,24,20,28,70,63,47,45,82,81,73,45,65,56,49,91,54,81,45,43,38,39,48,44,55,30,33,30,36,29,41,35,41,40,46,21,40,80,90,72,31,33,37,34,43,33,35,33,26,44,19,43,98,87,48,76,38,83,63,38,79,76,47,73,48,46,42,57,40,64,89,62,58,32,50,50,30,44,63,69,32,64,60,49,75,66,38,57,33,81,34,43,61,37,33,40,44,72,83,48,58,89,57,85,92,64,49,77,27,29,29,40,40,41,31,10,65,34,89,85,55,80,46,64,76,45,72,48,66,48,55,57,48,28,32,52,89,90,34,55,78,27,66,89,60,62,74,43,44,48,74,47,63,72,50,65,64,68,37,63,35,29,35,38,37,27,39,21,33,66,47,70,24,53,19,52,67,22,55,76,39,45,32,23,25,74,135,84,80,78,79,77,78,76,80,78,77,77,74,76,70,73,74,65,77,75,66,44,74,71,34,65,53,28,32,22,58,62,35,38,36,30,35,30,42,30,34,28,26,54,37,69,56,54,29,37,38,36,26,27,80,39,92,70,46,78,40,77,37,64,45,43,49,42,67,64,64,78,54,62,34,16,42,30,47,28,62,42,68,84,46,58,54,58,34,64,33,24,35,33,45,35,40,84,90,41,66,57,71,80,39,43,35,52,27,36,49,52,31,89,68,36,56,63,49,26,37,39,33,33,9,24,26,12,71,19,88,92,42,71,58,36,33,30,41,42,39,54,67,29,54,54,40,48,45,42,71,75,67,42,80,54,65,38,81,57,32,62,35,37,38,26,20,13,20,58,31,60,50,31,62,42,71,66,40,50,44,68,52,36,45,57,44,34,40,80,54,29,38,25,24,32,51,54,64,24,54,24,76,30,31,51,75,15,47,51,62,63,70,76,50,64,58,47,82,68,46,53,49,33,46,63,67,41,30,28,55,49,74,48,34,33,32,36,35,33,37,30,55,62,62,78,48,44,50,65,64,64,59,53,50,54,49,47,55,52,51,50,58,54,50,69,72,35,85,57,50,51,34,40,41,35,28,22,12,47,26,52,72,38,49,64,31,49,86,58,37,31,73,68,39,42,56,51,49,51,55,48,33,53,49,12,57,74,66,48,34,34,30,36,40,36,20,13,84,49,31,16,30,34,39,28,40,49,90,91,24,52,29,39,37,35,32,26,7,7,23,20,29,70,63,47,46,84,82,73,46,64,55,49,93,54,80,46,44,37,40,48,44,54,30,32,28,36,28,41,35,42,38,47,22,42,81,90,70,30,32,37,35,43,35,36,32,26,44,20,41,98,86,49,76,38,83,64,38,78,76,47,74,48,47,42,57,42,64,90,62,57,34,48,51,31,44,62,69,33,64,61,50,73,67,38,56,32,80,35,43,62,38,34,41,42,73,83,50,56,90,58,86,92,64,50,77,27,30,28,41,40,40,31,8,64,35,90,85,55,81,45,64,77,44,73,47,64,46,56,57,48,27,32,52,89,90,34,57,76,27,65,89,60,60,73,45,45,49,72,46,64,71,50,65,62,68,38,61,35,29,34,40,37,28,38,21,34,68,46,69,24,54,21,51,66,22,56,78,39,44,31,23,25,73

Radius of gyration: 36.11 Å; Cα contacts (8 Å, |Δi|>4): 2848; chains: 2; bounding box: 106×92×120 Å

=== Feature glossary ===
The record interleaves many kinds of information about one protein. Here is each kind framed as the question it answers.

Q: What are the backbone torsion angles?
A: φ (phi) and ψ (psi) are the two rotatable backbone dihedrals per residue: φ is the C(i-1)–N–Cα–C torsion, ψ is the N–Cα–C–N(i+1) torsion, both in degrees on (−180°, 180°]. α-helical residues cluster near (−60°, −45°); β-strand residues near (−120°, +130°). A Ramachandran plot is simply a scatter of (φ, ψ) for every residue.

Q: What is the amino-acid chain?
A: This is the polypeptide sequence — one letter per residue, N-terminus first. Length ranges from a few dozen residues for small domains to over a thousand for large multi-domain proteins.

Q: How mobile is each atom in the crystal?
A: For experimental (PDB) structures, the B-factor (temperature factor) quantifies the positional spread of each atom in the crystal — a combination of thermal vibration and static disorder — in units of Å². High B-factors mark flexible loops or poorly resolved regions; low B-factors mark the rigid, well-ordered core.

Q: Are the domains correctly placed relative to each other?
A: Predicted Aligned Error (PAE) is an AlphaFold confidence matrix: entry (i, j) is the expected error in the position of residue j, in ångströms, when the prediction is superimposed on the true structure at residue i. Low PAE within a block of residues means that block is internally rigid and well-predicted; high PAE between two blocks means their relative placement is uncertain even if each block individually is confident.

Q: How confident is the AlphaFold model at each residue?
A: pLDDT is the predicted lDDT-Cα score: AlphaFold's confidence that the local environment of each residue (all inter-atomic distances within 15 Å) is correctly placed. It is a per-residue number between 0 and 100, with higher meaning more reliable.

Q: What family and function is it annotated with?
A: Functional annotations link the protein to curated databases. InterPro entries identify conserved domains and families by matching the sequence against member-database signatures (Pfam, PROSITE, CDD, …). Gene Ontology (GO) terms describe molecular function, biological process, and cellular component in a controlled vocabulary. CATH places the structure in a hierarchical fold classification (Class/Architecture/Topology/Homologous-superfamily). The organism is the source species.

Q: How big and how compact is the whole molecule?
A: Three whole-structure scalars: the radius of gyration (RMS distance of Cα from centroid, in Å), the count of Cα–Cα contacts (pairs closer than 8 Å and separated by more than four residues in sequence — i.e. tertiary, not local, contacts), and the bounding-box dimensions. Together they distinguish compact globular folds from extended fibres or disordered chains.

Q: What known structures does this most resemble?
A: The Foldseek neighbor list gives the closest experimentally determined structures in the PDB, ranked by structural alignment. TM-score near 1 means near-identical fold; near 0.3 means only rough topology match. This is how one finds what a novel AlphaFold prediction most resembles in the solved-structure universe.

Q: Which residues are buried vs exposed?
A: SASA measures how much of the protein is reachable by solvent. It is computed by rolling a water-sized probe over the atomic surface and summing the exposed area (Å²). Per-residue SASA distinguishes core (buried, low SASA) from surface (exposed, high SASA) residues; total SASA is a whole-molecule size measure.

Q: Which residues are in helices, strands, or loops?
A: Eight-state secondary structure (DSSP): H is the canonical α-helix, G the tighter 3₁₀-helix, I the wider π-helix; E/B are β-structure, T and S are turns and bends, and '-' is everything else. DSSP derives these from the pattern of main-chain N–H···O=C hydrogen bonds, not from the sequence.

Q: Where is each backbone atom in 3D?
A: Structure coordinates are given as an mmCIF _atom_site loop: one row per atom with element, residue name, chain id, sequence number, and x/y/z position in Å. Only the four main-chain atoms per residue are included here; side chains are omitted to keep the record compact.

Q: What if only a Cα trace is available?
A: Three-state secondary structure (P-SEA) collapses the eight DSSP classes into helix (a), strand (b), and coil (c). P-SEA assigns these from Cα geometry alone — distances and angles — without requiring backbone oxygens, so it works on any Cα trace.

Q: What do the rendered images show?
A: The six renders are orthographic views along the three Cartesian axes in both directions. Representation (cartoon, sticks, or surface) and color scheme (sequence-rainbow or by-chain) vary across proteins so the training set covers all the common visualization conventions.

Q: What does the local fold look like, residue by residue?
A: Foldseek's 3Di representation compresses backbone geometry into a per-residue letter drawn from a learned twenty-state alphabet. It captures the tertiary interaction pattern around each residue — which residues are packed against it in space, regardless of where they are in sequence.

Q: What do the diagnostic plots show?
A: The contact map is a binary N×N matrix image: pixel (i, j) is dark where Cα_i and Cα_j are within 8 Å and |i−j|>4. Because the |i−j|>4 filter removes local helical contacts, off-diagonal stripes parallel to the main diagonal indicate parallel β-sheets; stripes perpendicular to it indicate antiparallel β-sheets. The Ramachandran plot scatters every residue's (φ, ψ) pair against the sterically allowed regions. The PAE heatmap renders the predicted-aligned-error matrix.